Protein AF-0000000087647470 (afdb_homodimer)

pLDDT: mean 97.82, std 1.36, range [84.06, 98.94]

Structure (mmCIF, N/CA/C/O backbone):
data_AF-0000000087647470-model_v1
#
loop_
_entity.id
_entity.type
_entity.pdbx_description
1 polymer 'N-acyl-aliphatic-L-amino acid amidohydrolase'
#
loop_
_atom_site.group_PDB
_atom_site.id
_atom_site.type_symbol
_atom_site.label_atom_id
_atom_site.label_alt_id
_atom_site.label_comp_id
_atom_site.label_asym_id
_atom_site.label_entity_id
_atom_site.label_seq_id
_atom_site.pdbx_PDB_ins_code
_atom_site.Cartn_x
_atom_site.Cartn_y
_atom_site.Cartn_z
_atom_site.occupancy
_atom_site.B_iso_or_equiv
_atom_site.auth_seq_id
_atom_site.auth_comp_id
_atom_site.auth_asym_id
_atom_site.auth_atom_id
_atom_site.pdbx_PDB_model_num
ATOM 1 N N . MET A 1 1 ? -26.594 -39.469 -16.172 1 84.06 1 MET A N 1
ATOM 2 C CA . MET A 1 1 ? -25.938 -39.344 -14.875 1 84.06 1 MET A CA 1
ATOM 3 C C . MET A 1 1 ? -24.531 -38.781 -15.039 1 84.06 1 MET A C 1
ATOM 5 O O . MET A 1 1 ? -23.844 -39.094 -16.016 1 84.06 1 MET A O 1
ATOM 9 N N . GLU A 1 2 ? -24.078 -37.875 -14.258 1 94.06 2 GLU A N 1
ATOM 10 C CA . GLU A 1 2 ? -22.75 -37.281 -14.312 1 94.06 2 GLU A CA 1
ATOM 11 C C . GLU A 1 2 ? -21.656 -38.312 -14.07 1 94.06 2 GLU A C 1
ATOM 13 O O . GLU A 1 2 ? -21.797 -39.188 -13.203 1 94.06 2 GLU A O 1
ATOM 18 N N . ASP A 1 3 ? -20.688 -38.312 -14.914 1 97.5 3 ASP A N 1
ATOM 19 C CA . ASP A 1 3 ? -19.562 -39.219 -14.719 1 97.5 3 ASP A CA 1
ATOM 20 C C . ASP A 1 3 ? -18.984 -39.062 -13.312 1 97.5 3 ASP A C 1
ATOM 22 O O . ASP A 1 3 ? -18.859 -37.969 -12.781 1 97.5 3 ASP A O 1
ATOM 26 N N . ILE A 1 4 ? -18.688 -40.156 -12.672 1 97.94 4 ILE A N 1
ATOM 27 C CA . ILE A 1 4 ? -18.234 -40.188 -11.289 1 97.94 4 ILE A CA 1
ATOM 28 C C . ILE A 1 4 ? -16.969 -39.344 -11.156 1 97.94 4 ILE A C 1
ATOM 30 O O . ILE A 1 4 ? -16.734 -38.719 -10.125 1 97.94 4 ILE A O 1
ATOM 34 N N . ALA A 1 5 ? -16.094 -39.406 -12.148 1 98.5 5 ALA A N 1
ATOM 35 C CA . ALA A 1 5 ? -14.875 -38.594 -12.117 1 98.5 5 ALA A CA 1
ATOM 36 C C . ALA A 1 5 ? -15.195 -37.125 -11.992 1 98.5 5 ALA A C 1
ATOM 38 O O . ALA A 1 5 ? -14.5 -36.375 -11.281 1 98.5 5 ALA A O 1
ATOM 39 N N . VAL A 1 6 ? -16.188 -36.688 -12.719 1 98.81 6 VAL A N 1
ATOM 40 C CA . VAL A 1 6 ? -16.609 -35.281 -12.688 1 98.81 6 VAL A CA 1
ATOM 41 C C . VAL A 1 6 ? -17.203 -34.969 -11.32 1 98.81 6 VAL A C 1
ATOM 43 O O . VAL A 1 6 ? -16.938 -33.906 -10.758 1 98.81 6 VAL A O 1
ATOM 46 N N . THR A 1 7 ? -17.953 -35.875 -10.805 1 98.62 7 THR A N 1
ATOM 47 C CA . THR A 1 7 ? -18.562 -35.688 -9.492 1 98.62 7 THR A CA 1
ATOM 48 C C . THR A 1 7 ? -17.5 -35.531 -8.414 1 98.62 7 THR A C 1
ATOM 50 O O . THR A 1 7 ? -17.562 -34.594 -7.605 1 98.62 7 THR A O 1
ATOM 53 N N . LYS A 1 8 ? -16.531 -36.375 -8.422 1 98.62 8 LYS A N 1
ATOM 54 C CA . LYS A 1 8 ? -15.461 -36.312 -7.43 1 98.62 8 LYS A CA 1
ATOM 55 C C . LYS A 1 8 ? -14.602 -35.062 -7.605 1 98.62 8 LYS A C 1
ATOM 57 O O . LYS A 1 8 ? -14.141 -34.469 -6.625 1 98.62 8 LYS A O 1
ATOM 62 N N . PHE A 1 9 ? -14.414 -34.719 -8.875 1 98.69 9 PHE A N 1
ATOM 63 C CA . PHE A 1 9 ? -13.656 -33.531 -9.172 1 98.69 9 PHE A CA 1
ATOM 64 C C . PHE A 1 9 ? -14.352 -32.281 -8.578 1 98.69 9 PHE A C 1
ATOM 66 O O . PHE A 1 9 ? -13.711 -31.469 -7.926 1 98.69 9 PHE A O 1
ATOM 73 N N . ARG A 1 10 ? -15.617 -32.156 -8.758 1 98.88 10 ARG A N 1
ATOM 74 C CA . ARG A 1 10 ? -16.391 -31.031 -8.234 1 98.88 10 ARG A CA 1
ATOM 75 C C . ARG A 1 10 ? -16.391 -31.031 -6.707 1 98.88 10 ARG A C 1
ATOM 77 O O . ARG A 1 10 ? -16.312 -29.984 -6.078 1 98.88 10 ARG A O 1
ATOM 84 N N . GLU A 1 11 ? -16.484 -32.219 -6.094 1 98.81 11 GLU A N 1
ATOM 85 C CA . GLU A 1 11 ? -16.375 -32.312 -4.641 1 98.81 11 GLU A CA 1
ATOM 86 C C . GLU A 1 11 ? -15.039 -31.766 -4.145 1 98.81 11 GLU A C 1
ATOM 88 O O . GLU A 1 11 ? -14.984 -31.062 -3.141 1 98.81 11 GLU A O 1
ATOM 93 N N . TYR A 1 12 ? -14.008 -32.156 -4.855 1 98.81 12 TYR A N 1
ATOM 94 C CA . TYR A 1 12 ? -12.664 -31.688 -4.5 1 98.81 12 TYR A CA 1
ATOM 95 C C . TYR A 1 12 ? -12.555 -30.172 -4.609 1 98.81 12 TYR A C 1
ATOM 97 O O . TYR A 1 12 ? -11.984 -29.516 -3.732 1 98.81 12 TYR A O 1
ATOM 105 N N . LEU A 1 13 ? -13.125 -29.594 -5.664 1 98.88 13 LEU A N 1
ATOM 106 C CA . LEU A 1 13 ? -13.062 -28.172 -5.922 1 98.88 13 LEU A CA 1
ATOM 107 C C . LEU A 1 13 ? -13.789 -27.391 -4.824 1 98.88 13 LEU A C 1
ATOM 109 O O . LEU A 1 13 ? -13.477 -26.219 -4.574 1 98.88 13 LEU A O 1
ATOM 113 N N . ARG A 1 14 ? -14.672 -28 -4.133 1 98.75 14 ARG A N 1
ATOM 114 C CA . ARG A 1 14 ? -15.445 -27.359 -3.078 1 98.75 14 ARG A CA 1
ATOM 115 C C . ARG A 1 14 ? -14.656 -27.312 -1.77 1 98.75 14 ARG A C 1
ATOM 117 O O . ARG A 1 14 ? -15.031 -26.594 -0.841 1 98.75 14 ARG A O 1
ATOM 124 N N . VAL A 1 15 ? -13.547 -28.078 -1.667 1 98.75 15 VAL A N 1
ATOM 125 C CA . VAL A 1 15 ? -12.648 -27.953 -0.521 1 98.75 15 VAL A CA 1
ATOM 126 C C . VAL A 1 15 ? -11.812 -26.688 -0.643 1 98.75 15 VAL A C 1
ATOM 128 O O . VAL A 1 15 ? -10.945 -26.578 -1.514 1 98.75 15 VAL A O 1
ATOM 131 N N . ASN A 1 16 ? -12.047 -25.719 0.169 1 98.38 16 ASN A N 1
ATOM 132 C CA . ASN A 1 16 ? -11.438 -24.406 0.068 1 98.38 16 ASN A CA 1
ATOM 133 C C . ASN A 1 16 ? -10.016 -24.406 0.617 1 98.38 16 ASN A C 1
ATOM 135 O O . ASN A 1 16 ? -9.805 -24.219 1.817 1 98.38 16 ASN A O 1
ATOM 139 N N . THR A 1 17 ? -9.07 -24.469 -0.235 1 98.69 17 THR A N 1
ATOM 140 C CA . THR A 1 17 ? -7.668 -24.406 0.16 1 98.69 17 THR A CA 1
ATOM 141 C C . THR A 1 17 ? -7.02 -23.109 -0.316 1 98.69 17 THR A C 1
ATOM 143 O O . THR A 1 17 ? -5.859 -23.109 -0.737 1 98.69 17 THR A O 1
ATOM 146 N N . GLU A 1 18 ? -7.703 -22.094 -0.352 1 98.38 18 GLU A N 1
ATOM 147 C CA . GLU A 1 18 ? -7.246 -20.781 -0.789 1 98.38 18 GLU A CA 1
ATOM 148 C C . GLU A 1 18 ? -6.242 -20.203 0.199 1 98.38 18 GLU A C 1
ATOM 150 O O . GLU A 1 18 ? -6.438 -20.281 1.414 1 98.38 18 GLU A O 1
ATOM 155 N N . GLN A 1 19 ? -5.191 -19.703 -0.379 1 97.88 19 GLN A N 1
ATOM 156 C CA . GLN A 1 19 ? -4.258 -18.922 0.424 1 97.88 19 GLN A CA 1
ATOM 157 C C . GLN A 1 19 ? -4.875 -17.594 0.853 1 97.88 19 GLN A C 1
ATOM 159 O O . GLN A 1 19 ? -5.695 -17.016 0.13 1 97.88 19 GLN A O 1
ATOM 164 N N . PRO A 1 20 ? -4.559 -17.125 2.059 1 96.56 20 PRO A N 1
ATOM 165 C CA . PRO A 1 20 ? -3.441 -17.516 2.922 1 96.56 20 PRO A CA 1
ATOM 166 C C . PRO A 1 20 ? -3.84 -18.547 3.973 1 96.56 20 PRO A C 1
ATOM 168 O O . PRO A 1 20 ? -2.998 -19 4.758 1 96.56 20 PRO A O 1
ATOM 171 N N . LYS A 1 21 ? -5.09 -18.906 4.105 1 96.56 21 LYS A N 1
ATOM 172 C CA . LYS A 1 21 ? -5.52 -19.844 5.137 1 96.56 21 LYS A CA 1
ATOM 173 C C . LYS A 1 21 ? -6.16 -21.078 4.52 1 96.56 21 LYS A C 1
ATOM 175 O O . LYS A 1 21 ? -7.324 -21.391 4.785 1 96.56 21 LYS A O 1
ATOM 180 N N . PRO A 1 22 ? -5.414 -21.844 3.756 1 98.62 22 PRO A N 1
ATOM 181 C CA . PRO A 1 22 ? -5.977 -23.047 3.123 1 98.62 22 PRO A CA 1
ATOM 182 C C . PRO A 1 22 ? -6.488 -24.062 4.137 1 98.62 22 PRO A C 1
ATOM 184 O O . PRO A 1 22 ? -5.824 -24.328 5.145 1 98.62 22 PRO A O 1
ATOM 187 N N . ASP A 1 23 ? -7.629 -24.672 3.92 1 98.5 23 ASP A N 1
ATOM 188 C CA . ASP A 1 23 ? -8.133 -25.766 4.758 1 98.5 23 ASP A CA 1
ATOM 189 C C . ASP A 1 23 ? -7.469 -27.094 4.395 1 98.5 23 ASP A C 1
ATOM 191 O O . ASP A 1 23 ? -8.117 -27.984 3.854 1 98.5 23 ASP A O 1
ATOM 195 N N . TYR A 1 24 ? -6.266 -27.234 4.828 1 98.56 24 TYR A N 1
ATOM 196 C CA . TYR A 1 24 ? -5.488 -28.422 4.492 1 98.56 24 TYR A CA 1
ATOM 197 C C . TYR A 1 24 ? -6.047 -29.656 5.188 1 98.56 24 TYR A C 1
ATOM 199 O O . TYR A 1 24 ? -5.941 -30.766 4.668 1 98.56 24 TYR A O 1
ATOM 207 N N . GLU A 1 25 ? -6.637 -29.453 6.34 1 98.44 25 GLU A N 1
ATOM 208 C CA . GLU A 1 25 ? -7.219 -30.594 7.051 1 98.44 25 GLU A CA 1
ATOM 209 C C . GLU A 1 25 ? -8.406 -31.172 6.289 1 98.44 25 GLU A C 1
ATOM 211 O O . GLU A 1 25 ? -8.523 -32.406 6.16 1 98.44 25 GLU A O 1
ATOM 216 N N . ALA A 1 26 ? -9.25 -30.297 5.848 1 98.69 26 ALA A N 1
ATOM 217 C CA . ALA A 1 26 ? -10.375 -30.781 5.039 1 98.69 26 ALA A CA 1
ATOM 218 C C . ALA A 1 26 ? -9.883 -31.453 3.762 1 98.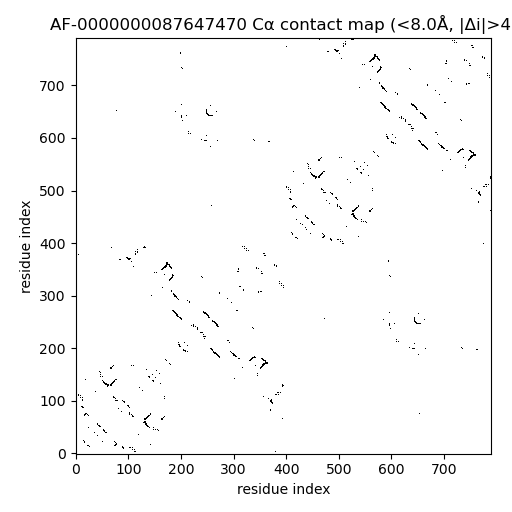69 26 ALA A C 1
ATOM 220 O O . ALA A 1 26 ? -10.477 -32.438 3.307 1 98.69 26 ALA A O 1
ATOM 221 N N . CYS A 1 27 ? -8.883 -30.891 3.201 1 98.75 27 CYS A N 1
ATOM 222 C CA . CYS A 1 27 ? -8.297 -31.469 1.999 1 98.75 27 CYS A CA 1
ATOM 223 C C . CYS A 1 27 ? -7.762 -32.875 2.277 1 98.75 27 CYS A C 1
ATOM 225 O O . CYS A 1 27 ? -8.023 -33.812 1.516 1 98.75 27 CYS A O 1
ATOM 227 N N . LYS A 1 28 ? -7.004 -33.031 3.344 1 98.69 28 LYS A N 1
ATOM 228 C CA . LYS A 1 28 ? -6.48 -34.344 3.75 1 98.69 28 LYS A CA 1
ATOM 229 C C . LYS A 1 28 ? -7.605 -35.344 3.914 1 98.69 28 LYS A C 1
ATOM 231 O O . LYS A 1 28 ? -7.512 -36.469 3.416 1 98.69 28 LYS A O 1
ATOM 236 N N . THR A 1 29 ? -8.617 -34.938 4.602 1 98.81 29 THR A N 1
ATOM 237 C CA . THR A 1 29 ? -9.758 -35.844 4.844 1 98.81 29 THR A CA 1
ATOM 238 C C . THR A 1 29 ? -10.383 -36.281 3.525 1 98.81 29 THR A C 1
ATOM 240 O O . THR A 1 29 ? -10.672 -37.469 3.35 1 98.81 29 THR A O 1
ATOM 243 N N . PHE A 1 30 ? -10.57 -35.375 2.668 1 98.81 30 PHE A N 1
ATOM 244 C CA . PHE A 1 30 ? -11.133 -35.688 1.36 1 98.81 30 PHE A CA 1
ATOM 245 C C . PHE A 1 30 ? -10.266 -36.719 0.621 1 98.81 30 PHE A C 1
ATOM 247 O O . PHE A 1 30 ? -10.766 -37.688 0.092 1 98.81 30 PHE A O 1
ATOM 254 N N . LEU A 1 31 ? -8.992 -36.469 0.565 1 98.88 31 LEU A N 1
ATOM 255 C CA . LEU A 1 31 ? -8.062 -37.312 -0.188 1 98.88 31 LEU A CA 1
ATOM 256 C C . LEU A 1 31 ? -7.945 -38.688 0.442 1 98.88 31 LEU A C 1
ATOM 258 O O . LEU A 1 31 ? -7.824 -39.688 -0.268 1 98.88 31 LEU A O 1
ATOM 262 N N . PHE A 1 32 ? -7.926 -38.75 1.744 1 98.81 32 PHE A N 1
ATOM 263 C CA . PHE A 1 32 ? -7.914 -40.031 2.42 1 98.81 32 PHE A CA 1
ATOM 264 C C . PHE A 1 32 ? -9.156 -40.844 2.061 1 98.81 32 PHE A C 1
ATOM 266 O O . PHE A 1 32 ? -9.062 -42.062 1.82 1 98.81 32 PHE A O 1
ATOM 273 N N . LYS A 1 33 ? -10.281 -40.188 2.057 1 98.69 33 LYS A N 1
ATOM 274 C CA . LYS A 1 33 ? -11.516 -40.844 1.673 1 98.69 33 LYS A CA 1
ATOM 275 C C . LYS A 1 33 ? -11.414 -41.406 0.258 1 98.69 33 LYS A C 1
ATOM 277 O O . LYS A 1 33 ? -11.875 -42.531 -0.01 1 98.69 33 LYS A O 1
ATOM 282 N N . LEU A 1 34 ? -10.875 -40.688 -0.672 1 98.25 34 LEU A N 1
ATOM 283 C CA . LEU A 1 34 ? -10.672 -41.156 -2.035 1 98.25 34 LEU A CA 1
ATOM 284 C C . LEU A 1 34 ? -9.844 -42.438 -2.043 1 98.25 34 LEU A C 1
ATOM 286 O O . LEU A 1 34 ? -10.203 -43.406 -2.703 1 98.25 34 LEU A O 1
ATOM 290 N N . ALA A 1 35 ? -8.703 -42.375 -1.373 1 98.62 35 ALA A N 1
ATOM 291 C CA . ALA A 1 35 ? -7.816 -43.531 -1.324 1 98.62 35 ALA A CA 1
ATOM 292 C C . ALA A 1 35 ? -8.539 -44.781 -0.763 1 98.62 35 ALA A C 1
ATOM 294 O O . ALA A 1 35 ? -8.375 -45.875 -1.268 1 98.62 35 ALA A O 1
ATOM 295 N N . ASP A 1 36 ? -9.32 -44.531 0.279 1 98.56 36 ASP A N 1
ATOM 296 C CA . ASP A 1 36 ? -10.039 -45.625 0.949 1 98.56 36 ASP A CA 1
ATOM 297 C C . ASP A 1 36 ? -11.055 -46.25 0.013 1 98.56 36 ASP A C 1
ATOM 299 O O . ASP A 1 36 ? -11.297 -47.469 0.095 1 98.56 36 ASP A O 1
ATOM 303 N N . GLU A 1 37 ? -11.602 -45.469 -0.803 1 97.5 37 GLU A N 1
ATOM 304 C CA . GLU A 1 37 ? -12.586 -45.969 -1.747 1 97.5 37 GLU A CA 1
ATOM 305 C C . GLU A 1 37 ? -11.984 -47.062 -2.635 1 97.5 37 GLU A C 1
ATOM 307 O O . GLU A 1 37 ? -12.688 -47.969 -3.068 1 97.5 37 GLU A O 1
ATOM 312 N N . LEU A 1 38 ? -10.695 -46.969 -2.91 1 97.56 38 LEU A N 1
ATOM 313 C CA . LEU A 1 38 ? -10.039 -47.938 -3.789 1 97.56 38 LEU A CA 1
ATOM 314 C C . LEU A 1 38 ? -9.109 -48.844 -2.996 1 97.56 38 LEU A C 1
ATOM 316 O O . LEU A 1 38 ? -8.328 -49.625 -3.578 1 97.56 38 LEU A O 1
ATOM 320 N N . ALA A 1 39 ? -9.125 -48.75 -1.68 1 97.75 39 ALA A N 1
ATOM 321 C CA . ALA A 1 39 ? -8.266 -49.5 -0.784 1 97.75 39 ALA A CA 1
ATOM 322 C C . ALA A 1 39 ? -6.793 -49.312 -1.118 1 97.75 39 ALA A C 1
ATOM 324 O O . ALA A 1 39 ? -6.012 -50.25 -1.117 1 97.75 39 ALA A O 1
ATOM 325 N N . ILE A 1 40 ? -6.453 -48.156 -1.53 1 98.44 40 ILE A N 1
ATOM 326 C CA . ILE A 1 40 ? -5.059 -47.781 -1.754 1 98.44 40 ILE A CA 1
ATOM 327 C C . ILE A 1 40 ? -4.422 -47.375 -0.434 1 98.44 40 ILE A C 1
ATOM 329 O O . ILE A 1 40 ? -5.008 -46.594 0.327 1 98.44 40 ILE A O 1
ATOM 333 N N . HIS A 1 41 ? -3.221 -47.938 -0.217 1 98.38 41 HIS A N 1
ATOM 334 C CA . HIS A 1 41 ? -2.5 -47.5 0.977 1 98.38 41 HIS A CA 1
ATOM 335 C C . HIS A 1 41 ? -2.205 -46 0.935 1 98.38 41 HIS A C 1
ATOM 337 O O . HIS A 1 41 ? -1.756 -45.469 -0.089 1 98.38 41 HIS A O 1
ATOM 343 N N . ARG A 1 42 ? -2.521 -45.312 2.029 1 98.38 42 ARG A N 1
ATOM 344 C CA . ARG A 1 42 ? -2.303 -43.844 2.086 1 98.38 42 ARG A CA 1
ATOM 345 C C . ARG A 1 42 ? -1.776 -43.438 3.453 1 98.38 42 ARG A C 1
ATOM 347 O O . ARG A 1 42 ? -2.111 -44.062 4.469 1 98.38 42 ARG A O 1
ATOM 354 N N . TYR A 1 43 ? -0.936 -42.406 3.5 1 98.5 43 TYR A N 1
ATOM 355 C CA . TYR A 1 43 ? -0.45 -41.812 4.73 1 98.5 43 TYR A CA 1
ATOM 356 C C . TYR A 1 43 ? -0.089 -40.344 4.504 1 98.5 43 TYR A C 1
ATOM 358 O O . TYR A 1 43 ? -0.067 -39.875 3.365 1 98.5 43 TYR A O 1
ATOM 366 N N . ALA A 1 44 ? 0.008 -39.625 5.625 1 98.56 44 ALA A N 1
ATOM 367 C CA . ALA A 1 44 ? 0.369 -38.219 5.566 1 98.56 44 ALA A CA 1
ATOM 368 C C . ALA A 1 44 ? 1.678 -37.969 6.305 1 98.56 44 ALA A C 1
ATOM 370 O O . ALA A 1 44 ? 1.969 -38.594 7.312 1 98.56 44 ALA A O 1
ATOM 371 N N . VAL A 1 45 ? 2.459 -37.094 5.754 1 98.31 45 VAL A N 1
ATOM 372 C CA . VAL A 1 45 ? 3.643 -36.594 6.438 1 98.31 45 VAL A CA 1
ATOM 373 C C . VAL A 1 45 ? 3.631 -35.062 6.422 1 98.31 45 VAL A C 1
ATOM 375 O O . VAL A 1 45 ? 3.059 -34.469 5.516 1 98.31 45 VAL A O 1
ATOM 378 N N . GLU A 1 46 ? 4.148 -34.469 7.41 1 97.38 46 GLU A N 1
ATOM 379 C CA . GLU A 1 46 ? 4.156 -33 7.512 1 97.38 46 GLU A CA 1
ATOM 380 C C . GLU A 1 46 ? 5.578 -32.469 7.57 1 97.38 46 GLU A C 1
ATOM 382 O O . GLU A 1 46 ? 6.406 -32.969 8.344 1 97.38 46 GLU A O 1
ATOM 387 N N . THR A 1 47 ? 5.879 -31.547 6.695 1 94.75 47 THR A N 1
ATOM 388 C CA . THR A 1 47 ? 7.133 -30.828 6.805 1 94.75 47 THR A CA 1
ATOM 389 C C . THR A 1 47 ? 7.078 -29.812 7.949 1 94.75 47 THR A C 1
ATOM 391 O O . THR A 1 47 ? 8.055 -29.641 8.68 1 94.75 47 THR A O 1
ATOM 394 N N . VAL A 1 48 ? 5.98 -29.094 7.984 1 96 48 VAL A N 1
ATOM 395 C CA . VAL A 1 48 ? 5.609 -28.172 9.062 1 96 48 VAL A CA 1
ATOM 396 C C . VAL A 1 48 ? 4.215 -28.516 9.578 1 96 48 VAL A C 1
ATOM 398 O O . VAL A 1 48 ? 3.371 -29.016 8.828 1 96 48 VAL A O 1
ATOM 401 N N . PRO A 1 49 ? 4.012 -28.25 10.914 1 96.88 49 PRO A N 1
ATOM 402 C CA . PRO A 1 49 ? 2.688 -28.578 11.445 1 96.88 49 PRO A CA 1
ATOM 403 C C . PRO A 1 49 ? 1.559 -27.906 10.656 1 96.88 49 PRO A C 1
ATOM 405 O O . PRO A 1 49 ? 1.598 -26.703 10.414 1 96.88 49 PRO A O 1
ATOM 408 N N . GLY A 1 50 ? 0.634 -28.703 10.273 1 97.06 50 GLY A N 1
ATOM 409 C CA . GLY A 1 50 ? -0.556 -28.188 9.625 1 97.06 50 GLY A CA 1
ATOM 410 C C . GLY A 1 50 ? -0.441 -28.141 8.117 1 97.06 50 GLY A C 1
ATOM 411 O O . GLY A 1 50 ? -1.387 -27.75 7.426 1 97.06 50 GLY A O 1
ATOM 412 N N . LYS A 1 51 ? 0.64 -28.531 7.586 1 97.56 51 LYS A N 1
ATOM 413 C CA . LYS A 1 51 ? 0.859 -28.547 6.141 1 97.56 51 LYS A CA 1
ATOM 414 C C . LYS A 1 51 ? 1.251 -29.953 5.664 1 97.56 51 LYS A C 1
ATOM 416 O O . LYS A 1 51 ? 2.422 -30.203 5.375 1 97.56 51 LYS A O 1
ATOM 421 N N . PRO A 1 52 ? 0.288 -30.797 5.492 1 97.81 52 PRO A N 1
ATOM 422 C CA . PRO A 1 52 ? 0.587 -32.219 5.215 1 97.81 52 PRO A CA 1
ATOM 423 C C . PRO A 1 52 ? 0.847 -32.469 3.734 1 97.81 52 PRO A C 1
ATOM 425 O O . PRO A 1 52 ? 0.223 -31.844 2.873 1 97.81 52 PRO A O 1
ATOM 428 N N . PHE A 1 53 ? 1.77 -33.375 3.521 1 98.69 53 PHE A N 1
ATOM 429 C CA . PHE A 1 53 ? 1.8 -34.125 2.281 1 98.69 53 PHE A CA 1
ATOM 430 C C . PHE A 1 53 ? 0.979 -35.406 2.414 1 98.69 53 PHE A C 1
ATOM 432 O O . PHE A 1 53 ? 1.109 -36.125 3.4 1 98.69 53 PHE A O 1
ATOM 439 N N . ILE A 1 54 ? 0.104 -35.625 1.5 1 98.81 54 ILE A N 1
ATOM 440 C CA . ILE A 1 54 ? -0.656 -36.875 1.447 1 98.81 54 ILE A CA 1
ATOM 441 C C . ILE A 1 54 ? -0.06 -37.781 0.39 1 98.81 54 ILE A C 1
ATOM 443 O O . ILE A 1 54 ? 0.091 -37.406 -0.771 1 98.81 54 ILE A O 1
ATOM 447 N N . ILE A 1 55 ? 0.279 -39.031 0.76 1 98.88 55 ILE A N 1
ATOM 448 C CA . ILE A 1 55 ? 0.92 -39.969 -0.139 1 98.88 55 ILE A CA 1
ATOM 449 C C . ILE A 1 55 ? 0.046 -41.219 -0.281 1 98.88 55 ILE A C 1
ATOM 451 O O . ILE A 1 55 ? -0.391 -41.781 0.718 1 98.88 55 ILE A O 1
ATOM 455 N N . MET A 1 56 ? -0.309 -41.562 -1.505 1 98.88 56 MET A N 1
ATOM 456 C CA . MET A 1 56 ? -0.969 -42.812 -1.874 1 98.88 56 MET A CA 1
ATOM 457 C C . MET A 1 56 ? -0.016 -43.719 -2.639 1 98.88 56 MET A C 1
ATOM 459 O O . MET A 1 56 ? 0.66 -43.281 -3.57 1 98.88 56 MET A O 1
ATOM 463 N N . THR A 1 57 ? 0.085 -44.938 -2.27 1 98.81 57 THR A N 1
ATOM 464 C CA . THR A 1 57 ? 1.081 -45.812 -2.867 1 98.81 57 THR A CA 1
ATOM 465 C C . THR A 1 57 ? 0.425 -47.062 -3.426 1 98.81 57 THR A C 1
ATOM 467 O O . THR A 1 57 ? -0.369 -47.719 -2.738 1 98.81 57 THR A O 1
ATOM 470 N N . ILE A 1 58 ? 0.676 -47.375 -4.648 1 98.81 58 ILE A N 1
ATOM 471 C CA . ILE A 1 58 ? 0.341 -48.656 -5.301 1 98.81 58 ILE A CA 1
ATOM 472 C C . ILE A 1 58 ? 1.616 -49.438 -5.574 1 98.81 58 ILE A C 1
ATOM 474 O O . ILE A 1 58 ? 2.357 -49.125 -6.512 1 98.81 58 ILE A O 1
ATOM 478 N N . PRO A 1 59 ? 1.848 -50.469 -4.809 1 98.44 59 PRO A N 1
ATOM 479 C CA . PRO A 1 59 ? 3.104 -51.188 -4.949 1 98.44 59 PRO A CA 1
ATOM 480 C C . PRO A 1 59 ? 3.246 -51.875 -6.316 1 98.44 59 PRO A C 1
ATOM 482 O O . PRO A 1 59 ? 2.287 -52.438 -6.824 1 98.44 59 PRO A O 1
ATOM 485 N N . GLY A 1 60 ? 4.457 -51.75 -6.898 1 98.56 60 GLY A N 1
ATOM 486 C CA . GLY A 1 60 ? 4.754 -52.438 -8.141 1 98.56 60 GLY A CA 1
ATOM 487 C C . GLY A 1 60 ? 5.125 -53.906 -7.945 1 98.56 60 GLY A C 1
ATOM 488 O O . GLY A 1 60 ? 5.352 -54.344 -6.812 1 98.56 60 GLY A O 1
ATOM 489 N N . SER A 1 61 ? 5.098 -54.625 -9.07 1 98.56 61 SER A N 1
ATOM 490 C CA . SER A 1 61 ? 5.527 -56 -9.008 1 98.56 61 SER A CA 1
ATOM 491 C C . SER A 1 61 ? 7.039 -56.125 -8.812 1 98.56 61 SER A C 1
ATOM 493 O O . SER A 1 61 ? 7.539 -57.156 -8.336 1 98.56 61 SER A O 1
ATOM 495 N N . GLN A 1 62 ? 7.742 -55.094 -9.172 1 98.5 62 GLN A N 1
ATOM 496 C CA . GLN A 1 62 ? 9.172 -54.969 -8.906 1 98.5 62 GLN A CA 1
ATOM 497 C C . GLN A 1 62 ? 9.461 -53.688 -8.117 1 98.5 62 GLN A C 1
ATOM 499 O O . GLN A 1 62 ? 10.008 -52.719 -8.664 1 98.5 62 GLN A O 1
ATOM 504 N N . PRO A 1 63 ? 9.188 -53.75 -6.883 1 96.81 63 PRO A N 1
ATOM 505 C CA . PRO A 1 63 ? 9.219 -52.562 -6.051 1 96.81 63 PRO A CA 1
ATOM 506 C C . PRO A 1 63 ? 10.625 -52 -5.891 1 96.81 63 PRO A C 1
ATOM 508 O O . PRO A 1 63 ? 10.789 -50.875 -5.414 1 96.81 63 PRO A O 1
ATOM 511 N N . GLU A 1 64 ? 11.641 -52.781 -6.273 1 97.38 64 GLU A N 1
ATOM 512 C CA . GLU A 1 64 ? 13.016 -52.312 -6.18 1 97.38 64 GLU A CA 1
ATOM 513 C C . GLU A 1 64 ? 13.344 -51.312 -7.301 1 97.38 64 GLU A C 1
ATOM 515 O O . GLU A 1 64 ? 14.312 -50.562 -7.211 1 97.38 64 GLU A O 1
ATOM 520 N N . LEU A 1 65 ? 12.555 -51.344 -8.336 1 98.31 65 LEU A N 1
ATOM 521 C CA . LEU A 1 65 ? 12.742 -50.375 -9.414 1 98.31 65 LEU A CA 1
ATOM 522 C C . LEU A 1 65 ? 12.336 -48.969 -8.977 1 98.31 65 LEU A C 1
ATOM 524 O O . LEU A 1 65 ? 11.5 -48.812 -8.078 1 98.31 65 LEU A O 1
ATOM 528 N N . GLU A 1 66 ? 12.922 -48 -9.555 1 98.69 66 GLU A N 1
ATOM 529 C CA . GLU A 1 66 ? 12.523 -46.625 -9.281 1 98.69 66 GLU A CA 1
ATOM 530 C C . GLU A 1 66 ? 11.039 -46.406 -9.57 1 98.69 66 GLU A C 1
ATOM 532 O O . GLU A 1 66 ? 10.5 -46.969 -10.523 1 98.69 66 GLU A O 1
ATOM 537 N N . SER A 1 67 ? 10.438 -45.562 -8.82 1 98.88 67 SER A N 1
ATOM 538 C CA . SER A 1 67 ? 8.992 -45.406 -8.852 1 98.88 67 SER A CA 1
ATOM 539 C C . SER A 1 67 ? 8.57 -44.281 -9.781 1 98.88 67 SER A C 1
ATOM 541 O O . SER A 1 67 ? 9.414 -43.5 -10.258 1 98.88 67 SER A O 1
ATOM 543 N N . LEU A 1 68 ? 7.309 -44.281 -10.102 1 98.88 68 LEU A N 1
ATOM 544 C CA . LEU A 1 68 ? 6.609 -43.156 -10.734 1 98.88 68 LEU A CA 1
ATOM 545 C C . LEU A 1 68 ? 5.891 -42.312 -9.695 1 98.88 68 LEU A C 1
ATOM 547 O O . LEU A 1 68 ? 5.086 -42.844 -8.914 1 98.88 68 LEU A O 1
ATOM 551 N N . MET A 1 69 ? 6.191 -41.031 -9.664 1 98.94 69 MET A N 1
ATOM 552 C CA . MET A 1 69 ? 5.473 -40.125 -8.773 1 98.94 69 MET A CA 1
ATOM 553 C C . MET A 1 69 ? 4.539 -39.219 -9.555 1 98.94 69 MET A C 1
ATOM 555 O O . MET A 1 69 ? 4.973 -38.531 -10.484 1 98.94 69 MET A O 1
ATOM 559 N N . LEU A 1 70 ? 3.277 -39.281 -9.25 1 98.94 70 LEU A N 1
ATOM 560 C CA . LEU A 1 70 ? 2.248 -38.375 -9.734 1 98.94 70 LEU A CA 1
ATOM 561 C C . LEU A 1 70 ? 1.963 -37.281 -8.711 1 98.94 70 LEU A C 1
ATOM 563 O O . LEU A 1 70 ? 1.405 -37.562 -7.648 1 98.94 70 LEU A O 1
ATOM 567 N N . TYR A 1 71 ? 2.297 -36.031 -9.094 1 98.88 71 TYR A N 1
ATOM 568 C CA . TYR A 1 71 ? 2.268 -34.969 -8.086 1 98.88 71 TYR A CA 1
ATOM 569 C C . TYR A 1 71 ? 1.192 -33.938 -8.414 1 98.88 71 TYR A C 1
ATOM 571 O O . TYR A 1 71 ? 0.958 -33.625 -9.578 1 98.88 71 TYR A O 1
ATOM 579 N N . SER A 1 72 ? 0.563 -33.406 -7.395 1 98.75 72 SER A N 1
ATOM 580 C CA . SER A 1 72 ? -0.383 -32.281 -7.504 1 98.75 72 SER A CA 1
ATOM 581 C C . SER A 1 72 ? -0.395 -31.438 -6.23 1 98.75 72 SER A C 1
ATOM 583 O O . SER A 1 72 ? -0.583 -31.969 -5.133 1 98.75 72 SER A O 1
ATOM 585 N N . HIS A 1 73 ? -0.15 -30.125 -6.367 1 98.75 73 HIS A N 1
ATOM 586 C CA . HIS A 1 73 ? -0.325 -29.312 -5.172 1 98.75 73 HIS A CA 1
ATOM 587 C C . HIS A 1 73 ? -1.8 -29.031 -4.906 1 98.75 73 HIS A C 1
ATOM 589 O O . HIS A 1 73 ? -2.625 -29.109 -5.82 1 98.75 73 HIS A O 1
ATOM 595 N N . THR A 1 74 ? -2.096 -28.672 -3.633 1 98.75 74 THR A N 1
ATOM 596 C CA . THR A 1 74 ? -3.498 -28.656 -3.236 1 98.75 74 THR A CA 1
ATOM 597 C C . THR A 1 74 ? -3.977 -27.234 -2.998 1 98.75 74 THR A C 1
ATOM 599 O O . THR A 1 74 ? -5.18 -26.969 -2.996 1 98.75 74 THR A O 1
ATOM 602 N N . ASP A 1 75 ? -3.041 -26.312 -2.697 1 98.69 75 ASP A N 1
ATOM 603 C CA . ASP A 1 75 ? -3.443 -24.938 -2.4 1 98.69 75 ASP A CA 1
ATOM 604 C C . ASP A 1 75 ? -3.787 -24.172 -3.678 1 98.69 75 ASP A C 1
ATOM 606 O O . ASP A 1 75 ? -3.412 -24.594 -4.777 1 98.69 75 ASP A O 1
ATOM 610 N N . VAL A 1 76 ? -4.574 -23.156 -3.508 1 98.56 76 VAL A N 1
ATOM 611 C CA . VAL A 1 76 ? -4.941 -22.266 -4.609 1 98.56 76 VAL A CA 1
ATOM 612 C C . VAL A 1 76 ? -4.738 -20.812 -4.188 1 98.56 76 VAL A C 1
ATOM 614 O O . VAL A 1 76 ? -4.543 -20.531 -3.006 1 98.56 76 VAL A O 1
ATOM 617 N N . VAL A 1 77 ? -4.723 -19.922 -5.148 1 98.25 77 VAL A N 1
ATOM 618 C CA . VAL A 1 77 ? -4.465 -18.516 -4.871 1 98.25 77 VAL A CA 1
ATOM 619 C C . VAL A 1 77 ? -5.758 -17.812 -4.457 1 98.25 77 VAL A C 1
ATOM 621 O O . VAL A 1 77 ? -6.852 -18.344 -4.68 1 98.25 77 VAL A O 1
ATOM 624 N N . PRO A 1 78 ? -5.629 -16.609 -3.914 1 97.06 78 PRO A N 1
ATOM 625 C CA . PRO A 1 78 ? -6.809 -15.859 -3.482 1 97.06 78 PRO A CA 1
ATOM 626 C C . PRO A 1 78 ? -7.738 -15.5 -4.641 1 97.06 78 PRO A C 1
ATOM 628 O O . PRO A 1 78 ? -7.309 -15.484 -5.797 1 97.06 78 PRO A O 1
ATOM 631 N N . THR A 1 79 ? -8.977 -15.289 -4.258 1 96.31 79 THR A N 1
ATOM 632 C CA . THR A 1 79 ? -9.992 -14.875 -5.219 1 96.31 79 THR A CA 1
ATOM 633 C C . THR A 1 79 ? -10.562 -13.508 -4.855 1 96.31 79 THR A C 1
ATOM 635 O O . THR A 1 79 ? -10.453 -13.07 -3.705 1 96.31 79 THR A O 1
ATOM 638 N N . PHE A 1 80 ? -11.023 -12.875 -5.914 1 93.12 80 PHE A N 1
ATOM 639 C CA . PHE A 1 80 ? -11.852 -11.688 -5.75 1 93.12 80 PHE A CA 1
ATOM 640 C C . PHE A 1 80 ? -13.312 -12.008 -6.023 1 93.12 80 PHE A C 1
ATOM 642 O O . PHE A 1 80 ? -13.789 -11.844 -7.148 1 93.12 80 PHE A O 1
ATOM 649 N N . LYS A 1 81 ? -14.07 -12.289 -4.992 1 93.25 81 LYS A N 1
ATOM 650 C CA . LYS A 1 81 ? -15.367 -12.945 -5.098 1 93.25 81 LYS A CA 1
ATOM 651 C C . LYS A 1 81 ? -16.344 -12.102 -5.902 1 93.25 81 LYS A C 1
ATOM 653 O O . LYS A 1 81 ? -17.125 -12.633 -6.703 1 93.25 81 LYS A O 1
ATOM 658 N N . ASP A 1 82 ? -16.266 -10.867 -5.703 1 93.38 82 ASP A N 1
ATOM 659 C CA . ASP A 1 82 ? -17.219 -9.969 -6.355 1 93.38 82 ASP A CA 1
ATOM 660 C C . ASP A 1 82 ? -16.984 -9.93 -7.863 1 93.38 82 ASP A C 1
ATOM 662 O O . ASP A 1 82 ? -17.844 -9.445 -8.609 1 93.38 82 ASP A O 1
ATOM 666 N N . GLN A 1 83 ? -15.883 -10.484 -8.312 1 94.19 83 GLN A N 1
ATOM 667 C CA . GLN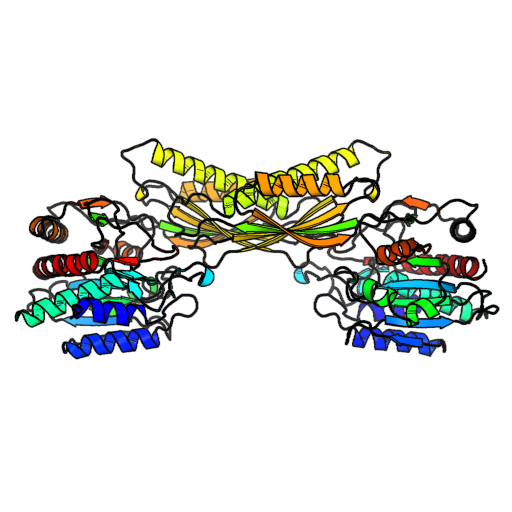 A 1 83 ? -15.547 -10.445 -9.734 1 94.19 83 GLN A CA 1
ATOM 668 C C . GLN A 1 83 ? -15.852 -11.781 -10.398 1 94.19 83 GLN A C 1
ATOM 670 O O . GLN A 1 83 ? -15.609 -11.953 -11.602 1 94.19 83 GLN A O 1
ATOM 675 N N . TRP A 1 84 ? -16.438 -12.727 -9.664 1 97.06 84 TRP A N 1
ATOM 676 C CA . TRP A 1 84 ? -16.719 -14.062 -10.188 1 97.06 84 TRP A CA 1
ATOM 677 C C . TRP A 1 84 ? -18.188 -14.203 -10.562 1 97.06 84 TRP A C 1
ATOM 679 O O . TRP A 1 84 ? -19.062 -13.711 -9.852 1 97.06 84 TRP A O 1
ATOM 689 N N . LYS A 1 85 ? -18.453 -14.852 -11.68 1 96.88 85 LYS A N 1
ATOM 690 C CA . LYS A 1 85 ? -19.812 -15.148 -12.141 1 96.88 85 LYS A CA 1
ATOM 691 C C . LYS A 1 85 ? -20.516 -16.094 -11.172 1 96.88 85 LYS A C 1
ATOM 693 O O . LYS A 1 85 ? -21.734 -15.977 -10.961 1 96.88 85 LYS A O 1
ATOM 698 N N . TYR A 1 86 ? -19.766 -17.047 -10.75 1 98.06 86 TYR A N 1
ATOM 699 C CA . TYR A 1 86 ? -20.203 -18.016 -9.758 1 98.06 86 TYR A CA 1
ATOM 700 C C . TYR A 1 86 ? -19.234 -18.062 -8.578 1 98.06 86 TYR A C 1
ATOM 702 O O . TYR A 1 86 ? -18.062 -17.734 -8.719 1 98.06 86 TYR A O 1
ATOM 710 N N . ASP A 1 87 ? -19.812 -18.438 -7.438 1 97.94 87 ASP A N 1
ATOM 711 C CA . ASP A 1 87 ? -18.922 -18.562 -6.277 1 97.94 87 ASP A CA 1
ATOM 712 C C . ASP A 1 87 ? -17.719 -19.438 -6.602 1 97.94 87 ASP A C 1
ATOM 714 O O . ASP A 1 87 ? -17.875 -20.562 -7.098 1 97.94 87 ASP A O 1
ATOM 718 N N . PRO A 1 88 ? -16.531 -18.938 -6.324 1 98.06 88 PRO A N 1
ATOM 719 C CA . PRO A 1 88 ? -15.32 -19.641 -6.734 1 98.06 88 PRO A CA 1
ATOM 720 C C . PRO A 1 88 ? -15.203 -21.031 -6.113 1 98.06 88 PRO A C 1
ATOM 722 O O . PRO A 1 88 ? -14.406 -21.859 -6.566 1 98.06 88 PRO A O 1
ATOM 725 N N . TYR A 1 89 ? -15.953 -21.406 -5.105 1 98.06 89 TYR A N 1
ATOM 726 C CA . TYR A 1 89 ? -15.812 -22.688 -4.43 1 98.06 89 TYR A CA 1
ATOM 727 C C . TYR A 1 89 ? -17.109 -23.484 -4.48 1 98.06 89 TYR A C 1
ATOM 729 O O . TYR A 1 89 ? -17.297 -24.422 -3.705 1 98.06 89 TYR A O 1
ATOM 737 N N . ALA A 1 90 ? -17.953 -23.078 -5.387 1 98.25 90 ALA A N 1
ATOM 738 C CA . ALA A 1 90 ? -19.203 -23.812 -5.566 1 98.25 90 ALA A CA 1
ATOM 739 C C . ALA A 1 90 ? -19.031 -24.953 -6.566 1 98.25 90 ALA A C 1
ATOM 741 O O . ALA A 1 90 ? -19.844 -25.875 -6.594 1 98.25 90 ALA A O 1
ATOM 742 N N . ALA A 1 91 ? -18.047 -24.812 -7.379 1 98.69 91 ALA A N 1
ATOM 743 C CA . ALA A 1 91 ? -17.828 -25.766 -8.453 1 98.69 91 ALA A CA 1
ATOM 744 C C . ALA A 1 91 ? -19.047 -25.891 -9.344 1 98.69 91 ALA A C 1
ATOM 746 O O . ALA A 1 91 ? -19.5 -27 -9.648 1 98.69 91 ALA A O 1
ATOM 747 N N . HIS A 1 92 ? -19.578 -24.781 -9.711 1 98.62 92 HIS A N 1
ATOM 748 C CA . HIS A 1 92 ? -20.781 -24.734 -10.539 1 98.62 92 HIS A CA 1
ATOM 749 C C . HIS A 1 92 ? -20.484 -25.234 -11.953 1 98.62 92 HIS A C 1
ATOM 751 O O . HIS A 1 92 ? -19.562 -24.766 -12.609 1 98.62 92 HIS A O 1
ATOM 757 N N . LYS A 1 93 ? -21.219 -26.203 -12.43 1 98.69 93 LYS A N 1
ATOM 758 C CA . LYS A 1 93 ? -21.156 -26.672 -13.812 1 98.69 93 LYS A CA 1
ATOM 759 C C . LYS A 1 93 ? -22.297 -26.078 -14.641 1 98.69 93 LYS A C 1
ATOM 761 O O . LYS A 1 93 ? -23.469 -26.328 -14.359 1 98.69 93 LYS A O 1
ATOM 766 N N . ASP A 1 94 ? -21.938 -25.359 -15.586 1 97.94 94 ASP A N 1
ATOM 767 C CA . ASP A 1 94 ? -22.984 -24.703 -16.359 1 97.94 94 ASP A CA 1
ATOM 768 C C . ASP A 1 94 ? -23.547 -25.625 -17.438 1 97.94 94 ASP A C 1
ATOM 770 O O . ASP A 1 94 ? -23.219 -26.812 -17.484 1 97.94 94 ASP A O 1
ATOM 774 N N . GLU A 1 95 ? -24.422 -25.141 -18.297 1 97.38 95 GLU A N 1
ATOM 775 C CA . GLU A 1 95 ? -25.141 -25.938 -19.281 1 97.38 95 GLU A CA 1
ATOM 776 C C . GLU A 1 95 ? -24.203 -26.484 -20.359 1 97.38 95 GLU A C 1
ATOM 778 O O . GLU A 1 95 ? -24.469 -27.547 -20.938 1 97.38 95 GLU A O 1
ATOM 783 N N . ASN A 1 96 ? -23.141 -25.766 -20.562 1 97.5 96 ASN A N 1
ATOM 784 C CA . ASN A 1 96 ? -22.172 -26.188 -21.578 1 97.5 96 ASN A CA 1
ATOM 785 C C . ASN A 1 96 ? -21.172 -27.188 -21.016 1 97.5 96 ASN A C 1
ATOM 787 O O . ASN A 1 96 ? -20.328 -27.703 -21.75 1 97.5 96 ASN A O 1
ATOM 791 N N . GLY A 1 97 ? -21.188 -27.453 -19.75 1 98.44 97 GLY A N 1
ATOM 792 C CA . GLY A 1 97 ? -20.297 -28.406 -19.109 1 98.44 97 GLY A CA 1
ATOM 793 C C . GLY A 1 97 ? -19.062 -27.766 -18.5 1 98.44 97 GLY A C 1
ATOM 794 O O . GLY A 1 97 ? -18.156 -28.469 -18.047 1 98.44 97 GLY A O 1
ATOM 795 N N . ASP A 1 98 ? -18.984 -26.438 -18.547 1 98.69 98 ASP A N 1
ATOM 796 C CA . ASP A 1 98 ? -17.875 -25.734 -17.906 1 98.69 98 ASP A CA 1
ATOM 797 C C . ASP A 1 98 ? -18.016 -25.75 -16.391 1 98.69 98 ASP A C 1
ATOM 799 O O . ASP A 1 98 ? -19.047 -25.375 -15.852 1 98.69 98 ASP A O 1
ATOM 803 N N . ILE A 1 99 ? -17 -26.203 -15.719 1 98.88 99 ILE A N 1
ATOM 804 C CA . ILE A 1 99 ? -16.969 -26.25 -14.258 1 98.88 99 ILE A CA 1
ATOM 805 C C . ILE A 1 99 ? -16.172 -25.062 -13.711 1 98.88 99 ILE A C 1
ATOM 807 O O . ILE A 1 99 ? -14.945 -25.062 -13.781 1 98.88 99 ILE A O 1
ATOM 811 N N . TYR A 1 100 ? -16.875 -24.141 -13.117 1 98.75 100 TYR A N 1
ATOM 812 C CA . TYR A 1 100 ? -16.266 -22.922 -12.609 1 98.75 100 TYR A CA 1
ATOM 813 C C . TYR A 1 100 ? -15.828 -23.094 -11.156 1 98.75 100 TYR A C 1
ATOM 815 O O . TYR A 1 100 ? -16.641 -23.375 -10.289 1 98.75 100 TYR A O 1
ATOM 823 N N . ALA A 1 101 ? -14.547 -22.906 -10.914 1 98.81 101 ALA A N 1
ATOM 824 C CA . ALA A 1 101 ? -14.008 -22.953 -9.555 1 98.81 101 ALA A CA 1
ATOM 825 C C . ALA A 1 101 ? -12.539 -22.531 -9.539 1 98.81 101 ALA A C 1
ATOM 827 O O . ALA A 1 101 ? -11.797 -22.797 -10.492 1 98.81 101 ALA A O 1
ATOM 828 N N . ARG A 1 102 ? -12.141 -21.859 -8.445 1 98.56 102 ARG A N 1
ATOM 829 C CA . ARG A 1 102 ? -10.703 -21.703 -8.219 1 98.56 102 ARG A CA 1
ATOM 830 C C . ARG A 1 102 ? -10.023 -23.047 -8.055 1 98.56 102 ARG A C 1
ATOM 832 O O . ARG A 1 102 ? -10.453 -23.875 -7.242 1 98.56 102 ARG A O 1
ATOM 839 N N . GLY A 1 103 ? -9.008 -23.312 -8.859 1 98.31 103 GLY A N 1
ATOM 840 C CA . GLY A 1 103 ? -8.312 -24.594 -8.836 1 98.31 103 GLY A CA 1
ATOM 841 C C . GLY A 1 103 ? -8.742 -25.531 -9.945 1 98.31 103 GLY A C 1
ATOM 842 O O . GLY A 1 103 ? -8.133 -26.578 -10.141 1 98.31 103 GLY A O 1
ATOM 843 N N . ALA A 1 104 ? -9.727 -25.125 -10.742 1 98.75 104 ALA A N 1
ATOM 844 C CA . ALA A 1 104 ? -10.227 -25.984 -11.805 1 98.75 104 ALA A CA 1
ATOM 845 C C . ALA A 1 104 ? -9.141 -26.281 -12.836 1 98.75 104 ALA A C 1
ATOM 847 O O . ALA A 1 104 ? -9.086 -27.375 -13.406 1 98.75 104 ALA A O 1
ATOM 848 N N . GLN A 1 105 ? -8.266 -25.312 -13.062 1 98.44 105 GLN A N 1
ATOM 849 C CA . GLN A 1 105 ? -7.152 -25.5 -13.984 1 98.44 105 GLN A CA 1
ATOM 850 C C . GLN A 1 105 ? -5.832 -25.641 -13.234 1 98.44 105 GLN A C 1
ATOM 852 O O . GLN A 1 105 ? -4.945 -26.391 -13.656 1 98.44 105 GLN A O 1
ATOM 857 N N . ASP A 1 106 ? -5.613 -25.031 -12.109 1 97.5 106 ASP A N 1
ATOM 858 C CA . ASP A 1 106 ? -4.336 -24.891 -11.414 1 97.5 106 ASP A CA 1
ATOM 859 C C . ASP A 1 106 ? -4.477 -25.266 -9.938 1 97.5 106 ASP A C 1
ATOM 861 O O . ASP A 1 106 ? -4.707 -24.391 -9.094 1 97.5 106 ASP A O 1
ATOM 865 N N . MET A 1 107 ? -4.316 -26.453 -9.547 1 97.75 107 MET A N 1
ATOM 866 C CA . MET A 1 107 ? -4.16 -27.562 -10.469 1 97.75 107 MET A CA 1
ATOM 867 C C . MET A 1 107 ? -4.918 -28.797 -9.977 1 97.75 107 MET A C 1
ATOM 869 O O . MET A 1 107 ? -4.48 -29.922 -10.195 1 97.75 107 MET A O 1
ATOM 873 N N . LYS A 1 108 ? -6.02 -28.531 -9.258 1 98.69 108 LYS A N 1
ATOM 874 C CA . LYS A 1 108 ? -6.742 -29.641 -8.641 1 98.69 108 LYS A CA 1
ATOM 875 C C . LYS A 1 108 ? -7.223 -30.641 -9.695 1 98.69 108 LYS A C 1
ATOM 877 O O . LYS A 1 108 ? -7.445 -31.812 -9.391 1 98.69 108 LYS A O 1
ATOM 882 N N . CYS A 1 109 ? -7.391 -30.203 -10.953 1 98.81 109 CYS A N 1
ATOM 883 C CA . CYS A 1 109 ? -7.797 -31.094 -12.031 1 98.81 109 CYS A CA 1
ATOM 884 C C . CYS A 1 109 ? -6.773 -32.219 -12.242 1 98.81 109 CYS A C 1
ATOM 886 O O . CYS A 1 109 ? -7.137 -33.375 -12.477 1 98.81 109 CYS A O 1
ATOM 888 N N . VAL A 1 110 ? -5.469 -31.906 -12.117 1 98.75 110 VAL A N 1
ATOM 889 C CA . VAL A 1 110 ? -4.383 -32.844 -12.43 1 98.75 110 VAL A CA 1
ATOM 890 C C . VAL A 1 110 ? -4.402 -34 -11.445 1 98.75 110 VAL A C 1
ATOM 892 O O . VAL A 1 110 ? -4.445 -35.156 -11.852 1 98.75 110 VAL A O 1
ATOM 895 N N . GLY A 1 111 ? -4.406 -33.688 -10.156 1 98.81 111 GLY A N 1
ATOM 896 C CA . GLY A 1 111 ? -4.488 -34.75 -9.156 1 98.81 111 GLY A CA 1
ATOM 897 C C . GLY A 1 111 ? -5.742 -35.594 -9.281 1 98.81 111 GLY A C 1
ATOM 898 O O . GLY A 1 111 ? -5.688 -36.812 -9.125 1 98.81 111 GLY A O 1
ATOM 899 N N . SER A 1 112 ? -6.852 -34.906 -9.492 1 98.88 112 SER A N 1
ATOM 900 C CA . SER A 1 112 ? -8.109 -35.625 -9.695 1 98.88 112 SER A CA 1
ATOM 901 C C . SER A 1 112 ? -8.023 -36.594 -10.875 1 98.88 112 SER A C 1
ATOM 903 O O . SER A 1 112 ? -8.5 -37.719 -10.789 1 98.88 112 SER A O 1
ATOM 905 N N . GLN A 1 113 ? -7.438 -36.094 -11.961 1 98.94 113 GLN A N 1
ATOM 906 C CA . GLN A 1 113 ? -7.324 -36.906 -13.164 1 98.94 113 GLN A CA 1
ATOM 907 C C . GLN A 1 113 ? -6.402 -38.125 -12.93 1 98.94 113 GLN A C 1
ATOM 909 O O . GLN A 1 113 ? -6.668 -39.219 -13.414 1 98.94 113 GLN A O 1
ATOM 914 N N . TYR A 1 114 ? -5.254 -37.906 -12.234 1 98.88 114 TYR A N 1
ATOM 915 C CA . TYR A 1 114 ? -4.402 -39.031 -11.852 1 98.88 114 TYR A CA 1
ATOM 916 C C . TYR A 1 114 ? -5.211 -40.125 -11.148 1 98.88 114 TYR A C 1
ATOM 918 O O . TYR A 1 114 ? -5.148 -41.281 -11.531 1 98.88 114 TYR A O 1
ATOM 926 N N . PHE A 1 115 ? -5.918 -39.688 -10.117 1 98.88 115 PHE A N 1
ATOM 927 C CA . PHE A 1 115 ? -6.645 -40.656 -9.273 1 98.88 115 PHE A CA 1
ATOM 928 C C . PHE A 1 115 ? -7.711 -41.375 -10.086 1 98.88 115 PHE A C 1
ATOM 930 O O . PHE A 1 115 ? -7.863 -42.594 -9.953 1 98.88 115 PHE A O 1
ATOM 937 N N . GLU A 1 116 ? -8.453 -40.688 -10.875 1 98.81 116 GLU A N 1
ATOM 938 C CA . GLU A 1 116 ? -9.531 -41.281 -11.648 1 98.81 116 GLU A CA 1
ATOM 939 C C . GLU A 1 116 ? -8.984 -42.219 -12.719 1 98.81 116 GLU A C 1
ATOM 941 O O . GLU A 1 116 ? -9.609 -43.25 -13.039 1 98.81 116 GLU A O 1
ATOM 946 N N . ALA A 1 117 ? -7.816 -41.844 -13.328 1 98.88 117 ALA A N 1
ATOM 947 C CA . ALA A 1 117 ? -7.156 -42.781 -14.234 1 98.88 117 ALA A CA 1
ATOM 948 C C . ALA A 1 117 ? -6.855 -44.125 -13.547 1 98.88 117 ALA A C 1
ATOM 950 O O . ALA A 1 117 ? -7.086 -45.188 -14.109 1 98.88 117 ALA A O 1
ATOM 951 N N . ILE A 1 118 ? -6.332 -44.062 -12.344 1 98.75 118 ILE A N 1
ATOM 952 C CA . ILE A 1 118 ? -6.035 -45.25 -11.555 1 98.75 118 ILE A CA 1
ATOM 953 C C . ILE A 1 118 ? -7.324 -46 -11.258 1 98.75 118 ILE A C 1
ATOM 955 O O . ILE A 1 118 ? -7.383 -47.25 -11.414 1 98.75 118 ILE A O 1
ATOM 959 N N . ARG A 1 119 ? -8.375 -45.25 -10.82 1 98.56 119 ARG A N 1
ATOM 960 C CA . ARG A 1 119 ? -9.664 -45.875 -10.555 1 98.56 119 ARG A CA 1
ATOM 961 C C . ARG A 1 119 ? -10.141 -46.656 -11.766 1 98.56 119 ARG A C 1
ATOM 963 O O . ARG A 1 119 ? -10.602 -47.781 -11.625 1 98.56 119 ARG A O 1
ATOM 970 N N . ARG A 1 120 ? -10.031 -46.125 -12.93 1 98.56 120 ARG A N 1
ATOM 971 C CA . ARG A 1 120 ? -10.484 -46.781 -14.148 1 98.56 120 ARG A CA 1
ATOM 972 C C . ARG A 1 120 ? -9.656 -48.031 -14.43 1 98.56 120 ARG A C 1
ATOM 974 O O . ARG A 1 120 ? -10.195 -49.062 -14.867 1 98.56 120 ARG A O 1
ATOM 981 N N . HIS A 1 121 ? -8.359 -47.969 -14.273 1 98.62 121 HIS A N 1
ATOM 982 C CA . HIS A 1 121 ? -7.535 -49.156 -14.406 1 98.62 121 HIS A CA 1
ATOM 983 C C . HIS A 1 121 ? -7.969 -50.25 -13.43 1 98.62 121 HIS A C 1
ATOM 985 O O . HIS A 1 121 ? -8.109 -51.406 -13.812 1 98.62 121 HIS A O 1
ATOM 991 N N . PHE A 1 122 ? -8.188 -49.875 -12.148 1 98.44 122 PHE A N 1
ATOM 992 C CA . PHE A 1 122 ? -8.633 -50.844 -11.133 1 98.44 122 PHE A CA 1
ATOM 993 C C . PHE A 1 122 ? -9.953 -51.469 -11.547 1 98.44 122 PHE A C 1
ATOM 995 O O . PHE A 1 122 ? -10.125 -52.688 -11.391 1 98.44 122 PHE A O 1
ATOM 1002 N N . GLN A 1 123 ? -10.797 -50.688 -12.062 1 97.56 123 GLN A N 1
ATOM 1003 C CA . GLN A 1 123 ? -12.102 -51.188 -12.477 1 97.56 123 GLN A CA 1
ATOM 1004 C C . GLN A 1 123 ? -11.969 -52.188 -13.609 1 97.56 123 GLN A C 1
ATOM 1006 O O . GLN A 1 123 ? -12.773 -53.125 -13.719 1 97.56 123 GLN A O 1
ATOM 1011 N N . ARG A 1 124 ? -10.953 -52.062 -14.414 1 97.69 124 ARG A N 1
ATOM 1012 C CA . ARG A 1 124 ? -10.734 -52.938 -15.547 1 97.69 124 ARG A CA 1
ATOM 1013 C C . ARG A 1 124 ? -9.883 -54.156 -15.141 1 97.69 124 ARG A C 1
ATOM 1015 O O . ARG A 1 124 ? -9.508 -54.969 -15.984 1 97.69 124 ARG A O 1
ATOM 1022 N N . GLY A 1 125 ? -9.477 -54.188 -13.883 1 97.19 125 GLY A N 1
ATOM 1023 C CA . GLY A 1 125 ? -8.805 -55.375 -13.367 1 97.19 125 GLY A CA 1
ATOM 1024 C C . GLY A 1 125 ? -7.301 -55.188 -13.25 1 97.19 125 GLY A C 1
ATOM 1025 O O . GLY A 1 125 ? -6.602 -56.094 -12.766 1 97.19 125 GLY A O 1
ATOM 1026 N N . LYS A 1 126 ? -6.801 -54.125 -13.688 1 97.56 126 LYS A N 1
ATOM 1027 C CA . LYS A 1 126 ? -5.371 -53.844 -13.539 1 97.56 126 LYS A CA 1
ATOM 1028 C C . LYS A 1 126 ? -5.082 -53.094 -12.25 1 97.56 126 LYS A C 1
ATOM 1030 O O . LYS A 1 126 ? -5.309 -51.875 -12.164 1 97.56 126 LYS A O 1
ATOM 1035 N N . LYS A 1 127 ? -4.398 -53.812 -11.359 1 96.5 127 LYS A N 1
ATOM 1036 C CA . LYS A 1 127 ? -4.219 -53.219 -10.047 1 96.5 127 LYS A CA 1
ATOM 1037 C C . LYS A 1 127 ? -2.736 -53.125 -9.688 1 96.5 127 LYS A C 1
ATOM 1039 O O . LYS A 1 127 ? -2.389 -52.688 -8.586 1 96.5 127 LYS A O 1
ATOM 1044 N N . GLN A 1 128 ? -1.955 -53.531 -10.633 1 97.56 128 GLN A N 1
ATOM 1045 C CA . GLN A 1 128 ? -0.516 -53.5 -10.391 1 97.56 128 GLN A CA 1
ATOM 1046 C C . GLN A 1 128 ? 0.255 -53.281 -11.688 1 97.56 128 GLN A C 1
ATOM 1048 O O . GLN A 1 128 ? -0.166 -53.719 -12.758 1 97.56 128 GLN A O 1
ATOM 1053 N N . TRP A 1 129 ? 1.31 -52.625 -11.594 1 98.69 129 TRP A N 1
ATOM 1054 C CA . TRP A 1 129 ? 2.264 -52.375 -12.664 1 98.69 129 TRP A CA 1
ATOM 1055 C C . TRP A 1 129 ? 3.648 -52.875 -12.305 1 98.69 129 TRP A C 1
ATOM 1057 O O . TRP A 1 129 ? 3.854 -53.406 -11.211 1 98.69 129 TRP A O 1
ATOM 1067 N N . LEU A 1 130 ? 4.57 -52.75 -13.258 1 98.69 130 LEU A N 1
ATOM 1068 C CA . LEU A 1 130 ? 5.945 -53.156 -12.969 1 98.69 130 LEU A CA 1
ATOM 1069 C C . LEU A 1 130 ? 6.527 -52.312 -11.836 1 98.69 130 LEU A C 1
ATOM 1071 O O . LEU A 1 130 ? 7.086 -52.844 -10.875 1 98.69 130 LEU A O 1
ATOM 1075 N N . ARG A 1 131 ? 6.359 -51.062 -11.891 1 98.75 131 ARG A N 1
ATOM 1076 C CA . ARG A 1 131 ? 6.941 -50.094 -10.945 1 98.75 131 ARG A CA 1
ATOM 1077 C C . ARG A 1 131 ? 5.902 -49.625 -9.938 1 98.75 131 ARG A C 1
ATOM 1079 O O . ARG A 1 131 ? 4.707 -49.594 -10.234 1 98.75 131 ARG A O 1
ATOM 1086 N N . THR A 1 132 ? 6.391 -49.25 -8.734 1 98.81 132 THR A N 1
ATOM 1087 C CA . THR A 1 132 ? 5.543 -48.625 -7.727 1 98.81 132 THR A CA 1
ATOM 1088 C C . THR A 1 132 ? 5.082 -47.25 -8.203 1 98.81 132 THR A C 1
ATOM 1090 O O . THR A 1 132 ? 5.855 -46.5 -8.812 1 98.81 132 THR A O 1
ATOM 1093 N N . ILE A 1 133 ? 3.816 -46.969 -7.977 1 98.94 133 ILE A N 1
ATOM 1094 C CA . ILE A 1 133 ? 3.252 -45.656 -8.266 1 98.94 133 ILE A CA 1
ATOM 1095 C C . ILE A 1 133 ? 2.93 -44.938 -6.957 1 98.94 133 ILE A C 1
ATOM 1097 O O . ILE A 1 133 ? 2.293 -45.5 -6.066 1 98.94 133 ILE A O 1
ATOM 1101 N N . HIS A 1 134 ? 3.424 -43.719 -6.824 1 98.88 134 HIS A N 1
ATOM 1102 C CA . HIS A 1 134 ? 3.016 -42.844 -5.734 1 98.88 134 HIS A CA 1
ATOM 1103 C C . HIS A 1 134 ? 2.205 -41.656 -6.254 1 98.88 134 HIS A C 1
ATOM 1105 O O . HIS A 1 134 ? 2.645 -40.969 -7.164 1 98.88 134 HIS A O 1
ATOM 1111 N N . ILE A 1 135 ? 1.009 -41.469 -5.754 1 98.88 135 ILE A N 1
ATOM 1112 C CA . ILE A 1 135 ? 0.331 -40.188 -5.902 1 98.88 135 ILE A CA 1
ATOM 1113 C C . ILE A 1 135 ? 0.61 -39.312 -4.684 1 98.88 135 ILE A C 1
ATOM 1115 O O . ILE A 1 135 ? 0.287 -39.688 -3.555 1 98.88 135 ILE A O 1
ATOM 1119 N N . VAL A 1 136 ? 1.229 -38.188 -4.969 1 98.88 136 VAL A N 1
ATOM 1120 C CA . VAL A 1 136 ? 1.656 -37.312 -3.887 1 98.88 136 VAL A CA 1
ATOM 1121 C C . VAL A 1 136 ? 0.956 -35.938 -4.012 1 98.88 136 VAL A C 1
ATOM 1123 O O . VAL A 1 136 ? 0.982 -35.344 -5.078 1 98.88 136 VAL A O 1
ATOM 1126 N N . TRP A 1 137 ? 0.275 -35.531 -2.977 1 98.75 137 TRP A N 1
ATOM 1127 C CA . TRP A 1 137 ? -0.404 -34.219 -2.879 1 98.75 137 TRP A CA 1
ATOM 1128 C C . TRP A 1 137 ? 0.321 -33.312 -1.906 1 98.75 137 TRP A C 1
ATOM 1130 O O . TRP A 1 137 ? 0.575 -33.688 -0.758 1 98.75 137 TRP A O 1
ATOM 1140 N N . GLY A 1 138 ? 0.653 -32.094 -2.348 1 98.62 138 GLY A N 1
ATOM 1141 C CA . GLY A 1 138 ? 1.491 -31.25 -1.507 1 98.62 138 GLY A CA 1
ATOM 1142 C C . GLY A 1 138 ? 0.909 -29.859 -1.272 1 98.62 138 GLY A C 1
ATOM 1143 O O . GLY A 1 138 ? 0.111 -29.375 -2.076 1 98.62 138 GLY A O 1
ATOM 1144 N N . PRO A 1 139 ? 1.266 -29.203 -0.143 1 98.25 139 PRO A N 1
ATOM 1145 C CA . PRO A 1 139 ? 0.834 -27.844 0.183 1 98.25 139 PRO A CA 1
ATOM 1146 C C . PRO A 1 139 ? 1.785 -26.781 -0.359 1 98.25 139 PRO A C 1
ATOM 1148 O O . PRO A 1 139 ? 2.9 -27.094 -0.776 1 98.25 139 PRO A O 1
ATOM 1151 N N . ASP A 1 140 ? 1.418 -25.531 -0.506 1 97.69 140 ASP A N 1
ATOM 1152 C CA . ASP A 1 140 ? 2.178 -24.281 -0.432 1 97.69 140 ASP A CA 1
ATOM 1153 C C . ASP A 1 140 ? 2.842 -23.969 -1.77 1 97.69 140 ASP A C 1
ATOM 1155 O O . ASP A 1 140 ? 3.693 -23.078 -1.85 1 97.69 140 ASP A O 1
ATOM 1159 N N . GLU A 1 141 ? 2.463 -24.656 -2.811 1 97.88 141 GLU A N 1
ATOM 1160 C CA . GLU A 1 141 ? 3.07 -24.312 -4.094 1 97.88 141 GLU A CA 1
ATOM 1161 C C . GLU A 1 141 ? 2.828 -22.859 -4.453 1 97.88 141 GLU A C 1
ATOM 1163 O O . GLU A 1 141 ? 3.73 -22.172 -4.945 1 97.88 141 GLU A O 1
ATOM 1168 N N . GLU A 1 142 ? 1.715 -22.297 -4.141 1 97.69 142 GLU A N 1
ATOM 1169 C CA . GLU A 1 142 ? 1.283 -20.969 -4.578 1 97.69 142 GLU A CA 1
ATOM 1170 C C . GLU A 1 142 ? 1.99 -19.875 -3.789 1 97.69 142 GLU A C 1
ATOM 1172 O O . GLU A 1 142 ? 1.865 -18.688 -4.113 1 97.69 142 GLU A O 1
ATOM 1177 N N . ILE A 1 143 ? 2.656 -20.25 -2.785 1 96.19 143 ILE A N 1
ATOM 1178 C CA . ILE A 1 143 ? 3.369 -19.25 -2.008 1 96.19 143 ILE A CA 1
ATOM 1179 C C . ILE A 1 143 ? 4.863 -19.562 -1.999 1 96.19 143 ILE A C 1
ATOM 1181 O O . ILE A 1 143 ? 5.582 -19.172 -1.076 1 96.19 143 ILE A O 1
ATOM 1185 N N . GLY A 1 144 ? 5.297 -20.391 -2.912 1 94.81 144 GLY A N 1
ATOM 1186 C CA . GLY A 1 144 ? 6.727 -20.547 -3.143 1 94.81 144 GLY A CA 1
ATOM 1187 C C . GLY A 1 144 ? 7.242 -21.922 -2.779 1 94.81 144 GLY A C 1
ATOM 1188 O O . GLY A 1 144 ? 8.305 -22.344 -3.252 1 94.81 144 GLY A O 1
ATOM 1189 N N . GLY A 1 145 ? 6.598 -22.656 -1.833 1 96.56 145 GLY A N 1
ATOM 1190 C CA . GLY A 1 145 ? 6.895 -24.062 -1.592 1 96.56 145 GLY A CA 1
ATOM 1191 C C . GLY A 1 145 ? 7.996 -24.266 -0.571 1 96.56 145 GLY A C 1
ATOM 1192 O O . GLY A 1 145 ? 8.516 -25.375 -0.429 1 96.56 145 GLY A O 1
ATOM 1193 N N . SER A 1 146 ? 8.406 -23.156 0.111 1 95.31 146 SER A N 1
ATOM 1194 C CA . SER A 1 146 ? 9.5 -23.266 1.074 1 95.31 146 SER A CA 1
ATOM 1195 C C . SER A 1 146 ? 9.156 -24.266 2.174 1 95.31 146 SER A C 1
ATOM 1197 O O . SER A 1 146 ? 9.984 -25.109 2.535 1 95.31 146 SER A O 1
ATOM 1199 N N . GLU A 1 147 ? 7.934 -24.172 2.66 1 96.06 147 GLU A N 1
ATOM 1200 C CA . GLU A 1 147 ? 7.465 -25.094 3.689 1 96.06 147 GLU A CA 1
ATOM 1201 C C . GLU A 1 147 ? 6.719 -26.266 3.074 1 96.06 147 GLU A C 1
ATOM 1203 O O . GLU A 1 147 ? 6.145 -27.094 3.793 1 96.06 147 GLU A O 1
ATOM 1208 N N . GLY A 1 148 ? 6.668 -26.297 1.776 1 97.88 148 GLY A N 1
ATOM 1209 C CA . GLY A 1 148 ? 6.062 -27.391 1.027 1 97.88 148 GLY A CA 1
ATOM 1210 C C . GLY A 1 148 ? 7.078 -28.328 0.423 1 97.88 148 GLY A C 1
ATOM 1211 O O . GLY A 1 148 ? 7.863 -28.953 1.145 1 97.88 148 GLY A O 1
ATOM 1212 N N . MET A 1 149 ? 7.203 -28.312 -0.859 1 98.44 149 MET A N 1
ATOM 1213 C CA . MET A 1 149 ? 8.023 -29.281 -1.578 1 98.44 149 MET A CA 1
ATOM 1214 C C . MET A 1 149 ? 9.492 -29.141 -1.199 1 98.44 149 MET A C 1
ATOM 1216 O O . MET A 1 149 ? 10.219 -30.141 -1.129 1 98.44 149 MET A O 1
ATOM 1220 N N . ALA A 1 150 ? 9.953 -27.875 -1.013 1 97.69 150 ALA A N 1
ATOM 1221 C CA . ALA A 1 150 ? 11.344 -27.703 -0.611 1 97.69 150 ALA A CA 1
ATOM 1222 C C . ALA A 1 150 ? 11.656 -28.484 0.662 1 97.69 150 ALA A C 1
ATOM 1224 O O . ALA A 1 150 ? 12.703 -29.125 0.765 1 97.69 150 ALA A O 1
ATOM 1225 N N . GLY A 1 151 ? 10.789 -28.344 1.674 1 97.62 151 GLY A N 1
ATOM 1226 C CA . GLY A 1 151 ? 10.945 -29.094 2.906 1 97.62 151 GLY A CA 1
ATOM 1227 C C . GLY A 1 151 ? 10.789 -30.594 2.713 1 97.62 151 GLY A C 1
ATOM 1228 O O . GLY A 1 151 ? 11.547 -31.375 3.283 1 97.62 151 GLY A O 1
ATOM 1229 N N . PHE A 1 152 ? 9.805 -31 1.936 1 98.5 152 PHE A N 1
ATOM 1230 C CA . PHE A 1 152 ? 9.516 -32.406 1.7 1 98.5 152 PHE A CA 1
ATOM 1231 C C . PHE A 1 152 ? 10.719 -33.125 1.1 1 98.5 152 PHE A C 1
ATOM 1233 O O . PHE A 1 152 ? 11.047 -34.25 1.491 1 98.5 152 PHE A O 1
ATOM 1240 N N . CYS A 1 153 ? 11.406 -32.5 0.171 1 98.06 153 CYS A N 1
ATOM 1241 C CA . CYS A 1 153 ? 12.547 -33.062 -0.542 1 98.06 153 CYS A CA 1
ATOM 1242 C C . CYS A 1 153 ? 13.68 -33.375 0.419 1 98.06 153 CYS A C 1
ATOM 1244 O O . CYS A 1 153 ? 14.578 -34.156 0.085 1 98.06 153 CYS A O 1
ATOM 1246 N N . GLN A 1 154 ? 13.641 -32.844 1.597 1 97.25 154 GLN A N 1
ATOM 1247 C CA . GLN A 1 154 ? 14.711 -33.062 2.566 1 97.25 154 GLN A CA 1
ATOM 1248 C C . GLN A 1 154 ? 14.359 -34.188 3.531 1 97.25 154 GLN A C 1
ATOM 1250 O O . GLN A 1 154 ? 15.203 -34.594 4.328 1 97.25 154 GLN A O 1
ATOM 1255 N N . MET A 1 155 ? 13.195 -34.688 3.465 1 97.56 155 MET A N 1
ATOM 1256 C CA . MET A 1 155 ? 12.727 -35.688 4.41 1 97.56 155 MET A CA 1
ATOM 1257 C C . MET A 1 155 ? 13.164 -37.094 3.982 1 97.56 155 MET A C 1
ATOM 1259 O O . MET A 1 155 ? 13.305 -37.344 2.789 1 97.56 155 MET A O 1
ATOM 1263 N N . ASP A 1 156 ? 13.258 -37.969 4.953 1 97.75 156 ASP A N 1
ATOM 1264 C CA . ASP A 1 156 ? 13.531 -39.375 4.676 1 97.75 156 ASP A CA 1
ATOM 1265 C C . ASP A 1 156 ? 12.391 -40.031 3.887 1 97.75 156 ASP A C 1
ATOM 1267 O O . ASP A 1 156 ? 12.625 -40.906 3.055 1 97.75 156 ASP A O 1
ATOM 1271 N N . GLU A 1 157 ? 11.25 -39.625 4.18 1 97.75 157 GLU A N 1
ATOM 1272 C CA . GLU A 1 157 ? 10.078 -40.156 3.496 1 97.75 157 GLU A CA 1
ATOM 1273 C C . GLU A 1 157 ? 10.156 -39.906 1.993 1 97.75 157 GLU A C 1
ATOM 1275 O O . GLU A 1 157 ? 9.719 -40.719 1.198 1 97.75 157 GLU A O 1
ATOM 1280 N N . PHE A 1 158 ? 10.68 -38.75 1.64 1 98.5 158 PHE A N 1
ATOM 1281 C CA . PHE A 1 158 ? 10.852 -38.469 0.223 1 98.5 158 PHE A CA 1
ATOM 1282 C C . PHE A 1 158 ? 11.844 -39.438 -0.415 1 98.5 158 PHE A C 1
ATOM 1284 O O . PHE A 1 158 ? 11.578 -40 -1.483 1 98.5 158 PHE A O 1
ATOM 1291 N N . LYS A 1 159 ? 12.945 -39.625 0.244 1 97.94 159 LYS A N 1
ATOM 1292 C CA . LYS A 1 159 ? 13.969 -40.531 -0.253 1 97.94 159 LYS A CA 1
ATOM 1293 C C . LYS A 1 159 ? 13.414 -41.938 -0.402 1 97.94 159 LYS A C 1
ATOM 1295 O O . LYS A 1 159 ? 13.781 -42.656 -1.336 1 97.94 159 LYS A O 1
ATOM 1300 N N . GLN A 1 160 ? 12.586 -42.25 0.486 1 97.94 160 GLN A N 1
ATOM 1301 C CA . GLN A 1 160 ? 12.047 -43.625 0.535 1 97.94 160 GLN A CA 1
ATOM 1302 C C . GLN A 1 160 ? 11.086 -43.875 -0.627 1 97.94 160 GLN A C 1
ATOM 1304 O O . GLN A 1 160 ? 10.773 -45.031 -0.941 1 97.94 160 GLN A O 1
ATOM 1309 N N . LEU A 1 161 ? 10.617 -42.875 -1.238 1 98.62 161 LEU A N 1
ATOM 1310 C CA . LEU A 1 161 ? 9.727 -43.031 -2.375 1 98.62 161 LEU A CA 1
ATOM 1311 C C . LEU A 1 161 ? 10.461 -43.625 -3.568 1 98.62 161 LEU A C 1
ATOM 1313 O O . LEU A 1 161 ? 9.836 -44.125 -4.508 1 98.62 161 LEU A O 1
ATOM 1317 N N . ASN A 1 162 ? 11.789 -43.531 -3.645 1 98.56 162 ASN A N 1
ATOM 1318 C CA . ASN A 1 162 ? 12.609 -44.125 -4.695 1 98.56 162 ASN A CA 1
ATOM 1319 C C . ASN A 1 162 ? 12.148 -43.688 -6.082 1 98.56 162 ASN A C 1
ATOM 1321 O O . ASN A 1 162 ? 11.875 -44.531 -6.941 1 98.56 162 ASN A O 1
ATOM 1325 N N . ILE A 1 163 ? 12.172 -42.406 -6.23 1 98.62 163 ILE A N 1
ATOM 1326 C CA . ILE A 1 163 ? 11.539 -41.781 -7.398 1 98.62 163 ILE A CA 1
ATOM 1327 C C . ILE A 1 163 ? 12.453 -41.938 -8.609 1 98.62 163 ILE A C 1
ATOM 1329 O O . ILE A 1 163 ? 13.664 -41.688 -8.516 1 98.62 163 ILE A O 1
ATOM 1333 N N . GLY A 1 164 ? 11.867 -42.281 -9.734 1 98.31 164 GLY A N 1
ATOM 1334 C CA . GLY A 1 164 ? 12.57 -42.281 -11.008 1 98.31 164 GLY A CA 1
ATOM 1335 C C . GLY A 1 164 ? 12.062 -41.219 -11.977 1 98.31 164 GLY A C 1
ATOM 1336 O O . GLY A 1 164 ? 12.836 -40.688 -12.773 1 98.31 164 GLY A O 1
ATOM 1337 N N . PHE A 1 165 ? 10.781 -40.969 -11.922 1 98.62 165 PHE A N 1
ATOM 1338 C CA . PHE A 1 165 ? 10.125 -40.031 -12.82 1 98.62 165 PHE A CA 1
ATOM 1339 C C . PHE A 1 165 ? 8.93 -39.375 -12.148 1 98.62 165 PHE A C 1
ATOM 1341 O O . PHE A 1 165 ? 8.203 -40.031 -11.391 1 98.62 165 PHE A O 1
ATOM 1348 N N . VAL A 1 166 ? 8.773 -38.062 -12.438 1 98.88 166 VAL A N 1
ATOM 1349 C CA . VAL A 1 166 ? 7.691 -37.312 -11.805 1 98.88 166 VAL A CA 1
ATOM 1350 C C . VAL A 1 166 ? 6.848 -36.625 -12.875 1 98.88 166 VAL A C 1
ATOM 1352 O O . VAL A 1 166 ? 7.387 -36.062 -13.82 1 98.88 166 VAL A O 1
ATOM 1355 N N . LEU A 1 167 ? 5.547 -36.781 -12.773 1 98.81 167 LEU A N 1
ATOM 1356 C CA . LEU A 1 167 ? 4.621 -35.906 -13.484 1 98.81 167 LEU A CA 1
ATOM 1357 C C . LEU A 1 167 ? 4.105 -34.812 -12.57 1 98.81 167 LEU A C 1
ATOM 1359 O O . LEU A 1 167 ? 3.771 -35.062 -11.414 1 98.81 167 LEU A O 1
ATOM 1363 N N . ASP A 1 168 ? 4.141 -33.594 -13.039 1 98.56 168 ASP A N 1
ATOM 1364 C CA . ASP A 1 168 ? 3.633 -32.406 -12.398 1 98.56 168 ASP A CA 1
ATOM 1365 C C . ASP A 1 168 ? 2.766 -31.594 -13.359 1 98.56 168 ASP A C 1
ATOM 1367 O O . ASP A 1 168 ? 2.48 -32.031 -14.477 1 98.56 168 ASP A O 1
ATOM 1371 N N . GLU A 1 169 ? 2.318 -30.438 -12.891 1 98.31 169 GLU A N 1
ATOM 1372 C CA . GLU A 1 169 ? 1.305 -29.672 -13.617 1 98.31 169 GLU A CA 1
ATOM 1373 C C . GLU A 1 169 ? 1.888 -29.047 -14.883 1 98.31 169 GLU A C 1
ATOM 1375 O O . GLU A 1 169 ? 3.092 -28.797 -14.953 1 98.31 169 GLU A O 1
ATOM 1380 N N . GLY A 1 170 ? 1.047 -28.875 -15.859 1 97.75 170 GLY A N 1
ATOM 1381 C CA . GLY A 1 170 ? 1.251 -28.016 -17.016 1 97.75 170 GLY A CA 1
ATOM 1382 C C . GLY A 1 170 ? 0.244 -26.891 -17.094 1 97.75 170 GLY A C 1
ATOM 1383 O O . GLY A 1 170 ? -0.166 -26.344 -16.062 1 97.75 170 GLY A O 1
ATOM 1384 N N . LEU A 1 171 ? -0.008 -26.484 -18.375 1 97.12 171 LEU A N 1
ATOM 1385 C CA . LEU A 1 171 ? -0.931 -25.375 -18.578 1 97.12 171 LEU A CA 1
ATOM 1386 C C . LEU A 1 171 ? -1.946 -25.703 -19.672 1 97.12 171 LEU A C 1
ATOM 1388 O O . LEU A 1 171 ? -1.723 -26.609 -20.484 1 97.12 171 LEU A O 1
ATOM 1392 N N . ALA A 1 172 ? -3.041 -24.969 -19.609 1 97.5 172 ALA A N 1
ATOM 1393 C CA . ALA A 1 172 ? -4.016 -25.031 -20.703 1 97.5 172 ALA A CA 1
ATOM 1394 C C . ALA A 1 172 ? -3.445 -24.438 -21.984 1 97.5 172 ALA A C 1
ATOM 1396 O O . ALA A 1 172 ? -2.531 -23.609 -21.938 1 97.5 172 ALA A O 1
ATOM 1397 N N . CYS A 1 173 ? -3.902 -24.891 -23.016 1 97.19 173 CYS A N 1
ATOM 1398 C CA . CYS A 1 173 ? -3.592 -24.375 -24.344 1 97.19 173 CYS A CA 1
ATOM 1399 C C . CYS A 1 173 ? -4.863 -24.047 -25.109 1 97.19 173 CYS A C 1
ATOM 1401 O O . CYS A 1 173 ? -5.836 -24.812 -25.062 1 97.19 173 CYS A O 1
ATOM 1403 N N . GLU A 1 174 ? -4.844 -22.984 -25.828 1 96.75 174 GLU A N 1
ATOM 1404 C CA . GLU A 1 174 ? -6.051 -22.547 -26.531 1 96.75 174 GLU A CA 1
ATOM 1405 C C . GLU A 1 174 ? -6.238 -23.312 -27.828 1 96.75 174 GLU A C 1
ATOM 1407 O O . GLU A 1 174 ? -7.336 -23.359 -28.391 1 96.75 174 GLU A O 1
ATOM 1412 N N . THR A 1 175 ? -5.215 -23.875 -28.328 1 97 175 THR A N 1
ATOM 1413 C CA . THR A 1 175 ? -5.281 -24.656 -29.562 1 97 175 THR A CA 1
ATOM 1414 C C . THR A 1 175 ? -5.449 -26.141 -29.266 1 97 175 THR A C 1
ATOM 1416 O O . THR A 1 175 ? -5.594 -26.531 -28.109 1 97 175 THR A O 1
ATOM 1419 N N . ALA A 1 176 ? -5.418 -26.969 -30.281 1 97.31 176 ALA A N 1
ATOM 1420 C CA . ALA A 1 176 ? -5.598 -28.422 -30.125 1 97.31 176 ALA A CA 1
ATOM 1421 C C . ALA A 1 176 ? -4.344 -29.078 -29.562 1 97.31 176 ALA A C 1
ATOM 1423 O O . ALA A 1 176 ? -4.387 -30.219 -29.094 1 97.31 176 ALA A O 1
ATOM 1424 N N . GLU A 1 177 ? -3.311 -28.375 -29.547 1 97.19 177 GLU A N 1
ATOM 1425 C CA . GLU A 1 177 ? -2.039 -28.922 -29.078 1 97.19 177 GLU A CA 1
ATOM 1426 C C . GLU A 1 177 ? -1.984 -28.953 -27.562 1 97.19 177 GLU A C 1
ATOM 1428 O O . GLU A 1 177 ? -2.635 -28.156 -26.891 1 97.19 177 GLU A O 1
ATOM 1433 N N . TYR A 1 178 ? -1.261 -29.969 -27.047 1 98.31 178 TYR A N 1
ATOM 1434 C CA . TYR A 1 178 ? -0.919 -30 -25.641 1 98.31 178 TYR A CA 1
ATOM 1435 C C . TYR A 1 178 ? 0.47 -29.422 -25.391 1 98.31 178 TYR A C 1
ATOM 1437 O O . TYR A 1 178 ? 1.361 -29.562 -26.234 1 98.31 178 TYR A O 1
ATOM 1445 N N . LYS A 1 179 ? 0.62 -28.75 -24.312 1 97.56 179 LYS A N 1
ATOM 1446 C CA . LYS A 1 179 ? 1.935 -28.25 -23.938 1 97.56 179 LYS A CA 1
ATOM 1447 C C . LYS A 1 179 ? 2.623 -29.188 -22.938 1 97.56 179 LYS A C 1
ATOM 1449 O O . LYS A 1 179 ? 2.004 -29.641 -21.984 1 97.56 179 LYS A O 1
ATOM 1454 N N . VAL A 1 180 ? 3.848 -29.516 -23.219 1 98.44 180 VAL A N 1
ATOM 1455 C CA . VAL A 1 180 ? 4.66 -30.359 -22.344 1 98.44 180 VAL A CA 1
ATOM 1456 C C . VAL A 1 180 ? 5.867 -29.562 -21.844 1 98.44 180 VAL A C 1
ATOM 1458 O O . VAL A 1 180 ? 6.602 -28.984 -22.641 1 98.44 180 VAL A O 1
ATOM 1461 N N . TYR A 1 181 ? 6.098 -29.594 -20.562 1 98.44 181 TYR A N 1
ATOM 1462 C CA . TYR A 1 181 ? 7.137 -28.75 -20 1 98.44 181 TYR A CA 1
ATOM 1463 C C . TYR A 1 181 ? 8.258 -29.594 -19.391 1 98.44 181 TYR A C 1
ATOM 1465 O O . TYR A 1 181 ? 8.023 -30.406 -18.5 1 98.44 181 TYR A O 1
ATOM 1473 N N . TYR A 1 182 ? 9.477 -29.375 -19.812 1 98.19 182 TYR A N 1
ATOM 1474 C CA . TYR A 1 182 ? 10.633 -30.172 -19.406 1 98.19 182 TYR A CA 1
ATOM 1475 C C . TYR A 1 182 ? 11.531 -29.375 -18.484 1 98.19 182 TYR A C 1
ATOM 1477 O O . TYR A 1 182 ? 12.523 -29.906 -17.969 1 98.19 182 TYR A O 1
ATOM 1485 N N . ALA A 1 183 ? 11.273 -28.156 -18.297 1 97.56 183 ALA A N 1
ATOM 1486 C CA . ALA A 1 183 ? 11.945 -27.188 -17.438 1 97.56 183 ALA A CA 1
ATOM 1487 C C . ALA A 1 183 ? 11 -26.078 -17.016 1 97.56 183 ALA A C 1
ATOM 1489 O O . ALA A 1 183 ? 9.828 -26.062 -17.406 1 97.56 183 ALA A O 1
ATOM 1490 N N . GLU A 1 184 ? 11.43 -25.219 -16.188 1 96.94 184 GLU A N 1
ATOM 1491 C CA . GLU A 1 184 ? 10.602 -24.078 -15.82 1 96.94 184 GLU A CA 1
ATOM 1492 C C . GLU A 1 184 ? 11.445 -22.828 -15.578 1 96.94 184 GLU A C 1
ATOM 1494 O O . GLU A 1 184 ? 12.656 -22.922 -15.375 1 96.94 184 GLU A O 1
ATOM 1499 N N . ARG A 1 185 ? 10.844 -21.609 -15.719 1 97.75 185 ARG A N 1
ATOM 1500 C CA . ARG A 1 185 ? 11.492 -20.359 -15.32 1 97.75 185 ARG A CA 1
ATOM 1501 C C . ARG A 1 185 ? 11.664 -20.297 -13.805 1 97.75 185 ARG A C 1
ATOM 1503 O O . ARG A 1 185 ? 10.969 -20.984 -13.062 1 97.75 185 ARG A O 1
ATOM 1510 N N . CYS A 1 186 ? 12.641 -19.516 -13.422 1 97.81 186 CYS A N 1
ATOM 1511 C CA . CYS A 1 186 ? 12.977 -19.359 -12.016 1 97.81 186 CYS A CA 1
ATOM 1512 C C . CYS A 1 186 ? 12.227 -18.172 -11.398 1 97.81 186 CYS A C 1
ATOM 1514 O O . CYS A 1 186 ? 12.414 -17.031 -11.82 1 97.81 186 CYS A O 1
ATOM 1516 N N . PRO A 1 187 ? 11.398 -18.391 -10.391 1 98 187 PRO A N 1
ATOM 1517 C CA . PRO A 1 187 ? 10.734 -17.266 -9.727 1 98 187 PRO A CA 1
ATOM 1518 C C . PRO A 1 187 ? 11.688 -16.438 -8.875 1 98 187 PRO A C 1
ATOM 1520 O O . PRO A 1 187 ? 12.398 -16.984 -8.023 1 98 187 PRO A O 1
ATOM 1523 N N . TRP A 1 188 ? 11.773 -15.195 -9.164 1 98.5 188 TRP A N 1
ATOM 1524 C CA . TRP A 1 188 ? 12.406 -14.18 -8.328 1 98.5 188 TRP A CA 1
ATOM 1525 C C . TRP A 1 188 ? 11.375 -13.18 -7.812 1 98.5 188 TRP A C 1
ATOM 1527 O O . TRP A 1 188 ? 10.891 -12.328 -8.562 1 98.5 188 TRP A O 1
ATOM 1537 N N . TRP A 1 189 ? 10.984 -13.328 -6.539 1 98.62 189 TRP A N 1
ATOM 1538 C CA . TRP A 1 189 ? 10.109 -12.352 -5.902 1 98.62 189 TRP A CA 1
ATOM 1539 C C . TRP A 1 189 ? 10.922 -11.273 -5.195 1 98.62 189 TRP A C 1
ATOM 1541 O O . TRP A 1 189 ? 11.633 -11.555 -4.227 1 98.62 189 TRP A O 1
ATOM 1551 N N . LEU A 1 190 ? 10.734 -10.109 -5.672 1 98.75 190 LEU A N 1
ATOM 1552 C CA . LEU A 1 190 ? 11.57 -8.984 -5.258 1 98.75 190 LEU A CA 1
ATOM 1553 C C . LEU A 1 190 ? 10.766 -8 -4.418 1 98.75 190 LEU A C 1
ATOM 1555 O O . LEU A 1 190 ? 9.664 -7.602 -4.797 1 98.75 190 LEU A O 1
ATOM 1559 N N . LYS A 1 191 ? 11.25 -7.703 -3.256 1 98.81 191 LYS A N 1
ATOM 1560 C CA . LYS A 1 191 ? 10.75 -6.613 -2.428 1 98.81 191 LYS A CA 1
ATOM 1561 C C . LYS A 1 191 ? 11.688 -5.41 -2.471 1 98.81 191 LYS A C 1
ATOM 1563 O O . LYS A 1 191 ? 12.859 -5.523 -2.119 1 98.81 191 LYS A O 1
ATOM 1568 N N . VAL A 1 192 ? 11.227 -4.297 -2.906 1 98.88 192 VAL A N 1
ATOM 1569 C CA . VAL A 1 192 ? 12.023 -3.076 -2.953 1 98.88 192 VAL A CA 1
ATOM 1570 C C . VAL A 1 192 ? 11.461 -2.049 -1.976 1 98.88 192 VAL A C 1
ATOM 1572 O O . VAL A 1 192 ? 10.25 -1.798 -1.959 1 98.88 192 VAL A O 1
ATOM 1575 N N . THR A 1 193 ? 12.289 -1.516 -1.173 1 98.81 193 THR A N 1
ATOM 1576 C CA . THR A 1 193 ? 11.922 -0.455 -0.24 1 98.81 193 THR A CA 1
ATOM 1577 C C . THR A 1 193 ? 12.508 0.882 -0.684 1 98.81 193 THR A C 1
ATOM 1579 O O . THR A 1 193 ? 13.727 1.025 -0.791 1 98.81 193 THR A O 1
ATOM 1582 N N . CYS A 1 194 ? 11.703 1.816 -0.961 1 98.75 194 CYS A N 1
ATOM 1583 C CA . CYS A 1 194 ? 12.094 3.176 -1.314 1 98.75 194 CYS A CA 1
ATOM 1584 C C . CYS A 1 194 ? 11.922 4.117 -0.13 1 98.75 194 CYS A C 1
ATOM 1586 O O . CYS A 1 194 ? 10.812 4.574 0.151 1 98.75 194 CYS A O 1
ATOM 1588 N N . THR A 1 195 ? 12.984 4.496 0.482 1 97.75 195 THR A N 1
ATOM 1589 C CA . THR A 1 195 ? 12.914 5.391 1.631 1 97.75 195 THR A CA 1
ATOM 1590 C C . THR A 1 195 ? 13.055 6.844 1.192 1 97.75 195 THR A C 1
ATOM 1592 O O . THR A 1 195 ? 13.641 7.125 0.144 1 97.75 195 THR A O 1
ATOM 1595 N N . GLY A 1 196 ? 12.516 7.75 1.902 1 96.5 196 GLY A N 1
ATOM 1596 C CA . GLY A 1 196 ? 12.633 9.172 1.639 1 96.5 196 GLY A CA 1
ATOM 1597 C C . GLY A 1 196 ? 12.258 10.031 2.83 1 96.5 196 GLY A C 1
ATOM 1598 O O . GLY A 1 196 ? 11.953 9.516 3.908 1 96.5 196 GLY A O 1
ATOM 1599 N N . SER A 1 197 ? 12.352 11.328 2.641 1 94.88 197 SER A N 1
ATOM 1600 C CA . SER A 1 197 ? 12.078 12.289 3.703 1 94.88 197 SER A CA 1
ATOM 1601 C C . SER A 1 197 ? 10.586 12.406 3.979 1 94.88 197 SER A C 1
ATOM 1603 O O . SER A 1 197 ? 9.797 12.664 3.066 1 94.88 197 SER A O 1
ATOM 1605 N N . PRO A 1 198 ? 10.25 12.18 5.27 1 94.31 198 PRO A N 1
ATOM 1606 C CA . PRO A 1 198 ? 8.859 12.484 5.633 1 94.31 198 PRO A CA 1
ATOM 1607 C C . PRO A 1 198 ? 8.602 13.984 5.758 1 94.31 198 PRO A C 1
ATOM 1609 O O . PRO A 1 198 ? 9.539 14.781 5.68 1 94.31 198 PRO A O 1
ATOM 1612 N N . GLY A 1 199 ? 7.395 14.359 5.965 1 94.81 199 GLY A N 1
ATOM 1613 C CA . GLY A 1 199 ? 7.039 15.758 6.145 1 94.81 199 GLY A CA 1
ATOM 1614 C C . GLY A 1 199 ? 5.562 16.031 5.938 1 94.81 199 GLY A C 1
ATOM 1615 O O . GLY A 1 199 ? 4.785 15.109 5.688 1 94.81 199 GLY A O 1
ATOM 1616 N N . HIS A 1 200 ? 5.25 17.281 6.148 1 96.19 200 HIS A N 1
ATOM 1617 C CA . HIS A 1 200 ? 3.871 17.734 5.988 1 96.19 200 HIS A CA 1
ATOM 1618 C C . HIS A 1 200 ? 3.461 17.734 4.52 1 96.19 200 HIS A C 1
ATOM 1620 O O . HIS A 1 200 ? 4.238 18.141 3.652 1 96.19 200 HIS A O 1
ATOM 1626 N N . GLY A 1 201 ? 2.275 17.297 4.199 1 96.81 201 GLY A N 1
ATOM 1627 C CA . GLY A 1 201 ? 1.78 17.141 2.84 1 96.81 201 GLY A CA 1
ATOM 1628 C C . GLY A 1 201 ? 1.633 18.453 2.098 1 96.81 201 GLY A C 1
ATOM 1629 O O . GLY A 1 201 ? 1.466 18.469 0.877 1 96.81 201 GLY A O 1
ATOM 1630 N N . SER A 1 202 ? 1.784 19.547 2.768 1 96.94 202 SER A N 1
ATOM 1631 C CA . SER A 1 202 ? 1.536 20.859 2.18 1 96.94 202 SER A CA 1
ATOM 1632 C C . SER A 1 202 ? 2.82 21.469 1.625 1 96.94 202 SER A C 1
ATOM 1634 O O . SER A 1 202 ? 2.83 22.641 1.201 1 96.94 202 SER A O 1
ATOM 1636 N N . LYS A 1 203 ? 3.92 20.766 1.634 1 96.19 203 LYS A N 1
ATOM 1637 C CA . LYS A 1 203 ? 5.223 21.297 1.243 1 96.19 203 LYS A CA 1
ATOM 1638 C C . LYS A 1 203 ? 5.773 20.578 0.021 1 96.19 203 LYS A C 1
ATOM 1640 O O . LYS A 1 203 ? 5.273 19.5 -0.345 1 96.19 203 LYS A O 1
ATOM 1645 N N . PHE A 1 204 ? 6.801 21.25 -0.62 1 97.12 204 PHE A N 1
ATOM 1646 C CA . PHE A 1 204 ? 7.641 20.562 -1.598 1 97.12 204 PHE A CA 1
ATOM 1647 C C . PHE A 1 204 ? 8.844 19.922 -0.921 1 97.12 204 PHE A C 1
ATOM 1649 O O . PHE A 1 204 ? 9.969 20.422 -1.035 1 97.12 204 PHE A O 1
ATOM 1656 N N . ILE A 1 205 ? 8.609 18.844 -0.297 1 95.5 205 ILE A N 1
ATOM 1657 C CA . ILE A 1 205 ? 9.688 18.109 0.36 1 95.5 205 ILE A CA 1
ATOM 1658 C C . ILE A 1 205 ? 10.594 17.469 -0.69 1 95.5 205 ILE A C 1
ATOM 1660 O O . ILE A 1 205 ? 10.109 16.922 -1.688 1 95.5 205 ILE A O 1
ATOM 1664 N N . ALA A 1 206 ? 11.875 17.547 -0.513 1 94.62 206 ALA A N 1
ATOM 1665 C CA . ALA A 1 206 ? 12.836 16.906 -1.41 1 94.62 206 ALA A CA 1
ATOM 1666 C C . ALA A 1 206 ? 13.141 15.484 -0.965 1 94.62 206 ALA A C 1
ATOM 1668 O O . ALA A 1 206 ? 12.883 15.117 0.184 1 94.62 206 ALA A O 1
ATOM 1669 N N . ASN A 1 207 ? 13.648 14.656 -1.879 1 96.38 207 ASN A N 1
ATOM 1670 C CA . ASN A 1 207 ? 14.125 13.312 -1.579 1 96.38 207 ASN A CA 1
ATOM 1671 C C . ASN A 1 207 ? 13.023 12.438 -0.988 1 96.38 207 ASN A C 1
ATOM 1673 O O . ASN A 1 207 ? 13.203 11.828 0.068 1 96.38 207 ASN A O 1
ATOM 1677 N N . THR A 1 208 ? 11.898 12.453 -1.672 1 97.5 208 THR A N 1
ATOM 1678 C CA . THR A 1 208 ? 10.75 11.742 -1.13 1 97.5 208 THR A CA 1
ATOM 1679 C C . THR A 1 208 ? 10.758 10.281 -1.578 1 97.5 208 THR A C 1
ATOM 1681 O O . THR A 1 208 ? 11.336 9.945 -2.611 1 97.5 208 THR A O 1
ATOM 1684 N N . ALA A 1 209 ? 10.117 9.406 -0.821 1 98.25 209 ALA A N 1
ATOM 1685 C CA . ALA A 1 209 ? 9.906 8.016 -1.2 1 98.25 209 ALA A CA 1
ATOM 1686 C C . ALA A 1 209 ? 9.164 7.91 -2.529 1 98.25 209 ALA A C 1
ATOM 1688 O O . ALA A 1 209 ? 9.453 7.031 -3.342 1 98.25 209 ALA A O 1
ATOM 1689 N N . ALA A 1 210 ? 8.25 8.844 -2.781 1 98.5 210 ALA A N 1
ATOM 1690 C CA . ALA A 1 210 ? 7.402 8.828 -3.973 1 98.5 210 ALA A CA 1
ATOM 1691 C C . AL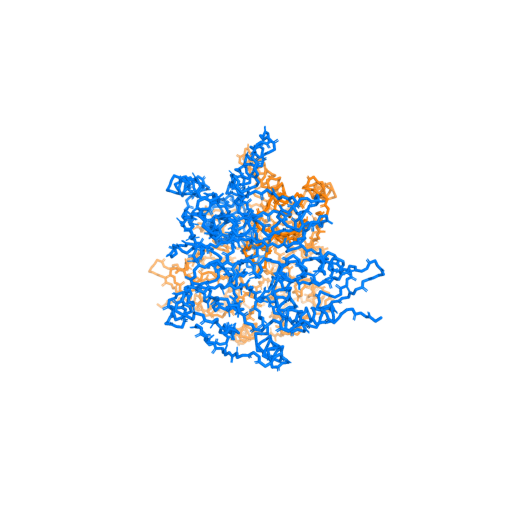A A 1 210 ? 8.234 9.008 -5.238 1 98.5 210 ALA A C 1
ATOM 1693 O O . ALA A 1 210 ? 8.031 8.305 -6.23 1 98.5 210 ALA A O 1
ATOM 1694 N N . GLU A 1 211 ? 9.133 9.961 -5.223 1 98.31 211 GLU A N 1
ATOM 1695 C CA . GLU A 1 211 ? 9.969 10.219 -6.395 1 98.31 211 GLU A CA 1
ATOM 1696 C C . GLU A 1 211 ? 10.844 9.008 -6.719 1 98.31 211 GLU A C 1
ATOM 1698 O O . GLU A 1 211 ? 11.047 8.68 -7.887 1 98.31 211 GLU A O 1
ATOM 1703 N N . LYS A 1 212 ? 11.383 8.406 -5.727 1 98.75 212 LYS A N 1
ATOM 1704 C CA . LYS A 1 212 ? 12.227 7.23 -5.918 1 98.75 212 LYS A CA 1
ATOM 1705 C C . LYS A 1 212 ? 11.406 6.051 -6.441 1 98.75 212 LYS A C 1
ATOM 1707 O O . LYS A 1 212 ? 11.852 5.328 -7.34 1 98.75 212 LYS A O 1
ATOM 1712 N N . LEU A 1 213 ? 10.219 5.848 -5.824 1 98.88 213 LEU A N 1
ATOM 1713 C CA . LEU A 1 213 ? 9.328 4.793 -6.301 1 98.88 213 LEU A CA 1
ATOM 1714 C C . LEU A 1 213 ? 8.938 5.023 -7.758 1 98.88 213 LEU A C 1
ATOM 1716 O O . LEU A 1 213 ? 8.867 4.07 -8.539 1 98.88 213 LEU A O 1
ATOM 1720 N N . GLN A 1 214 ? 8.625 6.277 -8.141 1 98.88 214 GLN A N 1
ATOM 1721 C CA . GLN A 1 214 ? 8.297 6.621 -9.516 1 98.88 214 GLN A CA 1
ATOM 1722 C C . GLN A 1 214 ? 9.398 6.16 -10.477 1 98.88 214 GLN A C 1
ATOM 1724 O O . GLN A 1 214 ? 9.117 5.535 -11.5 1 98.88 214 GLN A O 1
ATOM 1729 N N . LYS A 1 215 ? 10.641 6.5 -10.141 1 98.81 215 LYS A N 1
ATOM 1730 C CA . LYS A 1 215 ? 11.773 6.109 -10.977 1 98.81 215 LYS A CA 1
ATOM 1731 C C . LYS A 1 215 ? 11.875 4.59 -11.094 1 98.81 215 LYS A C 1
ATOM 1733 O O . LYS A 1 215 ? 12.102 4.059 -12.18 1 98.81 215 LYS A O 1
ATOM 1738 N N . LEU A 1 216 ? 11.711 3.895 -9.961 1 98.88 216 LEU A N 1
ATOM 1739 C CA . LEU A 1 216 ? 11.758 2.438 -9.938 1 98.88 216 LEU A CA 1
ATOM 1740 C C . LEU A 1 216 ? 10.68 1.84 -10.836 1 98.88 216 LEU A C 1
ATOM 1742 O O . LEU A 1 216 ? 10.961 0.953 -11.641 1 98.88 216 LEU A O 1
ATOM 1746 N N . ILE A 1 217 ? 9.445 2.307 -10.648 1 98.88 217 ILE A N 1
ATOM 1747 C CA . ILE A 1 217 ? 8.32 1.793 -11.422 1 98.88 217 ILE A CA 1
ATOM 1748 C C . ILE A 1 217 ? 8.555 2.037 -12.906 1 98.88 217 ILE A C 1
ATOM 1750 O O . ILE A 1 217 ? 8.359 1.139 -13.734 1 98.88 217 ILE A O 1
ATOM 1754 N N . ASN A 1 218 ? 8.984 3.238 -13.258 1 98.88 218 ASN A N 1
ATOM 1755 C CA . ASN A 1 218 ? 9.258 3.551 -14.656 1 98.88 218 ASN A CA 1
ATOM 1756 C C . ASN A 1 218 ? 10.312 2.619 -15.242 1 98.88 218 ASN A C 1
ATOM 1758 O O . ASN A 1 218 ? 10.141 2.1 -16.344 1 98.88 218 ASN A O 1
ATOM 1762 N N . THR A 1 219 ? 11.344 2.393 -14.508 1 98.81 219 THR A N 1
ATOM 1763 C CA . THR A 1 219 ? 12.453 1.566 -14.984 1 98.81 219 THR A CA 1
ATOM 1764 C C . THR A 1 219 ? 12.016 0.111 -15.125 1 98.81 219 THR A C 1
ATOM 1766 O O . THR A 1 219 ? 12.289 -0.528 -16.141 1 98.81 219 THR A O 1
ATOM 1769 N N . THR A 1 220 ? 11.375 -0.435 -14.164 1 98.81 220 THR A N 1
ATOM 1770 C CA . THR A 1 220 ? 11.008 -1.846 -14.148 1 98.81 220 THR A CA 1
ATOM 1771 C C . THR A 1 220 ? 9.938 -2.139 -15.195 1 98.81 220 THR A C 1
ATOM 1773 O O . THR A 1 220 ? 10 -3.158 -15.883 1 98.81 220 THR A O 1
ATOM 1776 N N . LEU A 1 221 ? 8.961 -1.24 -15.344 1 98.69 221 LEU A N 1
ATOM 1777 C CA . LEU A 1 221 ? 7.926 -1.473 -16.344 1 98.69 221 LEU A CA 1
ATOM 1778 C C . LEU A 1 221 ? 8.469 -1.261 -17.75 1 98.69 221 LEU A C 1
ATOM 1780 O O . LEU A 1 221 ? 7.977 -1.867 -18.703 1 98.69 221 LEU A O 1
ATOM 1784 N N . ALA A 1 222 ? 9.477 -0.395 -17.875 1 98.75 222 ALA A N 1
ATOM 1785 C CA . ALA A 1 222 ? 10.156 -0.303 -19.156 1 98.75 222 ALA A CA 1
ATOM 1786 C C . ALA A 1 222 ? 10.844 -1.62 -19.516 1 98.75 222 ALA A C 1
ATOM 1788 O O . ALA A 1 222 ? 10.789 -2.061 -20.672 1 98.75 222 ALA A O 1
ATOM 1789 N N . PHE A 1 223 ? 11.539 -2.201 -18.594 1 98.75 223 PHE A N 1
ATOM 1790 C CA . PHE A 1 223 ? 12.141 -3.512 -18.797 1 98.75 223 PHE A CA 1
ATOM 1791 C C . PHE A 1 223 ? 11.094 -4.535 -19.203 1 98.75 223 PHE A C 1
ATOM 1793 O O . PHE A 1 223 ? 11.305 -5.305 -20.141 1 98.75 223 PHE A O 1
ATOM 1800 N N . ARG A 1 224 ? 9.969 -4.59 -18.453 1 98.62 224 ARG A N 1
ATOM 1801 C CA . ARG A 1 224 ? 8.852 -5.477 -18.781 1 98.62 224 ARG A CA 1
ATOM 1802 C C . ARG A 1 224 ? 8.438 -5.324 -20.234 1 98.62 224 ARG A C 1
ATOM 1804 O O . ARG A 1 224 ? 8.258 -6.32 -20.938 1 98.62 224 ARG A O 1
ATOM 1811 N N . GLU A 1 225 ? 8.234 -4.102 -20.672 1 98.38 225 GLU A N 1
ATOM 1812 C CA . GLU A 1 225 ? 7.801 -3.822 -22.031 1 98.38 225 GLU A CA 1
ATOM 1813 C C . GLU A 1 225 ? 8.844 -4.277 -23.047 1 98.38 225 GLU A C 1
ATOM 1815 O O . GLU A 1 225 ? 8.5 -4.762 -24.125 1 98.38 225 GLU A O 1
ATOM 1820 N N . GLU A 1 226 ? 10.086 -4.066 -22.75 1 98.56 226 GLU A N 1
ATOM 1821 C CA . GLU A 1 226 ? 11.156 -4.543 -23.625 1 98.56 226 GLU A CA 1
ATOM 1822 C C . GLU A 1 226 ? 11.094 -6.055 -23.812 1 98.56 226 GLU A C 1
ATOM 1824 O O . GLU A 1 226 ? 11.227 -6.555 -24.922 1 98.56 226 GLU A O 1
ATOM 1829 N N . GLN A 1 227 ? 10.945 -6.801 -22.719 1 98.56 227 GLN A N 1
ATOM 1830 C CA . GLN A 1 227 ? 10.836 -8.25 -22.781 1 98.56 227 GLN A CA 1
ATOM 1831 C C . GLN A 1 227 ? 9.609 -8.688 -23.578 1 98.56 227 GLN A C 1
ATOM 1833 O O . GLN A 1 227 ? 9.672 -9.641 -24.359 1 98.56 227 GLN A O 1
ATOM 1838 N N . ARG A 1 228 ? 8.469 -8.008 -23.328 1 98.12 228 ARG A N 1
ATOM 1839 C CA . ARG A 1 228 ? 7.258 -8.305 -24.078 1 98.12 228 ARG A CA 1
ATOM 1840 C C . ARG A 1 228 ? 7.496 -8.156 -25.578 1 98.12 228 ARG A C 1
ATOM 1842 O O . ARG A 1 228 ? 7.059 -8.992 -26.359 1 98.12 228 ARG A O 1
ATOM 1849 N N . LYS A 1 229 ? 8.18 -7.098 -26 1 98.19 229 LYS A N 1
ATOM 1850 C CA . LYS A 1 229 ? 8.469 -6.828 -27.406 1 98.19 229 LYS A CA 1
ATOM 1851 C C . LYS A 1 229 ? 9.383 -7.902 -28 1 98.19 229 LYS A C 1
ATOM 1853 O O . LYS A 1 229 ? 9.242 -8.266 -29.156 1 98.19 229 LYS A O 1
ATOM 1858 N N . ILE A 1 230 ? 10.312 -8.359 -27.203 1 97.94 230 ILE A N 1
ATOM 1859 C CA . ILE A 1 230 ? 11.18 -9.445 -27.656 1 97.94 230 ILE A CA 1
ATOM 1860 C C . ILE A 1 230 ? 10.344 -10.68 -27.953 1 97.94 230 ILE A C 1
ATOM 1862 O O . ILE A 1 230 ? 10.516 -11.312 -29.016 1 97.94 230 ILE A O 1
ATOM 1866 N N . LEU A 1 231 ? 9.438 -11.062 -27.109 1 97.56 231 LEU A N 1
ATOM 1867 C CA . LEU A 1 231 ? 8.57 -12.227 -27.297 1 97.56 231 LEU A CA 1
ATOM 1868 C C . LEU A 1 231 ? 7.715 -12.055 -28.547 1 97.56 231 LEU A C 1
ATOM 1870 O O . LEU A 1 231 ? 7.621 -12.969 -29.375 1 97.56 231 LEU A O 1
ATOM 1874 N N . GLU A 1 232 ? 7.125 -10.898 -28.688 1 96.94 232 GLU A N 1
ATOM 1875 C CA . GLU A 1 232 ? 6.211 -10.633 -29.781 1 96.94 232 GLU A CA 1
ATOM 1876 C C . GLU A 1 232 ? 6.965 -10.539 -31.109 1 96.94 232 GLU A C 1
ATOM 1878 O O . GLU A 1 232 ? 6.41 -10.844 -32.156 1 96.94 232 GLU A O 1
ATOM 1883 N N . GLY A 1 233 ? 8.18 -10.133 -31.094 1 96.94 233 GLY A N 1
ATOM 1884 C CA . GLY A 1 233 ? 8.945 -9.883 -32.312 1 96.94 233 GLY A CA 1
ATOM 1885 C C . GLY A 1 233 ? 9.641 -11.117 -32.844 1 96.94 233 GLY A C 1
ATOM 1886 O O . GLY A 1 233 ? 10.18 -11.109 -33.938 1 96.94 233 GLY A O 1
ATOM 1887 N N . ASP A 1 234 ? 9.688 -12.195 -32.156 1 96.38 234 ASP A N 1
ATOM 1888 C CA . ASP A 1 234 ? 10.359 -13.43 -32.531 1 96.38 234 ASP A CA 1
ATOM 1889 C C . ASP A 1 234 ? 9.422 -14.625 -32.406 1 96.38 234 ASP A C 1
ATOM 1891 O O . ASP A 1 234 ? 9.25 -15.18 -31.312 1 96.38 234 ASP A O 1
ATOM 1895 N N . HIS A 1 235 ? 8.953 -15.148 -33.469 1 93.69 235 HIS A N 1
ATOM 1896 C CA . HIS A 1 235 ? 7.938 -16.188 -33.5 1 93.69 235 HIS A CA 1
ATOM 1897 C C . HIS A 1 235 ? 8.5 -17.531 -33 1 93.69 235 HIS A C 1
ATOM 1899 O O . HIS A 1 235 ? 7.75 -18.469 -32.719 1 93.69 235 HIS A O 1
ATOM 1905 N N . THR A 1 236 ? 9.773 -17.641 -32.906 1 94.31 236 THR A N 1
ATOM 1906 C CA . THR A 1 236 ? 10.391 -18.875 -32.438 1 94.31 236 THR A CA 1
ATOM 1907 C C . THR A 1 236 ? 10.445 -18.922 -30.922 1 94.31 236 THR A C 1
ATOM 1909 O O . THR A 1 236 ? 10.781 -19.953 -30.344 1 94.31 236 THR A O 1
ATOM 1912 N N . LYS A 1 237 ? 10.164 -17.844 -30.281 1 95.44 237 LYS A N 1
ATOM 1913 C CA . LYS A 1 237 ? 10.219 -17.781 -28.812 1 95.44 237 LYS A CA 1
ATOM 1914 C C . LYS A 1 237 ? 8.836 -18 -28.203 1 95.44 237 LYS A C 1
ATOM 1916 O O . LYS A 1 237 ? 7.82 -17.641 -28.797 1 95.44 237 LYS A O 1
ATOM 1921 N N . THR A 1 238 ? 8.875 -18.641 -27.062 1 95.69 238 THR A N 1
ATOM 1922 C CA . THR A 1 238 ? 7.699 -18.75 -26.219 1 95.69 238 THR A CA 1
ATOM 1923 C C . THR A 1 238 ? 7.875 -17.953 -24.922 1 95.69 238 THR A C 1
ATOM 1925 O O . THR A 1 238 ? 8.945 -17.375 -24.688 1 95.69 238 THR A O 1
ATOM 1928 N N . LEU A 1 239 ? 6.812 -17.859 -24.188 1 96.44 239 LEU A N 1
ATOM 1929 C CA . LEU A 1 239 ? 6.855 -17.125 -22.938 1 96.44 239 LEU A CA 1
ATOM 1930 C C . LEU A 1 239 ? 7.965 -17.641 -22.031 1 96.44 239 LEU A C 1
ATOM 1932 O O . LEU A 1 239 ? 8.578 -16.875 -21.281 1 96.44 239 LEU A O 1
ATOM 1936 N N . GLY A 1 240 ? 8.258 -18.938 -22.094 1 97 240 GLY A N 1
ATOM 1937 C CA . GLY A 1 240 ? 9.297 -19.547 -21.297 1 97 240 GLY A CA 1
ATOM 1938 C C . GLY A 1 240 ? 10.688 -19.062 -21.656 1 97 240 GLY A C 1
ATOM 1939 O O . GLY A 1 240 ? 11.648 -19.297 -20.906 1 97 240 GLY A O 1
ATOM 1940 N N . ASP A 1 241 ? 10.812 -18.281 -22.75 1 96.75 241 ASP A N 1
ATOM 1941 C CA . ASP A 1 241 ? 12.117 -17.875 -23.266 1 96.75 241 ASP A CA 1
ATOM 1942 C C . ASP A 1 241 ? 12.445 -16.438 -22.875 1 96.75 241 ASP A C 1
ATOM 1944 O O . ASP A 1 241 ? 13.539 -15.953 -23.172 1 96.75 241 ASP A O 1
ATOM 1948 N N . VAL A 1 242 ? 11.5 -15.758 -22.25 1 98.12 242 VAL A N 1
ATOM 1949 C CA . VAL A 1 242 ? 11.727 -14.367 -21.891 1 98.12 242 VAL A CA 1
ATOM 1950 C C . VAL A 1 242 ? 11.453 -14.172 -20.391 1 98.12 242 VAL A C 1
ATOM 1952 O O . VAL A 1 242 ? 10.852 -15.031 -19.75 1 98.12 242 VAL A O 1
ATOM 1955 N N . THR A 1 243 ? 11.961 -13.031 -19.844 1 98.62 243 THR A N 1
ATOM 1956 C CA . THR A 1 243 ? 11.75 -12.695 -18.438 1 98.62 243 THR A CA 1
ATOM 1957 C C . THR A 1 243 ? 10.508 -11.828 -18.266 1 98.62 243 THR A C 1
ATOM 1959 O O . THR A 1 243 ? 10.367 -10.797 -18.938 1 98.62 243 THR A O 1
ATOM 1962 N N . THR A 1 244 ? 9.586 -12.25 -17.5 1 98.56 244 THR A N 1
ATOM 1963 C CA . THR A 1 244 ? 8.453 -11.398 -17.156 1 98.56 244 THR A CA 1
ATOM 1964 C C . THR A 1 244 ? 8.688 -10.688 -15.828 1 98.56 244 THR A C 1
ATOM 1966 O O . THR A 1 244 ? 9.398 -11.203 -14.961 1 98.56 244 THR A O 1
ATOM 1969 N N . LEU A 1 245 ? 8.195 -9.555 -15.727 1 98.75 245 LEU A N 1
ATOM 1970 C CA . LEU A 1 245 ? 8.219 -8.75 -14.516 1 98.75 245 LEU A CA 1
ATOM 1971 C C . LEU A 1 245 ? 6.887 -8.039 -14.305 1 98.75 245 LEU A C 1
ATOM 1973 O O . LEU A 1 245 ? 6.414 -7.32 -15.188 1 98.75 245 LEU A O 1
ATOM 1977 N N . ASN A 1 246 ? 6.262 -8.266 -13.164 1 98.69 246 ASN A N 1
ATOM 1978 C CA . ASN A 1 246 ? 4.996 -7.613 -12.844 1 98.69 246 ASN A CA 1
ATOM 1979 C C . ASN A 1 246 ? 5.016 -6.996 -11.453 1 98.69 246 ASN A C 1
ATOM 1981 O O . ASN A 1 246 ? 5.461 -7.629 -10.492 1 98.69 246 ASN A O 1
ATOM 1985 N N . LEU A 1 247 ? 4.668 -5.711 -11.344 1 98.81 247 LEU A N 1
ATOM 1986 C CA . LEU A 1 247 ? 4.402 -5.074 -10.062 1 98.81 247 LEU A CA 1
ATOM 1987 C C . LEU A 1 247 ? 3.113 -5.602 -9.445 1 98.81 247 LEU A C 1
ATOM 1989 O O . LEU A 1 247 ? 2.035 -5.441 -10.023 1 98.81 247 LEU A O 1
ATOM 1993 N N . THR A 1 248 ? 3.201 -6.148 -8.18 1 98.56 248 THR A N 1
ATOM 1994 C CA . THR A 1 248 ? 2.039 -6.914 -7.742 1 98.56 248 THR A CA 1
ATOM 1995 C C . THR A 1 248 ? 1.535 -6.406 -6.395 1 98.56 248 THR A C 1
ATOM 1997 O O . THR A 1 248 ? 0.369 -6.609 -6.047 1 98.56 248 THR A O 1
ATOM 2000 N N . ILE A 1 249 ? 2.369 -5.812 -5.602 1 98.69 249 ILE A N 1
ATOM 2001 C CA . ILE A 1 249 ? 1.967 -5.262 -4.312 1 98.69 249 ILE A CA 1
ATOM 2002 C C . ILE A 1 249 ? 2.619 -3.895 -4.109 1 98.69 249 ILE A C 1
ATOM 2004 O O . ILE A 1 249 ? 3.799 -3.711 -4.418 1 98.69 249 ILE A O 1
ATOM 2008 N N . LEU A 1 250 ? 1.914 -2.979 -3.646 1 98.75 250 LEU A N 1
ATOM 2009 C CA . LEU A 1 250 ? 2.389 -1.674 -3.199 1 98.75 250 LEU A CA 1
ATOM 2010 C C . LEU A 1 250 ? 1.84 -1.342 -1.815 1 98.75 250 LEU A C 1
ATOM 2012 O O . LEU A 1 250 ? 0.664 -1.583 -1.534 1 98.75 250 LEU A O 1
ATOM 2016 N N . GLU A 1 251 ? 2.773 -0.795 -0.986 1 98.25 251 GLU A N 1
ATOM 2017 C CA . GLU A 1 251 ? 2.371 -0.421 0.366 1 98.25 251 GLU A CA 1
ATOM 2018 C C . GLU A 1 251 ? 3.15 0.796 0.857 1 98.25 251 GLU A C 1
ATOM 2020 O O . GLU A 1 251 ? 4.332 0.948 0.548 1 98.25 251 GLU A O 1
ATOM 2025 N N . GLY A 1 252 ? 2.459 1.574 1.642 1 98.19 252 GLY A N 1
ATOM 2026 C CA . GLY A 1 252 ? 3.119 2.682 2.314 1 98.19 252 GLY A CA 1
ATOM 2027 C C . GLY A 1 252 ? 2.197 3.855 2.58 1 98.19 252 GLY A C 1
ATOM 2028 O O . GLY A 1 252 ? 1.264 4.105 1.813 1 98.19 252 GLY A O 1
ATOM 2029 N N . GLY A 1 253 ? 2.545 4.613 3.623 1 97.44 253 GLY A N 1
ATOM 2030 C CA . GLY A 1 253 ? 1.763 5.77 4.027 1 97.44 253 GLY A CA 1
ATOM 2031 C C . GLY A 1 253 ? 0.952 5.531 5.289 1 97.44 253 GLY A C 1
ATOM 2032 O O . GLY A 1 253 ? 0.496 4.414 5.539 1 97.44 253 GLY A O 1
ATOM 2033 N N . VAL A 1 254 ? 0.781 6.582 6.102 1 96 254 VAL A N 1
ATOM 2034 C CA . VAL A 1 254 ? 0.106 6.43 7.387 1 96 254 VAL A CA 1
ATOM 2035 C C . VAL A 1 254 ? -1.084 7.387 7.461 1 96 254 VAL A C 1
ATOM 2037 O O . VAL A 1 254 ? -2.076 7.098 8.133 1 96 254 VAL A O 1
ATOM 2040 N N . GLN A 1 255 ? -0.977 8.484 6.914 1 96.94 255 GLN A N 1
ATOM 2041 C CA . GLN A 1 255 ? -1.996 9.531 6.902 1 96.94 255 GLN A CA 1
ATOM 2042 C C . GLN A 1 255 ? -1.889 10.391 5.645 1 96.94 255 GLN A C 1
ATOM 2044 O O . GLN A 1 255 ? -0.785 10.695 5.188 1 96.94 255 GLN A O 1
ATOM 2049 N N . VAL A 1 256 ? -2.965 10.844 5.094 1 97.62 256 VAL A N 1
ATOM 2050 C CA . VAL A 1 256 ? -3.002 11.516 3.797 1 97.62 256 VAL A CA 1
ATOM 2051 C C . VAL A 1 256 ? -2.166 12.789 3.846 1 97.62 256 VAL A C 1
ATOM 2053 O O . VAL A 1 256 ? -1.567 13.188 2.844 1 97.62 256 VAL A O 1
ATOM 2056 N N . ASN A 1 257 ? -2.07 13.422 5 1 97.44 257 ASN A N 1
ATOM 2057 C CA . ASN A 1 257 ? -1.363 14.695 5.074 1 97.44 257 ASN A CA 1
ATOM 2058 C C . ASN A 1 257 ? 0.065 14.516 5.582 1 97.44 257 ASN A C 1
ATOM 2060 O O . ASN A 1 257 ? 0.708 15.484 5.992 1 97.44 257 ASN A O 1
ATOM 2064 N N . VAL A 1 258 ? 0.525 13.344 5.637 1 97.5 258 VAL A N 1
ATOM 2065 C CA . VAL A 1 258 ? 1.888 13.039 6.062 1 97.5 258 VAL A CA 1
ATOM 2066 C C . VAL A 1 258 ? 2.615 12.273 4.957 1 97.5 258 VAL A C 1
ATOM 2068 O O . VAL A 1 258 ? 2.158 11.219 4.523 1 97.5 258 VAL A O 1
ATOM 2071 N N . LEU A 1 259 ? 3.711 12.836 4.48 1 97.75 259 LEU A N 1
ATOM 2072 C CA . LEU A 1 259 ? 4.543 12.07 3.559 1 97.75 259 LEU A CA 1
ATOM 2073 C C . LEU A 1 259 ? 5.176 10.875 4.262 1 97.75 259 LEU A C 1
ATOM 2075 O O . LEU A 1 259 ? 5.68 11 5.379 1 97.75 259 LEU A O 1
ATOM 2079 N N . PRO A 1 260 ? 5.121 9.781 3.637 1 97 260 PRO A N 1
ATOM 2080 C CA . PRO A 1 260 ? 5.66 8.578 4.277 1 97 260 PRO A CA 1
ATOM 2081 C C . PRO A 1 260 ? 7.184 8.539 4.273 1 97 260 PRO A C 1
ATOM 2083 O O . PRO A 1 260 ? 7.82 9.148 3.412 1 97 260 PRO A O 1
ATOM 2086 N N . GLU A 1 261 ? 7.742 7.797 5.234 1 96.25 261 GLU A N 1
ATOM 2087 C CA . GLU A 1 261 ? 9.188 7.598 5.285 1 96.25 261 GLU A CA 1
ATOM 2088 C C . GLU A 1 261 ? 9.641 6.57 4.25 1 96.25 261 GLU A C 1
ATOM 2090 O O . GLU A 1 261 ? 10.828 6.496 3.922 1 96.25 261 GLU A O 1
ATOM 2095 N N . LYS A 1 262 ? 8.68 5.77 3.762 1 97.62 262 LYS A N 1
ATOM 2096 C CA . LYS A 1 262 ? 9.047 4.758 2.771 1 97.62 262 LYS A CA 1
ATOM 2097 C C . LYS A 1 262 ? 7.816 4.258 2.02 1 97.62 262 LYS A C 1
ATOM 2099 O O . LYS A 1 262 ? 6.699 4.312 2.537 1 97.62 262 LYS A O 1
ATOM 2104 N N . PHE A 1 263 ? 7.984 3.826 0.806 1 98.56 263 PHE A N 1
ATOM 2105 C CA . PHE A 1 263 ? 7.102 2.938 0.06 1 98.56 263 PHE A CA 1
ATOM 2106 C C . PHE A 1 263 ? 7.777 1.598 -0.204 1 98.56 263 PHE A C 1
ATOM 2108 O O . PHE A 1 263 ? 9 1.53 -0.354 1 98.56 263 PHE A O 1
ATOM 2115 N N . THR A 1 264 ? 7 0.572 -0.226 1 98.81 264 THR A N 1
ATOM 2116 C CA . THR A 1 264 ? 7.504 -0.755 -0.564 1 98.81 264 THR A CA 1
ATOM 2117 C C . THR A 1 264 ? 6.777 -1.312 -1.787 1 98.81 264 THR A C 1
ATOM 2119 O O . THR A 1 264 ? 5.555 -1.21 -1.89 1 98.81 264 THR A O 1
ATOM 2122 N N . ALA A 1 265 ? 7.504 -1.869 -2.67 1 98.88 265 ALA A N 1
ATOM 2123 C CA . ALA A 1 265 ? 6.984 -2.473 -3.895 1 98.88 265 ALA A CA 1
ATOM 2124 C C . ALA A 1 265 ? 7.441 -3.924 -4.027 1 98.88 265 ALA A C 1
ATOM 2126 O O . ALA A 1 265 ? 8.594 -4.25 -3.729 1 98.88 265 ALA A O 1
ATOM 2127 N N . TYR A 1 266 ? 6.523 -4.758 -4.375 1 98.88 266 TYR A N 1
ATOM 2128 C CA . TYR A 1 266 ? 6.848 -6.152 -4.656 1 98.88 266 TYR A CA 1
ATOM 2129 C C . TYR A 1 266 ? 6.703 -6.453 -6.145 1 98.88 266 TYR A C 1
ATOM 2131 O O . TYR A 1 266 ? 5.762 -5.988 -6.789 1 98.88 266 TYR A O 1
ATOM 2139 N N . PHE A 1 267 ? 7.617 -7.227 -6.672 1 98.88 267 PHE A N 1
ATOM 2140 C CA . PHE A 1 267 ? 7.617 -7.652 -8.062 1 98.88 267 PHE A CA 1
ATOM 2141 C C . PHE A 1 267 ? 7.691 -9.172 -8.164 1 98.88 267 PHE A C 1
ATOM 2143 O O . PHE A 1 267 ? 8.445 -9.812 -7.426 1 98.88 267 PHE A O 1
ATOM 2150 N N . ASP A 1 268 ? 6.859 -9.695 -8.992 1 98.69 268 ASP A N 1
ATOM 2151 C CA . ASP A 1 268 ? 7.023 -11.078 -9.445 1 98.69 268 ASP A CA 1
ATOM 2152 C C . ASP A 1 268 ? 7.852 -11.141 -10.727 1 98.69 268 ASP A C 1
ATOM 2154 O O . ASP A 1 268 ? 7.426 -10.641 -11.766 1 98.69 268 ASP A O 1
ATOM 2158 N N . ILE A 1 269 ? 9 -11.734 -10.625 1 98.75 269 ILE A N 1
ATOM 2159 C CA . ILE A 1 269 ? 9.883 -11.898 -11.781 1 98.75 269 ILE A CA 1
ATOM 2160 C C . ILE A 1 269 ? 10.078 -13.383 -12.07 1 98.75 269 ILE A C 1
ATOM 2162 O O . ILE A 1 269 ? 10.32 -14.18 -11.164 1 98.75 269 ILE A O 1
ATOM 2166 N N . ARG A 1 270 ? 9.891 -13.797 -13.312 1 98.75 270 ARG A N 1
ATOM 2167 C CA . ARG A 1 270 ? 10.18 -15.156 -13.758 1 98.75 270 ARG A CA 1
ATOM 2168 C C . ARG A 1 270 ? 11.336 -15.164 -14.758 1 98.75 270 ARG A C 1
ATOM 2170 O O . ARG A 1 270 ? 11.211 -14.648 -15.867 1 98.75 270 ARG A O 1
ATOM 2177 N N . VAL A 1 271 ? 12.422 -15.805 -14.398 1 98.5 271 VAL A N 1
ATOM 2178 C CA . VAL A 1 271 ? 13.672 -15.734 -15.156 1 98.5 271 VAL A CA 1
ATOM 2179 C C . VAL A 1 271 ? 13.938 -17.078 -15.836 1 98.5 271 VAL A C 1
ATOM 2181 O O . VAL A 1 271 ? 14.039 -18.109 -15.172 1 98.5 271 VAL A O 1
ATOM 2184 N N . PRO A 1 272 ? 14.055 -17.094 -17.172 1 97.69 272 PRO A N 1
ATOM 2185 C CA . PRO A 1 272 ? 14.406 -18.344 -17.844 1 97.69 272 PRO A CA 1
ATOM 2186 C C . PRO A 1 272 ? 15.719 -18.938 -17.328 1 97.69 272 PRO A C 1
ATOM 2188 O O . PRO A 1 272 ? 16.641 -18.188 -17 1 97.69 272 PRO A O 1
ATOM 2191 N N . PRO A 1 273 ? 15.781 -20.266 -17.312 1 96.5 273 PRO A N 1
ATOM 2192 C CA . PRO A 1 273 ? 17.016 -20.906 -16.859 1 96.5 273 PRO A CA 1
ATOM 2193 C C . PRO A 1 273 ? 18.203 -20.625 -17.797 1 96.5 273 PRO A C 1
ATOM 2195 O O . PRO A 1 273 ? 19.344 -20.938 -17.453 1 96.5 273 PRO A O 1
ATOM 2198 N N . THR A 1 274 ? 17.953 -20.047 -18.906 1 96 274 THR A N 1
ATOM 2199 C CA . THR A 1 274 ? 19 -19.781 -19.891 1 96 274 THR A CA 1
ATOM 2200 C C . THR A 1 274 ? 19.641 -18.422 -19.625 1 96 274 THR A C 1
ATOM 2202 O O . THR A 1 274 ? 20.656 -18.078 -20.25 1 96 274 THR A O 1
ATOM 2205 N N . VAL A 1 275 ? 19.125 -17.609 -18.781 1 96.62 275 VAL A N 1
ATOM 2206 C CA . VAL A 1 275 ? 19.594 -16.266 -18.469 1 96.62 275 VAL A CA 1
ATOM 2207 C C . VAL A 1 275 ? 20.797 -16.344 -17.531 1 96.62 275 VAL A C 1
ATOM 2209 O O . VAL A 1 275 ? 20.875 -17.266 -16.703 1 96.62 275 VAL A O 1
ATOM 2212 N N . ASP A 1 276 ? 21.75 -15.422 -17.672 1 97.94 276 ASP A N 1
ATOM 2213 C CA . ASP A 1 276 ? 22.812 -15.219 -16.703 1 97.94 276 ASP A CA 1
ATOM 2214 C C . ASP A 1 276 ? 22.281 -14.578 -15.422 1 97.94 276 ASP A C 1
ATOM 2216 O O . ASP A 1 276 ? 22.141 -13.352 -15.352 1 97.94 276 ASP A O 1
ATOM 2220 N N . PHE A 1 277 ? 22.141 -15.422 -14.375 1 98.25 277 PHE A N 1
ATOM 2221 C CA . PHE A 1 277 ? 21.484 -14.977 -13.148 1 98.25 277 PHE A CA 1
ATOM 2222 C C . PHE A 1 277 ? 22.281 -13.875 -12.477 1 98.25 277 PHE A C 1
ATOM 2224 O O . PHE A 1 277 ? 21.703 -12.914 -11.961 1 98.25 277 PHE A O 1
ATOM 2231 N N . GLU A 1 278 ? 23.562 -14.016 -12.453 1 98.06 278 GLU A N 1
ATOM 2232 C CA . GLU A 1 278 ? 24.406 -13.008 -11.828 1 98.06 278 GLU A CA 1
ATOM 2233 C C . GLU A 1 278 ? 24.297 -11.664 -12.539 1 98.06 278 GLU A C 1
ATOM 2235 O O . GLU A 1 278 ? 24.188 -10.625 -11.891 1 98.06 278 GLU A O 1
ATOM 2240 N N . ALA A 1 279 ? 24.391 -11.688 -13.828 1 98.25 279 ALA A N 1
ATOM 2241 C CA . ALA A 1 279 ? 24.266 -10.461 -14.609 1 98.25 279 ALA A CA 1
ATOM 2242 C C . ALA A 1 279 ? 22.891 -9.812 -14.375 1 98.25 279 ALA A C 1
ATOM 2244 O O . ALA A 1 279 ? 22.797 -8.586 -14.289 1 98.25 279 ALA A O 1
ATOM 2245 N N . PHE A 1 280 ? 21.891 -10.586 -14.352 1 98.44 280 PHE A N 1
ATOM 2246 C CA . PHE A 1 280 ? 20.547 -10.047 -14.172 1 98.44 280 PHE A CA 1
ATOM 2247 C C . PHE A 1 280 ? 20.391 -9.438 -12.789 1 98.44 280 PHE A C 1
ATOM 2249 O O . PHE A 1 280 ? 19.75 -8.391 -12.633 1 98.44 280 PHE A O 1
ATOM 2256 N N . GLU A 1 281 ? 20.906 -10.109 -11.773 1 98.19 281 GLU A N 1
ATOM 2257 C CA . GLU A 1 281 ? 20.844 -9.539 -10.43 1 98.19 281 GLU A CA 1
ATOM 2258 C C . GLU A 1 281 ? 21.562 -8.195 -10.375 1 98.19 281 GLU A C 1
ATOM 2260 O O . GLU A 1 281 ? 21.141 -7.281 -9.664 1 98.19 281 GLU A O 1
ATOM 2265 N N . LYS A 1 282 ? 22.688 -8.094 -11.055 1 98.5 282 LYS A N 1
ATOM 2266 C CA . LYS A 1 282 ? 23.391 -6.812 -11.141 1 98.5 282 LYS A CA 1
ATOM 2267 C C . LYS A 1 282 ? 22.5 -5.742 -11.773 1 98.5 282 LYS A C 1
ATOM 2269 O O . LYS A 1 282 ? 22.562 -4.57 -11.391 1 98.5 282 LYS A O 1
ATOM 2274 N N . GLU A 1 283 ? 21.766 -6.113 -12.789 1 98.44 283 GLU A N 1
ATOM 2275 C CA . GLU A 1 283 ? 20.828 -5.188 -13.406 1 98.44 283 GLU A CA 1
ATOM 2276 C C . GLU A 1 283 ? 19.781 -4.703 -12.398 1 98.44 283 GLU A C 1
ATOM 2278 O O . GLU A 1 283 ? 19.469 -3.512 -12.352 1 98.44 283 GLU A O 1
ATOM 2283 N N . ILE A 1 284 ? 19.234 -5.613 -11.594 1 98.69 284 ILE A N 1
ATOM 2284 C CA . ILE A 1 284 ? 18.266 -5.27 -10.562 1 98.69 284 ILE A CA 1
ATOM 2285 C C . ILE A 1 284 ? 18.891 -4.297 -9.562 1 98.69 284 ILE A C 1
ATOM 2287 O O . ILE A 1 284 ? 18.266 -3.299 -9.188 1 98.69 284 ILE A O 1
ATOM 2291 N N . SER A 1 285 ? 20.094 -4.633 -9.141 1 98.5 285 SER A N 1
ATOM 2292 C CA . SER A 1 285 ? 20.828 -3.734 -8.258 1 98.5 285 SER A CA 1
ATOM 2293 C C . SER A 1 285 ? 20.953 -2.344 -8.867 1 98.5 285 SER A C 1
ATOM 2295 O O . SER A 1 285 ? 20.828 -1.338 -8.164 1 98.5 285 SER A O 1
ATOM 2297 N N . GLY A 1 286 ? 21.281 -2.277 -10.109 1 98.69 286 GLY A N 1
ATOM 2298 C CA . GLY A 1 286 ? 21.375 -1.017 -10.836 1 98.69 286 GLY A CA 1
ATOM 2299 C C . GLY A 1 286 ? 20.078 -0.226 -10.828 1 98.69 286 GLY A C 1
ATOM 2300 O O . GLY A 1 286 ? 20.094 0.997 -10.68 1 98.69 286 GLY A O 1
ATOM 2301 N N . TRP A 1 287 ? 18.875 -0.915 -11.047 1 98.62 287 TRP A N 1
ATOM 2302 C CA . TRP A 1 287 ? 17.578 -0.25 -10.992 1 98.62 287 TRP A CA 1
ATOM 2303 C C . TRP A 1 287 ? 17.406 0.48 -9.664 1 98.62 287 TRP A C 1
ATOM 2305 O O . TRP A 1 287 ? 16.938 1.626 -9.641 1 98.62 287 TRP A O 1
ATOM 2315 N N . CYS A 1 288 ? 17.734 -0.251 -8.578 1 98.56 288 CYS A N 1
ATOM 2316 C CA . CYS A 1 288 ? 17.531 0.299 -7.238 1 98.56 288 CYS A CA 1
ATOM 2317 C C . CYS A 1 288 ? 18.469 1.476 -6.996 1 98.56 288 CYS A C 1
ATOM 2319 O O . CYS A 1 288 ? 18.062 2.492 -6.43 1 98.56 288 CYS A O 1
ATOM 2321 N N . LYS A 1 289 ? 19.703 1.334 -7.418 1 98.31 289 LYS A N 1
ATOM 2322 C CA . LYS A 1 289 ? 20.672 2.418 -7.285 1 98.31 289 LYS A CA 1
ATOM 2323 C C . LYS A 1 289 ? 20.234 3.652 -8.062 1 98.31 289 LYS A C 1
ATOM 2325 O O . LYS A 1 289 ? 20.312 4.773 -7.559 1 98.31 289 LYS A O 1
ATOM 2330 N N . ASP A 1 290 ? 19.781 3.473 -9.266 1 98.38 290 ASP A N 1
ATOM 2331 C CA . ASP A 1 290 ? 19.359 4.566 -10.141 1 98.38 290 ASP A CA 1
ATOM 2332 C C . ASP A 1 290 ? 18.094 5.242 -9.609 1 98.38 290 ASP A C 1
ATOM 2334 O O . ASP A 1 290 ? 17.859 6.422 -9.875 1 98.38 290 ASP A O 1
ATOM 2338 N N . ALA A 1 291 ? 17.266 4.496 -8.906 1 98.38 291 ALA A N 1
ATOM 2339 C CA . ALA A 1 291 ? 16.031 5.051 -8.344 1 98.38 291 ALA A CA 1
ATOM 2340 C C . ALA A 1 291 ? 16.344 6.113 -7.289 1 98.38 291 ALA A C 1
ATOM 2342 O O . ALA A 1 291 ? 15.562 7.051 -7.098 1 98.38 291 ALA A O 1
ATOM 2343 N N . GLY A 1 292 ? 17.469 5.883 -6.512 1 97.94 292 GLY A N 1
ATOM 2344 C CA . GLY A 1 292 ? 17.891 6.922 -5.59 1 97.94 292 GLY A CA 1
ATOM 2345 C C . GLY A 1 292 ? 18.531 6.379 -4.332 1 97.94 292 GLY A C 1
ATOM 2346 O O . GLY A 1 292 ? 18.484 5.176 -4.07 1 97.94 292 GLY A O 1
ATOM 2347 N N . GLU A 1 293 ? 19.062 7.324 -3.523 1 97 293 GLU A N 1
ATOM 2348 C CA . GLU A 1 293 ? 19.688 6.961 -2.254 1 97 293 GLU A CA 1
ATOM 2349 C C . GLU A 1 293 ? 18.672 6.348 -1.297 1 97 293 GLU A C 1
ATOM 2351 O O . GLU A 1 293 ? 17.531 6.816 -1.204 1 97 293 GLU A O 1
ATOM 2356 N N . GLY A 1 294 ? 19.109 5.254 -0.624 1 96.44 294 GLY A N 1
ATOM 2357 C CA . GLY A 1 294 ? 18.25 4.652 0.381 1 96.44 294 GLY A CA 1
ATOM 2358 C C . GLY A 1 294 ? 17.297 3.611 -0.19 1 96.44 294 GLY A C 1
ATOM 2359 O O . GLY A 1 294 ? 16.547 2.986 0.549 1 96.44 294 GLY A O 1
ATOM 2360 N N . VAL A 1 295 ? 17.281 3.428 -1.516 1 98.5 295 VAL A N 1
ATOM 2361 C CA . VAL A 1 295 ? 16.5 2.357 -2.111 1 98.5 295 VAL A CA 1
ATOM 2362 C C . VAL A 1 295 ? 17.234 1.026 -1.966 1 98.5 295 VAL A C 1
ATOM 2364 O O . VAL A 1 295 ? 18.375 0.891 -2.41 1 98.5 295 VAL A O 1
ATOM 2367 N N . THR A 1 296 ? 16.562 0.116 -1.333 1 98.62 296 THR A N 1
ATOM 2368 C CA . THR A 1 296 ? 17.141 -1.204 -1.094 1 98.62 296 THR A CA 1
ATOM 2369 C C . THR A 1 296 ? 16.188 -2.299 -1.577 1 98.62 296 THR A C 1
ATOM 2371 O O . THR A 1 296 ? 15.023 -2.035 -1.855 1 98.62 296 THR A O 1
ATOM 2374 N N . TYR A 1 297 ? 16.75 -3.498 -1.753 1 98.56 297 TYR A N 1
ATOM 2375 C CA . TYR A 1 297 ? 15.898 -4.613 -2.154 1 98.56 297 TYR A CA 1
ATOM 2376 C C . TYR A 1 297 ? 16.297 -5.895 -1.436 1 98.56 297 TYR A C 1
ATOM 2378 O O . TYR A 1 297 ? 17.422 -6 -0.926 1 98.56 297 TYR A O 1
ATOM 2386 N N . GLU A 1 298 ? 15.453 -6.734 -1.294 1 98.44 298 GLU A N 1
ATOM 2387 C CA . GLU A 1 298 ? 15.664 -8.109 -0.841 1 98.44 298 GLU A CA 1
ATOM 2388 C C . GLU A 1 298 ? 14.812 -9.094 -1.646 1 98.44 298 GLU A C 1
ATOM 2390 O O . GLU A 1 298 ? 13.758 -8.727 -2.17 1 98.44 298 GLU A O 1
ATOM 2395 N N . PHE A 1 299 ? 15.281 -10.281 -1.813 1 98.12 299 PHE A N 1
ATOM 2396 C CA . PHE A 1 299 ? 14.5 -11.328 -2.451 1 98.12 299 PHE A CA 1
ATOM 2397 C C . PHE A 1 299 ? 13.672 -12.086 -1.423 1 98.12 299 PHE A C 1
ATOM 2399 O O . PHE A 1 299 ? 14.219 -12.711 -0.509 1 98.12 299 PHE A O 1
ATOM 2406 N N . VAL A 1 300 ? 12.367 -12.023 -1.635 1 96.12 300 VAL A N 1
ATOM 2407 C CA . VAL A 1 300 ? 11.461 -12.852 -0.84 1 96.12 300 VAL A CA 1
ATOM 2408 C C . VAL A 1 300 ? 11.625 -14.32 -1.224 1 96.12 300 VAL A C 1
ATOM 2410 O O . VAL A 1 300 ? 11.516 -15.203 -0.373 1 96.12 300 VAL A O 1
ATOM 2413 N N . GLN A 1 301 ? 11.805 -14.508 -2.434 1 95 301 GLN A N 1
ATOM 2414 C CA . GLN A 1 301 ? 12.086 -15.789 -3.072 1 95 301 GLN A CA 1
ATOM 2415 C C . GLN A 1 301 ? 13.062 -15.617 -4.234 1 95 301 GLN A C 1
ATOM 2417 O O . GLN A 1 301 ? 12.938 -14.68 -5.027 1 95 301 GLN A O 1
ATOM 2422 N N . LYS A 1 302 ? 14.078 -16.5 -4.293 1 97.06 302 LYS A N 1
ATOM 2423 C CA . LYS A 1 302 ? 15.031 -16.516 -5.398 1 97.06 302 LYS A CA 1
ATOM 2424 C C . LYS A 1 302 ? 15.469 -17.938 -5.746 1 97.06 302 LYS A C 1
ATOM 2426 O O . LYS A 1 302 ? 16.234 -18.547 -5.008 1 97.06 302 LYS A O 1
ATOM 2431 N N . PHE A 1 303 ? 14.953 -18.438 -6.816 1 96.62 303 PHE A N 1
ATOM 2432 C CA . PHE A 1 303 ? 15.336 -19.766 -7.289 1 96.62 303 PHE A CA 1
ATOM 2433 C C . PHE A 1 303 ? 16.359 -19.656 -8.406 1 96.62 303 PHE A C 1
ATOM 2435 O O . PHE A 1 303 ? 16.25 -18.797 -9.281 1 96.62 303 PHE A O 1
ATOM 2442 N N . GLU A 1 304 ? 17.422 -20.516 -8.453 1 95.88 304 GLU A N 1
ATOM 2443 C CA . GLU A 1 304 ? 18.516 -20.344 -9.406 1 95.88 304 GLU A CA 1
ATOM 2444 C C . GLU A 1 304 ? 18.906 -21.688 -10.039 1 95.88 304 GLU A C 1
ATOM 2446 O O . GLU A 1 304 ? 20 -21.797 -10.602 1 95.88 304 GLU A O 1
ATOM 2451 N N . ASN A 1 305 ? 18.094 -22.656 -9.922 1 94.62 305 ASN A N 1
ATOM 2452 C CA . ASN A 1 305 ? 18.438 -23.938 -10.531 1 94.62 305 ASN A CA 1
ATOM 2453 C C . ASN A 1 305 ? 18.109 -23.953 -12.023 1 94.62 305 ASN A C 1
ATOM 2455 O O . ASN A 1 305 ? 17.047 -23.516 -12.438 1 94.62 305 ASN A O 1
ATOM 2459 N N . LYS A 1 306 ? 19.031 -24.547 -12.812 1 95.38 306 LYS A N 1
ATOM 2460 C CA . LYS A 1 306 ? 18.891 -24.516 -14.266 1 95.38 306 LYS A CA 1
ATOM 2461 C C . LYS A 1 306 ? 18.672 -25.906 -14.828 1 95.38 306 LYS A C 1
ATOM 2463 O O . LYS A 1 306 ? 18.594 -26.094 -16.047 1 95.38 306 LYS A O 1
ATOM 2468 N N . ASN A 1 307 ? 18.531 -26.891 -13.961 1 96.75 307 ASN A N 1
ATOM 2469 C CA . ASN A 1 307 ? 18.391 -28.266 -14.438 1 96.75 307 ASN A CA 1
ATOM 2470 C C . ASN A 1 307 ? 17.125 -28.422 -15.281 1 96.75 307 ASN A C 1
ATOM 2472 O O . ASN A 1 307 ? 16.078 -27.859 -14.953 1 96.75 307 ASN A O 1
ATOM 2476 N N . MET A 1 308 ? 17.266 -29.219 -16.328 1 96.94 308 MET A N 1
ATOM 2477 C CA . MET A 1 308 ? 16.172 -29.516 -17.234 1 96.94 308 MET A CA 1
ATOM 2478 C C . MET A 1 308 ? 16.016 -31.016 -17.453 1 96.94 308 MET A C 1
ATOM 2480 O O . MET A 1 308 ? 17.016 -31.75 -17.438 1 96.94 308 MET A O 1
ATOM 2484 N N . THR A 1 309 ? 14.859 -31.5 -17.625 1 98.06 309 THR A N 1
ATOM 2485 C CA . THR A 1 309 ? 14.594 -32.906 -17.875 1 98.06 309 THR A CA 1
ATOM 2486 C C . THR A 1 309 ? 14.898 -33.281 -19.312 1 98.06 309 THR A C 1
ATOM 2488 O O . THR A 1 309 ? 14.469 -32.594 -20.234 1 98.06 309 THR A O 1
ATOM 2491 N N . PRO A 1 310 ? 15.609 -34.375 -19.547 1 97.19 310 PRO A N 1
ATOM 2492 C CA . PRO A 1 310 ? 15.867 -34.812 -20.922 1 97.19 310 PRO A CA 1
ATOM 2493 C C . PRO A 1 310 ? 14.578 -35.125 -21.688 1 97.19 310 PRO A C 1
ATOM 2495 O O . PRO A 1 310 ? 13.656 -35.719 -21.125 1 97.19 310 PRO A O 1
ATOM 2498 N N . THR A 1 311 ? 14.539 -34.781 -23 1 97.94 311 THR A N 1
ATOM 2499 C CA . THR A 1 311 ? 13.359 -35 -23.812 1 97.94 311 THR A CA 1
ATOM 2500 C C . THR A 1 311 ? 13.742 -35.656 -25.141 1 97.94 311 THR A C 1
ATOM 2502 O O . THR A 1 311 ? 13.211 -35.281 -26.188 1 97.94 311 THR A O 1
ATOM 2505 N N . THR A 1 312 ? 14.68 -36.5 -25.094 1 96.94 312 THR A N 1
ATOM 2506 C CA . THR A 1 312 ? 15.109 -37.281 -26.25 1 96.94 312 THR A CA 1
ATOM 2507 C C . THR A 1 312 ? 14.75 -38.75 -26.109 1 96.94 312 THR A C 1
ATOM 2509 O O . THR A 1 312 ? 14.656 -39.25 -24.984 1 96.94 312 THR A O 1
ATOM 2512 N N . PRO A 1 313 ? 14.609 -39.406 -27.203 1 94.81 313 PRO A N 1
ATOM 2513 C CA . PRO A 1 313 ? 14.117 -40.781 -27.156 1 94.81 313 PRO A CA 1
ATOM 2514 C C . PRO A 1 313 ? 15.086 -41.719 -26.469 1 94.81 313 PRO A C 1
ATOM 2516 O O . PRO A 1 313 ? 14.695 -42.844 -26.078 1 94.81 313 PRO A O 1
ATOM 2519 N N . ASP A 1 314 ? 16.344 -41.375 -26.344 1 96.56 314 ASP A N 1
ATOM 2520 C CA . ASP A 1 314 ? 17.297 -42.25 -25.656 1 96.56 314 ASP A CA 1
ATOM 2521 C C . ASP A 1 314 ? 17 -42.312 -24.172 1 96.56 314 ASP A C 1
ATOM 2523 O O . ASP A 1 314 ? 17.484 -43.219 -23.469 1 96.56 314 ASP A O 1
ATOM 2527 N N . ASP A 1 315 ? 16.266 -41.375 -23.672 1 97.56 315 ASP A N 1
ATOM 2528 C CA . ASP A 1 315 ? 15.766 -41.469 -22.297 1 97.56 315 ASP A CA 1
ATOM 2529 C C . ASP A 1 315 ? 14.516 -42.344 -22.234 1 97.56 315 ASP A C 1
ATOM 2531 O O . ASP A 1 315 ? 13.492 -42 -22.844 1 97.56 315 ASP A O 1
ATOM 2535 N N . PRO A 1 316 ? 14.539 -43.406 -21.516 1 97.94 316 PRO A N 1
ATOM 2536 C CA . PRO A 1 316 ? 13.414 -44.344 -21.547 1 97.94 316 PRO A CA 1
ATOM 2537 C C . PRO A 1 316 ? 12.133 -43.719 -20.969 1 97.94 316 PRO A C 1
ATOM 2539 O O . PRO A 1 316 ? 11.031 -44.094 -21.406 1 97.94 316 PRO A O 1
ATOM 2542 N N . TRP A 1 317 ? 12.289 -42.906 -19.984 1 98.25 317 TRP A N 1
ATOM 2543 C CA . TRP A 1 317 ? 11.109 -42.25 -19.406 1 98.25 317 TRP A CA 1
ATOM 2544 C C . TRP A 1 317 ? 10.445 -41.344 -20.422 1 98.25 317 TRP A C 1
ATOM 2546 O O . TRP A 1 317 ? 9.227 -41.375 -20.609 1 98.25 317 TRP A O 1
ATOM 2556 N N . TRP A 1 318 ? 11.234 -40.531 -21.094 1 98.5 318 TRP A N 1
ATOM 2557 C CA . TRP A 1 318 ? 10.695 -39.656 -22.109 1 98.5 318 TRP A CA 1
ATOM 2558 C C . TRP A 1 318 ? 10.078 -40.469 -23.25 1 98.5 318 TRP A C 1
ATOM 2560 O O . TRP A 1 318 ? 9 -40.125 -23.766 1 98.5 318 TRP A O 1
ATOM 2570 N N . ALA A 1 319 ? 10.773 -41.469 -23.625 1 98.44 319 ALA A N 1
ATOM 2571 C CA . ALA A 1 319 ? 10.266 -42.312 -24.703 1 98.44 319 ALA A CA 1
ATOM 2572 C C . ALA A 1 319 ? 8.875 -42.844 -24.375 1 98.44 319 ALA A C 1
ATOM 2574 O O . ALA A 1 319 ? 7.984 -42.844 -25.234 1 98.44 319 ALA A O 1
ATOM 2575 N N . ALA A 1 320 ? 8.727 -43.281 -23.172 1 98.56 320 ALA A N 1
ATOM 2576 C CA . ALA A 1 320 ? 7.434 -43.812 -22.719 1 98.56 320 ALA A CA 1
ATOM 2577 C C . ALA A 1 320 ? 6.387 -42.688 -22.688 1 98.56 320 ALA A C 1
ATOM 2579 O O . ALA A 1 320 ? 5.23 -42.906 -23.062 1 98.56 320 ALA A O 1
ATOM 2580 N N . PHE A 1 321 ? 6.773 -41.562 -22.234 1 98.62 321 PHE A N 1
ATOM 2581 C CA . PHE A 1 321 ? 5.879 -40.406 -22.172 1 98.62 321 PHE A CA 1
ATOM 2582 C C . PHE A 1 321 ? 5.398 -40 -23.562 1 98.62 321 PHE A C 1
ATOM 2584 O O . PHE A 1 321 ? 4.195 -39.906 -23.797 1 98.62 321 PHE A O 1
ATOM 2591 N N . GLU A 1 322 ? 6.344 -39.875 -24.422 1 98.38 322 GLU A N 1
ATOM 2592 C CA . GLU A 1 322 ? 6.043 -39.469 -25.797 1 98.38 322 GLU A CA 1
ATOM 2593 C C . GLU A 1 322 ? 5.191 -40.5 -26.516 1 98.38 322 GLU A C 1
ATOM 2595 O O . GLU A 1 322 ? 4.254 -40.188 -27.234 1 98.38 322 GLU A O 1
ATOM 2600 N N . LYS A 1 323 ? 5.527 -41.719 -26.344 1 98.12 323 LYS A N 1
ATOM 2601 C CA . LYS A 1 323 ? 4.746 -42.812 -26.922 1 98.12 323 LYS A CA 1
ATOM 2602 C C . LYS A 1 323 ? 3.293 -42.75 -26.469 1 98.12 323 LYS A C 1
ATOM 2604 O O . LYS A 1 323 ? 2.377 -43.031 -27.25 1 98.12 323 LYS A O 1
ATOM 2609 N N . SER A 1 324 ? 3.111 -42.469 -25.188 1 98.5 324 SER A N 1
ATOM 2610 C CA . SER A 1 324 ? 1.767 -42.406 -24.625 1 98.5 324 SER A CA 1
ATOM 2611 C C . SER A 1 324 ? 0.938 -41.312 -25.312 1 98.5 324 SER A C 1
ATOM 2613 O O . SER A 1 324 ? -0.235 -41.531 -25.625 1 98.5 324 SER A O 1
ATOM 2615 N N . LEU A 1 325 ? 1.514 -40.156 -25.516 1 98.5 325 LEU A N 1
ATOM 2616 C CA . LEU A 1 325 ? 0.805 -39.062 -26.188 1 98.5 325 LEU A CA 1
ATOM 2617 C C . LEU A 1 325 ? 0.506 -39.438 -27.625 1 98.5 325 LEU A C 1
ATOM 2619 O O . LEU A 1 325 ? -0.576 -39.125 -28.141 1 98.5 325 LEU A O 1
ATOM 2623 N N . ARG A 1 326 ? 1.45 -40.094 -28.234 1 97.5 326 ARG A N 1
ATOM 2624 C CA . ARG A 1 326 ? 1.244 -40.531 -29.609 1 97.5 326 ARG A CA 1
ATOM 2625 C C . ARG A 1 326 ? 0.112 -41.562 -29.703 1 97.5 326 ARG A C 1
ATOM 2627 O O . ARG A 1 326 ? -0.738 -41.469 -30.578 1 97.5 326 ARG A O 1
ATOM 2634 N N . ASP A 1 327 ? 0.156 -42.469 -28.797 1 97.88 327 ASP A N 1
ATOM 2635 C CA . ASP A 1 327 ? -0.88 -43.5 -28.75 1 97.88 327 ASP A CA 1
ATOM 2636 C C . ASP A 1 327 ? -2.266 -42.875 -28.594 1 97.88 327 ASP A C 1
ATOM 2638 O O . ASP A 1 327 ? -3.256 -43.406 -29.094 1 97.88 327 ASP A O 1
ATOM 2642 N N . GLN A 1 328 ? -2.314 -41.781 -27.969 1 98.38 328 GLN A N 1
ATOM 2643 C CA . GLN A 1 328 ? -3.582 -41.125 -27.688 1 98.38 328 GLN A CA 1
ATOM 2644 C C . GLN A 1 328 ? -3.893 -40.094 -28.766 1 98.38 328 GLN A C 1
ATOM 2646 O O . GLN A 1 328 ? -4.887 -39.375 -28.656 1 98.38 328 GLN A O 1
ATOM 2651 N N . GLY A 1 329 ? -3.027 -39.969 -29.75 1 98.06 329 GLY A N 1
ATOM 2652 C CA . GLY A 1 329 ? -3.238 -39.031 -30.828 1 98.06 329 GLY A CA 1
ATOM 2653 C C . GLY A 1 329 ? -3.051 -37.594 -30.422 1 98.06 329 GLY A C 1
ATOM 2654 O O . GLY A 1 329 ? -3.666 -36.688 -31 1 98.06 329 GLY A O 1
ATOM 2655 N N . CYS A 1 330 ? -2.281 -37.375 -29.422 1 98.25 330 CYS A N 1
ATOM 2656 C CA . CYS A 1 330 ? -2.084 -36.031 -28.906 1 98.25 330 CYS A CA 1
ATOM 2657 C C . CYS A 1 330 ? -0.917 -35.344 -29.594 1 98.25 330 CYS A C 1
ATOM 2659 O O . CYS A 1 330 ? 0.216 -35.812 -29.547 1 98.25 330 CYS A O 1
ATOM 2661 N N . GLU A 1 331 ? -1.209 -34.25 -30.266 1 97.81 331 GLU A N 1
ATOM 2662 C CA . GLU A 1 331 ? -0.135 -33.375 -30.688 1 97.81 331 GLU A CA 1
ATOM 2663 C C . GLU A 1 331 ? 0.364 -32.5 -29.531 1 97.81 331 GLU A C 1
ATOM 2665 O O . GLU A 1 331 ? -0.43 -32.031 -28.719 1 97.81 331 GLU A O 1
ATOM 2670 N N . PHE A 1 332 ? 1.723 -32.375 -29.469 1 97.69 332 PHE A N 1
ATOM 2671 C CA . PHE A 1 332 ? 2.229 -31.609 -28.328 1 97.69 332 PHE A CA 1
ATOM 2672 C C . PHE A 1 332 ? 3.484 -30.828 -28.719 1 97.69 332 PHE A C 1
ATOM 2674 O O . PHE A 1 332 ? 4.125 -31.141 -29.719 1 97.69 332 PHE A O 1
ATOM 2681 N N . SER A 1 333 ? 3.768 -29.812 -28.031 1 96.19 333 SER A N 1
ATOM 2682 C CA . SER A 1 333 ? 5.02 -29.078 -28.109 1 96.19 333 SER A CA 1
ATOM 2683 C C . SER A 1 333 ? 5.758 -29.094 -26.781 1 96.19 333 SER A C 1
ATOM 2685 O O . SER A 1 333 ? 5.133 -29.219 -25.719 1 96.19 333 SER A O 1
ATOM 2687 N N . LYS A 1 334 ? 7.129 -29.062 -26.812 1 96.81 334 LYS A N 1
ATOM 2688 C CA . LYS A 1 334 ? 7.988 -28.984 -25.641 1 96.81 334 LYS A CA 1
ATOM 2689 C C . LYS A 1 334 ? 8.344 -27.531 -25.312 1 96.81 334 LYS A C 1
ATOM 2691 O O . LYS A 1 334 ? 8.781 -26.781 -26.203 1 96.81 334 LYS A O 1
ATOM 2696 N N . GLU A 1 335 ? 8.078 -27.188 -24.047 1 96.56 335 GLU A N 1
ATOM 2697 C CA . GLU A 1 335 ? 8.352 -25.797 -23.656 1 96.56 335 GLU A CA 1
ATOM 2698 C C . GLU A 1 335 ? 8.938 -25.734 -22.25 1 96.56 335 GLU A C 1
ATOM 2700 O O . GLU A 1 335 ? 8.875 -26.703 -21.5 1 96.56 335 GLU A O 1
ATOM 2705 N N . ILE A 1 336 ? 9.641 -24.609 -22 1 97.06 336 ILE A N 1
ATOM 2706 C CA . ILE A 1 336 ? 9.961 -24.219 -20.625 1 97.06 336 ILE A CA 1
ATOM 2707 C C . ILE A 1 336 ? 8.727 -23.641 -19.953 1 97.06 336 ILE A C 1
ATOM 2709 O O . ILE A 1 336 ? 8.094 -22.719 -20.5 1 97.06 336 ILE A O 1
ATOM 2713 N N . PHE A 1 337 ? 8.383 -24.188 -18.828 1 97.19 337 PHE A N 1
ATOM 2714 C CA . PHE A 1 337 ? 7.207 -23.719 -18.109 1 97.19 337 PHE A CA 1
ATOM 2715 C C . PHE A 1 337 ? 7.328 -22.25 -17.766 1 97.19 337 PHE A C 1
ATOM 2717 O O . PHE A 1 337 ? 8.391 -21.781 -17.344 1 97.19 337 PHE A O 1
ATOM 2724 N N . THR A 1 338 ? 6.289 -21.453 -17.875 1 95.06 338 THR A N 1
ATOM 2725 C CA . THR A 1 338 ? 6.293 -20 -17.797 1 95.06 338 THR A CA 1
ATOM 2726 C C . THR A 1 338 ? 6.398 -19.531 -16.359 1 95.06 338 THR A C 1
ATOM 2728 O O . THR A 1 338 ? 6.883 -18.422 -16.094 1 95.06 338 THR A O 1
ATOM 2731 N N . GLY A 1 339 ? 5.863 -20.281 -15.469 1 94.5 339 GLY A N 1
ATOM 2732 C CA . GLY A 1 339 ? 5.891 -19.922 -14.062 1 94.5 339 GLY A CA 1
ATOM 2733 C C . GLY A 1 339 ? 6.98 -20.641 -13.289 1 94.5 339 GLY A C 1
ATOM 2734 O O . GLY A 1 339 ? 8.164 -20.516 -13.609 1 94.5 339 GLY A O 1
ATOM 2735 N N . GLY A 1 340 ? 6.703 -21.312 -12.352 1 94.62 340 GLY A N 1
ATOM 2736 C CA . GLY A 1 340 ? 7.48 -22.188 -11.484 1 94.62 340 GLY A CA 1
ATOM 2737 C C . GLY A 1 340 ? 6.625 -23.141 -10.672 1 94.62 340 GLY A C 1
ATOM 2738 O O . GLY A 1 340 ? 5.789 -22.703 -9.875 1 94.62 340 GLY A O 1
ATOM 2739 N N . THR A 1 341 ? 6.781 -24.422 -10.992 1 97.31 341 THR A N 1
ATOM 2740 C CA . THR A 1 341 ? 6.047 -25.453 -10.266 1 97.31 341 THR A CA 1
ATOM 2741 C C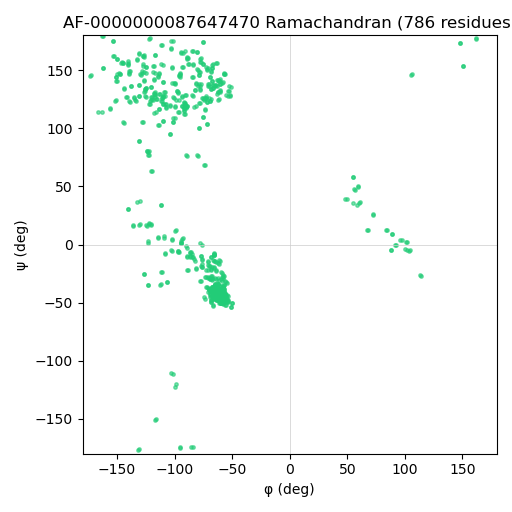 . THR A 1 341 ? 6.945 -26.141 -9.242 1 97.31 341 THR A C 1
ATOM 2743 O O . THR A 1 341 ? 8.133 -25.812 -9.133 1 97.31 341 THR A O 1
ATOM 2746 N N . ASP A 1 342 ? 6.379 -26.984 -8.484 1 98.19 342 ASP A N 1
ATOM 2747 C CA . ASP A 1 342 ? 7.156 -27.719 -7.48 1 98.19 342 ASP A CA 1
ATOM 2748 C C . ASP A 1 342 ? 8.188 -28.625 -8.141 1 98.19 342 ASP A C 1
ATOM 2750 O O . ASP A 1 342 ? 9.117 -29.094 -7.484 1 98.19 342 ASP A O 1
ATOM 2754 N N . SER A 1 343 ? 8.062 -28.875 -9.422 1 97.81 343 SER A N 1
ATOM 2755 C CA . SER A 1 343 ? 9.062 -29.641 -10.164 1 97.81 343 SER A CA 1
ATOM 2756 C C . SER A 1 343 ? 10.438 -29 -10.055 1 97.81 343 SER A C 1
ATOM 2758 O O . SER A 1 343 ? 11.453 -29.672 -10.242 1 97.81 343 SER A O 1
ATOM 2760 N N . ARG A 1 344 ? 10.43 -27.656 -9.844 1 97.44 344 ARG A N 1
ATOM 2761 C CA . ARG A 1 344 ? 11.727 -26.984 -9.758 1 97.44 344 ARG A CA 1
ATOM 2762 C C . ARG A 1 344 ? 12.586 -27.578 -8.656 1 97.44 344 ARG A C 1
ATOM 2764 O O . ARG A 1 344 ? 13.797 -27.734 -8.82 1 97.44 344 ARG A O 1
ATOM 2771 N N . PHE A 1 345 ? 11.984 -27.984 -7.527 1 98 345 PHE A N 1
ATOM 2772 C CA . PHE A 1 345 ? 12.727 -28.594 -6.422 1 98 345 PHE A CA 1
ATOM 2773 C C . PHE A 1 345 ? 13.172 -30 -6.777 1 98 345 PHE A C 1
ATOM 2775 O O . PHE A 1 345 ? 14.258 -30.438 -6.391 1 98 345 PHE A O 1
ATOM 2782 N N . ILE A 1 346 ? 12.312 -30.688 -7.504 1 98 346 ILE A N 1
ATOM 2783 C CA . ILE A 1 346 ? 12.57 -32.062 -7.918 1 98 346 ILE A CA 1
ATOM 2784 C C . ILE A 1 346 ? 13.719 -32.094 -8.922 1 98 346 ILE A C 1
ATOM 2786 O O . ILE A 1 346 ? 14.656 -32.875 -8.773 1 98 346 ILE A O 1
ATOM 2790 N N . ARG A 1 347 ? 13.641 -31.266 -9.906 1 97.81 347 ARG A N 1
ATOM 2791 C CA . ARG A 1 347 ? 14.703 -31.203 -10.906 1 97.81 347 ARG A CA 1
ATOM 2792 C C . ARG A 1 347 ? 16.016 -30.734 -10.281 1 97.81 347 ARG A C 1
ATOM 2794 O O . ARG A 1 347 ? 17.094 -31.156 -10.703 1 97.81 347 ARG A O 1
ATOM 2801 N N . ALA A 1 348 ? 15.93 -29.844 -9.305 1 97.38 348 ALA A N 1
ATOM 2802 C CA . ALA A 1 348 ? 17.141 -29.391 -8.617 1 97.38 348 ALA A CA 1
ATOM 2803 C C . ALA A 1 348 ? 17.891 -30.562 -7.988 1 97.38 348 ALA A C 1
ATOM 2805 O O . ALA A 1 348 ? 19.109 -30.516 -7.848 1 97.38 348 ALA A O 1
ATOM 2806 N N . LEU A 1 349 ? 17.188 -31.625 -7.633 1 97.38 349 LEU A N 1
ATOM 2807 C CA . LEU A 1 349 ? 17.797 -32.812 -7.035 1 97.38 349 LEU A CA 1
ATOM 2808 C C . LEU A 1 349 ? 18.281 -33.781 -8.109 1 97.38 349 LEU A C 1
ATOM 2810 O O . LEU A 1 349 ? 18.875 -34.812 -7.801 1 97.38 349 LEU A O 1
ATOM 2814 N N . GLY A 1 350 ? 17.953 -33.469 -9.359 1 96.62 350 GLY A N 1
ATOM 2815 C CA . GLY A 1 350 ? 18.453 -34.281 -10.469 1 96.62 350 GLY A CA 1
ATOM 2816 C C . GLY A 1 350 ? 17.422 -35.25 -11 1 96.62 350 GLY A C 1
ATOM 2817 O O . GLY A 1 350 ? 17.719 -36.031 -11.914 1 96.62 350 GLY A O 1
ATOM 2818 N N . TYR A 1 351 ? 16.234 -35.219 -10.461 1 97.56 351 TYR A N 1
ATOM 2819 C CA . TYR A 1 351 ? 15.188 -36.125 -10.922 1 97.56 351 TYR A CA 1
ATOM 2820 C C . TYR A 1 351 ? 14.547 -35.625 -12.211 1 97.56 351 TYR A C 1
ATOM 2822 O O . TYR A 1 351 ? 14.492 -34.406 -12.445 1 97.56 351 TYR A O 1
ATOM 2830 N N . ARG A 1 352 ? 14.07 -36.594 -13.055 1 97.88 352 ARG A N 1
ATOM 2831 C CA . ARG A 1 352 ? 13.242 -36.25 -14.203 1 97.88 352 ARG A CA 1
ATOM 2832 C C . ARG A 1 352 ? 11.836 -35.844 -13.773 1 97.88 352 ARG A C 1
ATOM 2834 O O . ARG A 1 352 ? 11.188 -36.562 -13.008 1 97.88 352 ARG A O 1
ATOM 2841 N N . SER A 1 353 ? 11.477 -34.719 -14.219 1 98.5 353 SER A N 1
ATOM 2842 C CA . SER A 1 353 ? 10.125 -34.25 -13.93 1 98.5 353 SER A CA 1
ATOM 2843 C C . SER A 1 353 ? 9.523 -33.531 -15.125 1 98.5 353 SER A C 1
ATOM 2845 O O . SER A 1 353 ? 10.117 -32.594 -15.648 1 98.5 353 SER A O 1
ATOM 2847 N N . ILE A 1 354 ? 8.352 -33.906 -15.586 1 98.75 354 ILE A N 1
ATOM 2848 C CA . ILE A 1 354 ? 7.664 -33.312 -16.734 1 98.75 354 ILE A CA 1
ATOM 2849 C C . ILE A 1 354 ? 6.348 -32.688 -16.266 1 98.75 354 ILE A C 1
ATOM 2851 O O . ILE A 1 354 ? 5.59 -33.312 -15.516 1 98.75 354 ILE A O 1
ATOM 2855 N N . GLY A 1 355 ? 6.188 -31.453 -16.641 1 98.62 355 GLY A N 1
ATOM 2856 C CA . GLY A 1 355 ? 4.891 -30.812 -16.438 1 98.62 355 GLY A CA 1
ATOM 2857 C C . GLY A 1 355 ? 3.92 -31.094 -17.578 1 98.62 355 GLY A C 1
ATOM 2858 O O . GLY A 1 355 ? 4.246 -30.891 -18.75 1 98.62 355 GLY A O 1
ATOM 2859 N N . PHE A 1 356 ? 2.721 -31.547 -17.188 1 98.75 356 PHE A N 1
ATOM 2860 C CA . PHE A 1 356 ? 1.722 -31.859 -18.203 1 98.75 356 PHE A CA 1
ATOM 2861 C C . PHE A 1 356 ? 0.316 -31.781 -17.625 1 98.75 356 PHE A C 1
ATOM 2863 O O . PHE A 1 356 ? 0.013 -32.469 -16.641 1 98.75 356 PHE A O 1
ATOM 2870 N N . SER A 1 357 ? -0.474 -30.922 -18.109 1 98.56 357 SER A N 1
ATOM 2871 C CA . SER A 1 357 ? -1.912 -30.844 -17.875 1 98.56 357 SER A CA 1
ATOM 2872 C C . SER A 1 357 ? -2.697 -31.016 -19.156 1 98.56 357 SER A C 1
ATOM 2874 O O . SER A 1 357 ? -2.604 -30.188 -20.062 1 98.56 357 SER A O 1
ATOM 2876 N N . PRO A 1 358 ? -3.43 -32.062 -19.297 1 98.44 358 PRO A N 1
ATOM 2877 C CA . PRO A 1 358 ? -4.129 -32.344 -20.562 1 98.44 358 PRO A CA 1
ATOM 2878 C C . PRO A 1 358 ? -5.336 -31.422 -20.766 1 98.44 358 PRO A C 1
ATOM 2880 O O . PRO A 1 358 ? -6.477 -31.891 -20.797 1 98.44 358 PRO A O 1
ATOM 2883 N N . MET A 1 359 ? -5.055 -30.172 -20.984 1 98.5 359 MET A N 1
ATOM 2884 C CA . MET A 1 359 ? -6.078 -29.156 -21.219 1 98.5 359 MET A CA 1
ATOM 2885 C C . MET A 1 359 ? -5.84 -28.453 -22.547 1 98.5 359 MET A C 1
ATOM 2887 O O . MET A 1 359 ? -5.281 -27.344 -22.578 1 98.5 359 MET A O 1
ATOM 2891 N N . ASN A 1 360 ? -6.246 -29.094 -23.641 1 97.88 360 ASN A N 1
ATOM 2892 C CA . ASN A 1 360 ? -6.207 -28.438 -24.953 1 97.88 360 ASN A CA 1
ATOM 2893 C C . ASN A 1 360 ? -7.52 -27.719 -25.25 1 97.88 360 ASN A C 1
ATOM 2895 O O . ASN A 1 360 ? -8.492 -27.844 -24.5 1 97.88 360 ASN A O 1
ATOM 2899 N N . ASN A 1 361 ? -7.543 -26.844 -26.281 1 97.88 361 ASN A N 1
ATOM 2900 C CA . ASN A 1 361 ? -8.727 -26.078 -26.656 1 97.88 361 ASN A CA 1
ATOM 2901 C C . ASN A 1 361 ? -9.383 -25.422 -25.453 1 97.88 361 ASN A C 1
ATOM 2903 O O . ASN A 1 361 ? -10.602 -25.469 -25.297 1 97.88 361 ASN A O 1
ATOM 2907 N N . THR A 1 362 ? -8.602 -24.906 -24.531 1 98.25 362 THR A N 1
ATOM 2908 C CA . THR A 1 362 ? -9.008 -24.312 -23.266 1 98.25 362 THR A CA 1
ATOM 2909 C C . THR A 1 362 ? -8.273 -23 -23.016 1 98.25 362 THR A C 1
ATOM 2911 O O . THR A 1 362 ? -7.047 -22.953 -23.094 1 98.25 362 THR A O 1
ATOM 2914 N N . PRO A 1 363 ? -8.992 -21.938 -22.797 1 97.25 363 PRO A N 1
ATOM 2915 C CA . PRO A 1 363 ? -8.281 -20.703 -22.422 1 97.25 363 PRO A CA 1
ATOM 2916 C C . PRO A 1 363 ? -7.496 -20.844 -21.125 1 97.25 363 PRO A C 1
ATOM 2918 O O . PRO A 1 363 ? -7.93 -21.547 -20.203 1 97.25 363 PRO A O 1
ATOM 2921 N N . SER A 1 364 ? -6.328 -20.266 -21.094 1 95.62 364 SER A N 1
ATOM 2922 C CA . SER A 1 364 ? -5.547 -20.234 -19.859 1 95.62 364 SER A CA 1
ATOM 2923 C C . SER A 1 364 ? -6.129 -19.25 -18.859 1 95.62 364 SER A C 1
ATOM 2925 O O . SER A 1 364 ? -6.09 -18.031 -19.078 1 95.62 364 SER A O 1
ATOM 2927 N N . LEU A 1 365 ? -6.598 -19.719 -17.688 1 95.94 365 LEU A N 1
ATOM 2928 C CA . LEU A 1 365 ? -7.324 -18.891 -16.75 1 95.94 365 LEU A CA 1
ATOM 2929 C C . LEU A 1 365 ? -6.762 -19.031 -15.336 1 95.94 365 LEU A C 1
ATOM 2931 O O . LEU A 1 365 ? -7.445 -18.734 -14.352 1 95.94 365 LEU A O 1
ATOM 2935 N N . LEU A 1 366 ? -5.504 -19.578 -15.234 1 94.81 366 LEU A N 1
ATOM 2936 C CA . LEU A 1 366 ? -4.895 -19.688 -13.914 1 94.81 366 LEU A CA 1
ATOM 2937 C C . LEU A 1 366 ? -4.734 -18.312 -13.273 1 94.81 366 LEU A C 1
ATOM 2939 O O . LEU A 1 366 ? -4.289 -17.375 -13.93 1 94.81 366 LEU A O 1
ATOM 2943 N N . HIS A 1 367 ? -5.129 -18.141 -12.008 1 95.31 367 HIS A N 1
ATOM 2944 C CA . HIS A 1 367 ? -5.043 -16.938 -11.188 1 95.31 367 HIS A CA 1
ATOM 2945 C C . HIS A 1 367 ? -5.977 -15.859 -11.703 1 95.31 367 HIS A C 1
ATOM 2947 O O . HIS A 1 367 ? -5.863 -14.695 -11.305 1 95.31 367 HIS A O 1
ATOM 2953 N N . ASP A 1 368 ? -6.859 -16.219 -12.586 1 95 368 ASP A N 1
ATOM 2954 C CA . ASP A 1 368 ? -7.801 -15.258 -13.164 1 95 368 ASP A CA 1
ATOM 2955 C C . ASP A 1 368 ? -9.188 -15.422 -12.547 1 95 368 ASP A C 1
ATOM 2957 O O . ASP A 1 368 ? -9.438 -16.375 -11.797 1 95 368 ASP A O 1
ATOM 2961 N N . HIS A 1 369 ? -10.062 -14.43 -12.836 1 95.5 369 HIS A N 1
ATOM 2962 C CA . HIS A 1 369 ? -11.477 -14.617 -12.523 1 95.5 369 HIS A CA 1
ATOM 2963 C C . HIS A 1 369 ? -12.102 -15.68 -13.422 1 95.5 369 HIS A C 1
ATOM 2965 O O . HIS A 1 369 ? -11.641 -15.906 -14.539 1 95.5 369 HIS A O 1
ATOM 2971 N N . ASN A 1 370 ? -13.078 -16.328 -12.805 1 97.44 370 ASN A N 1
ATOM 2972 C CA . ASN A 1 370 ? -13.914 -17.25 -13.578 1 97.44 370 ASN A CA 1
ATOM 2973 C C . ASN A 1 370 ? -13.094 -18.375 -14.18 1 97.44 370 ASN A C 1
ATOM 2975 O O . ASN A 1 370 ? -13.289 -18.75 -15.344 1 97.44 370 ASN A O 1
ATOM 2979 N N . GLU A 1 371 ? -12.133 -18.797 -13.438 1 98.06 371 GLU A N 1
ATOM 2980 C CA . GLU A 1 371 ? -11.43 -20.016 -13.812 1 98.06 371 GLU A CA 1
ATOM 2981 C C . GLU A 1 371 ? -12.398 -21.172 -14.023 1 98.06 371 GLU A C 1
ATOM 2983 O O . GLU A 1 371 ? -13.328 -21.359 -13.234 1 98.06 371 GLU A O 1
ATOM 2988 N N . TYR A 1 372 ? -12.258 -21.922 -15.148 1 98.56 372 TYR A N 1
ATOM 2989 C CA . TYR A 1 372 ? -13.117 -23.078 -15.375 1 98.56 372 TYR A CA 1
ATOM 2990 C C . TYR A 1 372 ? -12.391 -24.141 -16.203 1 98.56 372 TYR A C 1
ATOM 2992 O O . TYR A 1 372 ? -11.375 -23.844 -16.828 1 98.56 372 TYR A O 1
ATOM 3000 N N . LEU A 1 373 ? -12.828 -25.344 -16.156 1 98.88 373 LEU A N 1
ATOM 3001 C CA . LEU A 1 373 ? -12.422 -26.453 -17.016 1 98.88 373 LEU A CA 1
ATOM 3002 C C . LEU A 1 373 ? -13.633 -27.234 -17.5 1 98.88 373 LEU A C 1
ATOM 3004 O O . LEU A 1 373 ? -14.5 -27.609 -16.703 1 98.88 373 LEU A O 1
ATOM 3008 N N . ASN A 1 374 ? -13.758 -27.406 -18.812 1 98.81 374 ASN A N 1
ATOM 3009 C CA . ASN A 1 374 ? -14.891 -28.141 -19.375 1 98.81 374 ASN A CA 1
ATOM 3010 C C . ASN A 1 374 ? -14.828 -29.625 -19.016 1 98.81 374 ASN A C 1
ATOM 3012 O O . ASN A 1 374 ? -13.758 -30.219 -19.047 1 98.81 374 ASN A O 1
ATOM 3016 N N . GLU A 1 375 ? -16 -30.234 -18.703 1 98.69 375 GLU A N 1
ATOM 3017 C CA . GLU A 1 375 ? -16.047 -31.625 -18.25 1 98.69 375 GLU A CA 1
ATOM 3018 C C . GLU A 1 375 ? -15.516 -32.562 -19.328 1 98.69 375 GLU A C 1
ATOM 3020 O O . GLU A 1 375 ? -14.906 -33.594 -19 1 98.69 375 GLU A O 1
ATOM 3025 N N . LYS A 1 376 ? -15.719 -32.281 -20.609 1 98.62 376 LYS A N 1
ATOM 3026 C CA . LYS A 1 376 ? -15.227 -33.156 -21.672 1 98.62 376 LYS A CA 1
ATOM 3027 C C . LYS A 1 376 ? -13.703 -33.125 -21.734 1 98.62 376 LYS A C 1
ATOM 3029 O O . LYS A 1 376 ? -13.07 -34.188 -21.953 1 98.62 376 LYS A O 1
ATOM 3034 N N . VAL A 1 377 ? -13.195 -31.938 -21.641 1 98.75 377 VAL A N 1
ATOM 3035 C CA . VAL A 1 377 ? -11.742 -31.812 -21.625 1 98.75 377 VAL A CA 1
ATOM 3036 C C . VAL A 1 377 ? -11.172 -32.531 -20.406 1 98.75 377 VAL A C 1
ATOM 3038 O O . VAL A 1 377 ? -10.164 -33.25 -20.531 1 98.75 377 VAL A O 1
ATOM 3041 N N . PHE A 1 378 ? -11.82 -32.375 -19.297 1 98.81 378 PHE A N 1
ATOM 3042 C CA . PHE A 1 378 ? -11.414 -33.062 -18.062 1 98.81 378 PHE A CA 1
ATOM 3043 C C . PHE A 1 378 ? -11.398 -34.562 -18.266 1 98.81 378 PHE A C 1
ATOM 3045 O O . PHE A 1 378 ? -10.414 -35.219 -17.922 1 98.81 378 PHE A O 1
ATOM 3052 N N . LEU A 1 379 ? -12.406 -35.094 -18.75 1 98.88 379 LEU A N 1
ATOM 3053 C CA . LEU A 1 379 ? -12.539 -36.531 -18.922 1 98.88 379 LEU A CA 1
ATOM 3054 C C . LEU A 1 379 ? -11.555 -37.062 -19.953 1 98.88 379 LEU A C 1
ATOM 3056 O O . LEU A 1 379 ? -11.016 -38.156 -19.812 1 98.88 379 LEU A O 1
ATOM 3060 N N . ARG A 1 380 ? -11.391 -36.281 -21.031 1 98.81 380 ARG A N 1
ATOM 3061 C CA . ARG A 1 380 ? -10.359 -36.656 -22 1 98.81 380 ARG A CA 1
ATOM 3062 C C . ARG A 1 380 ? -8.984 -36.75 -21.328 1 98.81 380 ARG A C 1
ATOM 3064 O O . ARG A 1 380 ? -8.188 -37.625 -21.656 1 98.81 380 ARG A O 1
ATOM 3071 N N . GLY A 1 381 ? -8.734 -35.844 -20.469 1 98.81 381 GLY A N 1
ATOM 3072 C CA . GLY A 1 381 ? -7.5 -35.875 -19.703 1 98.81 381 GLY A CA 1
ATOM 3073 C C . GLY A 1 381 ? -7.336 -37.125 -18.891 1 98.81 381 GLY A C 1
ATOM 3074 O O . GLY A 1 381 ? -6.234 -37.688 -18.797 1 98.81 381 GLY A O 1
ATOM 3075 N N . VAL A 1 382 ? -8.406 -37.594 -18.297 1 98.88 382 VAL A N 1
ATOM 3076 C CA . VAL A 1 382 ? -8.367 -38.844 -17.547 1 98.88 382 VAL A CA 1
ATOM 3077 C C . VAL A 1 382 ? -7.91 -39.969 -18.453 1 98.88 382 VAL A C 1
ATOM 3079 O O . VAL A 1 382 ? -7.059 -40.781 -18.078 1 98.88 382 VAL A O 1
ATOM 3082 N N . GLU A 1 383 ? -8.43 -40.031 -19.656 1 98.81 383 GLU A N 1
ATOM 3083 C CA . GLU A 1 383 ? -8.078 -41.062 -20.625 1 98.81 383 GLU A CA 1
ATOM 3084 C C . GLU A 1 383 ? -6.594 -41 -20.969 1 98.81 383 GLU A C 1
ATOM 3086 O O . GLU A 1 383 ? -5.934 -42.031 -21.062 1 98.81 383 GLU A O 1
ATOM 3091 N N . ILE A 1 384 ? -6.164 -39.875 -21.203 1 98.88 384 ILE A N 1
ATOM 3092 C CA . ILE A 1 384 ? -4.762 -39.688 -21.547 1 98.8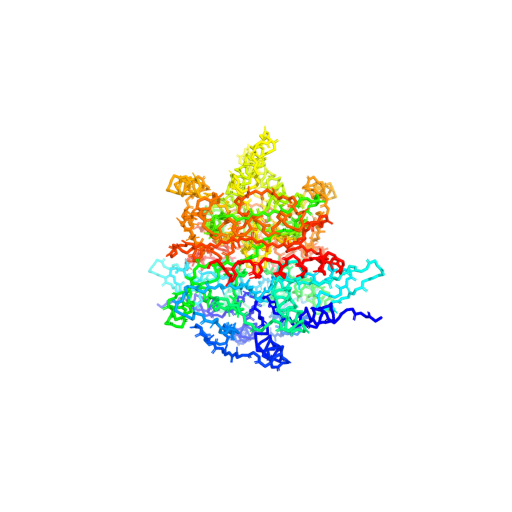8 384 ILE A CA 1
ATOM 3093 C C . ILE A 1 384 ? -3.875 -40.156 -20.406 1 98.88 384 ILE A C 1
ATOM 3095 O O . ILE A 1 384 ? -2.885 -40.844 -20.625 1 98.88 384 ILE A O 1
ATOM 3099 N N . TYR A 1 385 ? -4.238 -39.812 -19.188 1 98.88 385 TYR A N 1
ATOM 3100 C CA . TYR A 1 385 ? -3.443 -40.219 -18.031 1 98.88 385 TYR A CA 1
ATOM 3101 C C . TYR A 1 385 ? -3.492 -41.719 -17.828 1 98.88 385 TYR A C 1
ATOM 3103 O O . TYR A 1 385 ? -2.535 -42.344 -17.344 1 98.88 385 TYR A O 1
ATOM 3111 N N . GLU A 1 386 ? -4.605 -42.406 -18.219 1 98.75 386 GLU A N 1
ATOM 3112 C CA . GLU A 1 386 ? -4.625 -43.844 -18.172 1 98.75 386 GLU A CA 1
ATOM 3113 C C . GLU A 1 386 ? -3.467 -44.438 -18.984 1 98.75 386 GLU A C 1
ATOM 3115 O O . GLU A 1 386 ? -2.764 -45.344 -18.5 1 98.75 386 GLU A O 1
ATOM 3120 N N . THR A 1 387 ? -3.33 -43.938 -20.172 1 98.81 387 THR A N 1
ATOM 3121 C CA . THR A 1 387 ? -2.285 -44.438 -21.062 1 98.81 387 THR A CA 1
ATOM 3122 C C . THR A 1 387 ? -0.905 -44.031 -20.547 1 98.81 387 THR A C 1
ATOM 3124 O O . THR A 1 387 ? 0.021 -44.844 -20.547 1 98.81 387 THR A O 1
ATOM 3127 N N . LEU A 1 388 ? -0.745 -42.781 -20.109 1 98.88 388 LEU A N 1
ATOM 3128 C CA . LEU A 1 388 ? 0.527 -42.281 -19.594 1 98.88 388 LEU A CA 1
ATOM 3129 C C . LEU A 1 388 ? 0.988 -43.094 -18.391 1 98.88 388 LEU A C 1
ATOM 3131 O O . LEU A 1 388 ? 2.139 -43.531 -18.344 1 98.88 388 LEU A O 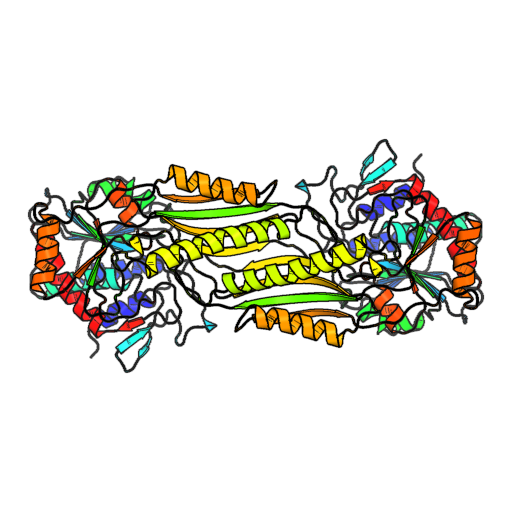1
ATOM 3135 N N . ILE A 1 389 ? 0.047 -43.281 -17.453 1 98.81 389 ILE A N 1
ATOM 3136 C CA . ILE A 1 389 ? 0.389 -44 -16.234 1 98.81 389 ILE A CA 1
ATOM 3137 C C . ILE A 1 389 ? 0.76 -45.438 -16.578 1 98.81 389 ILE A C 1
ATOM 3139 O O . ILE A 1 389 ? 1.759 -45.969 -16.078 1 98.81 389 ILE A O 1
ATOM 3143 N N . ASP A 1 390 ? 0.026 -46.031 -17.406 1 98.69 390 ASP A N 1
ATOM 3144 C CA . ASP A 1 390 ? 0.28 -47.406 -17.797 1 98.69 390 ASP A CA 1
ATOM 3145 C C . ASP A 1 390 ? 1.668 -47.562 -18.422 1 98.69 390 ASP A C 1
ATOM 3147 O O . ASP A 1 390 ? 2.432 -48.438 -18.031 1 98.69 390 ASP A O 1
ATOM 3151 N N . ASN A 1 391 ? 1.98 -46.75 -19.344 1 98.69 391 ASN A N 1
ATOM 3152 C CA . ASN A 1 391 ? 3.25 -46.844 -20.047 1 98.69 391 ASN A CA 1
ATOM 3153 C C . ASN A 1 391 ? 4.422 -46.438 -19.156 1 98.69 391 ASN A C 1
ATOM 3155 O O . ASN A 1 391 ? 5.465 -47.094 -19.156 1 98.69 391 ASN A O 1
ATOM 3159 N N . LEU A 1 392 ? 4.312 -45.406 -18.359 1 98.81 392 LEU A N 1
ATOM 3160 C CA . LEU A 1 392 ? 5.395 -44.906 -17.531 1 98.81 392 LEU A CA 1
ATOM 3161 C C . LEU A 1 392 ? 5.699 -45.844 -16.391 1 98.81 392 LEU A C 1
ATOM 3163 O O . LEU A 1 392 ? 6.859 -46.062 -16.031 1 98.81 392 LEU A O 1
ATOM 3167 N N . ALA A 1 393 ? 4.652 -46.438 -15.836 1 98.69 393 ALA A N 1
ATOM 3168 C CA . ALA A 1 393 ? 4.84 -47.312 -14.695 1 98.69 393 ALA A CA 1
ATOM 3169 C C . ALA A 1 393 ? 5.367 -48.688 -15.148 1 98.69 393 ALA A C 1
ATOM 3171 O O . ALA A 1 393 ? 5.664 -49.531 -14.312 1 98.69 393 ALA A O 1
ATOM 3172 N N . ASN A 1 394 ? 5.578 -48.844 -16.453 1 98.38 394 ASN A N 1
ATOM 3173 C CA . ASN A 1 394 ? 6.07 -50.125 -16.969 1 98.38 394 ASN A CA 1
ATOM 3174 C C . ASN A 1 394 ? 7.352 -49.938 -17.781 1 98.38 394 ASN A C 1
ATOM 3176 O O . ASN A 1 394 ? 7.742 -50.812 -18.531 1 98.38 394 ASN A O 1
ATOM 3180 N N . VAL A 1 395 ? 7.977 -48.875 -17.656 1 97.25 395 VAL A N 1
ATOM 3181 C CA . VAL A 1 395 ? 9.281 -48.625 -18.266 1 97.25 395 VAL A CA 1
ATOM 3182 C C . VAL A 1 395 ? 10.32 -49.562 -17.656 1 97.25 395 VAL A C 1
ATOM 3184 O O . VAL A 1 395 ? 10.375 -49.75 -16.438 1 97.25 395 VAL A O 1
ATOM 3187 N N . MET B 1 1 ? 16.156 27.719 38.062 1 84.06 1 MET B N 1
ATOM 3188 C CA . MET B 1 1 ? 14.906 26.969 38 1 84.06 1 MET B CA 1
ATOM 3189 C C . MET B 1 1 ? 14.203 27.156 36.656 1 84.06 1 MET B C 1
ATOM 3191 O O . MET B 1 1 ? 14.25 28.25 36.094 1 84.06 1 MET B O 1
ATOM 3195 N N . GLU B 1 2 ? 13.656 26.188 36.031 1 94.19 2 GLU B N 1
ATOM 3196 C CA . GLU B 1 2 ? 12.953 26.25 34.781 1 94.19 2 GLU B CA 1
ATOM 3197 C C . GLU B 1 2 ? 11.703 27.125 34.875 1 94.19 2 GLU B C 1
ATOM 3199 O O . GLU B 1 2 ? 10.977 27.047 35.875 1 94.19 2 GLU B O 1
ATOM 3204 N N . ASP B 1 3 ? 11.578 28.016 33.969 1 97.5 3 ASP B N 1
ATOM 3205 C CA . ASP B 1 3 ? 10.367 28.828 33.938 1 97.5 3 ASP B CA 1
ATOM 3206 C C . ASP B 1 3 ? 9.109 27.969 33.969 1 97.5 3 ASP B C 1
ATOM 3208 O O . ASP B 1 3 ? 9.047 26.922 33.312 1 97.5 3 ASP B O 1
ATOM 3212 N N . ILE B 1 4 ? 8.156 28.328 34.75 1 98 4 ILE B N 1
ATOM 3213 C CA . ILE B 1 4 ? 6.941 27.547 34.969 1 98 4 ILE B CA 1
ATOM 3214 C C . ILE B 1 4 ? 6.238 27.312 33.625 1 98 4 ILE B C 1
ATOM 3216 O O . ILE B 1 4 ? 5.629 26.266 33.406 1 98 4 ILE B O 1
ATOM 3220 N N . ALA B 1 5 ? 6.242 28.312 32.75 1 98.5 5 ALA B N 1
ATOM 3221 C CA . ALA B 1 5 ? 5.621 28.172 31.453 1 98.5 5 ALA B CA 1
ATOM 3222 C C . ALA B 1 5 ? 6.246 27.016 30.672 1 98.5 5 ALA B C 1
ATOM 3224 O O . ALA B 1 5 ? 5.547 26.281 29.984 1 98.5 5 ALA B O 1
ATOM 3225 N N . VAL B 1 6 ? 7.543 26.906 30.766 1 98.81 6 VAL B N 1
ATOM 3226 C CA . VAL B 1 6 ? 8.273 25.844 30.078 1 98.81 6 VAL B CA 1
ATOM 3227 C C . VAL B 1 6 ? 7.922 24.5 30.719 1 98.81 6 VAL B C 1
ATOM 3229 O O . VAL B 1 6 ? 7.715 23.5 30.016 1 98.81 6 VAL B O 1
ATOM 3232 N N . THR B 1 7 ? 7.816 24.484 32 1 98.62 7 THR B N 1
ATOM 3233 C CA . THR B 1 7 ? 7.465 23.266 32.719 1 98.62 7 THR B CA 1
ATOM 3234 C C . THR B 1 7 ? 6.086 22.766 32.281 1 98.62 7 THR B C 1
ATOM 3236 O O . THR B 1 7 ? 5.918 21.594 31.984 1 98.62 7 THR B O 1
ATOM 3239 N N . LYS B 1 8 ? 5.148 23.656 32.25 1 98.56 8 LYS B N 1
ATOM 3240 C CA . LYS B 1 8 ? 3.783 23.281 31.891 1 98.56 8 LYS B CA 1
ATOM 3241 C C . LYS B 1 8 ? 3.699 22.859 30.422 1 98.56 8 LYS B C 1
ATOM 3243 O O . LYS B 1 8 ? 2.938 21.953 30.062 1 98.56 8 LYS B O 1
ATOM 3248 N N . PHE B 1 9 ? 4.488 23.578 29.625 1 98.75 9 PHE B N 1
ATOM 3249 C CA . PHE B 1 9 ? 4.535 23.219 28.219 1 98.75 9 PHE B CA 1
ATOM 3250 C C . PHE B 1 9 ? 5.039 21.797 28.031 1 98.75 9 PHE B C 1
ATOM 3252 O O . PHE B 1 9 ? 4.438 21.016 27.281 1 98.75 9 PHE B O 1
ATOM 3259 N N . ARG B 1 10 ? 6.082 21.422 28.672 1 98.88 10 ARG B N 1
ATOM 3260 C CA . ARG B 1 10 ? 6.645 20.078 28.578 1 98.88 10 ARG B CA 1
ATOM 3261 C C . ARG B 1 10 ? 5.668 19.047 29.125 1 98.88 10 ARG B C 1
ATOM 3263 O O . ARG B 1 10 ? 5.559 17.938 28.562 1 98.88 10 ARG B O 1
ATOM 3270 N N . GLU B 1 11 ? 4.965 19.359 30.188 1 98.81 11 GLU B N 1
ATOM 3271 C CA . GLU B 1 11 ? 3.934 18.453 30.703 1 98.81 11 GLU B CA 1
ATOM 3272 C C . GLU B 1 11 ? 2.852 18.203 29.656 1 98.81 11 GLU B C 1
ATOM 3274 O O . GLU B 1 11 ? 2.398 17.078 29.484 1 98.81 11 GLU B O 1
ATOM 3279 N N . TYR B 1 12 ? 2.463 19.266 29 1 98.81 12 TYR B N 1
ATOM 3280 C CA . TYR B 1 12 ? 1.447 19.156 27.969 1 98.81 12 TYR B CA 1
ATOM 3281 C C . TYR B 1 12 ? 1.931 18.281 26.812 1 98.81 12 TYR B C 1
ATOM 3283 O O . TYR B 1 12 ? 1.182 17.438 26.312 1 98.81 12 TYR B O 1
ATOM 3291 N N . LEU B 1 13 ? 3.182 18.453 26.422 1 98.88 13 LEU B N 1
ATOM 3292 C CA . LEU B 1 13 ? 3.766 17.719 25.312 1 98.88 13 LEU B CA 1
ATOM 3293 C C . LEU B 1 13 ? 3.82 16.219 25.625 1 98.88 13 LEU B C 1
ATOM 3295 O O . LEU B 1 13 ? 3.811 15.391 24.703 1 98.88 13 LEU B O 1
ATOM 3299 N N . ARG B 1 14 ? 3.797 15.867 26.844 1 98.75 14 ARG B N 1
ATOM 3300 C CA . ARG B 1 14 ? 3.873 14.469 27.266 1 98.75 14 ARG B CA 1
ATOM 3301 C C . ARG B 1 14 ? 2.504 13.805 27.203 1 98.75 14 ARG B C 1
ATOM 3303 O O . ARG B 1 14 ? 2.402 12.578 27.266 1 98.75 14 ARG B O 1
ATOM 3310 N N . VAL B 1 15 ? 1.421 14.586 27.047 1 98.75 15 VAL B N 1
ATOM 3311 C CA . VAL B 1 15 ? 0.101 14.016 26.797 1 98.75 15 VAL B CA 1
ATOM 3312 C C . VAL B 1 15 ? 0.009 13.531 25.344 1 98.75 15 VAL B C 1
ATOM 3314 O O . VAL B 1 15 ? -0 14.344 24.422 1 98.75 15 VAL B O 1
ATOM 3317 N N . ASN B 1 16 ? -0.03 12.266 25.141 1 98.38 16 ASN B N 1
ATOM 3318 C CA . ASN B 1 16 ? 0.035 11.672 23.797 1 98.38 16 ASN B CA 1
ATOM 3319 C C . ASN B 1 16 ? -1.309 11.75 23.078 1 98.38 16 ASN B C 1
ATOM 3321 O O . ASN B 1 16 ? -2.16 10.875 23.25 1 98.38 16 ASN B O 1
ATOM 3325 N N . THR B 1 17 ? -1.444 12.688 22.219 1 98.69 17 THR B N 1
ATOM 3326 C CA . THR B 1 17 ? -2.66 12.828 21.438 1 98.69 17 THR B CA 1
ATOM 3327 C C . THR B 1 17 ? -2.387 12.516 19.969 1 98.69 17 THR B C 1
ATOM 3329 O O . THR B 1 17 ? -2.926 13.18 19.078 1 98.69 17 THR B O 1
ATOM 3332 N N . GLU B 1 18 ? -1.559 11.664 19.703 1 98.38 18 GLU B N 1
ATOM 3333 C CA . GLU B 1 18 ? -1.175 11.25 18.359 1 98.38 18 GLU B CA 1
ATOM 3334 C C . GLU B 1 18 ? -2.312 10.508 17.656 1 98.38 18 GLU B C 1
ATOM 3336 O O . GLU B 1 18 ? -2.979 9.664 18.266 1 98.38 18 GLU B O 1
ATOM 3341 N N . GLN B 1 19 ? -2.508 10.922 16.438 1 97.88 19 GLN B N 1
ATOM 3342 C CA . GLN B 1 19 ? -3.416 10.164 15.594 1 97.88 19 GLN B CA 1
ATOM 3343 C C . GLN B 1 19 ? -2.824 8.805 15.234 1 97.88 19 GLN B C 1
ATOM 3345 O O . GLN B 1 19 ? -1.604 8.664 15.117 1 97.88 19 GLN B O 1
ATOM 3350 N N . PRO B 1 20 ? -3.676 7.777 15.141 1 96.62 20 PRO B N 1
ATOM 3351 C CA . PRO B 1 20 ? -5.133 7.793 14.992 1 96.62 20 PRO B CA 1
ATOM 3352 C C . PRO B 1 20 ? -5.863 7.617 16.312 1 96.62 20 PRO B C 1
ATOM 3354 O O . PRO B 1 20 ? -7.098 7.641 16.359 1 96.62 20 PRO B O 1
ATOM 3357 N N . LYS B 1 21 ? -5.199 7.371 17.406 1 96.5 21 LYS B N 1
ATOM 3358 C CA . LYS B 1 21 ? -5.867 7.145 18.688 1 96.5 21 LYS B CA 1
ATOM 3359 C C . LYS B 1 21 ? -5.426 8.172 19.719 1 96.5 21 LYS B C 1
ATOM 3361 O O . LYS B 1 21 ? -4.887 7.805 20.766 1 96.5 21 LYS B O 1
ATOM 3366 N N . PRO B 1 22 ? -5.707 9.422 19.484 1 98.62 22 PRO B N 1
ATOM 3367 C CA . PRO B 1 22 ? -5.293 10.453 20.438 1 98.62 22 PRO B CA 1
ATOM 3368 C C . PRO B 1 22 ? -5.914 10.258 21.828 1 98.62 22 PRO B C 1
ATOM 3370 O O . PRO B 1 22 ? -7.105 9.961 21.938 1 98.62 22 PRO B O 1
ATOM 3373 N N . ASP B 1 23 ? -5.172 10.445 22.906 1 98.5 23 ASP B N 1
ATOM 3374 C CA . ASP B 1 23 ? -5.707 10.422 24.266 1 98.5 23 ASP B CA 1
ATOM 3375 C C . ASP B 1 23 ? -6.367 11.75 24.609 1 98.5 23 ASP B C 1
ATOM 3377 O O . ASP B 1 23 ? -5.859 12.5 25.453 1 98.5 23 ASP B O 1
ATOM 3381 N N . TYR B 1 24 ? -7.531 11.93 24.094 1 98.56 24 TYR B N 1
ATOM 3382 C CA . TYR B 1 24 ? -8.242 13.188 24.297 1 98.56 24 TYR B CA 1
ATOM 3383 C C . TYR B 1 24 ? -8.695 13.336 25.734 1 98.56 24 TYR B C 1
ATOM 3385 O O . TYR B 1 24 ? -8.805 14.453 26.25 1 98.56 24 TYR B O 1
ATOM 3393 N N . GLU B 1 25 ? -8.953 12.234 26.391 1 98.44 25 GLU B N 1
ATOM 3394 C CA . GLU B 1 25 ? -9.375 12.297 27.781 1 98.44 25 GLU B CA 1
ATOM 3395 C C . GLU B 1 25 ? -8.25 12.82 28.672 1 98.44 25 GLU B C 1
ATOM 3397 O O . GLU B 1 25 ? -8.477 13.672 29.547 1 98.44 25 GLU B O 1
ATOM 3402 N N . ALA B 1 26 ? -7.094 12.281 28.469 1 98.69 26 ALA B N 1
ATOM 3403 C CA . ALA B 1 26 ? -5.945 12.781 29.219 1 98.69 26 ALA B CA 1
ATOM 3404 C C . ALA B 1 26 ? -5.691 14.25 28.922 1 98.69 26 ALA B C 1
ATOM 3406 O O . ALA B 1 26 ? -5.309 15.016 29.812 1 98.69 26 ALA B O 1
ATOM 3407 N N . CYS B 1 27 ? -5.848 14.594 27.719 1 98.75 27 CYS B N 1
ATOM 3408 C CA . CYS B 1 27 ? -5.68 15.984 27.312 1 98.75 27 CYS B CA 1
ATOM 3409 C C . CYS B 1 27 ? -6.688 16.891 28.031 1 98.75 27 CYS B C 1
ATOM 3411 O O . CYS B 1 27 ? -6.32 17.938 28.562 1 98.75 27 CYS B O 1
ATOM 3413 N N . LYS B 1 28 ? -7.945 16.5 28.031 1 98.69 28 LYS B N 1
ATOM 3414 C CA . LYS B 1 28 ? -8.992 17.25 28.719 1 98.69 28 LYS B CA 1
ATOM 3415 C C . LYS B 1 28 ? -8.641 17.438 30.203 1 98.69 28 LYS B C 1
ATOM 3417 O O . LYS B 1 28 ? -8.758 18.531 30.734 1 98.69 28 LYS B O 1
ATOM 3422 N N . THR B 1 29 ? -8.242 16.375 30.812 1 98.81 29 THR B N 1
ATOM 3423 C CA . THR B 1 29 ? -7.883 16.406 32.219 1 98.81 29 THR B CA 1
ATOM 3424 C C . THR B 1 29 ? -6.758 17.406 32.469 1 98.81 29 THR B C 1
ATOM 3426 O O . THR B 1 29 ? -6.824 18.203 33.406 1 98.81 29 THR B O 1
ATOM 3429 N N . PHE B 1 30 ? -5.789 17.344 31.688 1 98.81 30 PHE B N 1
ATOM 3430 C CA . PHE B 1 30 ? -4.66 18.266 31.797 1 98.81 30 PHE B CA 1
ATOM 3431 C C . PHE B 1 30 ? -5.121 19.719 31.672 1 98.81 30 PHE B C 1
ATOM 3433 O O . PHE B 1 30 ? -4.754 20.562 32.469 1 98.81 30 PHE B O 1
ATOM 3440 N N . LEU B 1 31 ? -5.895 20 30.672 1 98.88 31 LEU B N 1
ATOM 3441 C CA . LEU B 1 31 ? -6.332 21.359 30.391 1 98.88 31 LEU B CA 1
ATOM 3442 C C . LEU B 1 31 ? -7.262 21.875 31.484 1 98.88 31 LEU B C 1
ATOM 3444 O O . LEU B 1 31 ? -7.223 23.047 31.828 1 98.88 31 LEU B O 1
ATOM 3448 N N . PHE B 1 32 ? -8.133 21.031 31.969 1 98.81 32 PHE B N 1
ATOM 3449 C CA . PHE B 1 32 ? -8.992 21.406 33.094 1 98.81 32 PHE B CA 1
ATOM 3450 C C . PHE B 1 32 ? -8.156 21.781 34.312 1 98.81 32 PHE B C 1
ATOM 3452 O O . PHE B 1 32 ? -8.461 22.766 35 1 98.81 32 PHE B O 1
ATOM 3459 N N . LYS B 1 33 ? -7.148 21 34.562 1 98.69 33 LYS B N 1
ATOM 3460 C CA . LYS B 1 33 ? -6.266 21.297 35.688 1 98.69 33 LYS B CA 1
ATOM 3461 C C . LYS B 1 33 ? -5.617 22.672 35.5 1 98.69 33 LYS B C 1
ATOM 3463 O O . LYS B 1 33 ? -5.48 23.422 36.469 1 98.69 33 LYS B O 1
ATOM 3468 N N . LEU B 1 34 ? -5.16 23 34.344 1 98.19 34 LEU B N 1
ATOM 3469 C CA . LEU B 1 34 ? -4.594 24.312 34.062 1 98.19 34 LEU B CA 1
ATOM 3470 C C . LEU B 1 34 ? -5.582 25.422 34.406 1 98.19 34 LEU B C 1
ATOM 3472 O O . LEU B 1 34 ? -5.223 26.391 35.062 1 98.19 34 LEU B O 1
ATOM 3476 N N . ALA B 1 35 ? -6.785 25.297 33.875 1 98.62 35 ALA B N 1
ATOM 3477 C CA . ALA B 1 35 ? -7.816 26.297 34.125 1 98.62 35 ALA B CA 1
ATOM 3478 C C . ALA B 1 35 ? -8.062 26.469 35.625 1 98.62 35 ALA B C 1
ATOM 3480 O O . ALA B 1 35 ? -8.219 27.594 36.094 1 98.62 35 ALA B O 1
ATOM 3481 N N . ASP B 1 36 ? -8.102 25.359 36.312 1 98.5 36 ASP B N 1
ATOM 3482 C CA . ASP B 1 36 ? -8.375 25.359 37.75 1 98.5 36 ASP B CA 1
ATOM 3483 C C . ASP B 1 36 ? -7.281 26.094 38.531 1 98.5 36 ASP B C 1
ATOM 3485 O O . ASP B 1 36 ? -7.551 26.75 39.531 1 98.5 36 ASP B O 1
ATOM 3489 N N . GLU B 1 37 ? -6.121 25.953 38.031 1 97.38 37 GLU B N 1
ATOM 3490 C CA . GLU B 1 37 ? -4.996 26.625 38.688 1 97.38 37 GLU B CA 1
ATOM 3491 C C . GLU B 1 37 ? -5.199 28.141 38.719 1 97.38 37 GLU B C 1
ATOM 3493 O O . GLU B 1 37 ? -4.727 28.797 39.656 1 97.38 37 GLU B O 1
ATOM 3498 N N . LEU B 1 38 ? -5.902 28.688 37.75 1 97.44 38 LEU B N 1
ATOM 3499 C CA . LEU B 1 38 ? -6.117 30.125 37.688 1 97.44 38 LEU B CA 1
ATOM 3500 C C . LEU B 1 38 ? -7.566 30.484 38 1 97.44 38 LEU B C 1
ATOM 3502 O O . LEU B 1 38 ? -7.984 31.625 37.812 1 97.44 38 LEU B O 1
ATOM 3506 N N . ALA B 1 39 ? -8.352 29.5 38.375 1 97.69 39 ALA B N 1
ATOM 3507 C CA . ALA B 1 39 ? -9.773 29.656 38.688 1 97.69 39 ALA B CA 1
ATOM 3508 C C . ALA B 1 39 ? -10.523 30.234 37.469 1 97.69 39 ALA B C 1
ATOM 3510 O O . ALA B 1 39 ? -11.383 31.109 37.625 1 97.69 39 ALA B O 1
ATOM 3511 N N . ILE B 1 40 ? -10.117 29.891 36.344 1 98.44 40 ILE B N 1
ATOM 3512 C CA . ILE B 1 40 ? -10.828 30.25 35.125 1 98.44 40 ILE B CA 1
ATOM 3513 C C . ILE B 1 40 ? -11.984 29.281 34.875 1 98.44 40 ILE B C 1
ATOM 3515 O O . ILE B 1 40 ? -11.812 28.062 35 1 98.44 40 ILE B O 1
ATOM 3519 N N . HIS B 1 41 ? -13.141 29.891 34.562 1 98.38 41 HIS B N 1
ATOM 3520 C CA . HIS B 1 41 ? -14.266 29.031 34.25 1 98.38 41 HIS B CA 1
ATOM 3521 C C . HIS B 1 41 ? -13.953 28.172 33 1 98.38 41 HIS B C 1
ATOM 3523 O O . HIS B 1 41 ? -13.453 28.672 32 1 98.38 41 HIS B O 1
ATOM 3529 N N . ARG B 1 42 ? -14.211 26.859 33.125 1 98.38 42 ARG B N 1
ATOM 3530 C CA . ARG B 1 42 ? -13.93 25.938 32 1 98.38 42 ARG B CA 1
ATOM 3531 C C . ARG B 1 42 ? -15.031 24.906 31.859 1 98.38 42 ARG B C 1
ATOM 3533 O O . ARG B 1 42 ? -15.648 24.5 32.844 1 98.38 42 ARG B O 1
ATOM 3540 N N . TYR B 1 43 ? -15.312 24.484 30.656 1 98.5 43 TYR B N 1
ATOM 3541 C CA . TYR B 1 43 ? -16.234 23.391 30.344 1 98.5 43 TYR B CA 1
ATOM 3542 C C . TYR B 1 43 ? -15.875 22.719 29.031 1 98.5 43 TYR B C 1
ATOM 3544 O O . TYR B 1 43 ? -15.008 23.188 28.297 1 98.5 43 TYR B O 1
ATOM 3552 N N . ALA B 1 44 ? -16.422 21.516 28.875 1 98.56 44 ALA B N 1
ATOM 3553 C CA . ALA B 1 44 ? -16.188 20.75 27.656 1 98.56 44 ALA B CA 1
ATOM 3554 C C . ALA B 1 44 ? -17.484 20.5 26.906 1 98.56 44 ALA B C 1
ATOM 3556 O O . ALA B 1 44 ? -18.547 20.312 27.516 1 98.56 44 ALA B O 1
ATOM 3557 N N . VAL B 1 45 ? -17.406 20.562 25.625 1 98.31 45 VAL B N 1
ATOM 3558 C CA . VAL B 1 45 ? -18.5 20.141 24.766 1 98.31 45 VAL B CA 1
ATOM 3559 C C . VAL B 1 45 ? -17.984 19.156 23.719 1 98.31 45 VAL B C 1
ATOM 3561 O O . VAL B 1 45 ? -16.812 19.188 23.359 1 98.31 45 VAL B O 1
ATOM 3564 N N . GLU B 1 46 ? -18.797 18.266 23.312 1 97.31 46 GLU B N 1
ATOM 3565 C CA . GLU B 1 46 ? -18.391 17.25 22.344 1 97.31 46 GLU B CA 1
ATOM 3566 C C . GLU B 1 46 ? -19.25 17.312 21.078 1 97.31 46 GLU B C 1
ATOM 3568 O O . GLU B 1 46 ? -20.484 17.375 21.172 1 97.31 46 GLU B O 1
ATOM 3573 N N . THR B 1 47 ? -18.609 17.406 19.969 1 94.69 47 THR B N 1
ATOM 3574 C CA . THR B 1 47 ? -19.328 17.25 18.703 1 94.69 47 THR B CA 1
ATOM 3575 C C . THR B 1 47 ? -19.688 15.789 18.453 1 94.69 47 THR B C 1
ATOM 3577 O O . THR B 1 47 ? -20.781 15.484 17.969 1 94.69 47 THR B O 1
ATOM 3580 N N . VAL B 1 48 ? -18.703 14.945 18.656 1 96 48 VAL B N 1
ATOM 3581 C CA . VAL B 1 48 ? -18.828 13.492 18.641 1 96 48 VAL B CA 1
ATOM 3582 C C . VAL B 1 48 ? -18.297 12.922 19.953 1 96 48 VAL B C 1
ATOM 3584 O O . VAL B 1 48 ? -17.375 13.477 20.562 1 96 48 VAL B O 1
ATOM 3587 N N . PRO B 1 49 ? -18.938 11.773 20.375 1 96.88 49 PRO B N 1
ATOM 3588 C CA . PRO B 1 49 ? -18.453 11.188 21.625 1 96.88 49 PRO B CA 1
ATOM 3589 C C . PRO B 1 49 ? -16.953 10.922 21.625 1 96.88 49 PRO B C 1
ATOM 3591 O O . PRO B 1 49 ? -16.438 10.305 20.688 1 96.88 49 PRO B O 1
ATOM 3594 N N . GLY B 1 50 ? -16.312 11.406 22.625 1 97.06 50 GLY B N 1
ATOM 3595 C CA . GLY B 1 50 ? -14.898 11.117 22.797 1 97.06 50 GLY B CA 1
ATOM 3596 C C . GLY B 1 50 ? -13.992 12.156 22.156 1 97.06 50 GLY B C 1
ATOM 3597 O O . GLY B 1 50 ? -12.766 12.062 22.25 1 97.06 50 GLY B O 1
ATOM 3598 N N . LYS B 1 51 ? -14.539 13.125 21.547 1 97.62 51 LYS B N 1
ATOM 3599 C CA . LYS B 1 51 ? -13.773 14.195 20.906 1 97.62 51 LYS B CA 1
ATOM 3600 C C . LYS B 1 51 ? -14.195 15.562 21.453 1 97.62 51 LYS B C 1
ATOM 3602 O O . LYS B 1 51 ? -14.914 16.297 20.781 1 97.62 51 LYS B O 1
ATOM 3607 N N . PRO B 1 52 ? -13.68 15.922 22.594 1 97.81 52 PRO B N 1
ATOM 3608 C CA . PRO B 1 52 ? -14.172 17.125 23.266 1 97.81 52 PRO B CA 1
ATOM 3609 C C . PRO B 1 52 ? -13.492 18.406 22.766 1 97.81 52 PRO B C 1
ATOM 3611 O O . PRO B 1 52 ? -12.305 18.375 22.422 1 97.81 52 PRO B O 1
ATOM 3614 N N . PHE B 1 53 ? -14.289 19.422 22.719 1 98.69 53 PHE B N 1
ATOM 3615 C CA . PHE B 1 53 ? -13.766 20.781 22.797 1 98.69 53 PHE B CA 1
ATOM 3616 C C . PHE B 1 53 ? -13.695 21.266 24.234 1 98.69 53 PHE B C 1
ATOM 3618 O O . PHE B 1 53 ? -14.648 21.109 25 1 98.69 53 PHE B O 1
ATOM 3625 N N . ILE B 1 54 ? -12.57 21.75 24.625 1 98.81 54 ILE B N 1
ATOM 3626 C CA . ILE B 1 54 ? -12.406 22.359 25.938 1 98.81 54 ILE B CA 1
ATOM 3627 C C . ILE B 1 54 ? -12.445 23.875 25.828 1 98.81 54 ILE B C 1
ATOM 3629 O O . ILE B 1 54 ? -11.688 24.469 25.047 1 98.81 54 ILE B O 1
ATOM 3633 N N . ILE B 1 55 ? -13.305 24.531 26.594 1 98.88 55 ILE B N 1
ATOM 3634 C CA . ILE B 1 55 ? -13.492 25.984 26.516 1 98.88 55 ILE B CA 1
ATOM 3635 C C . ILE B 1 55 ? -13.195 26.609 27.875 1 98.88 55 ILE B C 1
ATOM 3637 O O . ILE B 1 55 ? -13.711 26.156 28.891 1 98.88 55 ILE B O 1
ATOM 3641 N N . MET B 1 56 ? -12.281 27.547 27.906 1 98.88 56 MET B N 1
ATOM 3642 C CA . MET B 1 56 ? -11.992 28.406 29.047 1 98.88 56 MET B CA 1
ATOM 3643 C C . MET B 1 56 ? -12.469 29.828 28.797 1 98.88 56 MET B C 1
ATOM 3645 O O . MET B 1 56 ? -12.211 30.391 27.734 1 98.88 56 MET B O 1
ATOM 3649 N N . THR B 1 57 ? -13.164 30.406 29.688 1 98.81 57 THR B N 1
ATOM 3650 C CA . THR B 1 57 ? -13.766 31.719 29.453 1 98.81 57 THR B CA 1
ATOM 3651 C C . THR B 1 57 ? -13.359 32.719 30.531 1 98.81 57 THR B C 1
ATOM 3653 O O . THR B 1 57 ? -13.461 32.406 31.734 1 98.81 57 THR B O 1
ATOM 3656 N N . ILE B 1 58 ? -12.859 33.812 30.156 1 98.81 58 ILE B N 1
ATOM 3657 C CA . ILE B 1 58 ? -12.617 34.969 31.016 1 98.81 58 ILE B CA 1
ATOM 3658 C C . ILE B 1 58 ? -13.586 36.094 30.641 1 98.81 58 ILE B C 1
ATOM 3660 O O . ILE B 1 58 ? -13.406 36.781 29.625 1 98.81 58 ILE B O 1
ATOM 3664 N N . PRO B 1 59 ? -14.57 36.312 31.469 1 98.44 59 PRO B N 1
ATOM 3665 C CA . PRO B 1 59 ? -15.594 37.312 31.125 1 98.44 59 PRO B CA 1
ATOM 3666 C C . PRO B 1 59 ? -15.039 38.719 31.016 1 98.44 59 PRO B C 1
ATOM 3668 O O . PRO B 1 59 ? -14.234 39.125 31.844 1 98.44 59 PRO B O 1
ATOM 3671 N N . GLY B 1 60 ? -15.477 39.438 29.953 1 98.56 60 GLY B N 1
ATOM 3672 C CA . GLY B 1 60 ? -15.109 40.844 29.797 1 98.56 60 GLY B CA 1
ATOM 3673 C C . GLY B 1 60 ? -15.969 41.75 30.641 1 98.56 60 GLY B C 1
ATOM 3674 O O . GLY B 1 60 ? -17 41.344 31.188 1 98.56 60 GLY B O 1
ATOM 3675 N N . SER B 1 61 ? -15.469 43 30.75 1 98.56 61 SER B N 1
ATOM 3676 C CA . SER B 1 61 ? -16.25 44 31.453 1 98.56 61 SER B CA 1
ATOM 3677 C C . SER B 1 61 ? -17.469 44.438 30.625 1 98.56 61 SER B C 1
ATOM 3679 O O . SER B 1 61 ? -18.453 44.938 31.172 1 98.56 61 SER B O 1
ATOM 3681 N N . GLN B 1 62 ? -17.406 44.25 29.359 1 98.5 62 GLN B N 1
ATOM 3682 C CA . GLN B 1 62 ? -18.531 44.438 28.453 1 98.5 62 GLN B CA 1
ATOM 3683 C C . GLN B 1 62 ? -18.828 43.156 27.672 1 98.5 62 GLN B C 1
ATOM 3685 O O . GLN B 1 62 ? -18.531 43.062 26.469 1 98.5 62 GLN B O 1
ATOM 3690 N N . PRO B 1 63 ? -19.438 42.281 28.328 1 96.88 63 PRO B N 1
ATOM 3691 C CA . PRO B 1 63 ? -19.609 40.938 27.766 1 96.88 63 PRO B CA 1
ATOM 3692 C C . PRO B 1 63 ? -20.5 40.906 26.531 1 96.88 63 PRO B C 1
ATOM 3694 O O . PRO B 1 63 ? -20.562 39.906 25.828 1 96.88 63 PRO B O 1
ATOM 3697 N N . GLU B 1 64 ? -21.234 42 26.281 1 97.31 64 GLU B N 1
ATOM 3698 C CA . GLU B 1 64 ? -22.094 42.062 25.109 1 97.31 64 GLU B CA 1
ATOM 3699 C C . GLU B 1 64 ? -21.281 42.312 23.844 1 97.31 64 GLU B C 1
ATOM 3701 O O . GLU B 1 64 ? -21.781 42.062 22.734 1 97.31 64 GLU B O 1
ATOM 3706 N N . LEU B 1 65 ? -20.078 42.75 24 1 98.31 65 LEU B N 1
ATOM 3707 C CA . LEU B 1 65 ? -19.203 42.938 22.844 1 98.31 65 LEU B CA 1
ATOM 3708 C C . LEU B 1 65 ? -18.75 41.594 22.297 1 98.31 65 LEU B C 1
ATOM 3710 O O . LEU B 1 65 ? -18.688 40.594 23.031 1 98.31 65 LEU B O 1
ATOM 3714 N N . GLU B 1 66 ? -18.469 41.562 21.047 1 98.69 66 GLU B N 1
ATOM 3715 C CA . GLU B 1 66 ? -17.922 40.344 20.453 1 98.69 66 GLU B CA 1
ATOM 3716 C C . GLU B 1 66 ? -16.641 39.906 21.156 1 98.69 66 GLU B C 1
ATOM 3718 O O . GLU B 1 66 ? -15.836 40.75 21.562 1 98.69 66 GLU B O 1
ATOM 3723 N N . SER B 1 67 ? -16.422 38.656 21.219 1 98.88 67 SER B N 1
ATOM 3724 C CA . SER B 1 67 ? -15.344 38.094 22.031 1 98.88 67 SER B CA 1
ATOM 3725 C C . SER B 1 67 ? -14.086 37.875 21.188 1 98.88 67 SER B C 1
ATOM 3727 O O . SER B 1 67 ? -14.125 37.969 19.969 1 98.88 67 SER B O 1
ATOM 3729 N N . LEU B 1 68 ? -13.008 37.656 21.891 1 98.88 68 LEU B N 1
ATOM 3730 C CA . LEU B 1 68 ? -11.758 37.156 21.344 1 98.88 68 LEU B CA 1
ATOM 3731 C C . LEU B 1 68 ? -11.641 35.656 21.594 1 98.88 68 LEU B C 1
ATOM 3733 O O . LEU B 1 68 ? -11.742 35.188 22.734 1 98.88 68 LEU B O 1
ATOM 3737 N N . MET B 1 69 ? -11.453 34.906 20.531 1 98.94 69 MET B N 1
ATOM 3738 C CA . MET B 1 69 ? -11.227 33.469 20.688 1 98.94 69 MET B CA 1
ATOM 3739 C C . MET B 1 69 ? -9.773 33.094 20.375 1 98.94 69 MET B C 1
ATOM 3741 O O . MET B 1 69 ? -9.266 33.438 19.312 1 98.94 69 MET B O 1
ATOM 3745 N N . LEU B 1 70 ? -9.117 32.531 21.328 1 98.94 70 LEU B N 1
ATOM 3746 C CA . LEU B 1 70 ? -7.789 31.938 21.203 1 98.94 70 LEU B CA 1
ATOM 3747 C C . LEU B 1 70 ? -7.883 30.438 20.984 1 98.94 70 LEU B C 1
ATOM 3749 O O . LEU B 1 70 ? -8.258 29.688 21.906 1 98.94 70 LEU B O 1
ATOM 3753 N N . TYR B 1 71 ? -7.465 29.984 19.781 1 98.88 71 TYR B N 1
ATOM 3754 C CA . TYR B 1 71 ? -7.742 28.594 19.422 1 98.88 71 TYR B CA 1
ATOM 3755 C C . TYR B 1 71 ? -6.449 27.797 19.297 1 98.88 71 TYR B C 1
ATOM 3757 O O . TYR B 1 71 ? -5.434 28.312 18.828 1 98.88 71 TYR B O 1
ATOM 3765 N N . SER B 1 72 ? -6.492 26.547 19.672 1 98.75 72 SER B N 1
ATOM 3766 C CA . SER B 1 72 ? -5.402 25.594 19.484 1 98.75 72 SER B CA 1
ATOM 3767 C C . SER B 1 72 ? -5.93 24.156 19.359 1 98.75 72 SER B C 1
ATOM 3769 O O . SER B 1 72 ? -6.668 23.688 20.234 1 98.75 72 SER B O 1
ATOM 3771 N N . HIS B 1 73 ? -5.598 23.469 18.25 1 98.75 73 HIS B N 1
ATOM 3772 C CA . HIS B 1 73 ? -5.973 22.062 18.234 1 98.75 73 HIS B CA 1
ATOM 3773 C C . HIS B 1 73 ? -5.02 21.219 19.078 1 98.75 73 HIS B C 1
ATOM 3775 O O . HIS B 1 73 ? -3.889 21.641 19.344 1 98.75 73 HIS B O 1
ATOM 3781 N N . THR B 1 74 ? -5.504 20.016 19.453 1 98.75 74 THR B N 1
ATOM 3782 C CA . THR B 1 74 ? -4.773 19.281 20.484 1 98.75 74 THR B CA 1
ATOM 3783 C C . THR B 1 74 ? -4.121 18.031 19.891 1 98.75 74 THR B C 1
ATOM 3785 O O . THR B 1 74 ? -3.189 17.484 20.469 1 98.75 74 THR B O 1
ATOM 3788 N N . ASP B 1 75 ? -4.68 17.531 18.766 1 98.69 75 ASP B N 1
ATOM 3789 C CA . ASP B 1 75 ? -4.145 16.297 18.203 1 98.69 75 ASP B CA 1
ATOM 3790 C C . ASP B 1 75 ? -2.844 16.562 17.438 1 98.69 75 ASP B C 1
ATOM 3792 O O . ASP B 1 75 ? -2.543 17.703 17.094 1 98.69 75 ASP B O 1
ATOM 3796 N N . VAL B 1 76 ? -2.076 15.523 17.312 1 98.56 76 VAL B N 1
ATOM 3797 C CA . VAL B 1 76 ? -0.834 15.586 16.547 1 98.56 76 VAL B CA 1
ATOM 3798 C C . VAL B 1 76 ? -0.775 14.414 15.57 1 98.56 76 VAL B C 1
ATOM 3800 O O . VAL B 1 76 ? -1.57 13.477 15.664 1 98.56 76 VAL B O 1
ATOM 3803 N N . VAL B 1 77 ? 0.11 14.492 14.594 1 98.25 77 VAL B N 1
ATOM 3804 C CA . VAL B 1 77 ? 0.211 13.461 13.562 1 98.25 77 VAL B CA 1
ATOM 3805 C C . VAL B 1 77 ? 1.079 12.312 14.062 1 98.25 77 VAL B C 1
ATOM 3807 O O . VAL B 1 77 ? 1.811 12.453 15.047 1 98.25 77 VAL B O 1
ATOM 3810 N N . PRO B 1 78 ? 1.033 11.195 13.352 1 97.06 78 PRO B N 1
ATOM 3811 C CA . PRO B 1 78 ? 1.83 10.031 13.734 1 97.06 78 PRO B CA 1
ATOM 3812 C C . PRO B 1 78 ? 3.332 10.297 13.672 1 97.06 78 PRO B C 1
ATOM 3814 O O . PRO B 1 78 ? 3.773 11.211 12.969 1 97.06 78 PRO B O 1
ATOM 3817 N N . THR B 1 79 ? 4.031 9.492 14.461 1 96.38 79 THR B N 1
ATOM 3818 C CA . THR B 1 79 ? 5.488 9.562 14.477 1 96.38 79 THR B CA 1
ATOM 3819 C C . THR B 1 79 ? 6.094 8.234 14.023 1 96.38 79 THR B C 1
ATOM 3821 O O . THR B 1 79 ? 5.434 7.195 14.07 1 96.38 79 THR B O 1
ATOM 3824 N N . PHE B 1 80 ? 7.297 8.406 13.5 1 93.19 80 PHE B N 1
ATOM 3825 C CA . PHE B 1 80 ? 8.156 7.25 13.273 1 93.19 80 PHE B CA 1
ATOM 3826 C C . PHE B 1 80 ? 9.25 7.168 14.328 1 93.19 80 PHE B C 1
ATOM 3828 O O . PHE B 1 80 ? 10.359 7.672 14.125 1 93.19 80 PHE B O 1
ATOM 3835 N N . LYS B 1 81 ? 9.016 6.402 15.359 1 93.38 81 LYS B N 1
ATOM 3836 C CA . LYS B 1 81 ? 9.766 6.488 16.609 1 93.38 81 LYS B CA 1
ATOM 3837 C C . LYS B 1 81 ? 11.242 6.16 16.375 1 93.38 81 LYS B C 1
ATOM 3839 O O . LYS B 1 81 ? 12.125 6.805 16.953 1 93.38 81 LYS B O 1
ATOM 3844 N N . ASP B 1 82 ? 11.469 5.246 15.547 1 93.38 82 ASP B N 1
ATOM 3845 C CA . ASP B 1 82 ? 12.836 4.797 15.32 1 93.38 82 ASP B CA 1
ATOM 3846 C C . ASP B 1 82 ? 13.664 5.875 14.617 1 93.38 82 ASP B C 1
ATOM 3848 O O . ASP B 1 82 ? 14.891 5.797 14.578 1 93.38 82 ASP B O 1
ATOM 3852 N N . GLN B 1 83 ? 13 6.895 14.141 1 94.25 83 GLN B N 1
ATOM 3853 C CA . GLN B 1 83 ? 13.688 7.949 13.406 1 94.25 83 GLN B CA 1
ATOM 3854 C C . GLN B 1 83 ? 13.898 9.18 14.281 1 94.25 83 GLN B C 1
ATOM 3856 O O . GLN B 1 83 ? 14.445 10.188 13.828 1 94.25 83 GLN B O 1
ATOM 3861 N N . TRP B 1 84 ? 13.516 9.117 15.562 1 97.06 84 TRP B N 1
ATOM 3862 C CA . TRP B 1 84 ? 13.617 10.25 16.469 1 97.06 84 TRP B CA 1
ATOM 3863 C C . TRP B 1 84 ? 14.836 10.125 17.375 1 97.06 84 TRP B C 1
ATOM 3865 O O . TRP B 1 84 ? 15.156 9.031 17.844 1 97.06 84 TRP B O 1
ATOM 3875 N N . LYS B 1 85 ? 15.523 11.227 17.594 1 96.94 85 LYS B N 1
ATOM 3876 C CA . LYS B 1 85 ? 16.672 11.297 18.516 1 96.94 85 LYS B CA 1
ATOM 3877 C C . LYS B 1 85 ? 16.234 11.023 19.953 1 96.94 85 LYS B C 1
ATOM 3879 O O . LYS B 1 85 ? 16.984 10.414 20.719 1 96.94 85 LYS B O 1
ATOM 3884 N N . TYR B 1 86 ? 15.133 11.602 20.266 1 98.06 86 TYR B N 1
ATOM 3885 C CA . TYR B 1 86 ? 14.484 11.414 21.562 1 98.06 86 TYR B CA 1
ATOM 3886 C C . TYR B 1 86 ? 13.047 10.938 21.375 1 98.06 86 TYR B C 1
ATOM 3888 O O . TYR B 1 86 ? 12.422 11.195 20.344 1 98.06 86 TYR B O 1
ATOM 3896 N N . ASP B 1 87 ? 12.602 10.219 22.406 1 97.94 87 ASP B N 1
ATOM 3897 C CA . ASP B 1 87 ? 11.203 9.789 22.344 1 97.94 87 ASP B CA 1
ATOM 3898 C C . ASP B 1 87 ? 10.281 10.977 22.062 1 97.94 87 ASP B C 1
ATOM 3900 O O . ASP B 1 87 ? 10.344 12 22.75 1 97.94 87 ASP B O 1
ATOM 3904 N N . PRO B 1 88 ? 9.438 10.836 21.062 1 98.12 88 PRO B N 1
ATOM 3905 C CA . PRO B 1 88 ? 8.625 11.977 20.625 1 98.12 88 PRO B CA 1
ATOM 3906 C C . PRO B 1 88 ? 7.695 12.484 21.719 1 98.12 88 PRO B C 1
ATOM 3908 O O . PRO B 1 88 ? 7.156 13.594 21.625 1 98.12 88 PRO B O 1
ATOM 3911 N N . TYR B 1 89 ? 7.461 11.797 22.812 1 98.06 89 TYR B N 1
ATOM 3912 C CA . TYR B 1 89 ? 6.512 12.211 23.828 1 98.06 89 TYR B CA 1
ATOM 3913 C C . TYR B 1 89 ? 7.195 12.344 25.188 1 98.06 89 TYR B C 1
ATOM 3915 O O . TYR B 1 89 ? 6.531 12.359 26.234 1 98.06 89 TYR B O 1
ATOM 3923 N N . ALA B 1 90 ? 8.484 12.438 25.141 1 98.25 90 ALA B N 1
ATOM 3924 C CA . ALA B 1 90 ? 9.242 12.633 26.375 1 98.25 90 ALA B CA 1
ATOM 3925 C C . ALA B 1 90 ? 9.398 14.117 26.688 1 98.25 90 ALA B C 1
ATOM 3927 O O . ALA B 1 90 ? 9.672 14.484 27.828 1 98.25 90 ALA B O 1
ATOM 3928 N N . ALA B 1 91 ? 9.266 14.898 25.672 1 98.69 91 ALA B N 1
ATOM 3929 C CA . ALA B 1 91 ? 9.492 16.344 25.812 1 98.69 91 ALA B CA 1
ATOM 3930 C C . ALA B 1 91 ? 10.875 16.625 26.375 1 98.69 91 ALA B C 1
ATOM 3932 O O . ALA B 1 91 ? 11.023 17.422 27.312 1 98.69 91 ALA B O 1
ATOM 3933 N N . HIS B 1 92 ? 11.836 15.992 25.812 1 98.62 92 HIS B N 1
ATOM 3934 C CA . HIS B 1 92 ? 13.219 16.141 26.266 1 98.62 92 HIS B CA 1
ATOM 3935 C C . HIS B 1 92 ? 13.75 17.531 25.922 1 98.62 92 HIS B C 1
ATOM 3937 O O . HIS B 1 92 ? 13.672 17.969 24.781 1 98.62 92 HIS B O 1
ATOM 3943 N N . LYS B 1 93 ? 14.25 18.25 26.875 1 98.69 93 LYS B N 1
ATOM 3944 C CA . LYS B 1 93 ? 14.945 19.516 26.672 1 98.69 93 LYS B CA 1
ATOM 3945 C C . LYS B 1 93 ? 16.453 19.328 26.703 1 98.69 93 LYS B C 1
ATOM 3947 O O . LYS B 1 93 ? 17.016 18.906 27.719 1 98.69 93 LYS B O 1
ATOM 3952 N N . ASP B 1 94 ? 17.047 19.641 25.656 1 97.88 94 ASP B N 1
ATOM 3953 C CA . ASP B 1 94 ? 18.484 19.391 25.594 1 97.88 94 ASP B CA 1
ATOM 3954 C C . ASP B 1 94 ? 19.266 20.547 26.203 1 97.88 94 ASP B C 1
ATOM 3956 O O . ASP B 1 94 ? 18.688 21.469 26.797 1 97.88 94 ASP B O 1
ATOM 3960 N N . GLU B 1 95 ? 20.578 20.547 26.125 1 97.38 95 GLU B N 1
ATOM 3961 C CA . GLU B 1 95 ? 21.453 21.516 26.781 1 97.38 95 GLU B CA 1
ATOM 3962 C C . GLU B 1 95 ? 21.312 22.906 26.188 1 97.38 95 GLU B C 1
ATOM 3964 O O . GLU B 1 95 ? 21.516 23.906 26.859 1 97.38 95 GLU B O 1
ATOM 3969 N N . ASN B 1 96 ? 20.922 22.922 24.938 1 97.44 96 ASN B N 1
ATOM 3970 C CA . ASN B 1 96 ? 20.75 24.203 24.25 1 97.44 96 ASN B CA 1
ATOM 3971 C C . ASN B 1 96 ? 19.375 24.797 24.516 1 97.44 96 ASN B C 1
ATOM 3973 O O . ASN B 1 96 ? 19.078 25.906 24.078 1 97.44 96 ASN B O 1
ATOM 3977 N N . GLY B 1 97 ? 18.484 24.078 25.141 1 98.44 97 GLY B N 1
ATOM 3978 C CA . GLY B 1 97 ? 17.156 24.562 25.469 1 98.44 97 GLY B CA 1
ATOM 3979 C C . GLY B 1 97 ? 16.109 24.125 24.453 1 98.44 97 GLY B C 1
ATOM 3980 O O . GLY B 1 97 ? 14.961 24.562 24.5 1 98.44 97 GLY B O 1
ATOM 3981 N N . ASP B 1 98 ? 16.516 23.312 23.469 1 98.69 98 ASP B N 1
ATOM 3982 C CA . ASP B 1 98 ? 15.555 22.781 22.516 1 98.69 98 ASP B CA 1
ATOM 3983 C C . ASP B 1 98 ? 14.68 21.719 23.141 1 98.69 98 ASP B C 1
ATOM 3985 O O . ASP B 1 98 ? 15.188 20.75 23.734 1 98.69 98 ASP B O 1
ATOM 3989 N N . ILE B 1 99 ? 13.398 21.859 23.031 1 98.88 99 ILE B N 1
ATOM 3990 C CA . ILE B 1 99 ? 12.438 20.906 23.562 1 98.88 99 ILE B CA 1
ATOM 3991 C C . ILE B 1 99 ? 11.906 20.031 22.438 1 98.88 99 ILE B C 1
ATOM 3993 O O . ILE B 1 99 ? 11.094 20.469 21.625 1 98.88 99 ILE B O 1
ATOM 3997 N N . TYR B 1 100 ? 12.328 18.781 22.469 1 98.75 100 TYR B N 1
ATOM 3998 C CA . TYR B 1 100 ? 11.969 17.828 21.406 1 98.75 100 TYR B CA 1
ATOM 3999 C C . TYR B 1 100 ? 10.688 17.094 21.766 1 98.75 100 TYR B C 1
ATOM 4001 O O . TYR B 1 100 ? 10.609 16.422 22.797 1 98.75 100 TYR B O 1
ATOM 4009 N N . ALA B 1 101 ? 9.695 17.219 20.891 1 98.81 101 ALA B N 1
ATOM 4010 C CA . ALA B 1 101 ? 8.438 16.5 21.062 1 98.81 101 ALA B CA 1
ATOM 4011 C C . ALA B 1 101 ? 7.535 16.688 19.844 1 98.81 101 ALA B C 1
ATOM 4013 O O . ALA B 1 101 ? 7.543 17.75 19.219 1 98.81 101 ALA B O 1
ATOM 4014 N N . ARG B 1 102 ? 6.773 15.625 19.516 1 98.56 102 ARG B N 1
ATOM 4015 C CA . ARG B 1 102 ? 5.68 15.828 18.562 1 98.56 102 ARG B CA 1
ATOM 4016 C C . ARG B 1 102 ? 4.656 16.812 19.109 1 98.56 102 ARG B C 1
ATOM 4018 O O . ARG B 1 102 ? 4.176 16.656 20.234 1 98.56 102 ARG B O 1
ATOM 4025 N N . GLY B 1 103 ? 4.371 17.875 18.375 1 98.38 103 GLY B N 1
ATOM 4026 C CA . GLY B 1 103 ? 3.455 18.906 18.812 1 98.38 103 GLY B CA 1
ATOM 4027 C C . GLY B 1 103 ? 4.16 20.141 19.328 1 98.38 103 GLY B C 1
ATOM 4028 O O . GLY B 1 103 ? 3.523 21.172 19.594 1 98.38 103 GLY B O 1
ATOM 4029 N N . ALA B 1 104 ? 5.484 20.109 19.406 1 98.75 104 ALA B N 1
ATOM 4030 C CA . ALA B 1 104 ? 6.234 21.25 19.953 1 98.75 104 ALA B CA 1
ATOM 4031 C C . ALA B 1 104 ? 6.043 22.484 19.094 1 98.75 104 ALA B C 1
ATOM 4033 O O . ALA B 1 104 ? 6.012 23.609 19.609 1 98.75 104 ALA B O 1
ATOM 4034 N N . GLN B 1 105 ? 5.895 22.297 17.797 1 98.44 105 GLN B N 1
ATOM 4035 C CA . GLN B 1 105 ? 5.641 23.406 16.891 1 98.44 105 GLN B CA 1
ATOM 4036 C C . GLN B 1 105 ? 4.195 23.406 16.406 1 98.44 105 GLN B C 1
ATOM 4038 O O . GLN B 1 105 ? 3.602 24.469 16.203 1 98.44 105 GLN B O 1
ATOM 4043 N N . ASP B 1 106 ? 3.529 22.312 16.234 1 97.5 106 ASP B N 1
ATOM 4044 C CA . ASP B 1 106 ? 2.24 22.156 15.57 1 97.5 106 ASP B CA 1
ATOM 4045 C C . ASP B 1 106 ? 1.279 21.328 16.422 1 97.5 106 ASP B C 1
ATOM 4047 O O . ASP B 1 106 ? 1.187 20.109 16.266 1 97.5 106 ASP B O 1
ATOM 4051 N N . MET B 1 107 ? 0.53 21.906 17.281 1 97.75 107 MET B N 1
ATOM 4052 C CA . MET B 1 107 ? 0.661 23.312 17.625 1 97.75 107 MET B CA 1
ATOM 4053 C C . MET B 1 107 ? 0.471 23.531 19.125 1 97.75 107 MET B C 1
ATOM 4055 O O . MET B 1 107 ? -0.053 24.562 19.531 1 97.75 107 MET B O 1
ATOM 4059 N N . LYS B 1 108 ? 0.855 22.516 19.891 1 98.69 108 LYS B N 1
ATOM 4060 C CA . LYS B 1 108 ? 0.606 22.578 21.328 1 98.69 108 LYS B CA 1
ATOM 4061 C C . LYS B 1 108 ? 1.288 23.797 21.953 1 98.69 108 LYS B C 1
ATOM 4063 O O . LYS B 1 108 ? 0.863 24.297 23 1 98.69 108 LYS B O 1
ATOM 4068 N N . CYS B 1 109 ? 2.35 24.328 21.344 1 98.81 109 CYS B N 1
ATOM 4069 C CA . CYS B 1 109 ? 3.037 25.516 21.828 1 98.81 109 CYS B CA 1
ATOM 4070 C C . CYS B 1 109 ? 2.098 26.719 21.859 1 98.81 109 CYS B C 1
ATOM 4072 O O . CYS B 1 109 ? 2.131 27.516 22.797 1 98.81 109 CYS B O 1
ATOM 4074 N N . VAL B 1 110 ? 1.212 26.844 20.859 1 98.75 110 VAL B N 1
ATOM 4075 C CA . VAL B 1 110 ? 0.355 28.016 20.703 1 98.75 110 VAL B CA 1
ATOM 4076 C C . VAL B 1 110 ? -0.639 28.094 21.859 1 98.75 110 VAL B C 1
ATOM 4078 O O . VAL B 1 110 ? -0.724 29.125 22.531 1 98.75 110 VAL B O 1
ATOM 4081 N N . GLY B 1 111 ? -1.362 27.016 22.094 1 98.81 111 GLY B N 1
ATOM 4082 C CA . GLY B 1 111 ? -2.283 26.984 23.219 1 98.81 111 GLY B CA 1
ATOM 4083 C C . GLY B 1 111 ? -1.602 27.219 24.547 1 98.81 111 GLY B C 1
ATOM 4084 O O . GLY B 1 111 ? -2.135 27.922 25.406 1 98.81 111 GLY B O 1
ATOM 4085 N N . SER B 1 112 ? -0.469 26.578 24.719 1 98.88 112 SER B N 1
ATOM 4086 C CA . SER B 1 112 ? 0.309 26.766 25.938 1 98.88 112 SER B CA 1
ATOM 4087 C C . SER B 1 112 ? 0.692 28.219 26.141 1 98.88 112 SER B C 1
ATOM 4089 O O . SER B 1 112 ? 0.61 28.75 27.25 1 98.88 112 SER B O 1
ATOM 4091 N N . GLN B 1 113 ? 1.132 28.844 25.047 1 98.94 113 GLN B N 1
ATOM 4092 C CA . GLN B 1 113 ? 1.552 30.234 25.109 1 98.94 113 GLN B CA 1
ATOM 4093 C C . GLN B 1 113 ? 0.372 31.156 25.422 1 98.94 113 GLN B C 1
ATOM 4095 O O . GLN B 1 113 ? 0.513 32.125 26.172 1 98.94 113 GLN B O 1
ATOM 4100 N N . TYR B 1 114 ? -0.811 30.922 24.812 1 98.88 114 TYR B N 1
ATOM 4101 C CA . TYR B 1 114 ? -2.014 31.656 25.156 1 98.88 114 TYR B CA 1
ATOM 4102 C C . TYR B 1 114 ? -2.25 31.625 26.672 1 98.88 114 TYR B C 1
ATOM 4104 O O . TYR B 1 114 ? -2.434 32.688 27.297 1 98.88 114 TYR B O 1
ATOM 4112 N N . PHE B 1 115 ? -2.27 30.422 27.188 1 98.88 115 PHE B N 1
ATOM 4113 C CA . PHE B 1 115 ? -2.6 30.234 28.594 1 98.88 115 PHE B CA 1
ATOM 4114 C C . PHE B 1 115 ? -1.581 30.922 29.5 1 98.88 115 PHE B C 1
ATOM 4116 O O . PHE B 1 115 ? -1.951 31.578 30.469 1 98.88 115 PHE B O 1
ATOM 4123 N N . GLU B 1 116 ? -0.328 30.766 29.219 1 98.81 116 GLU B N 1
ATOM 4124 C CA . GLU B 1 116 ? 0.722 31.344 30.047 1 98.81 116 GLU B CA 1
ATOM 4125 C C . GLU B 1 116 ? 0.709 32.875 29.969 1 98.81 116 GLU B C 1
ATOM 4127 O O . GLU B 1 116 ? 1.026 33.531 30.953 1 98.81 116 GLU B O 1
ATOM 4132 N N . ALA B 1 117 ? 0.403 33.406 28.766 1 98.88 117 ALA B N 1
ATOM 4133 C CA . ALA B 1 117 ? 0.223 34.875 28.656 1 98.88 117 ALA B CA 1
ATOM 4134 C C . ALA B 1 117 ? -0.859 35.344 29.609 1 98.88 117 ALA B C 1
ATOM 4136 O O . ALA B 1 117 ? -0.686 36.375 30.297 1 98.88 117 ALA B O 1
ATOM 4137 N N . ILE B 1 118 ? -1.979 34.656 29.656 1 98.75 118 ILE B N 1
ATOM 4138 C CA . ILE B 1 118 ? -3.078 35 30.562 1 98.75 118 ILE B CA 1
ATOM 4139 C C . ILE B 1 118 ? -2.611 34.875 32 1 98.75 118 ILE B C 1
ATOM 4141 O O . ILE B 1 118 ? -2.871 35.75 32.812 1 98.75 118 ILE B O 1
ATOM 4145 N N . ARG B 1 119 ? -1.914 33.719 32.281 1 98.56 119 ARG B N 1
ATOM 4146 C CA . ARG B 1 119 ? -1.39 33.531 33.656 1 98.56 119 ARG B CA 1
ATOM 4147 C C . ARG B 1 119 ? -0.537 34.719 34.062 1 98.56 119 ARG B C 1
ATOM 4149 O O . ARG B 1 119 ? -0.673 35.219 35.188 1 98.56 119 ARG B O 1
ATOM 4156 N N . ARG B 1 120 ? 0.303 35.219 33.25 1 98.5 120 ARG B N 1
ATOM 4157 C CA . ARG B 1 120 ? 1.185 36.344 33.562 1 98.5 120 ARG B CA 1
ATOM 4158 C C . ARG B 1 120 ? 0.385 37.594 33.781 1 98.5 120 ARG B C 1
ATOM 4160 O O . ARG B 1 120 ? 0.712 38.406 34.656 1 98.5 120 ARG B O 1
ATOM 4167 N N . HIS B 1 121 ? -0.593 37.875 32.969 1 98.62 121 HIS B N 1
ATOM 4168 C CA . HIS B 1 121 ? -1.473 39 33.219 1 98.62 121 HIS B CA 1
ATOM 4169 C C . HIS B 1 121 ? -2.146 38.906 34.562 1 98.62 121 HIS B C 1
ATOM 4171 O O . HIS B 1 121 ? -2.188 39.875 35.312 1 98.62 121 HIS B O 1
ATOM 4177 N N . PHE B 1 122 ? -2.693 37.719 34.906 1 98.38 122 PHE B N 1
ATOM 4178 C CA . PHE B 1 122 ? -3.336 37.5 36.188 1 98.38 122 PHE B CA 1
ATOM 4179 C C . PHE B 1 122 ? -2.367 37.781 37.344 1 98.38 122 PHE B C 1
ATOM 4181 O O . PHE B 1 122 ? -2.736 38.406 38.312 1 98.38 122 PHE B O 1
ATOM 4188 N N . GLN B 1 123 ? -1.194 37.344 37.156 1 97.5 123 GLN B N 1
ATOM 4189 C CA . GLN B 1 123 ? -0.175 37.531 38.188 1 97.5 123 GLN B CA 1
ATOM 4190 C C . GLN B 1 123 ? 0.124 39 38.406 1 97.5 123 GLN B C 1
ATOM 4192 O O . GLN B 1 123 ? 0.459 39.406 39.5 1 97.5 123 GLN B O 1
ATOM 4197 N N . ARG B 1 124 ? -0.028 39.781 37.375 1 97.69 124 ARG B N 1
ATOM 4198 C CA . ARG B 1 124 ? 0.251 41.219 37.438 1 97.69 124 ARG B CA 1
ATOM 4199 C C . ARG B 1 124 ? -0.991 42 37.875 1 97.69 124 ARG B C 1
ATOM 4201 O O . ARG B 1 124 ? -0.978 43.25 37.906 1 97.69 124 ARG B O 1
ATOM 4208 N N . GLY B 1 125 ? -2.086 41.312 38.062 1 97.19 125 GLY B N 1
ATOM 4209 C CA . GLY B 1 125 ? -3.27 41.938 38.625 1 97.19 125 GLY B CA 1
ATOM 4210 C C . GLY B 1 125 ? -4.336 42.219 37.594 1 97.19 125 GLY B C 1
ATOM 4211 O O . GLY B 1 125 ? -5.426 42.688 37.938 1 97.19 125 GLY B O 1
ATOM 4212 N N . LYS B 1 126 ? -4.059 41.969 36.375 1 97.56 126 LYS B N 1
ATOM 4213 C CA . LYS B 1 126 ? -5.062 42.156 35.344 1 97.56 126 LYS B CA 1
ATOM 4214 C C . LYS B 1 126 ? -5.844 40.875 35.094 1 97.56 126 LYS B C 1
ATOM 4216 O O . LYS B 1 126 ? -5.34 39.969 34.438 1 97.56 126 LYS B O 1
ATOM 4221 N N . LYS B 1 127 ? -7.117 40.969 35.469 1 96.44 127 LYS B N 1
ATOM 4222 C CA . LYS B 1 127 ? -7.891 39.719 35.406 1 96.44 127 LYS B CA 1
ATOM 4223 C C . LYS B 1 127 ? -9.117 39.906 34.5 1 96.44 127 LYS B C 1
ATOM 4225 O O . LYS B 1 127 ? -9.922 38.969 34.375 1 96.44 127 LYS B O 1
ATOM 4230 N N . GLN B 1 128 ? -9.188 41.094 33.969 1 97.56 128 GLN B N 1
ATOM 4231 C CA . GLN B 1 128 ? -10.336 41.375 33.094 1 97.56 128 GLN B CA 1
ATOM 4232 C C . GLN B 1 128 ? -9.969 42.344 32 1 97.56 128 GLN B C 1
ATOM 4234 O O . GLN B 1 128 ? -9.141 43.25 32.188 1 97.56 128 GLN B O 1
ATOM 4239 N N . TRP B 1 129 ? -10.555 42.188 30.922 1 98.69 129 TRP B N 1
ATOM 4240 C CA . TRP B 1 129 ? -10.445 43.062 29.75 1 98.69 129 TRP B CA 1
ATOM 4241 C C . TRP B 1 129 ? -11.812 43.625 29.359 1 98.69 129 TRP B C 1
ATOM 4243 O O . TRP B 1 129 ? -12.828 43.281 29.984 1 98.69 129 TRP B O 1
ATOM 4253 N N . LEU B 1 130 ? -11.812 44.469 28.328 1 98.69 130 LEU B N 1
ATOM 4254 C CA . LEU B 1 130 ? -13.086 44.969 27.828 1 98.69 130 LEU B CA 1
ATOM 4255 C C . LEU B 1 130 ? -13.945 43.844 27.281 1 98.69 130 LEU B C 1
ATOM 4257 O O . LEU B 1 130 ? -15.125 43.719 27.641 1 98.69 130 LEU B O 1
ATOM 4261 N N . ARG B 1 131 ? -13.383 43.031 26.516 1 98.75 131 ARG B N 1
ATOM 4262 C CA . ARG B 1 131 ? -14.094 41.938 25.828 1 98.75 131 ARG B CA 1
ATOM 4263 C C . ARG B 1 131 ? -13.852 40.594 26.516 1 98.75 131 ARG B C 1
ATOM 4265 O O . ARG B 1 131 ? -12.82 40.406 27.156 1 98.75 131 ARG B O 1
ATOM 4272 N N . THR B 1 132 ? -14.844 39.688 26.359 1 98.81 132 THR B N 1
ATOM 4273 C CA . THR B 1 132 ? -14.688 38.312 26.812 1 98.81 132 THR B CA 1
ATOM 4274 C C . THR B 1 132 ? -13.617 37.594 26 1 98.81 132 THR B C 1
ATOM 4276 O O . THR B 1 132 ? -13.523 37.781 24.781 1 98.81 132 THR B O 1
ATOM 4279 N N . ILE B 1 133 ? -12.789 36.844 26.688 1 98.88 133 ILE B N 1
ATOM 4280 C CA . ILE B 1 133 ? -11.781 36 26.047 1 98.88 133 ILE B CA 1
ATOM 4281 C C . ILE B 1 133 ? -12.164 34.531 26.219 1 98.88 133 ILE B C 1
ATOM 4283 O O . ILE B 1 133 ? -12.469 34.094 27.328 1 98.88 133 ILE B O 1
ATOM 4287 N N . HIS B 1 134 ? -12.203 33.812 25.141 1 98.88 134 HIS B N 1
ATOM 4288 C CA . HIS B 1 134 ? -12.328 32.375 25.172 1 98.88 134 HIS B CA 1
ATOM 4289 C C . HIS B 1 134 ? -11.047 31.688 24.703 1 98.88 134 HIS B C 1
ATOM 4291 O O . HIS B 1 134 ? -10.547 31.984 23.625 1 98.88 134 HIS B O 1
ATOM 4297 N N . ILE B 1 135 ? -10.469 30.828 25.5 1 98.88 135 ILE B N 1
ATOM 4298 C CA . ILE B 1 135 ? -9.492 29.875 25.016 1 98.88 135 ILE B CA 1
ATOM 4299 C C . ILE B 1 135 ? -10.18 28.547 24.656 1 98.88 135 ILE B C 1
ATOM 4301 O O . ILE B 1 135 ? -10.797 27.922 25.516 1 98.88 135 ILE B O 1
ATOM 4305 N N . VAL B 1 136 ? -10.055 28.219 23.406 1 98.88 136 VAL B N 1
ATOM 4306 C CA . VAL B 1 136 ? -10.758 27.031 22.906 1 98.88 136 VAL B CA 1
ATOM 4307 C C . VAL B 1 136 ? -9.75 26.016 22.375 1 98.88 136 VAL B C 1
ATOM 4309 O O . VAL B 1 136 ? -8.891 26.344 21.562 1 98.88 136 VAL B O 1
ATOM 4312 N N . TRP B 1 137 ? -9.805 24.812 22.875 1 98.75 137 TRP B N 1
ATOM 4313 C CA . TRP B 1 137 ? -8.977 23.688 22.453 1 98.75 137 TRP B CA 1
ATOM 4314 C C . TRP B 1 137 ? -9.805 22.641 21.703 1 98.75 137 TRP B C 1
ATOM 4316 O O . TRP B 1 137 ? -10.836 22.188 22.203 1 98.75 137 TRP B O 1
ATOM 4326 N N . GLY B 1 138 ? -9.359 22.266 20.5 1 98.62 138 GLY B N 1
ATOM 4327 C CA . GLY B 1 138 ? -10.211 21.406 19.688 1 98.62 138 GLY B CA 1
ATOM 4328 C C . GLY B 1 138 ? -9.5 20.156 19.203 1 98.62 138 GLY B C 1
ATOM 4329 O O . GLY B 1 138 ? -8.273 20.125 19.094 1 98.62 138 GLY B O 1
ATOM 4330 N N . PRO B 1 139 ? -10.258 19.062 18.906 1 98.25 139 PRO B N 1
ATOM 4331 C CA . PRO B 1 139 ? -9.727 17.812 18.359 1 98.25 139 PRO B CA 1
ATOM 4332 C C . PRO B 1 139 ? -9.695 17.797 16.844 1 98.25 139 PRO B C 1
ATOM 4334 O O . PRO B 1 139 ? -10.297 18.656 16.203 1 98.25 139 PRO B O 1
ATOM 4337 N N . ASP B 1 140 ? -8.945 16.953 16.172 1 97.69 140 ASP B N 1
ATOM 4338 C CA . ASP B 1 140 ? -9.117 16.344 14.859 1 97.69 140 ASP B CA 1
ATOM 4339 C C . ASP B 1 140 ? -8.625 17.266 13.75 1 97.69 140 ASP B C 1
ATOM 4341 O O . ASP B 1 140 ? -8.883 17.016 12.57 1 97.69 140 ASP B O 1
ATOM 4345 N N . GLU B 1 141 ? -7.926 18.297 14.102 1 97.88 141 GLU B N 1
ATOM 4346 C CA . GLU B 1 141 ? -7.418 19.156 13.031 1 97.88 141 GLU B CA 1
ATOM 4347 C C . GLU B 1 141 ? -6.551 18.375 12.055 1 97.88 141 GLU B C 1
ATOM 4349 O O . GLU B 1 141 ? -6.645 18.562 10.836 1 97.88 141 GLU B O 1
ATOM 4354 N N . GLU B 1 142 ? -5.789 17.453 12.484 1 97.69 142 GLU B N 1
ATOM 4355 C CA . GLU B 1 142 ? -4.781 16.75 11.695 1 97.69 142 GLU B CA 1
ATOM 4356 C C . GLU B 1 142 ? -5.422 15.711 10.773 1 97.69 142 GLU B C 1
ATOM 4358 O O . GLU B 1 142 ? -4.746 15.125 9.922 1 97.69 142 GLU B O 1
ATOM 4363 N N . ILE B 1 143 ? -6.652 15.477 10.969 1 96.12 143 ILE B N 1
ATOM 4364 C CA . ILE B 1 143 ? -7.32 14.516 10.094 1 96.12 143 ILE B CA 1
ATOM 4365 C C . ILE B 1 143 ? -8.477 15.203 9.359 1 96.12 143 ILE B C 1
ATOM 4367 O O . ILE B 1 143 ? -9.438 14.547 8.961 1 96.12 143 ILE B O 1
ATOM 4371 N N . GLY B 1 144 ? -8.469 16.5 9.32 1 94.81 144 GLY B N 1
ATOM 4372 C CA . GLY B 1 144 ? -9.367 17.234 8.438 1 94.81 144 GLY B CA 1
ATOM 4373 C C . GLY B 1 144 ? -10.406 18.047 9.18 1 94.81 144 GLY B C 1
ATOM 4374 O O . GLY B 1 144 ? -10.984 18.984 8.617 1 94.81 144 GLY B O 1
ATOM 4375 N N . GLY B 1 145 ? -10.789 17.656 10.422 1 96.56 145 GLY B N 1
ATOM 4376 C CA . GLY B 1 145 ? -11.609 18.5 11.281 1 96.56 145 GLY B CA 1
ATOM 4377 C C . GLY B 1 145 ? -13.094 18.297 11.078 1 96.56 145 GLY B C 1
ATOM 4378 O O . GLY B 1 145 ? -13.906 19.094 11.555 1 96.56 145 GLY B O 1
ATOM 4379 N N . SER B 1 146 ? -13.453 17.25 10.289 1 95.31 146 SER B N 1
ATOM 4380 C CA . SER B 1 146 ? -14.867 17.016 10.008 1 95.31 146 SER B CA 1
ATOM 4381 C C . SER B 1 146 ? -15.664 16.812 11.289 1 95.31 146 SER B C 1
ATOM 4383 O O . SER B 1 146 ? -16.75 17.375 11.461 1 95.31 146 SER B O 1
ATOM 4385 N N . GLU B 1 147 ? -15.094 16.016 12.18 1 96.06 147 GLU B N 1
ATOM 4386 C CA . GLU B 1 147 ? -15.719 15.766 13.469 1 96.06 147 GLU B CA 1
ATOM 4387 C C . GLU B 1 147 ? -15.188 16.719 14.539 1 96.06 147 GLU B C 1
ATOM 4389 O O . GLU B 1 147 ? -15.516 16.578 15.719 1 96.06 147 GLU B O 1
ATOM 4394 N N . GLY B 1 148 ? -14.32 17.594 14.133 1 97.88 148 GLY B N 1
ATOM 4395 C CA . GLY B 1 148 ? -13.766 18.625 15 1 97.88 148 GLY B CA 1
ATOM 4396 C C . GLY B 1 148 ? -14.406 19.984 14.789 1 97.88 148 GLY B C 1
ATOM 4397 O O . GLY B 1 148 ? -15.609 20.141 14.969 1 97.88 148 GLY B O 1
ATOM 4398 N N . MET B 1 149 ? -13.68 20.891 14.258 1 98.44 149 MET B N 1
ATOM 4399 C CA . MET B 1 149 ? -14.109 22.281 14.148 1 98.44 149 MET B CA 1
ATOM 4400 C C . MET B 1 149 ? -15.336 22.406 13.242 1 98.44 149 MET B C 1
ATOM 4402 O O . MET B 1 149 ? -16.203 23.234 13.484 1 98.44 149 MET B O 1
ATOM 4406 N N . ALA B 1 150 ? -15.352 21.594 12.148 1 97.69 150 ALA B N 1
ATOM 4407 C CA . ALA B 1 150 ? -16.531 21.656 11.281 1 97.69 150 ALA B CA 1
ATOM 4408 C C . ALA B 1 150 ? -17.812 21.391 12.062 1 97.69 150 ALA B C 1
ATOM 4410 O O . ALA B 1 150 ? -18.812 22.078 11.875 1 97.69 150 ALA B O 1
ATOM 4411 N N . GLY B 1 151 ? -17.797 20.328 12.875 1 97.62 151 GLY B N 1
ATOM 4412 C CA . GLY B 1 151 ? -18.938 20.031 13.727 1 97.62 151 GLY B CA 1
ATOM 4413 C C . GLY B 1 151 ? -19.188 21.078 14.781 1 97.62 151 GLY B C 1
ATOM 4414 O O . GLY B 1 151 ? -20.344 21.453 15.047 1 97.62 151 GLY B O 1
ATOM 4415 N N . PHE B 1 152 ? -18.125 21.578 15.422 1 98.5 152 PHE B N 1
ATOM 4416 C CA . PHE B 1 152 ? -18.234 22.562 16.484 1 98.5 152 PHE B CA 1
ATOM 4417 C C . PHE B 1 152 ? -18.922 23.828 15.992 1 98.5 152 PHE B C 1
ATOM 4419 O O . PHE B 1 152 ? -19.766 24.391 16.688 1 98.5 152 PHE B O 1
ATOM 4426 N N . CYS B 1 153 ? -18.609 24.266 14.797 1 98.06 153 CYS B N 1
ATOM 4427 C CA . CYS B 1 153 ? -19.141 25.484 14.203 1 98.06 153 CYS B CA 1
ATOM 4428 C C . CYS B 1 153 ? -20.656 25.406 14.047 1 98.06 153 CYS B C 1
ATOM 4430 O O . CYS B 1 153 ? -21.312 26.438 13.891 1 98.06 153 CYS B O 1
ATOM 4432 N N . GLN B 1 154 ? -21.188 24.25 14.117 1 97.25 154 GLN B N 1
ATOM 4433 C CA . GLN B 1 154 ? -22.625 24.062 13.922 1 97.25 154 GLN B CA 1
ATOM 4434 C C . GLN B 1 154 ? -23.359 24.031 15.258 1 97.25 154 GLN B C 1
ATOM 4436 O O . GLN B 1 154 ? -24.594 24.031 15.297 1 97.25 154 GLN B O 1
ATOM 4441 N N . MET B 1 155 ? -22.672 24.031 16.312 1 97.56 155 MET B N 1
ATOM 4442 C CA . MET B 1 155 ? -23.266 23.891 17.641 1 97.56 155 MET B CA 1
ATOM 4443 C C . MET B 1 155 ? -23.75 25.234 18.172 1 97.56 155 MET B C 1
ATOM 4445 O O . MET B 1 155 ? -23.172 26.266 17.844 1 97.56 155 MET B O 1
ATOM 4449 N N . ASP B 1 156 ? -24.719 25.188 19.062 1 97.81 156 ASP B N 1
ATOM 4450 C CA . ASP B 1 156 ? -25.188 26.375 19.75 1 97.81 156 ASP B CA 1
ATOM 4451 C C . ASP B 1 156 ? -24.094 26.969 20.641 1 97.81 156 ASP B C 1
ATOM 4453 O O . ASP B 1 156 ? -24 28.188 20.797 1 97.81 156 ASP B O 1
ATOM 4457 N N . GLU B 1 157 ? -23.359 26.125 21.203 1 97.75 157 GLU B N 1
ATOM 4458 C CA . GLU B 1 157 ? -22.266 26.562 22.062 1 97.75 157 GLU B CA 1
ATOM 4459 C C . GLU B 1 157 ? -21.281 27.453 21.312 1 97.75 157 GLU B C 1
ATOM 4461 O O . GLU B 1 157 ? -20.75 28.406 21.891 1 97.75 157 GLU B O 1
ATOM 4466 N N . PHE B 1 158 ? -21.062 27.125 20.078 1 98.44 158 PHE B N 1
ATOM 4467 C CA . PHE B 1 158 ? -20.188 27.953 19.266 1 98.44 158 PHE B CA 1
ATOM 4468 C C . PHE B 1 158 ? -20.781 29.344 19.062 1 98.44 158 PHE B C 1
ATOM 4470 O O . PHE B 1 158 ? -20.094 30.359 19.234 1 98.44 158 PHE B O 1
ATOM 4477 N N . LYS B 1 159 ? -22.031 29.375 18.734 1 97.88 159 LYS B N 1
ATOM 4478 C CA . LYS B 1 159 ? -22.719 30.641 18.531 1 97.88 159 LYS B CA 1
ATOM 4479 C C . LYS B 1 159 ? -22.703 31.5 19.797 1 97.88 159 LYS B C 1
ATOM 4481 O O . LYS B 1 159 ? -22.578 32.719 19.734 1 97.88 159 LYS B O 1
ATOM 4486 N N . GLN B 1 160 ? -22.797 30.828 20.859 1 97.94 160 GLN B N 1
ATOM 4487 C CA . GLN B 1 160 ? -22.875 31.5 22.156 1 97.94 160 GLN B CA 1
ATOM 4488 C C . GLN B 1 160 ? -21.547 32.156 22.531 1 97.94 160 GLN B C 1
ATOM 4490 O O . GLN B 1 160 ? -21.5 33 23.406 1 97.94 160 GLN B O 1
ATOM 4495 N N . LEU B 1 161 ? -20.516 31.766 21.922 1 98.62 161 LEU B N 1
ATOM 4496 C CA . LEU B 1 161 ? -19.219 32.375 22.203 1 98.62 161 LEU B CA 1
ATOM 4497 C C . LEU B 1 161 ? -19.172 33.812 21.719 1 98.62 161 LEU B C 1
ATOM 4499 O O . LEU B 1 161 ? -18.297 34.594 22.141 1 98.62 161 LEU B O 1
ATOM 4503 N N . ASN B 1 162 ? -20.016 34.219 20.797 1 98.56 162 ASN B N 1
ATOM 4504 C CA . ASN B 1 162 ? -20.109 35.594 20.297 1 98.56 162 ASN B CA 1
ATOM 4505 C C . ASN B 1 162 ? -18.766 36.094 19.797 1 98.56 162 ASN B C 1
ATOM 4507 O O . ASN B 1 162 ? -18.297 37.156 20.25 1 98.56 162 ASN B O 1
ATOM 4511 N N . ILE B 1 163 ? -18.25 35.375 18.844 1 98.62 163 ILE B N 1
ATOM 4512 C CA . ILE B 1 163 ? -16.875 35.562 18.422 1 98.62 163 ILE B CA 1
ATOM 4513 C C . ILE B 1 163 ? -16.797 36.781 17.5 1 98.62 163 ILE B C 1
ATOM 4515 O O . ILE B 1 163 ? -17.625 36.969 16.609 1 98.62 163 ILE B O 1
ATOM 4519 N N . GLY B 1 164 ? -15.773 37.594 17.734 1 98.31 164 GLY B N 1
ATOM 4520 C CA . GLY B 1 164 ? -15.461 38.688 16.844 1 98.31 164 GLY B CA 1
ATOM 4521 C C . GLY B 1 164 ? -14.148 38.5 16.094 1 98.31 164 GLY B C 1
ATOM 4522 O O . GLY B 1 164 ? -14 38.969 14.961 1 98.31 164 GLY B O 1
ATOM 4523 N N . PHE B 1 165 ? -13.203 37.875 16.75 1 98.62 165 PHE B N 1
ATOM 4524 C CA . PHE B 1 165 ? -11.859 37.656 16.219 1 98.62 165 PHE B CA 1
ATOM 4525 C C . PHE B 1 165 ? -11.242 36.406 16.766 1 98.62 165 PHE B C 1
ATOM 4527 O O . PHE B 1 165 ? -11.438 36.062 17.938 1 98.62 165 PHE B O 1
ATOM 4534 N N . VAL B 1 166 ? -10.523 35.688 15.875 1 98.88 166 VAL B N 1
ATOM 4535 C CA . VAL B 1 166 ? -9.93 34.438 16.266 1 98.88 166 VAL B CA 1
ATOM 4536 C C . VAL B 1 166 ? -8.43 34.438 15.961 1 98.88 166 VAL B C 1
ATOM 4538 O O . VAL B 1 166 ? -8.016 34.906 14.891 1 98.88 166 VAL B O 1
ATOM 4541 N N . LEU B 1 167 ? -7.641 34.031 16.938 1 98.81 167 LEU B N 1
ATOM 4542 C CA . LEU B 1 167 ? -6.254 33.656 16.688 1 98.81 167 LEU B CA 1
ATOM 4543 C C . LEU B 1 167 ? -6.117 32.156 16.562 1 98.81 167 LEU B C 1
ATOM 4545 O O . LEU B 1 167 ? -6.707 31.406 17.359 1 98.81 167 LEU B O 1
ATOM 4549 N N . ASP B 1 168 ? -5.449 31.703 15.57 1 98.56 168 ASP B N 1
ATOM 4550 C CA . ASP B 1 168 ? -5.117 30.312 15.281 1 98.56 168 ASP B CA 1
ATOM 4551 C C . ASP B 1 168 ? -3.637 30.172 14.945 1 98.56 168 ASP B C 1
ATOM 4553 O O . ASP B 1 168 ? -2.871 31.125 15.031 1 98.56 168 ASP B O 1
ATOM 4557 N N . GLU B 1 169 ? -3.252 28.953 14.609 1 98.31 169 GLU B N 1
ATOM 4558 C CA . GLU B 1 169 ? -1.834 28.625 14.477 1 98.31 169 GLU B CA 1
ATOM 4559 C C . GLU B 1 169 ? -1.234 29.266 13.227 1 98.31 169 GLU B C 1
ATOM 4561 O O . GLU B 1 169 ? -1.947 29.547 12.258 1 98.31 169 GLU B O 1
ATOM 4566 N N . GLY B 1 170 ? 0.027 29.562 13.305 1 97.75 170 GLY B N 1
ATOM 4567 C CA . GLY B 1 170 ? 0.898 29.859 12.18 1 97.75 170 GLY B CA 1
ATOM 4568 C C . GLY B 1 170 ? 2.018 28.844 12.016 1 97.75 170 GLY B C 1
ATOM 4569 O O . GLY B 1 170 ? 1.825 27.641 12.258 1 97.75 170 GLY B O 1
ATOM 4570 N N . LEU B 1 171 ? 3.146 29.375 11.461 1 97.12 171 LEU B N 1
ATOM 4571 C CA . LEU B 1 171 ? 4.285 28.5 11.219 1 97.12 171 LEU B CA 1
ATOM 4572 C C . LEU B 1 171 ? 5.578 29.125 11.711 1 97.12 171 LEU B C 1
ATOM 4574 O O . LEU B 1 171 ? 5.645 30.344 11.914 1 97.12 171 LEU B O 1
ATOM 4578 N N . ALA B 1 172 ? 6.547 28.25 11.922 1 97.5 172 ALA B N 1
ATOM 4579 C CA . ALA B 1 172 ? 7.898 28.719 12.203 1 97.5 172 ALA B CA 1
ATOM 4580 C C . ALA B 1 172 ? 8.516 29.406 10.984 1 97.5 172 ALA B C 1
ATOM 4582 O O . ALA B 1 172 ? 8.117 29.125 9.852 1 97.5 172 ALA B O 1
ATOM 4583 N N . CYS B 1 173 ? 9.336 30.25 11.227 1 97.19 173 CYS B N 1
ATOM 4584 C CA . CYS B 1 173 ? 10.133 30.922 10.211 1 97.19 173 CYS B CA 1
ATOM 4585 C C . CYS B 1 173 ? 11.617 30.828 10.531 1 97.19 173 CYS B C 1
ATOM 4587 O O . CYS B 1 173 ? 12.016 30.969 11.695 1 97.19 173 CYS B O 1
ATOM 4589 N N . GLU B 1 174 ? 12.406 30.641 9.531 1 96.75 174 GLU B N 1
ATOM 4590 C CA . GLU B 1 174 ? 13.836 30.438 9.758 1 96.75 174 GLU B CA 1
ATOM 4591 C C . GLU B 1 174 ? 14.555 31.781 9.953 1 96.75 174 GLU B C 1
ATOM 4593 O O . GLU B 1 174 ? 15.664 31.812 10.477 1 96.75 174 GLU B O 1
ATOM 4598 N N . THR B 1 175 ? 13.977 32.812 9.516 1 97.06 175 THR B N 1
ATOM 4599 C CA . THR B 1 175 ? 14.562 34.156 9.656 1 97.06 175 THR B CA 1
ATOM 4600 C C . THR B 1 175 ? 14.008 34.844 10.891 1 97.06 175 THR B C 1
ATOM 4602 O O . THR B 1 175 ? 13.25 34.281 11.656 1 97.06 175 THR B O 1
ATOM 4605 N N . ALA B 1 176 ? 14.359 36.094 11.078 1 97.31 176 ALA B N 1
ATOM 4606 C CA . ALA B 1 176 ? 13.922 36.875 12.234 1 97.31 176 ALA B CA 1
ATOM 4607 C C . ALA B 1 176 ? 12.469 37.312 12.086 1 97.31 176 ALA B C 1
ATOM 4609 O O . ALA B 1 176 ? 11.836 37.75 13.055 1 97.31 176 ALA B O 1
ATOM 4610 N N . GLU B 1 177 ? 11.977 37.188 10.953 1 97.19 177 GLU B N 1
ATOM 4611 C CA . GLU B 1 177 ? 10.617 37.625 10.68 1 97.19 177 GLU B CA 1
ATOM 4612 C C . GLU B 1 177 ? 9.594 36.625 11.203 1 97.19 177 GLU B C 1
ATOM 4614 O O . GLU B 1 177 ? 9.891 35.438 11.312 1 97.19 177 GLU B O 1
ATOM 4619 N N . TYR B 1 178 ? 8.43 37.188 11.609 1 98.25 178 TYR B N 1
ATOM 4620 C CA . TYR B 1 178 ? 7.281 36.344 11.898 1 98.25 178 TYR B CA 1
ATOM 4621 C C . TYR B 1 178 ? 6.355 36.25 10.688 1 98.25 178 TYR B C 1
ATOM 4623 O O . TYR B 1 178 ? 6.227 37.188 9.922 1 98.25 178 TYR B O 1
ATOM 4631 N N . LYS B 1 179 ? 5.766 35.125 10.539 1 97.56 179 LYS B N 1
ATOM 4632 C CA . LYS B 1 179 ? 4.77 34.938 9.484 1 97.56 179 LYS B CA 1
ATOM 4633 C C . LYS B 1 179 ? 3.354 35.125 10.031 1 97.56 179 LYS B C 1
ATOM 4635 O O . LYS B 1 179 ? 3.021 34.562 11.078 1 97.56 179 LYS B O 1
ATOM 4640 N N . VAL B 1 180 ? 2.568 35.906 9.383 1 98.44 180 VAL B N 1
ATOM 4641 C CA . VAL B 1 180 ? 1.171 36.125 9.742 1 98.44 180 VAL B CA 1
ATOM 4642 C C . VAL B 1 180 ? 0.266 35.656 8.609 1 98.44 180 VAL B C 1
ATOM 4644 O O . VAL B 1 180 ? 0.456 36.062 7.453 1 98.44 180 VAL B O 1
ATOM 4647 N N . TYR B 1 181 ? -0.72 34.875 8.93 1 98.38 181 TYR B N 1
ATOM 4648 C CA . TYR B 1 181 ? -1.539 34.281 7.883 1 98.38 181 TYR B CA 1
ATOM 4649 C C . TYR B 1 181 ? -2.975 34.781 7.957 1 98.38 181 TYR B C 1
ATOM 4651 O O . TYR B 1 181 ? -3.641 34.625 8.984 1 98.38 181 TYR B O 1
ATOM 4659 N N . TYR B 1 182 ? -3.484 35.312 6.879 1 98.19 182 TYR B N 1
ATOM 4660 C CA . TYR B 1 182 ? -4.809 35.938 6.828 1 98.19 182 TYR B CA 1
ATOM 4661 C C . TYR B 1 182 ? -5.781 35.062 6.035 1 98.19 182 TYR B C 1
ATOM 4663 O O . TYR B 1 182 ? -6.969 35.406 5.945 1 98.19 182 TYR B O 1
ATOM 4671 N N . ALA B 1 183 ? -5.312 34.062 5.426 1 97.56 183 ALA B N 1
ATOM 4672 C CA . ALA B 1 183 ? -6.023 33.062 4.637 1 97.56 183 ALA B CA 1
ATOM 4673 C C . ALA B 1 183 ? -5.266 31.75 4.621 1 97.56 183 ALA B C 1
ATOM 4675 O O . ALA B 1 183 ? -4.188 31.625 5.211 1 97.56 183 ALA B O 1
ATOM 4676 N N . GLU B 1 184 ? -5.836 30.766 4.047 1 96.88 184 GLU B N 1
ATOM 4677 C CA . GLU B 1 184 ? -5.117 29.5 3.928 1 96.88 184 GLU B CA 1
ATOM 4678 C C . GLU B 1 184 ? -5.461 28.797 2.615 1 96.88 184 GLU B C 1
ATOM 4680 O O . GLU B 1 184 ? -6.473 29.094 1.983 1 96.88 184 GLU B O 1
ATOM 4685 N N . ARG B 1 185 ? -4.547 27.891 2.105 1 97.75 185 ARG B N 1
ATOM 4686 C CA . ARG B 1 185 ? -4.844 27.016 0.983 1 97.75 185 ARG B CA 1
ATOM 4687 C C . ARG B 1 185 ? -5.91 25.984 1.358 1 97.75 185 ARG B C 1
ATOM 4689 O O . ARG B 1 185 ? -6.113 25.703 2.539 1 97.75 185 ARG B O 1
ATOM 4696 N N . CYS B 1 186 ? -6.594 25.547 0.336 1 97.88 186 CYS B N 1
ATOM 4697 C CA . CYS B 1 186 ? -7.676 24.578 0.514 1 97.88 186 CYS B CA 1
ATOM 4698 C C . CYS B 1 186 ? -7.16 23.156 0.396 1 97.88 186 CYS B C 1
ATOM 4700 O O . CYS B 1 186 ? -6.648 22.75 -0.652 1 97.88 186 CYS B O 1
ATOM 4702 N N . PRO B 1 187 ? -7.297 22.328 1.428 1 98 187 PRO B N 1
ATOM 4703 C CA . PRO B 1 187 ? -6.895 20.922 1.315 1 98 187 PRO B CA 1
ATOM 4704 C C . PRO B 1 187 ? -7.836 20.109 0.435 1 98 187 PRO B C 1
ATOM 4706 O O . PRO B 1 187 ? -9.055 20.109 0.658 1 98 187 PRO B O 1
ATOM 4709 N N . TRP B 1 188 ? -7.301 19.516 -0.562 1 98.56 188 TRP B N 1
ATOM 4710 C CA . TRP B 1 188 ? -7.949 18.484 -1.369 1 98.56 188 TRP B CA 1
ATOM 4711 C C . TRP B 1 188 ? -7.238 17.156 -1.216 1 98.56 188 TRP B C 1
ATOM 4713 O O . TRP B 1 188 ? -6.148 16.953 -1.753 1 98.56 188 TRP B O 1
ATOM 4723 N N . TRP B 1 189 ? -7.828 16.25 -0.423 1 98.62 189 TRP B N 1
ATOM 4724 C CA . TRP B 1 189 ? -7.305 14.891 -0.315 1 98.62 189 TRP B CA 1
ATOM 4725 C C . TRP B 1 189 ? -7.98 13.961 -1.322 1 98.62 189 TRP B C 1
ATOM 4727 O O . TRP B 1 189 ? -9.188 13.719 -1.24 1 98.62 189 TRP B O 1
ATOM 4737 N N . LEU B 1 190 ? -7.172 13.469 -2.162 1 98.75 190 LEU B N 1
ATOM 4738 C CA . LEU B 1 190 ? -7.656 12.727 -3.32 1 98.75 190 LEU B CA 1
ATOM 4739 C C . LEU B 1 190 ? -7.312 11.242 -3.193 1 98.75 190 LEU B C 1
ATOM 4741 O O . LEU B 1 190 ? -6.168 10.891 -2.9 1 98.75 190 LEU B O 1
ATOM 4745 N N . LYS B 1 191 ? -8.305 10.406 -3.303 1 98.81 191 LYS B N 1
ATOM 4746 C CA . LYS B 1 191 ? -8.125 8.961 -3.439 1 98.81 191 LYS B CA 1
ATOM 4747 C C . LYS B 1 191 ? -8.367 8.508 -4.875 1 98.81 191 LYS B C 1
ATOM 4749 O O . LYS B 1 191 ? -9.445 8.727 -5.426 1 98.81 191 LYS B O 1
ATOM 4754 N N . VAL B 1 192 ? -7.398 7.938 -5.504 1 98.88 192 VAL B N 1
ATOM 4755 C CA . VAL B 1 192 ? -7.535 7.434 -6.867 1 98.88 192 VAL B CA 1
ATOM 4756 C C . VAL B 1 192 ? -7.43 5.91 -6.867 1 98.88 192 VAL B C 1
ATOM 4758 O O . VAL B 1 192 ? -6.512 5.348 -6.266 1 98.88 192 VAL B O 1
ATOM 4761 N N . THR B 1 193 ? -8.352 5.277 -7.477 1 98.81 193 THR B N 1
ATOM 4762 C CA . THR B 1 193 ? -8.352 3.828 -7.641 1 98.81 193 THR B CA 1
ATOM 4763 C C . THR B 1 193 ? -8.047 3.449 -9.086 1 98.81 193 THR B C 1
ATOM 4765 O O . THR B 1 193 ? -8.781 3.82 -10 1 98.81 193 THR B O 1
ATOM 4768 N N . CYS B 1 194 ? -6.996 2.773 -9.312 1 98.75 194 CYS B N 1
ATOM 4769 C CA . CYS B 1 194 ? -6.602 2.258 -10.617 1 98.75 194 CYS B CA 1
ATOM 4770 C C . CYS B 1 194 ? -6.934 0.774 -10.742 1 98.75 194 CYS B C 1
ATOM 4772 O O . CYS B 1 194 ? -6.195 -0.073 -10.234 1 98.75 194 CYS B O 1
ATOM 4774 N N . THR B 1 195 ? -7.938 0.453 -11.469 1 97.75 195 THR B N 1
ATOM 4775 C CA . THR B 1 195 ? -8.328 -0.942 -11.633 1 97.75 195 THR B CA 1
ATOM 4776 C C . THR B 1 195 ? -7.684 -1.542 -12.875 1 97.75 195 THR B C 1
ATOM 4778 O O . THR B 1 195 ? -7.332 -0.818 -13.812 1 97.75 195 THR B O 1
ATOM 4781 N N . GLY B 1 196 ? -7.461 -2.795 -12.898 1 96.5 196 GLY B N 1
ATOM 4782 C CA . GLY B 1 196 ? -6.914 -3.508 -14.047 1 96.5 196 GLY B CA 1
ATOM 4783 C C . GLY B 1 196 ? -7.133 -5.008 -13.977 1 96.5 196 GLY B C 1
ATOM 4784 O O . GLY B 1 196 ? -7.777 -5.504 -13.047 1 96.5 196 GLY B O 1
ATOM 4785 N N . SER B 1 197 ? -6.66 -5.691 -14.992 1 94.88 197 SER B N 1
ATOM 4786 C CA . SER B 1 197 ? -6.844 -7.137 -15.109 1 94.88 197 SER B CA 1
ATOM 4787 C C . SER B 1 197 ? -5.941 -7.887 -14.133 1 94.88 197 SER B C 1
ATOM 4789 O O . SER B 1 197 ? -4.723 -7.688 -14.125 1 94.88 197 SER B O 1
ATOM 4791 N N . PRO B 1 198 ? -6.602 -8.742 -13.312 1 94.31 198 PRO B N 1
ATOM 4792 C CA . PRO B 1 198 ? -5.77 -9.641 -12.508 1 94.31 198 PRO B CA 1
ATOM 4793 C C . PRO B 1 198 ? -5.18 -10.789 -13.328 1 94.31 198 PRO B C 1
ATOM 4795 O O . PRO B 1 198 ? -5.52 -10.953 -14.5 1 94.31 198 PRO B O 1
ATOM 4798 N N . GLY B 1 199 ? -4.344 -11.562 -12.75 1 94.69 199 GLY B N 1
ATOM 4799 C CA . GLY B 1 199 ? -3.75 -12.703 -13.422 1 94.69 199 GLY B CA 1
ATOM 4800 C C . GLY B 1 199 ? -2.498 -13.219 -12.734 1 94.69 199 GLY B C 1
ATOM 4801 O O . GLY B 1 199 ? -2.09 -12.688 -11.695 1 94.69 199 GLY B O 1
ATOM 4802 N N . HIS B 1 200 ? -2.008 -14.281 -13.312 1 96.19 200 HIS B N 1
ATOM 4803 C CA . HIS B 1 200 ? -0.798 -14.906 -12.789 1 96.19 200 HIS B CA 1
ATOM 4804 C C . HIS B 1 200 ? 0.428 -14.039 -13.047 1 96.19 200 HIS B C 1
ATOM 4806 O O . HIS B 1 200 ? 0.574 -13.477 -14.133 1 96.19 200 HIS B O 1
ATOM 4812 N N . GLY B 1 201 ? 1.319 -13.914 -12.109 1 96.81 201 GLY B N 1
ATOM 4813 C CA . GLY B 1 201 ? 2.482 -13.039 -12.164 1 96.81 201 GLY B CA 1
ATOM 4814 C C . GLY B 1 201 ? 3.482 -13.445 -13.234 1 96.81 201 GLY B C 1
ATOM 4815 O O . GLY B 1 201 ? 4.383 -12.672 -13.57 1 96.81 201 GLY B O 1
ATOM 4816 N N . SER B 1 202 ? 3.307 -14.578 -13.828 1 97 202 SER B N 1
ATOM 4817 C CA . SER B 1 202 ? 4.277 -15.109 -14.773 1 97 202 SER B CA 1
ATOM 4818 C C . SER B 1 202 ? 3.932 -14.711 -16.203 1 97 202 SER B C 1
ATOM 4820 O O . SER B 1 202 ? 4.566 -15.172 -17.156 1 97 202 SER B O 1
ATOM 4822 N N . LYS B 1 203 ? 2.934 -13.898 -16.422 1 96.25 203 LYS B N 1
ATOM 4823 C CA . LYS B 1 203 ? 2.443 -13.547 -17.75 1 96.25 203 LYS B CA 1
ATOM 4824 C C . LYS B 1 203 ? 2.607 -12.055 -18.031 1 96.25 203 LYS B C 1
ATOM 4826 O O . LYS B 1 203 ? 2.846 -11.273 -17.109 1 96.25 203 LYS B O 1
ATOM 4831 N N . PHE B 1 204 ? 2.52 -11.719 -19.375 1 97.12 204 PHE B N 1
ATOM 4832 C CA . PHE B 1 204 ? 2.338 -10.336 -19.781 1 97.12 204 PHE B CA 1
ATOM 4833 C C . PHE B 1 204 ? 0.857 -9.984 -19.875 1 97.12 204 PHE B C 1
ATOM 4835 O O . PHE B 1 204 ? 0.312 -9.859 -20.969 1 97.12 204 PHE B O 1
ATOM 4842 N N . ILE B 1 205 ? 0.257 -9.797 -18.766 1 95.56 205 ILE B N 1
ATOM 4843 C CA . ILE B 1 205 ? -1.151 -9.422 -18.734 1 95.56 205 ILE B CA 1
ATOM 4844 C C . ILE B 1 205 ? -1.317 -7.992 -19.234 1 95.56 205 ILE B C 1
ATOM 4846 O O . ILE B 1 205 ? -0.521 -7.113 -18.891 1 95.56 205 ILE B O 1
ATOM 4850 N N . ALA B 1 206 ? -2.295 -7.75 -20.062 1 94.69 206 ALA B N 1
ATOM 4851 C CA . ALA B 1 206 ? -2.6 -6.406 -20.547 1 94.69 206 ALA B CA 1
ATOM 4852 C C . ALA B 1 206 ? -3.555 -5.684 -19.609 1 94.69 206 ALA B C 1
ATOM 4854 O O . ALA B 1 206 ? -4.223 -6.312 -18.781 1 94.69 206 ALA B O 1
ATOM 48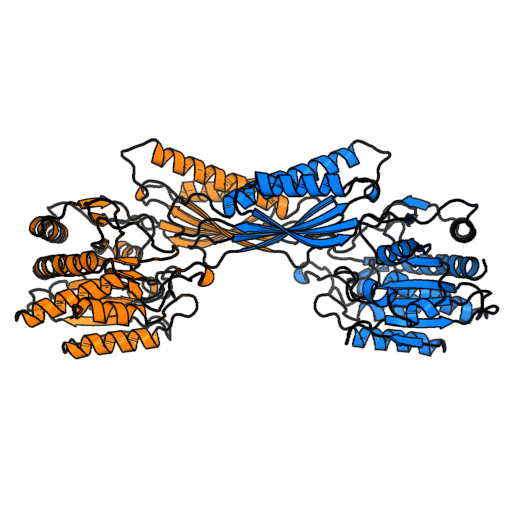55 N N . ASN B 1 207 ? -3.604 -4.355 -19.688 1 96.44 207 ASN B N 1
ATOM 4856 C CA . ASN B 1 207 ? -4.566 -3.531 -18.953 1 96.44 207 ASN B CA 1
ATOM 4857 C C . ASN B 1 207 ? -4.449 -3.727 -17.453 1 96.44 207 ASN B C 1
ATOM 4859 O O . ASN B 1 207 ? -5.445 -3.994 -16.781 1 96.44 207 ASN B O 1
ATOM 4863 N N . THR B 1 208 ? -3.221 -3.623 -16.984 1 97.5 208 THR B N 1
ATOM 4864 C CA . THR B 1 208 ? -2.994 -3.902 -15.562 1 97.5 208 THR B CA 1
ATOM 4865 C C . THR B 1 208 ? -3.188 -2.641 -14.727 1 97.5 208 THR B C 1
ATOM 4867 O O . THR B 1 208 ? -3.049 -1.525 -15.234 1 97.5 208 THR B O 1
ATOM 4870 N N . ALA B 1 209 ? -3.506 -2.793 -13.461 1 98.25 209 ALA B N 1
ATOM 4871 C CA . ALA B 1 209 ? -3.57 -1.692 -12.5 1 98.25 209 ALA B CA 1
ATOM 4872 C C . ALA B 1 209 ? -2.236 -0.955 -12.422 1 98.25 209 ALA B C 1
ATOM 4874 O O . ALA B 1 209 ? -2.205 0.271 -12.289 1 98.25 209 ALA B O 1
ATOM 4875 N N . ALA B 1 210 ? -1.128 -1.691 -12.562 1 98.56 210 ALA B N 1
ATOM 4876 C CA . ALA B 1 210 ? 0.216 -1.136 -12.43 1 98.56 210 ALA B CA 1
ATOM 4877 C C . ALA B 1 210 ? 0.498 -0.118 -13.531 1 98.56 210 ALA B C 1
ATOM 4879 O O . ALA B 1 210 ? 1.046 0.955 -13.273 1 98.56 210 ALA B O 1
ATOM 4880 N N . GLU B 1 211 ? 0.161 -0.453 -14.742 1 98.31 211 GLU B N 1
ATOM 4881 C CA . GLU B 1 211 ? 0.402 0.454 -15.859 1 98.31 211 GLU B CA 1
ATOM 4882 C C . GLU B 1 211 ? -0.395 1.746 -15.711 1 98.31 211 GLU B C 1
ATOM 4884 O O . GLU B 1 211 ? 0.1 2.828 -16.031 1 98.31 211 GLU B O 1
ATOM 4889 N N . LYS B 1 212 ? -1.595 1.629 -15.297 1 98.75 212 LYS B N 1
ATOM 4890 C CA . LYS B 1 212 ? -2.441 2.801 -15.094 1 98.75 212 LYS B CA 1
ATOM 4891 C C . LYS B 1 212 ? -1.92 3.664 -13.945 1 98.75 212 LYS B C 1
ATOM 4893 O O . LYS B 1 212 ? -1.892 4.891 -14.047 1 98.75 212 LYS B O 1
ATOM 4898 N N . LEU B 1 213 ? -1.546 2.982 -12.836 1 98.88 213 LEU B N 1
ATOM 4899 C CA . LEU B 1 213 ? -0.964 3.707 -11.711 1 98.88 213 LEU B CA 1
ATOM 4900 C C . LEU B 1 213 ? 0.309 4.434 -12.133 1 98.88 213 LEU B C 1
ATOM 4902 O O . LEU B 1 213 ? 0.555 5.562 -11.703 1 98.88 213 LEU B O 1
ATOM 4906 N N . GLN B 1 214 ? 1.182 3.785 -12.93 1 98.81 214 GLN B N 1
ATOM 4907 C CA . GLN B 1 214 ? 2.398 4.406 -13.438 1 98.81 214 GLN B CA 1
ATOM 4908 C C . GLN B 1 214 ? 2.09 5.715 -14.156 1 98.81 214 GLN B C 1
ATOM 4910 O O . GLN B 1 214 ? 2.738 6.734 -13.914 1 98.81 214 GLN B O 1
ATOM 4915 N N . LYS B 1 215 ? 1.113 5.668 -15.055 1 98.81 215 LYS B N 1
ATOM 4916 C CA . LYS B 1 215 ? 0.73 6.859 -15.805 1 98.81 215 LYS B CA 1
ATOM 4917 C C . LYS B 1 215 ? 0.242 7.961 -14.867 1 98.81 215 LYS B C 1
ATOM 4919 O O . LYS B 1 215 ? 0.602 9.133 -15.039 1 98.81 215 LYS B O 1
ATOM 4924 N N . LEU B 1 216 ? -0.59 7.582 -13.891 1 98.88 216 LEU B N 1
ATOM 4925 C CA . LEU B 1 216 ? -1.112 8.531 -12.922 1 98.88 216 LEU B CA 1
ATOM 4926 C C . LEU B 1 216 ? 0.022 9.188 -12.141 1 98.88 216 LEU B C 1
ATOM 4928 O O . LEU B 1 216 ? 0.054 10.406 -11.992 1 98.88 216 LEU B O 1
ATOM 4932 N N . ILE B 1 217 ? 0.922 8.359 -11.609 1 98.88 217 ILE B N 1
ATOM 4933 C CA . ILE B 1 217 ? 2.035 8.859 -10.805 1 98.88 217 ILE B CA 1
ATOM 4934 C C . ILE B 1 217 ? 2.9 9.797 -11.648 1 98.88 217 ILE B C 1
ATOM 4936 O O . ILE B 1 217 ? 3.273 10.883 -11.195 1 98.88 217 ILE B O 1
ATOM 4940 N N . ASN B 1 218 ? 3.205 9.391 -12.859 1 98.88 218 ASN B N 1
ATOM 4941 C CA . ASN B 1 218 ? 4.008 10.234 -13.742 1 98.88 218 ASN B CA 1
ATOM 4942 C C . ASN B 1 218 ? 3.344 11.586 -13.984 1 98.88 218 ASN B C 1
ATOM 4944 O O . ASN B 1 218 ? 4 12.625 -13.914 1 98.88 218 ASN B O 1
ATOM 4948 N N . THR B 1 219 ? 2.082 11.562 -14.227 1 98.81 219 THR B N 1
ATOM 4949 C CA . THR B 1 219 ? 1.347 12.781 -14.531 1 98.81 219 THR B CA 1
ATOM 4950 C C . THR B 1 219 ? 1.273 13.688 -13.305 1 98.81 219 THR B C 1
ATOM 4952 O O . THR B 1 219 ? 1.522 14.891 -13.398 1 98.81 219 THR B O 1
ATOM 4955 N N . THR B 1 220 ? 0.93 13.172 -12.188 1 98.81 220 THR B N 1
ATOM 4956 C CA . THR B 1 220 ? 0.72 13.961 -10.984 1 98.81 220 THR B CA 1
ATOM 4957 C C . THR B 1 220 ? 2.041 14.523 -10.461 1 98.81 220 THR B C 1
ATOM 4959 O O . THR B 1 220 ? 2.109 15.68 -10.055 1 98.81 220 THR B O 1
ATOM 4962 N N . LEU B 1 221 ? 3.104 13.734 -10.508 1 98.62 221 LEU B N 1
ATOM 4963 C CA . LEU B 1 221 ? 4.391 14.227 -10.031 1 98.62 221 LEU B CA 1
ATOM 4964 C C . LEU B 1 221 ? 4.984 15.227 -11.016 1 98.62 221 LEU B C 1
ATOM 4966 O O . LEU B 1 221 ? 5.738 16.125 -10.625 1 98.62 221 LEU B O 1
ATOM 4970 N N . ALA B 1 222 ? 4.637 15.078 -12.297 1 98.75 222 ALA B N 1
ATOM 4971 C CA . ALA B 1 222 ? 5.02 16.125 -13.25 1 98.75 222 ALA B CA 1
ATOM 4972 C C . ALA B 1 222 ? 4.344 17.438 -12.906 1 98.75 222 ALA B C 1
ATOM 4974 O O . ALA B 1 222 ? 4.973 18.5 -12.984 1 98.75 222 ALA B O 1
ATOM 4975 N N . PHE B 1 223 ? 3.074 17.422 -12.633 1 98.75 223 PHE B N 1
ATOM 4976 C CA . PHE B 1 223 ? 2.359 18.609 -12.188 1 98.75 223 PHE B CA 1
ATOM 4977 C C . PHE B 1 223 ? 3.029 19.219 -10.969 1 98.75 223 PHE B C 1
ATOM 4979 O O . PHE B 1 223 ? 3.232 20.438 -10.898 1 98.75 223 PHE B O 1
ATOM 4986 N N . ARG B 1 224 ? 3.312 18.375 -9.953 1 98.62 224 ARG B N 1
ATOM 4987 C CA . ARG B 1 224 ? 4.012 18.812 -8.75 1 98.62 224 ARG B CA 1
ATOM 4988 C C . ARG B 1 224 ? 5.281 19.578 -9.102 1 98.62 224 ARG B C 1
ATOM 4990 O O . ARG B 1 224 ? 5.535 20.656 -8.555 1 98.62 224 ARG B O 1
ATOM 4997 N N . GLU B 1 225 ? 6.098 19.016 -9.953 1 98.31 225 GLU B N 1
ATOM 4998 C CA . GLU B 1 225 ? 7.359 19.625 -10.352 1 98.31 225 GLU B CA 1
ATOM 4999 C C . GLU B 1 225 ? 7.133 20.953 -11.062 1 98.31 225 GLU B C 1
ATOM 5001 O O . GLU B 1 225 ? 7.906 21.906 -10.891 1 98.31 225 GLU B O 1
ATOM 5006 N N . GLU B 1 226 ? 6.145 21 -11.891 1 98.56 226 GLU B N 1
ATOM 5007 C CA . GLU B 1 226 ? 5.793 22.25 -12.555 1 98.56 226 GLU B CA 1
ATOM 5008 C C . GLU B 1 226 ? 5.473 23.359 -11.539 1 98.56 226 GLU B C 1
ATOM 5010 O O . GLU B 1 226 ? 5.93 24.484 -11.68 1 98.56 226 GLU B O 1
ATOM 5015 N N . GLN B 1 227 ? 4.656 23.047 -10.562 1 98.56 227 GLN B N 1
ATOM 5016 C CA . GLN B 1 227 ? 4.297 24 -9.516 1 98.56 227 GLN B CA 1
ATOM 5017 C C . GLN B 1 227 ? 5.523 24.438 -8.719 1 98.56 227 GLN B C 1
ATOM 5019 O O . GLN B 1 227 ? 5.664 25.609 -8.375 1 98.56 227 GLN B O 1
ATOM 5024 N N . ARG B 1 228 ? 6.367 23.453 -8.367 1 98.12 228 ARG B N 1
ATOM 5025 C CA . ARG B 1 228 ? 7.602 23.766 -7.66 1 98.12 228 ARG B CA 1
ATOM 5026 C C . ARG B 1 228 ? 8.445 24.766 -8.445 1 98.12 228 ARG B C 1
ATOM 5028 O O . ARG B 1 228 ? 8.977 25.719 -7.867 1 98.12 228 ARG B O 1
ATOM 5035 N N . LYS B 1 229 ? 8.57 24.609 -9.742 1 98.19 229 LYS B N 1
ATOM 5036 C CA . LYS B 1 229 ? 9.352 25.484 -10.609 1 98.19 229 LYS B CA 1
ATOM 5037 C C . LYS B 1 229 ? 8.742 26.875 -10.656 1 98.19 229 LYS B C 1
ATOM 5039 O O . LYS B 1 229 ? 9.469 27.875 -10.727 1 98.19 229 LYS B O 1
ATOM 5044 N N . ILE B 1 230 ? 7.441 26.938 -10.664 1 97.88 230 ILE B N 1
ATOM 5045 C CA . ILE B 1 230 ? 6.766 28.234 -10.633 1 97.88 230 ILE B CA 1
ATOM 5046 C C . ILE B 1 230 ? 7.145 28.984 -9.359 1 97.88 230 ILE B C 1
ATOM 5048 O O . ILE B 1 230 ? 7.488 30.156 -9.406 1 97.88 230 ILE B O 1
ATOM 5052 N N . LEU B 1 231 ? 7.102 28.344 -8.227 1 97.62 231 LEU B N 1
ATOM 5053 C CA . LEU B 1 231 ? 7.453 28.953 -6.949 1 97.62 231 LEU B CA 1
ATOM 5054 C C . LEU B 1 231 ? 8.906 29.422 -6.953 1 97.62 231 LEU B C 1
ATOM 5056 O O . LEU B 1 231 ? 9.195 30.547 -6.555 1 97.62 231 LEU B O 1
ATOM 5060 N N . GLU B 1 232 ? 9.781 28.578 -7.414 1 96.94 232 GLU B N 1
ATOM 5061 C CA . GLU B 1 232 ? 11.211 28.875 -7.398 1 96.94 232 GLU B CA 1
ATOM 5062 C C . GLU B 1 232 ? 11.562 29.953 -8.406 1 96.94 232 GLU B C 1
ATOM 5064 O O . GLU B 1 232 ? 12.523 30.703 -8.219 1 96.94 232 GLU B O 1
ATOM 5069 N N . GLY B 1 233 ? 10.836 30.078 -9.453 1 97 233 GLY B N 1
ATOM 5070 C CA . GLY B 1 233 ? 11.148 31 -10.539 1 97 233 GLY B CA 1
ATOM 5071 C C . GLY B 1 233 ? 10.602 32.406 -10.328 1 97 233 GLY B C 1
ATOM 5072 O O . GLY B 1 233 ? 10.938 33.312 -11.07 1 97 233 GLY B O 1
ATOM 5073 N N . ASP B 1 234 ? 9.773 32.625 -9.375 1 96.31 234 ASP B N 1
ATOM 5074 C CA . ASP B 1 234 ? 9.156 33.906 -9.094 1 96.31 234 ASP B CA 1
ATOM 5075 C C . ASP B 1 234 ? 9.344 34.312 -7.629 1 96.31 234 ASP B C 1
ATOM 5077 O O . ASP B 1 234 ? 8.586 33.875 -6.762 1 96.31 234 ASP B O 1
ATOM 5081 N N . HIS B 1 235 ? 10.172 35.219 -7.355 1 93.69 235 HIS B N 1
ATOM 5082 C CA . HIS B 1 235 ? 10.562 35.594 -6 1 93.69 235 HIS B CA 1
ATOM 5083 C C . HIS B 1 235 ? 9.422 36.312 -5.281 1 93.69 235 HIS B C 1
ATOM 5085 O O . HIS B 1 235 ? 9.469 36.5 -4.062 1 93.69 235 HIS B O 1
ATOM 5091 N N . THR B 1 236 ? 8.438 36.75 -5.973 1 94.31 236 THR B N 1
ATOM 5092 C CA . THR B 1 236 ? 7.309 37.438 -5.355 1 94.31 236 THR B CA 1
ATOM 5093 C C . THR B 1 236 ? 6.285 36.438 -4.824 1 94.31 236 THR B C 1
ATOM 5095 O O . THR B 1 236 ? 5.344 36.812 -4.121 1 94.31 236 THR B O 1
ATOM 5098 N N . LYS B 1 237 ? 6.426 35.188 -5.16 1 95.38 237 LYS B N 1
ATOM 5099 C CA . LYS B 1 237 ? 5.484 34.156 -4.73 1 95.38 237 LYS B CA 1
ATOM 5100 C C . LYS B 1 237 ? 5.984 33.438 -3.48 1 95.38 237 LYS B C 1
ATOM 5102 O O . LYS B 1 237 ? 7.191 33.281 -3.289 1 95.38 237 LYS B O 1
ATOM 5107 N N . THR B 1 238 ? 5.027 33.094 -2.666 1 95.69 238 THR B N 1
ATOM 5108 C CA . THR B 1 238 ? 5.266 32.188 -1.529 1 95.69 238 THR B CA 1
ATOM 5109 C C . THR B 1 238 ? 4.59 30.844 -1.746 1 95.69 238 THR B C 1
ATOM 5111 O O . THR B 1 238 ? 3.881 30.656 -2.734 1 95.69 238 THR B O 1
ATOM 5114 N N . LEU B 1 239 ? 4.891 29.953 -0.868 1 96.44 239 LEU B N 1
ATOM 5115 C CA . LEU B 1 239 ? 4.297 28.625 -0.955 1 96.44 239 LEU B CA 1
ATOM 5116 C C . LEU B 1 239 ? 2.775 28.703 -0.986 1 96.44 239 LEU B C 1
ATOM 5118 O O . LEU B 1 239 ? 2.119 27.875 -1.633 1 96.44 239 LEU B O 1
ATOM 5122 N N . GLY B 1 240 ? 2.199 29.688 -0.31 1 97 240 GLY B N 1
ATOM 5123 C CA . GLY B 1 240 ? 0.757 29.875 -0.269 1 97 240 GLY B CA 1
ATOM 5124 C C . GLY B 1 240 ? 0.166 30.25 -1.615 1 97 240 GLY B C 1
ATOM 5125 O O . GLY B 1 240 ? -1.052 30.203 -1.799 1 97 240 GLY B O 1
ATOM 5126 N N . ASP B 1 241 ? 1.045 30.516 -2.617 1 96.81 241 ASP B N 1
ATOM 5127 C CA . ASP B 1 241 ? 0.589 31.031 -3.904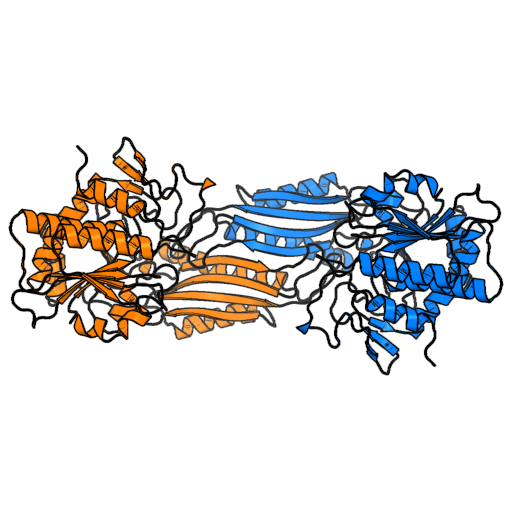 1 96.81 241 ASP B CA 1
ATOM 5128 C C . ASP B 1 241 ? 0.577 29.938 -4.961 1 96.81 241 ASP B C 1
ATOM 5130 O O . ASP B 1 241 ? 0.147 30.156 -6.098 1 96.81 241 ASP B O 1
ATOM 5134 N N . VAL B 1 242 ? 1.048 28.75 -4.602 1 98.12 242 VAL B N 1
ATOM 5135 C CA . VAL B 1 242 ? 1.114 27.672 -5.57 1 98.12 242 VAL B CA 1
ATOM 5136 C C . VAL B 1 242 ? 0.417 26.422 -5.012 1 98.12 242 VAL B C 1
ATOM 5138 O O . VAL B 1 242 ? 0.141 26.359 -3.812 1 98.12 242 VAL B O 1
ATOM 5141 N N . THR B 1 243 ? 0.075 25.469 -5.918 1 98.62 243 THR B N 1
ATOM 5142 C CA . THR B 1 243 ? -0.563 24.219 -5.527 1 98.62 243 THR B CA 1
ATOM 5143 C C . THR B 1 243 ? 0.481 23.141 -5.27 1 98.62 243 THR B C 1
ATOM 5145 O O . THR B 1 243 ? 1.337 22.875 -6.121 1 98.62 243 THR B O 1
ATOM 5148 N N . THR B 1 244 ? 0.497 22.594 -4.117 1 98.56 244 THR B N 1
ATOM 5149 C CA . THR B 1 244 ? 1.35 21.438 -3.859 1 98.56 244 THR B CA 1
ATOM 5150 C C . THR B 1 244 ? 0.566 20.141 -4.027 1 98.56 244 THR B C 1
ATOM 5152 O O . THR B 1 244 ? -0.649 20.109 -3.818 1 98.56 244 THR B O 1
ATOM 5155 N N . LEU B 1 245 ? 1.214 19.156 -4.449 1 98.75 245 LEU B N 1
ATOM 5156 C CA . LEU B 1 245 ? 0.679 17.812 -4.586 1 98.75 245 LEU B CA 1
ATOM 5157 C C . LEU B 1 245 ? 1.705 16.781 -4.148 1 98.75 245 LEU B C 1
ATOM 5159 O O . LEU B 1 245 ? 2.834 16.766 -4.645 1 98.75 245 LEU B O 1
ATOM 5163 N N . ASN B 1 246 ? 1.334 15.945 -3.191 1 98.75 246 ASN B N 1
ATOM 5164 C CA . ASN B 1 246 ? 2.229 14.891 -2.721 1 98.75 246 ASN B CA 1
ATOM 5165 C C . ASN B 1 246 ? 1.525 13.539 -2.668 1 98.75 246 ASN B C 1
ATOM 5167 O O . ASN B 1 246 ? 0.397 13.438 -2.184 1 98.75 246 ASN B O 1
ATOM 5171 N N . LEU B 1 247 ? 2.115 12.516 -3.289 1 98.81 247 LEU B N 1
ATOM 5172 C CA . LEU B 1 247 ? 1.688 11.133 -3.109 1 98.81 247 LEU B CA 1
ATOM 5173 C C . LEU B 1 247 ? 2.023 10.633 -1.706 1 98.81 247 LEU B C 1
ATOM 5175 O O . LEU B 1 247 ? 3.197 10.578 -1.328 1 98.81 247 LEU B O 1
ATOM 5179 N N . THR B 1 248 ? 0.976 10.156 -0.944 1 98.56 248 THR B N 1
ATOM 5180 C CA . THR B 1 248 ? 1.258 9.977 0.476 1 98.56 248 THR B CA 1
ATOM 5181 C C . THR B 1 248 ? 0.913 8.562 0.922 1 98.56 248 THR B C 1
ATOM 5183 O O . THR B 1 248 ? 1.438 8.078 1.927 1 98.56 248 THR B O 1
ATOM 5186 N N . ILE B 1 249 ? 0.016 7.898 0.249 1 98.69 249 ILE B N 1
ATOM 5187 C CA . ILE B 1 249 ? -0.346 6.523 0.58 1 98.69 249 ILE B CA 1
ATOM 5188 C C . ILE B 1 249 ? -0.49 5.707 -0.702 1 98.69 249 ILE B C 1
ATOM 5190 O O . ILE B 1 249 ? -1.057 6.184 -1.688 1 98.69 249 ILE B O 1
ATOM 5194 N N . LEU B 1 250 ? 0.005 4.57 -0.711 1 98.75 250 LEU B N 1
ATOM 5195 C CA . LEU B 1 250 ? -0.19 3.566 -1.752 1 98.75 250 LEU B CA 1
ATOM 5196 C C . LEU B 1 250 ? -0.582 2.225 -1.146 1 98.75 250 LEU B C 1
ATOM 5198 O O . LEU B 1 250 ? -0.017 1.808 -0.131 1 98.75 250 LEU B O 1
ATOM 5202 N N . GLU B 1 251 ? -1.584 1.603 -1.83 1 98.25 251 GLU B N 1
ATOM 5203 C CA . GLU B 1 251 ? -2.043 0.301 -1.355 1 98.25 251 GLU B CA 1
ATOM 5204 C C . GLU B 1 251 ? -2.504 -0.578 -2.514 1 98.25 251 GLU B C 1
ATOM 5206 O O . GLU B 1 251 ? -3.086 -0.083 -3.482 1 98.25 251 GLU B O 1
ATOM 5211 N N . GLY B 1 252 ? -2.273 -1.858 -2.326 1 98.19 252 GLY B N 1
ATOM 5212 C CA . GLY B 1 252 ? -2.807 -2.826 -3.271 1 98.19 252 GLY B CA 1
ATOM 5213 C C . GLY B 1 252 ? -1.951 -4.07 -3.396 1 98.19 252 GLY B C 1
ATOM 5214 O O . GLY B 1 252 ? -0.73 -4.012 -3.24 1 98.19 252 GLY B O 1
ATOM 5215 N N . GLY B 1 253 ? -2.617 -5.172 -3.775 1 97.44 253 GLY B N 1
ATOM 5216 C CA . GLY B 1 253 ? -1.953 -6.457 -3.932 1 97.44 253 GLY B CA 1
ATOM 5217 C C . GLY B 1 253 ? -2.256 -7.426 -2.807 1 97.44 253 GLY B C 1
ATOM 5218 O O . GLY B 1 253 ? -2.445 -7.016 -1.659 1 97.44 253 GLY B O 1
ATOM 5219 N N . VAL B 1 254 ? -2.324 -8.719 -3.127 1 96 254 VAL B N 1
ATOM 5220 C CA . VAL B 1 254 ? -2.715 -9.719 -2.137 1 96 254 VAL B CA 1
ATOM 5221 C C . VAL B 1 254 ? -1.624 -10.773 -2.012 1 96 254 VAL B C 1
ATOM 5223 O O . VAL B 1 254 ? -1.45 -11.375 -0.948 1 96 254 VAL B O 1
ATOM 5226 N N . GLN B 1 255 ? -0.992 -11.086 -3.023 1 96.94 255 GLN B N 1
ATOM 5227 C CA . GLN B 1 255 ? 0.063 -12.086 -3.098 1 96.94 255 GLN B CA 1
ATOM 5228 C C . GLN B 1 255 ? 1.066 -11.75 -4.199 1 96.94 255 GLN B C 1
ATOM 5230 O O . GLN B 1 255 ? 0.685 -11.281 -5.27 1 96.94 255 GLN B O 1
ATOM 5235 N N . VAL B 1 256 ? 2.32 -12.023 -4.016 1 97.62 256 VAL B N 1
ATOM 5236 C CA . VAL B 1 256 ? 3.391 -11.57 -4.906 1 97.62 256 VAL B CA 1
ATOM 5237 C C . VAL B 1 256 ? 3.189 -12.172 -6.297 1 97.62 256 VAL B C 1
ATOM 5239 O O . VAL B 1 256 ? 3.545 -11.547 -7.301 1 97.62 256 VAL B O 1
ATOM 5242 N N . ASN B 1 257 ? 2.582 -13.336 -6.395 1 97.44 257 ASN B N 1
ATOM 5243 C CA . ASN B 1 257 ? 2.457 -13.984 -7.691 1 97.44 257 ASN B CA 1
ATOM 5244 C C . ASN B 1 257 ? 1.077 -13.758 -8.305 1 97.44 257 ASN B C 1
ATOM 5246 O O . ASN B 1 257 ? 0.678 -14.469 -9.227 1 97.44 257 ASN B O 1
ATOM 5250 N N . VAL B 1 258 ? 0.339 -12.898 -7.773 1 97.5 258 VAL B N 1
ATOM 5251 C CA . VAL B 1 258 ? -0.983 -12.547 -8.281 1 97.5 258 VAL B CA 1
ATOM 5252 C C . VAL B 1 258 ? -1.036 -11.055 -8.609 1 97.5 258 VAL B C 1
ATOM 5254 O O . VAL B 1 258 ? -0.782 -10.219 -7.742 1 97.5 258 VAL B O 1
ATOM 5257 N N . LEU B 1 259 ? -1.318 -10.734 -9.859 1 97.75 259 LEU B N 1
ATOM 5258 C CA . LEU B 1 259 ? -1.554 -9.336 -10.195 1 97.75 259 LEU B CA 1
ATOM 5259 C C . LEU B 1 259 ? -2.828 -8.828 -9.523 1 97.75 259 LEU B C 1
ATOM 5261 O O . LEU B 1 259 ? -3.854 -9.508 -9.539 1 97.75 259 LEU B O 1
ATOM 5265 N N . PRO B 1 260 ? -2.744 -7.695 -8.961 1 97.06 260 PRO B N 1
ATOM 5266 C CA . PRO B 1 260 ? -3.916 -7.176 -8.258 1 97.06 260 PRO B CA 1
ATOM 5267 C C . PRO B 1 260 ? -4.996 -6.656 -9.203 1 97.06 260 PRO B C 1
ATOM 5269 O O . PRO B 1 260 ? -4.691 -6.25 -10.328 1 97.06 260 PRO B O 1
ATOM 5272 N N . GLU B 1 261 ? -6.227 -6.656 -8.727 1 96.25 261 GLU B N 1
ATOM 5273 C CA . GLU B 1 261 ? -7.34 -6.098 -9.484 1 96.25 261 GLU B CA 1
ATOM 5274 C C . GLU B 1 261 ? -7.332 -4.57 -9.438 1 96.25 261 GLU B C 1
ATOM 5276 O O . GLU B 1 261 ? -7.98 -3.914 -10.258 1 96.25 261 GLU B O 1
ATOM 5281 N N . LYS B 1 262 ? -6.613 -4.02 -8.438 1 97.62 262 LYS B N 1
ATOM 5282 C CA . LYS B 1 262 ? -6.562 -2.564 -8.328 1 97.62 262 LYS B CA 1
ATOM 5283 C C . LYS B 1 262 ? -5.387 -2.119 -7.461 1 97.62 262 LYS B C 1
ATOM 5285 O O . LYS B 1 262 ? -4.922 -2.873 -6.602 1 97.62 262 LYS B O 1
ATOM 5290 N N . PHE B 1 263 ? -4.875 -0.951 -7.699 1 98.56 263 PHE B N 1
ATOM 5291 C CA . PHE B 1 263 ? -4.07 -0.149 -6.789 1 98.56 263 PHE B CA 1
ATOM 5292 C C . PHE B 1 263 ? -4.805 1.126 -6.391 1 98.56 263 PHE B C 1
ATOM 5294 O O . PHE B 1 263 ? -5.582 1.67 -7.18 1 98.56 263 PHE B O 1
ATOM 5301 N N . THR B 1 264 ? -4.574 1.558 -5.203 1 98.81 264 THR B N 1
ATOM 5302 C CA . THR B 1 264 ? -5.141 2.816 -4.73 1 98.81 264 THR B CA 1
ATOM 5303 C C . THR B 1 264 ? -4.035 3.785 -4.316 1 98.81 264 THR B C 1
ATOM 5305 O O . THR B 1 264 ? -3.082 3.395 -3.641 1 98.81 264 THR B O 1
ATOM 5308 N N . ALA B 1 265 ? -4.156 4.988 -4.711 1 98.88 265 ALA B N 1
ATOM 5309 C CA . ALA B 1 265 ? -3.207 6.051 -4.391 1 98.88 265 ALA B CA 1
ATOM 5310 C C . ALA B 1 265 ? -3.91 7.234 -3.734 1 98.88 265 ALA B C 1
ATOM 5312 O O . ALA B 1 265 ? -5.008 7.617 -4.145 1 98.88 265 ALA B O 1
ATOM 5313 N N . TYR B 1 266 ? -3.322 7.719 -2.695 1 98.88 266 TYR B N 1
ATOM 5314 C CA . TYR B 1 266 ? -3.82 8.922 -2.045 1 98.88 266 TYR B CA 1
ATOM 5315 C C . TYR B 1 266 ? -2.869 10.094 -2.264 1 98.88 266 TYR B C 1
ATOM 5317 O O . TYR B 1 266 ? -1.648 9.93 -2.211 1 98.88 266 TYR B O 1
ATOM 5325 N N . PHE B 1 267 ? -3.422 11.258 -2.498 1 98.88 267 PHE B N 1
ATOM 5326 C CA . PHE B 1 267 ? -2.67 12.492 -2.691 1 98.88 267 PHE B CA 1
ATOM 5327 C C . PHE B 1 267 ? -3.15 13.578 -1.732 1 98.88 267 PHE B C 1
ATOM 5329 O O . PHE B 1 267 ? -4.352 13.727 -1.512 1 98.88 267 PHE B O 1
ATOM 5336 N N . ASP B 1 268 ? -2.215 14.211 -1.138 1 98.69 268 ASP B N 1
ATOM 5337 C CA . ASP B 1 268 ? -2.484 15.477 -0.459 1 98.69 268 ASP B CA 1
ATOM 5338 C C . ASP B 1 268 ? -2.264 16.656 -1.396 1 98.69 268 ASP B C 1
ATOM 5340 O O . ASP B 1 268 ? -1.138 16.922 -1.833 1 98.69 268 ASP B O 1
ATOM 5344 N N . ILE B 1 269 ? -3.32 17.359 -1.681 1 98.75 269 ILE B N 1
ATOM 5345 C CA . ILE B 1 269 ? -3.252 18.547 -2.535 1 98.75 269 ILE B CA 1
ATOM 5346 C C . ILE B 1 269 ? -3.68 19.781 -1.745 1 98.75 269 ILE B C 1
ATOM 5348 O O . ILE B 1 269 ? -4.688 19.75 -1.036 1 98.75 269 ILE B O 1
ATOM 5352 N N . ARG B 1 270 ? -2.895 20.828 -1.778 1 98.75 270 ARG B N 1
ATOM 5353 C CA . ARG B 1 270 ? -3.254 22.125 -1.19 1 98.75 270 ARG B CA 1
ATOM 5354 C C . ARG B 1 270 ? -3.426 23.188 -2.268 1 98.75 270 ARG B C 1
ATOM 5356 O O . ARG B 1 270 ? -2.461 23.562 -2.934 1 98.75 270 ARG B O 1
ATOM 5363 N N . VAL B 1 271 ? -4.617 23.719 -2.395 1 98.5 271 VAL B N 1
ATOM 5364 C CA . VAL B 1 271 ? -4.98 24.594 -3.508 1 98.5 271 VAL B CA 1
ATOM 5365 C C . VAL B 1 271 ? -5.172 26.031 -3.002 1 98.5 271 VAL B C 1
ATOM 5367 O O . VAL B 1 271 ? -6.008 26.281 -2.129 1 98.5 271 VAL B O 1
ATOM 5370 N N . PRO B 1 272 ? -4.41 26.984 -3.531 1 97.75 272 PRO B N 1
ATOM 5371 C CA . PRO B 1 272 ? -4.633 28.375 -3.131 1 97.75 272 PRO B CA 1
ATOM 5372 C C . PRO B 1 272 ? -6.062 28.828 -3.395 1 97.75 272 PRO B C 1
ATOM 5374 O O . PRO B 1 272 ? -6.68 28.422 -4.379 1 97.75 272 PRO B O 1
ATOM 5377 N N . PRO B 1 273 ? -6.559 29.719 -2.508 1 96.56 273 PRO B N 1
ATOM 5378 C CA . PRO B 1 273 ? -7.914 30.219 -2.715 1 96.56 273 PRO B CA 1
ATOM 5379 C C . PRO B 1 273 ? -8.039 31.062 -3.984 1 96.56 273 PRO B C 1
ATOM 5381 O O . PRO B 1 273 ? -9.156 31.406 -4.398 1 96.56 273 PRO B O 1
ATOM 5384 N N . THR B 1 274 ? -6.984 31.359 -4.613 1 96.06 274 THR B N 1
ATOM 5385 C CA . THR B 1 274 ? -6.984 32.188 -5.812 1 96.06 274 THR B CA 1
ATOM 5386 C C . THR B 1 274 ? -7.164 31.344 -7.062 1 96.06 274 THR B C 1
ATOM 5388 O O . THR B 1 274 ? -7.352 31.859 -8.164 1 96.06 274 THR B O 1
ATOM 5391 N N . VAL B 1 275 ? -7.078 30.062 -6.98 1 96.69 275 VAL B N 1
ATOM 5392 C CA . VAL B 1 275 ? -7.176 29.125 -8.094 1 96.69 275 VAL B CA 1
ATOM 5393 C C . VAL B 1 275 ? -8.641 28.922 -8.461 1 96.69 275 VAL B C 1
ATOM 5395 O O . VAL B 1 275 ? -9.523 28.984 -7.605 1 96.69 275 VAL B O 1
ATOM 5398 N N . ASP B 1 276 ? -8.922 28.734 -9.75 1 97.94 276 ASP B N 1
ATOM 5399 C CA . ASP B 1 276 ? -10.227 28.281 -10.227 1 97.94 276 ASP B CA 1
ATOM 5400 C C . ASP B 1 276 ? -10.461 26.812 -9.883 1 97.94 276 ASP B C 1
ATOM 5402 O O . ASP B 1 276 ? -10.008 25.922 -10.602 1 97.94 276 ASP B O 1
ATOM 5406 N N . PHE B 1 277 ? -11.297 26.609 -8.852 1 98.25 277 PHE B N 1
ATOM 5407 C CA . PHE B 1 277 ? -11.484 25.266 -8.305 1 98.25 277 PHE B CA 1
ATOM 5408 C C . PHE B 1 277 ? -12.117 24.344 -9.336 1 98.25 277 PHE B C 1
ATOM 5410 O O . PHE B 1 277 ? -11.742 23.172 -9.438 1 98.25 277 PHE B O 1
ATOM 5417 N N . GLU B 1 278 ? -13.07 24.828 -10.047 1 98.06 278 GLU B N 1
ATOM 5418 C CA . GLU B 1 278 ? -13.742 24.016 -11.055 1 98.06 278 GLU B CA 1
ATOM 5419 C C . GLU B 1 278 ? -12.773 23.594 -12.148 1 98.06 278 GLU B C 1
ATOM 5421 O O . GLU B 1 278 ? -12.773 22.438 -12.57 1 98.06 278 GLU B O 1
ATOM 5426 N N . ALA B 1 279 ? -12.023 24.516 -12.648 1 98.25 279 ALA B N 1
ATOM 5427 C CA . ALA B 1 279 ? -11.031 24.203 -13.68 1 98.25 279 ALA B CA 1
ATOM 5428 C C . ALA B 1 279 ? -10.016 23.188 -13.172 1 98.25 279 ALA B C 1
ATOM 5430 O O . ALA B 1 279 ? -9.602 22.297 -13.914 1 98.25 279 ALA B O 1
ATOM 5431 N N . PHE B 1 280 ? -9.602 23.344 -12.008 1 98.44 280 PHE B N 1
ATOM 5432 C CA . PHE B 1 280 ? -8.602 22.438 -11.461 1 98.44 280 PHE B CA 1
ATOM 5433 C C . PHE B 1 280 ? -9.172 21.031 -11.289 1 98.44 280 PHE B C 1
ATOM 5435 O O . PHE B 1 280 ? -8.492 20.047 -11.555 1 98.44 280 PHE B O 1
ATOM 5442 N N . GLU B 1 281 ? -10.391 20.938 -10.797 1 98.19 281 GLU B N 1
ATOM 5443 C CA . GLU B 1 281 ? -11.023 19.625 -10.68 1 98.19 281 GLU B CA 1
ATOM 5444 C C . GLU B 1 281 ? -11.141 18.953 -12.039 1 98.19 281 GLU B C 1
ATOM 5446 O O . GLU B 1 281 ? -11 17.734 -12.141 1 98.19 281 GLU B O 1
ATOM 5451 N N . LYS B 1 282 ? -11.445 19.719 -13.055 1 98.5 282 LYS B N 1
ATOM 5452 C CA . LYS B 1 282 ? -11.469 19.172 -14.406 1 98.5 282 LYS B CA 1
ATOM 5453 C C . LYS B 1 282 ? -10.102 18.625 -14.805 1 98.5 282 LYS B C 1
ATOM 5455 O O . LYS B 1 282 ? -10.016 17.609 -15.516 1 98.5 282 LYS B O 1
ATOM 5460 N N . GLU B 1 283 ? -9.062 19.312 -14.438 1 98.44 283 GLU B N 1
ATOM 5461 C CA . GLU B 1 283 ? -7.707 18.828 -14.688 1 98.44 283 GLU B CA 1
ATOM 5462 C C . GLU B 1 283 ? -7.465 17.484 -14.008 1 98.44 283 GLU B C 1
ATOM 5464 O O . GLU B 1 283 ? -6.895 16.578 -14.609 1 98.44 283 GLU B O 1
ATOM 5469 N N . ILE B 1 284 ? -7.883 17.344 -12.75 1 98.69 284 ILE B N 1
ATOM 5470 C CA . ILE B 1 284 ? -7.75 16.094 -12.008 1 98.69 284 ILE B CA 1
ATOM 5471 C C . ILE B 1 284 ? -8.516 14.984 -12.719 1 98.69 284 ILE B C 1
ATOM 5473 O O . ILE B 1 284 ? -8 13.875 -12.875 1 98.69 284 ILE B O 1
ATOM 5477 N N . SER B 1 285 ? -9.734 15.312 -13.109 1 98.5 285 SER B N 1
ATOM 5478 C CA . SER B 1 285 ? -10.523 14.352 -13.875 1 98.5 285 SER B CA 1
ATOM 5479 C C . SER B 1 285 ? -9.781 13.906 -15.133 1 98.5 285 SER B C 1
ATOM 5481 O O . SER B 1 285 ? -9.812 12.727 -15.492 1 98.5 285 SER B O 1
ATOM 5483 N N . GLY B 1 286 ? -9.18 14.82 -15.82 1 98.69 286 GLY B N 1
ATOM 5484 C CA . GLY B 1 286 ? -8.383 14.523 -17 1 98.69 286 GLY B CA 1
ATOM 5485 C C . GLY B 1 286 ? -7.227 13.586 -16.719 1 98.69 286 GLY B C 1
ATOM 5486 O O . GLY B 1 286 ? -6.938 12.688 -17.5 1 98.69 286 GLY B O 1
ATOM 5487 N N . TRP B 1 287 ? -6.461 13.805 -15.555 1 98.62 287 TRP B N 1
ATOM 5488 C CA . TRP B 1 287 ? -5.379 12.906 -15.164 1 98.62 287 TRP B CA 1
ATOM 5489 C C . TRP B 1 287 ? -5.863 11.469 -15.086 1 98.62 287 TRP B C 1
ATOM 5491 O O . TRP B 1 287 ? -5.195 10.555 -15.578 1 98.62 287 TRP B O 1
ATOM 5501 N N . CYS B 1 288 ? -7.027 11.297 -14.406 1 98.56 288 CYS B N 1
ATOM 5502 C CA . CYS B 1 288 ? -7.57 9.961 -14.195 1 98.56 288 CYS B CA 1
ATOM 5503 C C . CYS B 1 288 ? -8 9.328 -15.508 1 98.56 288 CYS B C 1
ATOM 5505 O O . CYS B 1 288 ? -7.75 8.148 -15.75 1 98.56 288 CYS B O 1
ATOM 5507 N N . LYS B 1 289 ? -8.641 10.109 -16.344 1 98.31 289 LYS B N 1
ATOM 5508 C CA . LYS B 1 289 ? -9.055 9.625 -17.656 1 98.31 289 LYS B CA 1
ATOM 5509 C C . LYS B 1 289 ? -7.848 9.211 -18.5 1 98.31 289 LYS B C 1
ATOM 5511 O O . LYS B 1 289 ? -7.863 8.156 -19.141 1 98.31 289 LYS B O 1
ATOM 5516 N N . ASP B 1 290 ? -6.82 10.008 -18.5 1 98.31 290 ASP B N 1
ATOM 5517 C CA . ASP B 1 290 ? -5.621 9.758 -19.297 1 98.31 290 ASP B CA 1
ATOM 5518 C C . ASP B 1 290 ? -4.852 8.547 -18.766 1 98.31 290 ASP B C 1
ATOM 5520 O O . ASP B 1 290 ? -4.137 7.883 -19.516 1 98.31 290 ASP B O 1
ATOM 5524 N N . ALA B 1 291 ? -4.961 8.281 -17.469 1 98.38 291 ALA B N 1
ATOM 5525 C CA . ALA B 1 291 ? -4.277 7.133 -16.875 1 98.38 291 ALA B CA 1
ATOM 5526 C C . ALA B 1 291 ? -4.82 5.82 -17.422 1 98.38 291 ALA B C 1
ATOM 5528 O O . ALA B 1 291 ? -4.094 4.824 -17.5 1 98.38 291 ALA B O 1
ATOM 5529 N N . GLY B 1 292 ? -6.172 5.797 -17.719 1 97.88 292 GLY B N 1
ATOM 5530 C CA . GLY B 1 292 ? -6.715 4.621 -18.375 1 97.88 292 GLY B CA 1
ATOM 5531 C C . GLY B 1 292 ? -8.148 4.324 -17.984 1 97.88 292 GLY B C 1
ATOM 5532 O O . GLY B 1 292 ? -8.672 4.914 -17.031 1 97.88 292 GLY B O 1
ATOM 5533 N N . GLU B 1 293 ? -8.727 3.318 -18.672 1 97 293 GLU B N 1
ATOM 5534 C CA . GLU B 1 293 ? -10.086 2.889 -18.375 1 97 293 GLU B CA 1
ATOM 5535 C C . GLU B 1 293 ? -10.188 2.303 -16.969 1 97 293 GLU B C 1
ATOM 5537 O O . GLU B 1 293 ? -9.305 1.564 -16.547 1 97 293 GLU B O 1
ATOM 5542 N N . GLY B 1 294 ? -11.281 2.695 -16.266 1 96.38 294 GLY B N 1
ATOM 5543 C CA . GLY B 1 294 ? -11.516 2.121 -14.961 1 96.38 294 GLY B CA 1
ATOM 5544 C C . GLY B 1 294 ? -10.828 2.883 -13.844 1 96.38 294 GLY B C 1
ATOM 5545 O O . GLY B 1 294 ? -10.977 2.539 -12.664 1 96.38 294 GLY B O 1
ATOM 5546 N N . VAL B 1 295 ? -10.023 3.904 -14.172 1 98.5 295 VAL B N 1
ATOM 5547 C CA . VAL B 1 295 ? -9.438 4.754 -13.141 1 98.5 295 VAL B CA 1
ATOM 5548 C C . VAL B 1 295 ? -10.477 5.758 -12.641 1 98.5 295 VAL B C 1
ATOM 5550 O O . VAL B 1 295 ? -11.039 6.52 -13.43 1 98.5 295 VAL B O 1
ATOM 5553 N N . THR B 1 296 ? -10.719 5.699 -11.375 1 98.62 296 THR B N 1
ATOM 5554 C CA . THR B 1 296 ? -11.703 6.578 -10.742 1 98.62 296 THR B CA 1
ATOM 5555 C C . THR B 1 296 ? -11.086 7.316 -9.562 1 98.62 296 THR B C 1
ATOM 5557 O O . THR B 1 296 ? -10 6.961 -9.102 1 98.62 296 THR B O 1
ATOM 5560 N N . TYR B 1 297 ? -11.75 8.398 -9.156 1 98.56 297 TYR B N 1
ATOM 5561 C CA . TYR B 1 297 ? -11.258 9.125 -7.996 1 98.56 297 TYR B CA 1
ATOM 5562 C C . TYR B 1 297 ? -12.414 9.594 -7.117 1 98.56 297 TYR B C 1
ATOM 5564 O O . TYR B 1 297 ? -13.555 9.68 -7.574 1 98.56 297 TYR B O 1
ATOM 5572 N N . GLU B 1 298 ? -12.172 9.781 -5.941 1 98.44 298 GLU B N 1
ATOM 5573 C CA . GLU B 1 298 ? -13.047 10.43 -4.977 1 98.44 298 GLU B CA 1
ATOM 5574 C C . GLU B 1 298 ? -12.258 11.352 -4.047 1 98.44 298 GLU B C 1
ATOM 5576 O O . GLU B 1 298 ? -11.07 11.133 -3.809 1 98.44 298 GLU B O 1
ATOM 5581 N N . PHE B 1 299 ? -12.859 12.391 -3.588 1 98.06 299 PHE B N 1
ATOM 5582 C CA . PHE B 1 299 ? -12.25 13.266 -2.594 1 98.06 299 PHE B CA 1
ATOM 5583 C C . PHE B 1 299 ? -12.57 12.789 -1.183 1 98.06 299 PHE B C 1
ATOM 5585 O O . PHE B 1 299 ? -13.734 12.742 -0.784 1 98.06 299 PHE B O 1
ATOM 5592 N N . VAL B 1 300 ? -11.508 12.484 -0.477 1 96.06 300 VAL B N 1
ATOM 5593 C CA . VAL B 1 300 ? -11.648 12.18 0.944 1 96.06 300 VAL B CA 1
ATOM 5594 C C . VAL B 1 300 ? -11.992 13.453 1.713 1 96.06 300 VAL B C 1
ATOM 5596 O O . VAL B 1 300 ? -12.742 13.414 2.691 1 96.06 300 VAL B O 1
ATOM 5599 N N . GLN B 1 301 ? -11.406 14.461 1.306 1 95 301 GLN B N 1
ATOM 5600 C CA . GLN B 1 301 ? -11.609 15.828 1.781 1 95 301 GLN B CA 1
ATOM 5601 C C . GLN B 1 301 ? -11.492 16.828 0.638 1 95 301 GLN B C 1
ATOM 5603 O O . GLN B 1 301 ? -10.602 16.719 -0.207 1 95 301 GLN B O 1
ATOM 5608 N N . LYS B 1 302 ? -12.445 17.781 0.583 1 97.06 302 LYS B N 1
ATOM 5609 C CA . LYS B 1 302 ? -12.406 18.844 -0.409 1 97.06 302 LYS B CA 1
ATOM 5610 C C . LYS B 1 302 ? -12.945 20.156 0.169 1 97.06 302 LYS B C 1
ATOM 5612 O O . LYS B 1 302 ? -14.156 20.297 0.374 1 97.06 302 LYS B O 1
ATOM 5617 N N . PHE B 1 303 ? -12.078 21.062 0.457 1 96.62 303 PHE B N 1
ATOM 5618 C CA . PHE B 1 303 ? -12.469 22.375 0.953 1 96.62 303 PHE B CA 1
ATOM 5619 C C . PHE B 1 303 ? -12.438 23.406 -0.166 1 96.62 303 PHE B C 1
ATOM 5621 O O . PHE B 1 303 ? -11.523 23.406 -0.989 1 96.62 303 PHE B O 1
ATOM 5628 N N . GLU B 1 304 ? -13.43 24.328 -0.266 1 95.94 304 GLU B N 1
ATOM 5629 C CA . GLU B 1 304 ? -13.531 25.219 -1.416 1 95.94 304 GLU B CA 1
ATOM 5630 C C . GLU B 1 304 ? -13.836 26.656 -0.979 1 95.94 304 GLU B C 1
ATOM 5632 O O . GLU B 1 304 ? -14.273 27.469 -1.785 1 95.94 304 GLU B O 1
ATOM 5637 N N . ASN B 1 305 ? -13.641 26.953 0.257 1 94.75 305 ASN B N 1
ATOM 5638 C CA . ASN B 1 305 ? -13.906 28.312 0.699 1 94.75 305 ASN B CA 1
ATOM 5639 C C . ASN B 1 305 ? -12.734 29.25 0.385 1 94.75 305 ASN B C 1
ATOM 5641 O O . ASN B 1 305 ? -11.578 28.891 0.619 1 94.75 305 ASN B O 1
ATOM 5645 N N . LYS B 1 306 ? -13.062 30.453 -0.078 1 95.38 306 LYS B N 1
ATOM 5646 C CA . LYS B 1 306 ? -12.031 31.391 -0.525 1 95.38 306 LYS B CA 1
ATOM 5647 C C . LYS B 1 306 ? -11.977 32.625 0.373 1 95.38 306 LYS B C 1
ATOM 5649 O O . LYS B 1 306 ? -11.203 33.531 0.116 1 95.38 306 LYS B O 1
ATOM 5654 N N . ASN B 1 307 ? -12.734 32.625 1.452 1 96.75 307 ASN B N 1
ATOM 5655 C CA . ASN B 1 307 ? -12.766 33.812 2.32 1 96.75 307 ASN B CA 1
ATOM 5656 C C . ASN B 1 307 ? -11.398 34.094 2.939 1 96.75 307 ASN B C 1
ATOM 5658 O O . ASN B 1 307 ? -10.688 33.156 3.322 1 96.75 307 ASN B O 1
ATOM 5662 N N . MET B 1 308 ? -11.094 35.375 3.021 1 97.06 308 MET B N 1
ATOM 5663 C CA . MET B 1 308 ? -9.836 35.812 3.607 1 97.06 308 MET B CA 1
ATOM 5664 C C . MET B 1 308 ? -10.078 36.906 4.656 1 97.06 308 MET B C 1
ATOM 5666 O O . MET B 1 308 ? -11.039 37.656 4.547 1 97.06 308 MET B O 1
ATOM 5670 N N . THR B 1 309 ? -9.328 36.969 5.668 1 98.12 309 THR B N 1
ATOM 5671 C CA . THR B 1 309 ? -9.445 37.969 6.719 1 98.12 309 THR B CA 1
ATOM 5672 C C . THR B 1 309 ? -8.852 39.312 6.266 1 98.12 309 THR B C 1
ATOM 5674 O O . THR B 1 309 ? -7.73 39.344 5.742 1 98.12 309 THR B O 1
ATOM 5677 N N . PRO B 1 310 ? -9.547 40.406 6.484 1 97.19 310 PRO B N 1
ATOM 5678 C CA . PRO B 1 310 ? -8.992 41.719 6.141 1 97.19 310 PRO B CA 1
ATOM 5679 C C . PRO B 1 310 ? -7.711 42.031 6.914 1 97.19 310 PRO B C 1
ATOM 5681 O O . PRO B 1 310 ? -7.613 41.719 8.109 1 97.19 310 PRO B O 1
ATOM 5684 N N . THR B 1 311 ? -6.734 42.656 6.242 1 97.94 311 THR B N 1
ATOM 5685 C CA . THR B 1 311 ? -5.457 43 6.867 1 97.94 311 THR B CA 1
ATOM 5686 C C . THR B 1 311 ? -5.09 44.469 6.609 1 97.94 311 THR B C 1
ATOM 5688 O O . THR B 1 311 ? -3.932 44.781 6.34 1 97.94 311 THR B O 1
ATOM 5691 N N . THR B 1 312 ? -6.07 45.281 6.621 1 97 312 THR B N 1
ATOM 5692 C CA . THR B 1 312 ? -5.871 46.719 6.457 1 97 312 THR B CA 1
ATOM 5693 C C . THR B 1 312 ? -6.203 47.469 7.746 1 97 312 THR B C 1
ATOM 5695 O O . THR B 1 312 ? -7.016 47 8.547 1 97 312 THR B O 1
ATOM 5698 N N . PRO B 1 313 ? -5.621 48.594 7.887 1 95 313 PRO B N 1
ATOM 5699 C CA . PRO B 1 313 ? -5.75 49.312 9.156 1 95 313 PRO B CA 1
ATOM 5700 C C . PRO B 1 313 ? -7.18 49.781 9.438 1 95 313 PRO B C 1
ATOM 5702 O O . PRO B 1 313 ? -7.516 50.094 10.578 1 95 313 PRO B O 1
ATOM 5705 N N . ASP B 1 314 ? -8.016 49.875 8.445 1 96.56 314 ASP B N 1
ATOM 5706 C CA . ASP B 1 314 ? -9.406 50.25 8.664 1 96.56 314 ASP B CA 1
ATOM 5707 C C . ASP B 1 314 ? -10.172 49.188 9.43 1 96.56 314 ASP B C 1
ATOM 5709 O O . ASP B 1 314 ? -11.242 49.438 9.969 1 96.56 314 ASP B O 1
ATOM 5713 N N . ASP B 1 315 ? -9.656 48 9.43 1 97.62 315 ASP B N 1
ATOM 5714 C CA . ASP B 1 315 ? -10.203 46.969 10.297 1 97.62 315 ASP B CA 1
ATOM 5715 C C . ASP B 1 315 ? -9.648 47.062 11.711 1 97.62 315 ASP B C 1
ATOM 5717 O O . ASP B 1 315 ? -8.438 46.938 11.922 1 97.62 315 ASP B O 1
ATOM 5721 N N . PRO B 1 316 ? -10.469 47.281 12.672 1 97.88 316 PRO B N 1
ATOM 5722 C CA . PRO B 1 316 ? -9.961 47.531 14.016 1 97.88 316 PRO B CA 1
ATOM 5723 C C . PRO B 1 316 ? -9.234 46.344 14.625 1 97.88 316 PRO B C 1
ATOM 5725 O O . PRO B 1 316 ? -8.297 46.5 15.406 1 97.88 316 PRO B O 1
ATOM 5728 N N . TRP B 1 317 ? -9.711 45.156 14.297 1 98.25 317 TRP B N 1
ATOM 5729 C CA . TRP B 1 317 ? -9.039 43.969 14.812 1 98.25 317 TRP B CA 1
ATOM 5730 C C . TRP B 1 317 ? -7.629 43.875 14.25 1 98.25 317 TRP B C 1
ATOM 5732 O O . TRP B 1 317 ? -6.676 43.625 14.984 1 98.25 317 TRP B O 1
ATOM 5742 N N . TRP B 1 318 ? -7.508 44.062 12.969 1 98.5 318 TRP B N 1
ATOM 5743 C CA . TRP B 1 318 ? -6.188 44 12.352 1 98.5 318 TRP B CA 1
ATOM 5744 C C . TRP B 1 318 ? -5.285 45.094 12.898 1 98.5 318 TRP B C 1
ATOM 5746 O O . TRP B 1 318 ? -4.105 44.875 13.164 1 98.5 318 TRP B O 1
ATOM 5756 N N . ALA B 1 319 ? -5.863 46.25 13.023 1 98.44 319 ALA B N 1
ATOM 5757 C CA . ALA B 1 319 ? -5.094 47.375 13.555 1 98.44 319 ALA B CA 1
ATOM 5758 C C . ALA B 1 319 ? -4.508 47.031 14.922 1 98.44 319 ALA B C 1
ATOM 5760 O O . ALA B 1 319 ? -3.34 47.344 15.195 1 98.44 319 ALA B O 1
ATOM 5761 N N . ALA B 1 320 ? -5.316 46.469 15.734 1 98.56 320 ALA B N 1
ATOM 5762 C CA . ALA B 1 320 ? -4.863 46.062 17.062 1 98.56 320 ALA B CA 1
ATOM 5763 C C . ALA B 1 320 ? -3.793 44.969 16.984 1 98.56 320 ALA B C 1
ATOM 5765 O O . ALA B 1 320 ? -2.822 45 17.75 1 98.56 320 ALA B O 1
ATOM 5766 N N . PHE B 1 321 ? -3.992 44.031 16.109 1 98.62 321 PHE B N 1
ATOM 5767 C CA . PHE B 1 321 ? -3.035 42.969 15.914 1 98.62 321 PHE B CA 1
ATOM 5768 C C . PHE B 1 321 ? -1.684 43.5 15.469 1 98.62 321 PHE B C 1
ATOM 5770 O O . PHE B 1 321 ? -0.655 43.188 16.078 1 98.62 321 PHE B O 1
ATOM 5777 N N . GLU B 1 322 ? -1.75 44.312 14.469 1 98.44 322 GLU B N 1
ATOM 5778 C CA . GLU B 1 322 ? -0.533 44.875 13.906 1 98.44 322 GLU B CA 1
ATOM 5779 C C . GLU B 1 322 ? 0.177 45.781 14.922 1 98.44 322 GLU B C 1
ATOM 5781 O O . GLU B 1 322 ? 1.404 45.75 15.031 1 98.44 322 GLU B O 1
ATOM 5786 N N . LYS B 1 323 ? -0.56 46.562 15.594 1 98.12 323 LYS B N 1
ATOM 5787 C CA . LYS B 1 323 ? 0.008 47.406 16.625 1 98.12 323 LYS B CA 1
ATOM 5788 C C . LYS B 1 323 ? 0.746 46.594 17.688 1 98.12 323 LYS B C 1
ATOM 5790 O O . LYS B 1 323 ? 1.798 47 18.172 1 98.12 323 LYS B O 1
ATOM 5795 N N . SER B 1 324 ? 0.152 45.469 18.047 1 98.56 324 SER B N 1
ATOM 5796 C CA . SER B 1 324 ? 0.754 44.594 19.047 1 98.56 324 SER B CA 1
ATOM 5797 C C . SER B 1 324 ? 2.119 44.094 18.594 1 98.56 324 SER B C 1
ATOM 5799 O O . SER B 1 324 ? 3.07 44.062 19.375 1 98.56 324 SER B O 1
ATOM 5801 N N . LEU B 1 325 ? 2.217 43.656 17.359 1 98.56 325 LEU B N 1
ATOM 5802 C CA . LEU B 1 325 ? 3.492 43.188 16.844 1 98.56 325 LEU B CA 1
ATOM 5803 C C . LEU B 1 325 ? 4.508 44.344 16.766 1 98.56 325 LEU B C 1
ATOM 5805 O O . LEU B 1 325 ? 5.688 44.125 17.078 1 98.56 325 LEU B O 1
ATOM 5809 N N . ARG B 1 326 ? 4.023 45.469 16.406 1 97.56 326 ARG B N 1
ATOM 5810 C CA . ARG B 1 326 ? 4.902 46.625 16.359 1 97.56 326 ARG B CA 1
ATOM 5811 C C . ARG B 1 326 ? 5.414 47 17.75 1 97.56 326 ARG B C 1
ATOM 5813 O O . ARG B 1 326 ? 6.598 47.281 17.938 1 97.56 326 ARG B O 1
ATOM 5820 N N . ASP B 1 327 ? 4.516 47 18.672 1 97.94 327 ASP B N 1
ATOM 5821 C CA . ASP B 1 327 ? 4.875 47.281 20.047 1 97.94 327 ASP B CA 1
ATOM 5822 C C . ASP B 1 327 ? 5.945 46.344 20.562 1 97.94 327 ASP B C 1
ATOM 5824 O O . ASP B 1 327 ? 6.777 46.719 21.391 1 97.94 327 ASP B O 1
ATOM 5828 N N . GLN B 1 328 ? 5.93 45.188 20.078 1 98.38 328 GLN B N 1
ATOM 5829 C CA . GLN B 1 328 ? 6.859 44.156 20.516 1 98.38 328 GLN B CA 1
ATOM 5830 C C . GLN B 1 328 ? 8.094 44.094 19.625 1 98.38 328 GLN B C 1
ATOM 5832 O O . GLN B 1 328 ? 8.961 43.219 19.797 1 98.38 328 GLN B O 1
ATOM 5837 N N . GLY B 1 329 ? 8.148 44.969 18.656 1 98.06 329 GLY B N 1
ATOM 5838 C CA . GLY B 1 329 ? 9.297 45.031 17.766 1 98.06 329 GLY B CA 1
ATOM 5839 C C . GLY B 1 329 ? 9.375 43.875 16.797 1 98.06 329 GLY B C 1
ATOM 5840 O O . GLY B 1 329 ? 10.461 43.5 16.359 1 98.06 329 GLY B O 1
ATOM 5841 N N . CYS B 1 330 ? 8.266 43.312 16.5 1 98.25 330 CYS B N 1
ATOM 5842 C CA . CYS B 1 330 ? 8.227 42.125 15.633 1 98.25 330 CYS B CA 1
ATOM 5843 C C . CYS B 1 330 ? 8.086 42.531 14.172 1 98.25 330 CYS B C 1
ATOM 5845 O O . CYS B 1 330 ? 7.113 43.188 13.797 1 98.25 330 CYS B O 1
ATOM 5847 N N . GLU B 1 331 ? 9.07 42.188 13.383 1 97.88 331 GLU B N 1
ATOM 5848 C CA . GLU B 1 331 ? 8.883 42.25 11.938 1 97.88 331 GLU B CA 1
ATOM 5849 C C . GLU B 1 331 ? 8.062 41.062 11.438 1 97.88 331 GLU B C 1
ATOM 5851 O O . GLU B 1 331 ? 8.25 39.938 11.906 1 97.88 331 GLU B O 1
ATOM 5856 N N . PHE B 1 332 ? 7.117 41.375 10.5 1 97.69 332 PHE B N 1
ATOM 5857 C CA . PHE B 1 332 ? 6.289 40.25 10.055 1 97.69 332 PHE B CA 1
ATOM 5858 C C . PHE B 1 332 ? 5.906 40.406 8.586 1 97.69 332 PHE B C 1
ATOM 5860 O O . PHE B 1 332 ? 6 41.531 8.039 1 97.69 332 PHE B O 1
ATOM 5867 N N . SER B 1 333 ? 5.617 39.375 7.941 1 96.19 333 SER B N 1
ATOM 5868 C CA . SER B 1 333 ? 5.031 39.344 6.609 1 96.19 333 SER B CA 1
ATOM 5869 C C . SER B 1 333 ? 3.654 38.688 6.625 1 96.19 333 SER B C 1
ATOM 5871 O O . SER B 1 333 ? 3.371 37.844 7.48 1 96.19 333 SER B O 1
ATOM 5873 N N . LYS B 1 334 ? 2.73 39.156 5.711 1 96.75 334 LYS B N 1
ATOM 5874 C CA . LYS B 1 334 ? 1.405 38.562 5.516 1 96.75 334 LYS B CA 1
ATOM 5875 C C . LYS B 1 334 ? 1.421 37.531 4.406 1 96.75 334 LYS B C 1
ATOM 5877 O O . LYS B 1 334 ? 1.916 37.781 3.307 1 96.75 334 LYS B O 1
ATOM 5882 N N . GLU B 1 335 ? 0.898 36.344 4.785 1 96.5 335 GLU B N 1
ATOM 5883 C CA . GLU B 1 335 ? 0.908 35.25 3.799 1 96.5 335 GLU B CA 1
ATOM 5884 C C . GLU B 1 335 ? -0.38 34.438 3.863 1 96.5 335 GLU B C 1
ATOM 5886 O O . GLU B 1 335 ? -1.135 34.531 4.832 1 96.5 335 GLU B O 1
ATOM 5891 N N . ILE B 1 336 ? -0.67 33.781 2.725 1 97.06 336 ILE B N 1
ATOM 5892 C CA . ILE B 1 336 ? -1.647 32.688 2.742 1 97.06 336 ILE B CA 1
ATOM 5893 C C . ILE B 1 336 ? -1.022 31.438 3.359 1 97.06 336 ILE B C 1
ATOM 5895 O O . ILE B 1 336 ? 0.053 31 2.939 1 97.06 336 ILE B O 1
ATOM 5899 N N . PHE B 1 337 ? -1.685 30.922 4.352 1 97.06 337 PHE B N 1
ATOM 5900 C CA . PHE B 1 337 ? -1.172 29.734 5.035 1 97.06 337 PHE B CA 1
ATOM 5901 C C . PHE B 1 337 ? -0.994 28.578 4.062 1 97.06 337 PHE B C 1
ATOM 5903 O O . PHE B 1 337 ? -1.858 28.344 3.217 1 97.06 337 PHE B O 1
ATOM 5910 N N . THR B 1 338 ? 0.059 27.797 4.148 1 95.06 338 THR B N 1
ATOM 5911 C CA . THR B 1 338 ? 0.484 26.812 3.174 1 95.06 338 THR B CA 1
ATOM 5912 C C . THR B 1 338 ? -0.361 25.547 3.289 1 95.06 338 THR B C 1
ATOM 5914 O O . THR B 1 338 ? -0.516 24.797 2.316 1 95.06 338 THR B O 1
ATOM 5917 N N . GLY B 1 339 ? -0.794 25.25 4.457 1 94.5 339 GLY B N 1
ATOM 5918 C CA . GLY B 1 339 ? -1.596 24.062 4.691 1 94.5 339 GLY B CA 1
ATOM 5919 C C . GLY B 1 339 ? -3.084 24.344 4.762 1 94.5 339 GLY B C 1
ATOM 5920 O O . GLY B 1 339 ? -3.67 24.859 3.801 1 94.5 339 GLY B O 1
ATOM 5921 N N . GLY B 1 340 ? -3.703 24.094 5.738 1 94.62 340 GLY B N 1
ATOM 5922 C CA . GLY B 1 340 ? -5.078 24.312 6.148 1 94.62 340 GLY B CA 1
ATOM 5923 C C . GLY B 1 340 ? -5.305 24.094 7.633 1 94.62 340 GLY B C 1
ATOM 5924 O O . GLY B 1 340 ? -5.062 23 8.148 1 94.62 340 GLY B O 1
ATOM 5925 N N . THR B 1 341 ? -5.637 25.188 8.297 1 97.25 341 THR B N 1
ATOM 5926 C CA . THR B 1 341 ? -5.922 25.109 9.727 1 97.25 341 THR B CA 1
ATOM 5927 C C . THR B 1 341 ? -7.426 25.156 9.984 1 97.25 341 THR B C 1
ATOM 5929 O O . THR B 1 341 ? -8.219 25.266 9.047 1 97.25 341 THR B O 1
ATOM 5932 N N . ASP B 1 342 ? -7.797 25 11.195 1 98.19 342 ASP B N 1
ATOM 5933 C CA . ASP B 1 342 ? -9.211 25.031 11.547 1 98.19 342 ASP B CA 1
ATOM 5934 C C . ASP B 1 342 ? -9.812 26.422 11.281 1 98.19 342 ASP B C 1
ATOM 5936 O O . ASP B 1 342 ? -11.031 26.578 11.234 1 98.19 342 ASP B O 1
ATOM 5940 N N . SER B 1 343 ? -8.977 27.422 11.078 1 97.81 343 SER B N 1
ATOM 5941 C CA . SER B 1 343 ? -9.453 28.75 10.711 1 97.81 343 SER B CA 1
ATOM 5942 C C . SER B 1 343 ? -10.273 28.703 9.422 1 97.81 343 SER B C 1
ATOM 5944 O O . SER B 1 343 ? -11.086 29.594 9.164 1 97.81 343 SER B O 1
ATOM 5946 N N . ARG B 1 344 ? -9.977 27.688 8.578 1 97.5 344 ARG B N 1
ATOM 5947 C CA . ARG B 1 344 ? -10.711 27.594 7.324 1 97.5 344 ARG B CA 1
ATOM 5948 C C . ARG B 1 344 ? -12.211 27.516 7.578 1 97.5 344 ARG B C 1
ATOM 5950 O O . ARG B 1 344 ? -13.008 28.125 6.848 1 97.5 344 ARG B O 1
ATOM 5957 N N . PHE B 1 345 ? -12.648 26.812 8.625 1 98 345 PHE B N 1
ATOM 5958 C CA . PHE B 1 345 ? -14.062 26.688 8.961 1 98 345 PHE B CA 1
ATOM 5959 C C . PHE B 1 345 ? -14.602 28 9.516 1 98 345 PHE B C 1
ATOM 5961 O O . PHE B 1 345 ? -15.75 28.359 9.25 1 98 345 PHE B O 1
ATOM 5968 N N . ILE B 1 346 ? -13.758 28.672 10.281 1 97.94 346 ILE B N 1
ATOM 5969 C CA . ILE B 1 346 ? -14.117 29.938 10.914 1 97.94 346 ILE B CA 1
ATOM 5970 C C . ILE B 1 346 ? -14.281 31.016 9.844 1 97.94 346 ILE B C 1
ATOM 5972 O O . ILE B 1 346 ? -15.289 31.719 9.828 1 97.94 346 ILE B O 1
ATOM 5976 N N . ARG B 1 347 ? -13.336 31.125 8.992 1 97.81 347 ARG B N 1
ATOM 5977 C CA . ARG B 1 347 ? -13.414 32.094 7.914 1 97.81 347 ARG B CA 1
ATOM 5978 C C . ARG B 1 347 ? -14.578 31.797 6.977 1 97.81 347 ARG B C 1
ATOM 5980 O O . ARG B 1 347 ? -15.203 32.719 6.43 1 97.81 347 ARG B O 1
ATOM 5987 N N . ALA B 1 348 ? -14.859 30.516 6.77 1 97.38 348 ALA B N 1
ATOM 5988 C CA . ALA B 1 348 ? -15.984 30.141 5.922 1 97.38 348 ALA B CA 1
ATOM 5989 C C . ALA B 1 348 ? -17.297 30.719 6.465 1 97.38 348 ALA B C 1
ATOM 5991 O O . ALA B 1 348 ? -18.219 31 5.699 1 97.38 348 ALA B O 1
ATOM 5992 N N . LEU B 1 349 ? -17.391 30.938 7.762 1 97.38 349 LEU B N 1
ATOM 5993 C CA . LEU B 1 349 ? -18.578 31.5 8.398 1 97.38 349 LEU B CA 1
ATOM 5994 C C . LEU B 1 349 ? -18.531 33.031 8.367 1 97.38 349 LEU B C 1
ATOM 5996 O O . LEU B 1 349 ? -19.484 33.688 8.805 1 97.38 349 LEU B O 1
ATOM 6000 N N . GLY B 1 350 ? -17.406 33.562 7.938 1 96.62 350 GLY B N 1
ATOM 6001 C CA . GLY B 1 350 ? -17.312 35.031 7.785 1 96.62 350 GLY B CA 1
ATOM 6002 C C . GLY B 1 350 ? -16.562 35.688 8.93 1 96.62 350 GLY B C 1
ATOM 6003 O O . GLY B 1 350 ? -16.438 36.906 8.961 1 96.62 350 GLY B O 1
ATOM 6004 N N . TYR B 1 351 ? -16.062 34.906 9.852 1 97.56 351 TYR B N 1
ATOM 6005 C CA . TYR B 1 351 ? -15.344 35.5 10.977 1 97.56 351 TYR B CA 1
ATOM 6006 C C . TYR B 1 351 ? -13.906 35.844 10.586 1 97.56 351 TYR B C 1
ATOM 6008 O O . TYR B 1 351 ? -13.32 35.188 9.719 1 97.56 351 TYR B O 1
ATOM 6016 N N . ARG B 1 352 ? -13.352 36.875 11.25 1 97.88 352 ARG B N 1
ATOM 6017 C CA . ARG B 1 352 ? -11.93 37.188 11.148 1 97.88 352 ARG B CA 1
ATOM 6018 C C . ARG B 1 352 ? -11.094 36.156 11.914 1 97.88 352 ARG B C 1
ATOM 6020 O O . ARG B 1 352 ? -11.352 35.906 13.094 1 97.88 352 ARG B O 1
ATOM 6027 N N . SER B 1 353 ? -10.188 35.625 11.227 1 98.5 353 SER B N 1
ATOM 6028 C CA . SER B 1 353 ? -9.273 34.688 11.867 1 98.5 353 SER B CA 1
ATOM 6029 C C . SER B 1 353 ? -7.859 34.844 11.328 1 98.5 353 SER B C 1
ATOM 6031 O O . SER B 1 353 ? -7.637 34.781 10.117 1 98.5 353 SER B O 1
ATOM 6033 N N . ILE B 1 354 ? -6.871 35.031 12.195 1 98.75 354 ILE B N 1
ATOM 6034 C CA . ILE B 1 354 ? -5.469 35.219 11.828 1 98.75 354 ILE B CA 1
ATOM 6035 C C . ILE B 1 354 ? -4.645 34.062 12.398 1 98.75 354 ILE B C 1
ATOM 6037 O O . ILE B 1 354 ? -4.797 33.688 13.562 1 98.75 354 ILE B O 1
ATOM 6041 N N . GLY B 1 355 ? -3.889 33.438 11.516 1 98.62 355 GLY B N 1
ATOM 6042 C CA . GLY B 1 355 ? -2.902 32.469 11.969 1 98.62 355 GLY B CA 1
ATOM 6043 C C . GLY B 1 355 ? -1.59 33.094 12.383 1 98.62 355 GLY B C 1
ATOM 6044 O O . GLY B 1 355 ? -1.005 33.875 11.625 1 98.62 355 GLY B O 1
ATOM 6045 N N . PHE B 1 356 ? -1.143 32.75 13.594 1 98.69 356 PHE B N 1
ATOM 6046 C CA . PHE B 1 356 ? 0.101 33.312 14.094 1 98.69 356 PHE B CA 1
ATOM 6047 C C . PHE B 1 356 ? 0.731 32.438 15.148 1 98.69 356 PHE B C 1
ATOM 6049 O O . PHE B 1 356 ? 0.096 32.094 16.156 1 98.69 356 PHE B O 1
ATOM 6056 N N . SER B 1 357 ? 1.872 31.922 14.891 1 98.56 357 SER B N 1
ATOM 6057 C CA . SER B 1 357 ? 2.746 31.25 15.844 1 98.56 357 SER B CA 1
ATOM 6058 C C . SER B 1 357 ? 4.062 32 16.016 1 98.56 357 SER B C 1
ATOM 6060 O O . SER B 1 357 ? 4.844 32.125 15.062 1 98.56 357 SER B O 1
ATOM 6062 N N . PRO B 1 358 ? 4.328 32.531 17.156 1 98.44 358 PRO B N 1
ATOM 6063 C CA . PRO B 1 358 ? 5.535 33.344 17.344 1 98.44 358 PRO B CA 1
ATOM 6064 C C . PRO B 1 358 ? 6.805 32.5 17.406 1 98.44 358 PRO B C 1
ATOM 6066 O O . PRO B 1 358 ? 7.465 32.469 18.453 1 98.44 358 PRO B O 1
ATOM 6069 N N . MET B 1 359 ? 7.145 31.922 16.297 1 98.5 359 MET B N 1
ATOM 6070 C CA . MET B 1 359 ? 8.336 31.094 16.156 1 98.5 359 MET B CA 1
ATOM 6071 C C . MET B 1 359 ? 9.25 31.625 15.055 1 98.5 359 MET B C 1
ATOM 6073 O O . MET B 1 359 ? 9.227 31.109 13.938 1 98.5 359 MET B O 1
ATOM 6077 N N . ASN B 1 360 ? 10.031 32.656 15.391 1 97.88 360 ASN B N 1
ATOM 6078 C CA . ASN B 1 360 ? 11.047 33.125 14.453 1 97.88 360 ASN B CA 1
ATOM 6079 C C . ASN B 1 360 ? 12.391 32.469 14.703 1 97.88 360 ASN B C 1
ATOM 6081 O O . ASN B 1 360 ? 12.547 31.719 15.664 1 97.88 360 ASN B O 1
ATOM 6085 N N . ASN B 1 361 ? 13.344 32.562 13.742 1 97.88 361 ASN B N 1
ATOM 6086 C CA . ASN B 1 361 ? 14.656 31.953 13.836 1 97.88 361 ASN B CA 1
ATOM 6087 C C . ASN B 1 361 ? 14.562 30.484 14.234 1 97.88 361 ASN B C 1
ATOM 6089 O O . ASN B 1 361 ? 15.297 30.016 15.102 1 97.88 361 ASN B O 1
ATOM 6093 N N . THR B 1 362 ? 13.578 29.781 13.711 1 98.25 362 THR B N 1
ATOM 6094 C CA . THR B 1 362 ? 13.242 28.391 14.008 1 98.25 362 THR B CA 1
ATOM 6095 C C . THR B 1 362 ? 13 27.594 12.727 1 98.25 362 THR B C 1
ATOM 6097 O O . THR B 1 362 ? 12.211 28.016 11.875 1 98.25 362 THR B O 1
ATOM 6100 N N . PRO B 1 363 ? 13.703 26.531 12.531 1 97.25 363 PRO B N 1
ATOM 6101 C CA . PRO B 1 363 ? 13.375 25.703 11.367 1 97.25 363 PRO B CA 1
ATOM 6102 C C . PRO B 1 363 ? 11.953 25.156 11.414 1 97.25 363 PRO B C 1
ATOM 6104 O O . PRO B 1 363 ? 11.445 24.844 12.492 1 97.25 363 PRO B O 1
ATOM 6107 N N . SER B 1 364 ? 11.312 25.141 10.281 1 95.62 364 SER B N 1
ATOM 6108 C CA . SER B 1 364 ? 9.984 24.531 10.195 1 95.62 364 SER B CA 1
ATOM 6109 C C . SER B 1 364 ? 10.07 23 10.242 1 95.62 364 SER B C 1
ATOM 6111 O O . SER B 1 364 ? 10.562 22.375 9.305 1 95.62 364 SER B O 1
ATOM 6113 N N . LEU B 1 365 ? 9.508 22.359 11.289 1 95.94 365 LEU B N 1
ATOM 6114 C CA . LEU B 1 365 ? 9.68 20.938 11.508 1 95.94 365 LEU B CA 1
ATOM 6115 C C . LEU B 1 365 ? 8.344 20.25 11.75 1 95.94 365 LEU B C 1
ATOM 6117 O O . LEU B 1 365 ? 8.289 19.156 12.32 1 95.94 365 LEU B O 1
ATOM 6121 N N . LEU B 1 366 ? 7.227 20.953 11.359 1 94.94 366 LEU B N 1
ATOM 6122 C CA . LEU B 1 366 ? 5.922 20.312 11.508 1 94.94 366 LEU B CA 1
ATOM 6123 C C . LEU B 1 366 ? 5.852 19.031 10.68 1 94.94 366 LEU B C 1
ATOM 6125 O O . LEU B 1 366 ? 6.262 19 9.516 1 94.94 366 LEU B O 1
ATOM 6129 N N . HIS B 1 367 ? 5.363 17.922 11.258 1 95.38 367 HIS B N 1
ATOM 6130 C CA . HIS B 1 367 ? 5.172 16.609 10.664 1 95.38 367 HIS B CA 1
ATOM 6131 C C . HIS B 1 367 ? 6.508 15.953 10.328 1 95.38 367 HIS B C 1
ATOM 6133 O O . HIS B 1 367 ? 6.555 14.953 9.617 1 95.38 367 HIS B O 1
ATOM 6139 N N . ASP B 1 368 ? 7.566 16.516 10.836 1 94.94 368 ASP B N 1
ATOM 6140 C CA . ASP B 1 368 ? 8.898 15.977 10.578 1 94.94 368 ASP B CA 1
ATOM 6141 C C . ASP B 1 368 ? 9.422 15.203 11.789 1 94.94 368 ASP B C 1
ATOM 6143 O O . ASP B 1 368 ? 8.812 15.219 12.859 1 94.94 368 ASP B O 1
ATOM 6147 N N . HIS B 1 369 ? 10.539 14.477 11.562 1 95.44 369 HIS B N 1
ATOM 6148 C CA . HIS B 1 369 ? 11.266 13.922 12.695 1 95.44 369 HIS B CA 1
ATOM 6149 C C . HIS B 1 369 ? 11.93 15.023 13.516 1 95.44 369 HIS B C 1
ATOM 6151 O O . HIS B 1 369 ? 12.234 16.094 12.992 1 95.44 369 HIS B O 1
ATOM 6157 N N . ASN B 1 370 ? 12.008 14.703 14.797 1 97.44 370 ASN B N 1
ATOM 6158 C CA . ASN B 1 370 ? 12.781 15.562 15.688 1 97.44 370 ASN B CA 1
ATOM 6159 C C . ASN B 1 370 ? 12.227 16.984 15.727 1 97.44 370 ASN B C 1
ATOM 6161 O O . ASN B 1 370 ? 12.984 17.953 15.711 1 97.44 370 ASN B O 1
ATOM 6165 N N . GLU B 1 371 ? 10.945 17.047 15.648 1 98.06 371 GLU B N 1
ATOM 6166 C CA . GLU B 1 371 ? 10.289 18.328 15.914 1 98.06 371 GLU B CA 1
ATOM 6167 C C . GLU B 1 371 ? 10.734 18.906 17.25 1 98.06 371 GLU B C 1
ATOM 6169 O O . GLU B 1 371 ? 10.812 18.188 18.25 1 98.06 371 GLU B O 1
ATOM 6174 N N . TYR B 1 372 ? 11.109 20.219 17.281 1 98.56 372 TYR B N 1
ATOM 6175 C CA . TYR B 1 372 ? 11.477 20.859 18.531 1 98.56 372 TYR B CA 1
ATOM 6176 C C . TYR B 1 372 ? 11.148 22.344 18.516 1 98.56 372 TYR B C 1
ATOM 6178 O O . TYR B 1 372 ? 10.93 22.922 17.438 1 98.56 372 TYR B O 1
ATOM 6186 N N . LEU B 1 373 ? 11.039 22.969 19.641 1 98.88 373 LEU B N 1
ATOM 6187 C CA . LEU B 1 373 ? 10.953 24.406 19.828 1 98.88 373 LEU B CA 1
ATOM 6188 C C . LEU B 1 373 ? 11.867 24.859 20.969 1 98.88 373 LEU B C 1
ATOM 6190 O O . LEU B 1 373 ? 11.836 24.297 22.062 1 98.88 373 LEU B O 1
ATOM 6194 N N . ASN B 1 374 ? 12.727 25.828 20.703 1 98.81 374 ASN B N 1
ATOM 6195 C CA . ASN B 1 374 ? 13.633 26.328 21.734 1 98.81 374 ASN B CA 1
ATOM 6196 C C . ASN B 1 374 ? 12.875 27.062 22.828 1 98.81 374 ASN B C 1
ATOM 6198 O O . ASN B 1 374 ? 11.953 27.828 22.562 1 98.81 374 ASN B O 1
ATOM 6202 N N . GLU B 1 375 ? 13.305 26.875 24.109 1 98.69 375 GLU B N 1
ATOM 6203 C CA . GLU B 1 375 ? 12.602 27.453 25.25 1 98.69 375 GLU B CA 1
ATOM 6204 C C . GLU B 1 375 ? 12.609 28.969 25.188 1 98.69 375 GLU B C 1
ATOM 6206 O O . GLU B 1 375 ? 11.648 29.625 25.609 1 98.69 375 GLU B O 1
ATOM 6211 N N . LYS B 1 376 ? 13.648 29.609 24.688 1 98.62 376 LYS B N 1
ATOM 6212 C CA . LYS B 1 376 ? 13.703 31.062 24.594 1 98.62 376 LYS B CA 1
ATOM 6213 C C . LYS B 1 376 ? 12.688 31.594 23.578 1 98.62 376 LYS B C 1
ATOM 6215 O O . LYS B 1 376 ? 12.055 32.625 23.812 1 98.62 376 LYS B O 1
ATOM 6220 N N . VAL B 1 377 ? 12.672 30.906 22.469 1 98.75 377 VAL B N 1
ATOM 6221 C CA . VAL B 1 377 ? 11.688 31.281 21.453 1 98.75 377 VAL B CA 1
ATOM 6222 C C . VAL B 1 377 ? 10.281 31.109 22.016 1 98.75 377 VAL B C 1
ATOM 6224 O O . VAL B 1 377 ? 9.422 31.969 21.828 1 98.75 377 VAL B O 1
ATOM 6227 N N . PHE B 1 378 ? 10.078 30.031 22.719 1 98.81 378 PHE B N 1
ATOM 6228 C CA . PHE B 1 378 ? 8.789 29.766 23.359 1 98.81 378 PHE B CA 1
ATOM 6229 C C . PHE B 1 378 ? 8.414 30.875 24.312 1 98.81 378 PHE B C 1
ATOM 6231 O O . PHE B 1 378 ? 7.297 31.406 24.266 1 98.81 378 PHE B O 1
ATOM 6238 N N . LEU B 1 379 ? 9.258 31.234 25.141 1 98.88 379 LEU B N 1
ATOM 6239 C CA . LEU B 1 379 ? 8.992 32.25 26.156 1 98.88 379 LEU B CA 1
ATOM 6240 C C . LEU B 1 379 ? 8.789 33.625 25.531 1 98.88 379 LEU B C 1
ATOM 6242 O O . LEU B 1 379 ? 7.965 34.406 25.984 1 98.88 379 LEU B O 1
ATOM 6246 N N . ARG B 1 380 ? 9.609 33.906 24.516 1 98.81 380 ARG B N 1
ATOM 6247 C CA . ARG B 1 380 ? 9.383 35.156 23.781 1 98.81 380 ARG B CA 1
ATOM 6248 C C . ARG B 1 380 ? 7.98 35.188 23.188 1 98.81 380 ARG B C 1
ATOM 6250 O O . ARG B 1 380 ? 7.34 36.25 23.156 1 98.81 380 ARG B O 1
ATOM 6257 N N . GLY B 1 381 ? 7.551 34.094 22.719 1 98.81 381 GLY B N 1
ATOM 6258 C CA . GLY B 1 381 ? 6.188 33.969 22.219 1 98.81 381 GLY B CA 1
ATOM 6259 C C . GLY B 1 381 ? 5.141 34.312 23.266 1 98.81 381 GLY B C 1
ATOM 6260 O O . GLY B 1 381 ? 4.137 34.969 22.969 1 98.81 381 GLY B O 1
ATOM 6261 N N . VAL B 1 382 ? 5.359 33.844 24.469 1 98.88 382 VAL B N 1
ATOM 6262 C CA . VAL B 1 382 ? 4.445 34.156 25.562 1 98.88 382 VAL B CA 1
ATOM 6263 C C . VAL B 1 382 ? 4.344 35.688 25.734 1 98.88 382 VAL B C 1
ATOM 6265 O O . VAL B 1 382 ? 3.248 36.219 25.875 1 98.88 382 VAL B O 1
ATOM 6268 N N . GLU B 1 383 ? 5.457 36.375 25.672 1 98.81 383 GLU B N 1
ATOM 6269 C CA . GLU B 1 383 ? 5.492 37.812 25.812 1 98.81 383 GLU B CA 1
ATOM 6270 C C . GLU B 1 383 ? 4.703 38.5 24.703 1 98.81 383 GLU B C 1
ATOM 6272 O O . GLU B 1 383 ? 3.961 39.438 24.953 1 98.81 383 GLU B O 1
ATOM 6277 N N . ILE B 1 384 ? 4.914 38.062 23.562 1 98.88 384 ILE B N 1
ATOM 6278 C CA . ILE B 1 384 ? 4.219 38.625 22.422 1 98.88 384 ILE B CA 1
ATOM 6279 C C . ILE B 1 384 ? 2.711 38.438 22.578 1 98.88 384 ILE B C 1
ATOM 6281 O O . ILE B 1 384 ? 1.933 39.344 22.344 1 98.88 384 ILE B O 1
ATOM 6285 N N . TYR B 1 385 ? 2.299 37.25 23.016 1 98.88 385 TYR B N 1
ATOM 6286 C CA . TYR B 1 385 ? 0.877 36.969 23.188 1 98.88 385 TYR B CA 1
ATOM 6287 C C . TYR B 1 385 ? 0.297 37.812 24.328 1 98.88 385 TYR B C 1
ATOM 6289 O O . TYR B 1 385 ? -0.88 38.188 24.297 1 98.88 385 TYR B O 1
ATOM 6297 N N . GLU B 1 386 ? 1.103 38.156 25.359 1 98.75 386 GLU B N 1
ATOM 6298 C CA . GLU B 1 386 ? 0.616 39.062 26.375 1 98.75 386 GLU B CA 1
ATOM 6299 C C . GLU B 1 386 ? 0.126 40.375 25.766 1 98.75 386 GLU B C 1
ATOM 6301 O O . GLU B 1 386 ? -0.962 40.844 26.094 1 98.75 386 GLU B O 1
ATOM 6306 N N . THR B 1 387 ? 0.962 40.906 24.906 1 98.81 387 THR B N 1
ATOM 6307 C CA . THR B 1 387 ? 0.643 42.188 24.266 1 98.81 387 THR B CA 1
ATOM 6308 C C . THR B 1 387 ? -0.52 42 23.297 1 98.81 387 THR B C 1
ATOM 6310 O O . THR B 1 387 ? -1.428 42.844 23.25 1 98.81 387 THR B O 1
ATOM 6313 N N . LEU B 1 388 ? -0.499 40.938 22.484 1 98.88 388 LEU B N 1
ATOM 6314 C CA . LEU B 1 388 ? -1.557 40.688 21.516 1 98.88 388 LEU B CA 1
ATOM 6315 C C . LEU B 1 388 ? -2.91 40.562 22.203 1 98.88 388 LEU B C 1
ATOM 6317 O O . LEU B 1 388 ? -3.887 41.188 21.797 1 98.88 388 LEU B O 1
ATOM 6321 N N . ILE B 1 389 ? -2.912 39.719 23.25 1 98.81 389 ILE B N 1
ATOM 6322 C CA . ILE B 1 389 ? -4.164 39.469 23.953 1 98.81 389 ILE B CA 1
ATOM 6323 C C . ILE B 1 389 ? -4.672 40.75 24.594 1 98.81 389 ILE B C 1
ATOM 6325 O O . ILE B 1 389 ? -5.859 41.094 24.484 1 98.81 389 ILE B O 1
ATOM 6329 N N . ASP B 1 390 ? -3.812 41.469 25.172 1 98.69 390 ASP B N 1
ATOM 6330 C CA . ASP B 1 390 ? -4.191 42.719 25.812 1 98.69 390 ASP B CA 1
ATOM 6331 C C . ASP B 1 390 ? -4.812 43.688 24.812 1 98.69 390 ASP B C 1
ATOM 6333 O O . ASP B 1 390 ? -5.875 44.25 25.078 1 98.69 390 ASP B O 1
ATOM 6337 N N . ASN B 1 391 ? -4.184 43.906 23.734 1 98.69 391 ASN B N 1
ATOM 6338 C CA . ASN B 1 391 ? -4.648 44.844 22.734 1 98.69 391 ASN B CA 1
ATOM 6339 C C . ASN B 1 391 ? -5.902 44.375 22.031 1 98.69 391 ASN B C 1
ATOM 6341 O O . ASN B 1 391 ? -6.844 45.125 21.812 1 98.69 391 ASN B O 1
ATOM 6345 N N . LEU B 1 392 ? -5.992 43.125 21.672 1 98.81 392 LEU B N 1
ATOM 6346 C CA . LEU B 1 392 ? -7.113 42.562 20.922 1 98.81 392 LEU B CA 1
ATOM 6347 C C . LEU B 1 392 ? -8.367 42.5 21.797 1 98.81 392 LEU B C 1
ATOM 6349 O O . LEU B 1 392 ? -9.477 42.75 21.312 1 98.81 392 LEU B O 1
ATOM 6353 N N . ALA B 1 393 ? -8.18 42.156 23.047 1 98.69 393 ALA B N 1
ATOM 6354 C CA . ALA B 1 393 ? -9.328 42 23.938 1 98.69 393 ALA B CA 1
ATOM 6355 C C . ALA B 1 393 ? -9.852 43.375 24.359 1 98.69 393 ALA B C 1
ATOM 6357 O O . ALA B 1 393 ? -10.875 43.469 25.062 1 98.69 393 ALA B O 1
ATOM 6358 N N . ASN B 1 394 ? -9.219 44.438 23.891 1 98.44 394 ASN B N 1
ATOM 6359 C CA . ASN B 1 394 ? -9.648 45.781 24.266 1 98.44 394 ASN B CA 1
ATOM 6360 C C . ASN B 1 394 ? -9.977 46.656 23.047 1 98.44 394 ASN B C 1
ATOM 6362 O O . ASN B 1 394 ? -10.047 47.875 23.141 1 98.44 394 ASN B O 1
ATOM 6366 N N . VAL B 1 395 ? -10.133 46.062 21.969 1 97.31 395 VAL B N 1
ATOM 6367 C CA . VAL B 1 395 ? -10.578 46.75 20.766 1 97.31 395 VAL B CA 1
ATOM 6368 C C . VAL B 1 395 ? -12 47.281 20.953 1 97.31 395 VAL B C 1
ATOM 6370 O O . VAL B 1 395 ? -12.867 46.562 21.469 1 97.31 395 VAL B O 1
#

Foldseek 3Di:
DDDVLLVLLLVLLLQAQEPPRGPVVVNLVSVVVLCVVLVWDKDWDFLDPPWIKIKTKQAAPAAVAAAEEEEAERHFYDDDQVLFPDGQNNQDQDPQQKGWHGCQVRPSLRLSLLSVLQVVCVVVPHRHARYMYMYIYWYDFVPPQVRILLSVCPDPVVVVNRHAEYEAAAFAAQALAWEKEFAAFKKWKKKKKQFADKDFQVDPGPGAQVQLVVLLVVVQVVQQVVQVCVQVVDVVDDLLRTKHKDWDDKDFDDDPGMGTRIIMIIMIITHHLVDDPVVVVVVVVVSQVVSHPPMDMDTPDTDRDNFTADQDCVDVLNVLQVVLCVVLVHHYDYDHGNHDGSVSSVVSVVHGYMHTDQHYSDDGARVHHRDIGRVVSSVSSSVSSSSSVRSNSHD/DDDVLLVLLLVLLLQAQEPPRGQVVVNLVSVVVLCVVLVWDKDWDFLDPPWIKIKTKQAAPAAVAAAEEEEAERHFYDDDQVLFPDGQNNQDQDPQQKGWHGCQVRPSLRLSLLSVLQVVCVVVPHRHARYMYMYIYWYDFVPPQVRILLSVCPDPVVVVNRHFEYEAAAFAAQALAWEKEFAAFKKWKKKKKQFADKDFQVDPGPGAQVQLVVLLVVVQVVQQVVQVCVQVVDVVDDLLRTKHKDWDDKDFDDDPGMGTRIIMIIMIITHHLVDDPVVVVVVVVVSQVVSHPPMDMDTPDTARDNFTADQDCVDPLNVLQVVLCVVLVHHYDYDHGNHDGSVSSVVSVVHGYMHTDQHYSDDGARVHHRDIGRVVSSVSRSVSSSSSVRSNSHD

Nearest PDB structures (foldseek):
  7uoi-assembly1_A  TM=7.818E-01  e=8.061E-29  Enterococcus faecium 1,231,410
  1q7l-assembly1_A  TM=9.760E-01  e=1.171E-21  Homo sapiens
  3pfo-assembly1_B  TM=8.103E-01  e=2.032E-24  Rhodopseudomonas palustris CGA009
  4ruh-assembly1_B  TM=7.705E-01  e=2.645E-25  Homo sapiens
  5k8m-assembly1_A  TM=7.528E-01  e=1.847E-20  Bradyrhizobium sp.

Secondary structure (DSSP, 8-state):
---HHHHHHHHHHTS--BTTS--HHHHHHHHHHHHHHTT-EEEEEEEETTEEEEEEEE--SSTTSPEEEEEEE--B----GGG-SS-TTT-EE-TTSEEE-TTTTTTHHHHHHHHHHHHHHHHTT----SS-EEEEEES-GGGTSTTTHHHHTTSHHHHHT-EEEEEE-----SSSPEEEEEEEPEEEEEEEEEE---EETTS--SS-HHHHHHHHHHHHHHHHHHHHHHHHH-TT--GGGS-EEEEEEEEE-S-TTEE-SEEEEEEEEEE-TTS-HHHHHHHHHHHHHHH-TTEEEEEEEE---------STTSHHHHHHHHHHHHTT--EEEEEESS--THHHHHHTT-EEEEE----S----TTSTT-EEEHHHHHHHHHHHHHHHHHHTT-/---HHHHHHHHHHTS--BTTS--HHHHHHHHHHHHHHTT-EEEEEEEETTEEEEEEEE--SSTTSPEEEEEEE--B----GGG-SS-TTT-EE-TT-EEE-TTTTTTHHHHHHHHHHHHHHHHTT----SS-EEEEEES-GGGTSTTTHHHHTTSHHHHHT-EEEEEE-----SSSPEEEEEEEPEEEEEEEEEE---EETTS--SS-HHHHHHHHHHHHHHHHHHHHHHHHH-TT--GGGS-EEEEEEEEE-S-TTEE-SEEEEEEEEEE-TTS-HHHHHHHHHHHHHHH-TTEEEEEEEE---------STTSHHHHHHHHHHHHTT--EEEEEESS--THHHHHHTT-EEEEE----S----TTSTT-EEEHHHHHHHHHHHHHHHHHHTT-

Organism: Ancylostoma caninum (NCBI:txid29170)

Solvent-accessible surface area (backbone atoms only — not comparable to full-atom values): 39271 Å² total; per-residue (Å²): 132,78,56,64,63,58,52,53,42,37,56,54,35,43,51,62,21,35,44,94,72,43,38,49,64,62,45,49,52,53,53,51,52,56,33,55,73,71,68,41,52,67,51,72,49,61,66,39,94,83,38,52,31,42,40,34,46,45,69,20,81,38,61,87,46,55,12,34,34,42,42,25,45,63,39,27,68,68,80,63,68,92,68,31,92,54,61,49,49,63,29,48,63,48,96,87,35,36,26,31,12,60,27,36,65,50,32,48,43,53,41,44,25,53,51,44,19,50,50,52,36,43,74,72,66,50,77,66,40,45,20,19,38,33,43,38,36,35,36,40,50,78,76,71,12,66,66,16,52,55,38,39,68,71,36,67,68,49,62,69,56,39,72,52,37,32,44,30,69,45,46,50,22,64,46,79,40,33,46,34,20,34,33,44,14,26,45,35,31,37,39,35,37,20,35,25,47,49,21,41,21,47,48,90,73,66,68,31,12,55,62,26,42,49,44,36,52,53,53,52,52,48,52,26,52,52,33,52,49,51,44,72,73,33,88,88,48,51,71,26,71,40,50,31,54,34,71,12,32,38,39,33,45,86,42,57,55,30,34,25,53,36,36,36,40,29,30,15,27,17,37,26,53,84,57,61,64,69,63,50,51,52,52,53,52,47,48,34,55,72,24,33,79,70,35,47,73,49,67,81,38,76,53,84,66,59,59,62,34,80,81,43,70,88,40,63,66,36,35,29,49,52,47,29,36,53,74,66,67,50,51,69,48,84,40,44,31,43,43,62,60,67,53,58,57,46,24,63,74,68,44,41,37,36,20,49,27,64,30,40,63,27,74,72,36,59,69,34,70,69,17,46,38,41,52,64,46,51,52,50,27,18,55,49,38,36,44,34,50,55,41,52,27,55,106,130,81,54,64,63,58,53,53,44,37,56,54,34,43,51,60,21,34,45,93,71,44,40,48,66,61,44,50,52,53,53,51,52,55,33,54,75,70,69,40,51,66,52,72,49,61,66,38,93,82,39,51,31,41,38,34,46,45,69,21,78,40,60,86,44,54,12,35,34,44,42,25,46,63,38,27,67,68,79,63,68,91,69,31,90,55,62,50,50,64,30,48,60,50,95,88,36,39,27,31,12,62,28,36,65,51,33,48,44,53,42,46,26,53,51,44,18,51,51,52,36,43,72,73,69,49,78,65,40,45,18,19,37,33,43,37,36,33,35,42,51,79,77,73,14,66,66,17,53,58,39,39,70,71,36,67,71,48,62,67,56,38,71,52,37,32,42,32,68,45,46,48,22,64,46,79,40,33,44,33,20,35,34,45,13,25,44,35,30,37,39,35,38,19,36,26,47,49,20,40,22,48,49,90,74,66,67,31,12,56,62,25,42,50,44,37,50,54,51,51,52,48,51,27,51,53,33,52,49,52,46,73,73,32,88,87,49,52,72,29,71,39,50,32,56,33,73,12,31,38,38,34,44,86,42,58,56,31,34,25,52,37,34,37,41,29,31,15,28,17,38,25,54,84,55,61,63,68,62,50,52,52,50,52,53,48,47,35,55,72,26,34,78,71,36,44,70,50,68,82,36,77,53,84,66,60,58,63,33,79,83,45,69,88,39,62,66,37,35,29,47,53,48,28,36,51,74,66,67,51,51,68,48,85,40,43,31,43,43,64,61,68,51,58,57,44,24,63,74,68,44,42,38,38,20,50,28,66,30,42,61,27,73,73,37,59,69,34,70,68,16,45,39,41,51,66,47,51,51,51,28,19,54,49,40,37,45,34,50,56,42,52,27,54,106

Sequence (790 aa):
MEDIAVTKFREYLRVNTEQPKPDYEACKTFLFKLADELAIHRYAVETVPGKPFIIMTIPGSQPELESLMLYSHTDVVPTFKDQWKYDPYAAHKDENGDIYARGAQDMKCVGSQYFEAIRRHFQRGKKQWLRTIHIVWGPDEEIGGSEGMAGFCQMDEFKQLNIGFVLDEGLACETAEYKVYYAERCPWWLKVTCTGSPGHGSKFIANTAAEKLQKLINTTLAFREEQRKILEGDHTKTLGDVTTLNLTILEGGVQVNVLPEKFTAYFDIRVPPTVDFEAFEKEISGWCKDAGEGVTYEFVQKFENKNMTPTTPDDPWWAAFEKSLRDQGCEFSKEIFTGGTDSRFIRALGYRSIGFSPMNNTPSLLHDHNEYLNEKVFLRGVEIYETLIDNLANVMEDIAVTKFREYLRVNTEQPKPDYEACKTFLFKLADELAIHRYAVETVPGKPFIIMTIPGSQPELESLMLYSHTDVVPTFKDQWKYDPYAAHKDENGDIYARGAQDMKCVGSQYFEAIRRHFQRGKKQWLRTIHIVWGPDEEIGGSEGMAGFCQMDEFKQLNIGFVLDEGLACETAEYKVYYAERCPWWLKVTCTGSPGHGSKFIANTAAEKLQKLINTTLAFREEQRKILEGDHTKTLGDVTTLNLTILEGGVQVNVLPEKFTAYFDIRVPPTVDFEAFEKEISGWCKDAGEGVTYEFVQKFENKNMTPTTPDDPWWAAFEKSLRDQGCEFSKEIFTGGTDSRFIRALGYRSIGFSPMNNTPSLLHDHNEYLNEKVFLRGVEIYETLIDNLANV

InterPro domains:
  IPR001261 ArgE/DapE/ACY1/CPG2/YscS, conserved site [PS00758] (68-77)
  IPR002933 Peptidase M20 [PF01546] (69-390)
  IPR010159 N-acyl-L-amino-acid amidohydrolase [TIGR01880] (2-395)
  IPR011650 Peptidase M20, dimerisation domain [PF07687] (187-292)
  IPR036264 Bacterial exopeptidase dimerisation domain [SSF55031] (188-297)
  IPR052083 Aminoacylase-1 peptidase M20A [PTHR45892] (3-395)

Radius of gyration: 34.6 Å; Cα contacts (8 Å, |Δi|>4): 1876; chains: 2; bounding box: 50×106×72 Å